Protein AF-0000000071602603 (afdb_homodimer)

Solvent-accessible surface area (backbone atoms only — not comparable to full-atom values): 42960 Å² total; per-residue (Å²): 135,86,80,77,80,78,78,77,75,78,76,76,74,74,73,74,67,76,74,77,73,90,58,32,55,49,75,67,34,42,26,43,64,60,51,64,59,57,98,38,73,66,57,46,50,50,30,42,74,73,47,45,38,33,51,90,41,50,49,68,48,21,52,48,54,58,93,65,30,34,34,42,16,21,37,21,36,34,72,20,44,59,52,25,36,22,41,40,57,69,81,54,88,50,51,57,61,58,35,31,47,45,81,39,65,63,39,41,66,44,65,92,70,73,36,54,70,9,27,38,28,50,29,71,44,98,74,45,38,36,37,36,39,23,37,14,41,34,18,66,80,70,66,64,40,77,80,33,68,35,28,40,33,36,27,34,66,87,78,55,43,74,73,49,76,47,66,56,58,68,92,74,59,54,89,74,52,38,61,57,34,59,44,65,45,58,87,42,90,78,45,68,64,28,30,36,43,34,22,19,19,60,63,26,30,43,34,36,37,34,64,80,77,69,42,73,51,70,49,70,54,56,69,20,42,21,29,33,80,49,11,59,44,60,49,97,86,46,74,51,73,49,65,36,5,22,42,16,52,30,55,51,67,78,53,94,92,35,32,39,35,37,35,24,13,26,11,20,33,52,48,31,35,30,51,43,71,44,69,73,31,78,88,45,44,82,76,36,71,83,56,56,34,78,56,57,51,59,59,49,88,56,32,28,27,52,20,28,31,42,47,98,86,37,38,30,39,32,25,20,39,51,62,12,23,32,32,34,32,32,70,92,47,74,49,37,68,87,37,45,40,76,57,44,70,35,84,74,74,24,35,28,28,51,25,45,34,63,40,86,52,90,76,55,42,31,41,34,29,16,40,36,51,73,38,53,73,68,73,59,67,59,70,89,38,74,49,34,33,41,28,41,32,35,59,69,59,33,23,52,94,45,72,45,41,73,80,73,82,125,135,84,81,78,79,79,79,77,76,77,77,74,75,75,73,74,67,76,72,80,72,88,58,31,56,49,74,66,34,43,25,44,62,58,50,64,60,56,98,39,73,64,57,46,51,50,29,42,74,72,48,44,36,32,51,88,42,48,48,67,48,21,53,48,53,58,93,65,29,34,34,40,16,22,38,21,38,34,70,21,45,59,53,24,36,23,42,39,57,70,80,53,88,50,49,59,61,58,35,32,47,44,82,38,66,64,40,41,67,42,64,91,70,74,37,54,70,7,26,37,29,50,28,70,45,98,73,46,36,36,38,35,40,25,37,12,40,34,17,66,80,72,66,63,42,77,79,32,67,35,28,41,33,35,28,34,65,85,78,54,43,74,74,48,73,47,66,56,57,67,92,76,60,53,90,73,52,38,61,56,32,59,45,66,46,59,86,42,91,78,46,70,64,28,32,36,44,34,21,20,20,59,63,25,30,44,34,36,36,35,62,80,77,70,43,74,51,72,52,70,54,55,71,19,43,21,30,32,81,49,12,58,44,62,52,97,87,46,73,50,76,50,64,35,5,22,42,18,53,27,54,51,69,79,52,94,91,35,32,38,34,36,36,24,13,26,11,19,34,51,46,30,34,30,53,42,71,43,68,76,31,79,86,45,46,82,77,35,71,86,55,56,35,79,55,57,50,58,59,48,91,56,31,27,28,52,19,29,31,45,48,97,87,37,39,30,38,31,25,22,38,51,60,13,24,30,33,35,31,34,70,92,48,73,50,37,68,89,38,45,40,75,57,43,70,35,83,74,74,24,35,29,28,51,23,45,34,62,40,86,52,91,76,54,40,31,39,32,30,16,39,34,53,72,39,52,75,67,73,59,67,59,69,90,38,74,47,34,32,40,29,41,30,35,60,69,59,34,24,52,92,45,73,45,41,72,81,74,83,126

pLDDT: mean 93.14, std 15.1, range [28.17, 98.94]

Radius of gyration: 32.36 Å; Cα contacts (8 Å, |Δi|>4): 2100; chains: 2; bounding box: 60×179×72 Å

Sequence (820 aa):
MMITVVLVAAITVCEGYAQSNDKAFGTLFRWKQIDYQYPSPLERQAAIDNGNFNQSNVIPLGIERWKDRVFVSTPRWKKGVPVTLSSIPIDSSSESPLLTPYPDWEWHDAVNCTGFTSVFRMSVDHCGVMWVLDSGQVEAFETPRQLCPPTLFAINLENNAVLAKYPIPSEFVLQNSLITNIIVDSRDAHCRDLHVYIADAWRFGLIVFRNSDVKFWRFNHYTFYPEPLYSNYTLHGLNYQWSDGIFGMSLGKYHKGDRPLYYHSMSSSLEFVVATSVIRDPSRVDNAVSEFKLLGESRGAGGQVSAAAVDRNGIMFFNLISQDGIGCWDTRKPYQIQNFAIVAQDNRTMVFPNDLRIDHEVPQTAWVITNRLPMYQFNLINPDEYNYRVMYLDPVKAAKGSVCEIPISKMMITVVLVAAITVCEGYAQSNDKAFGTLFRWKQIDYQYPSPLERQAAIDNGNFNQSNVIPLGIERWKDRVFVSTPRWKKGVPVTLSSIPIDSSSESPLLTPYPDWEWHDAVNCTGFTSVFRMSVDHCGVMWVLDSGQVEAFETPRQLCPPTLFAINLENNAVLAKYPIPSEFVLQNSLITNIIVDSRDAHCRDLHVYIADAWRFGLIVFRNSDVKFWRFNHYTFYPEPLYSNYTLHGLNYQWSDGIFGMSLGKYHKGDRPLYYHSMSSSLEFVVATSVIRDPSRVDNAVSEFKLLGESRGAGGQVSAAAVDRNGIMFFNLISQDGIGCWDTRKPYQIQNFAIVAQDNRTMVFPNDLRIDHEVPQTAWVITNRLPMYQFNLINPDEYNYRVMYLDPVKAAKGSVCEIPISK

Organism: Manduca sexta (NCBI:txid7130)

Secondary structure (DSSP, 8-state):
-----------------------SEEEEEEESS--B--S-HHHHHHHHHTTS--GGG-----EEEETTEEEEE---SSS----SEEEEETT-S-SSPPBEESS-GGGGS-STTSS-S-EEEEEE-TTSEEEEEE--EE-TTSS-EE-S--EEEEEETTT--EEEEEEPPGGGS-TT--EEEEEEE--STT-TT-EEEEEETTTTEEEEEETTTTEEEEEE-GGGSPPGGGGEEEETTEEEE----EEEEEE---BTTB-EEEEEETT-S--EEEEHHHHT-HHHHTT-GGGSEE-BS---TT---S-EEE-TTSEEEEEETTTTEEEEEETTS-BSGGGEEEEEE-TTT-SSEEEEEE-SSSS--EEEEE--HHHHHTT---TTS--EEEEEE-HHHHHTTSTTPPP---/-----------------------SEEEEEEESS--B--S-HHHHHHHHHTTS--GGG-----EEEETTEEEEE---SSS----SEEEEETT-S-SSPPBEESS-GGGGS-STTSS-S-EEEEEE-TTSEEEEEE--EE-TTSS-EE-S--EEEEEETTT--EEEEEEPPGGGS-TT--EEEEEEE--STT-TT-EEEEEETTTTEEEEEETTTTEEEEEE-GGGSPPGGGGEEEETTEEEE----EEEEEE---BTTB-EEEEEETT-S--EEEEHHHHT-HHHHTT-GGGSEE-BS---TT---S-EEE-TTSEEEEEETTTTEEEEEETTS-BSGGGEEEEEE-TTT-SSEEEEEE-SSSS--EEEEE--HHHHHTT---TTS--EEEEEE-HHHHHTTSTTPPP---

Foldseek 3Di:
DPPPPPPPPPPPPPPPPPPPPLDQKDFQAFALWAAADDPDPVVVVVLVVVQLADGLLWFWFEWADDDQKIKTATFQLDTNDQAGIFIDGSPDPDNRDHTYHAPHSCLRPDPPPPHAHTWAYWEADPQQKIKTWGCCWHNNLHDIDNNDATKIWIARRVVRDTPDIAGDDPVQVDVPWDFHDKYWDADDPNRLFIKMWIATFPVQKIWIATDNVGDIDIDHAPQQWADQVLQWADAPRDTDGDGTGKAEWEWFDDDPNWTKIWITGQSFQWIKIAIVVQVSDPVRVVPCRVRIGTQADGLDPLNGFRYWYAAPQQKIWTDSQRFLFIKIARNPDRPDNLRMDTLGHDSQQSHRFNYWDWHPDVVIKIKTKFTNVVCSSVVNRDSVDTGITIMIGNPQSSCPPHSNHDDDDD/DPPPPPPPPPPPPPPPPPPPPLDQKDFQAFALWAAADDPDPVVVVVLVVVQLADRLLWFWFEWADDDQKIKTATFQLDTNDQAGIFIDGSPDPDNRDHTAHPPHSCLRPDPPPPHAHTWAYWEADLQQKIKTWGCCWHNNLHDIDNNDATKIWIARRVVRDTPDIAGDDPVQVDVPWDFHDKYWDADDPNCLFIKMWIATFPVAKIWIATDNVGDIDIDHAPQQWADQVLQWADAPRDTDGDGTGKAEWEWFDDDPNWTKIWITGQSFQWIKIAIVVQVSDPVRVVPCRVRIGTQADGLDPLNGFRYWYAAPQQKIWTDSQRFLFIKIARNPDRPDNLRMDTLTHDSQQSHRFNYWDWHPDVVIKIKTKFTNVVCSSVVNRDSVDTGITIMIGNPQSSCPPHSNHDDDDD

InterPro domains:
  IPR011042 Six-bladed beta-propeller, TolB-like [G3DSA:2.120.10.30] (26-407)
  IPR017996 Major royal jelly/yellow-related [PF03022] (117-404)
  IPR017996 Major royal jelly/yellow-related [PR01366] (24-45)
  IPR017996 Major royal jelly/yellow-related [PR01366] (46-68)
  IPR017996 Major royal jelly/yellow-related [PR01366] (149-173)
  IPR017996 Major royal jelly/yellow-related [PR01366] (206-223)
  IPR017996 Major royal jelly/yellow-related [PR01366] (305-324)
  IPR017996 Major royal jelly/yellow-related [PR01366] (327-349)
  IPR017996 Major royal jelly/yellow-related [PTHR10009] (6-406)

Nearest PDB structures (foldseek):
  7asd-assembly1_AA  TM=9.154E-01  e=7.538E-35  Apis mellifera
  5yyl-assembly1_A-2  TM=9.091E-01  e=2.374E-34  Apis mellifera
  5yyl-assembly1_B-2  TM=8.965E-01  e=6.137E-30  Apis mellifera
  3q6k-assembly1_A  TM=8.613E-01  e=9.265E-27  Lutzomyia longipalpis
  6gmu-assembly1_A  TM=4.336E-01  e=8.141E-05  Homo sapiens

Structure (mmCIF, N/CA/C/O backbone):
data_AF-0000000071602603-model_v1
#
loop_
_entity.id
_entity.type
_entity.pdbx_description
1 polymer Yellow-h3
#
loop_
_atom_site.group_PDB
_atom_site.id
_atom_site.type_symbol
_atom_site.label_atom_id
_atom_site.label_alt_id
_atom_site.label_comp_id
_atom_site.label_asym_id
_atom_site.label_entity_id
_atom_site.label_seq_id
_atom_site.pdbx_PDB_ins_code
_atom_site.Cartn_x
_atom_site.Cartn_y
_atom_site.Cartn_z
_atom_site.occupancy
_atom_site.B_iso_or_equiv
_atom_site.auth_seq_id
_atom_site.auth_comp_id
_atom_site.auth_asym_id
_atom_site.auth_atom_id
_atom_site.pdbx_PDB_model_num
ATOM 1 N N . MET A 1 1 ? -6.395 91.062 31.719 1 29.06 1 MET A N 1
ATOM 2 C CA . MET A 1 1 ? -6.133 89.625 32 1 29.06 1 MET A CA 1
ATOM 3 C C . MET A 1 1 ? -6.824 88.75 30.969 1 29.06 1 MET A C 1
ATOM 5 O O . MET A 1 1 ? -8.047 88.75 30.859 1 29.06 1 MET A O 1
ATOM 9 N N . MET A 1 2 ? -6.129 88.5 29.812 1 33.41 2 MET A N 1
ATOM 10 C CA . MET A 1 2 ? -6.504 87.875 28.547 1 33.41 2 MET A CA 1
ATOM 11 C C . MET A 1 2 ? -6.781 86.375 28.75 1 33.41 2 MET A C 1
ATOM 13 O O . MET A 1 2 ? -5.91 85.625 29.203 1 33.41 2 MET A O 1
ATOM 17 N N . ILE A 1 3 ? -7.965 86 29.141 1 36.44 3 ILE A N 1
ATOM 18 C CA . ILE A 1 3 ? -8.406 84.625 29.469 1 36.44 3 ILE A CA 1
ATOM 19 C C . ILE A 1 3 ? -8.258 83.75 28.234 1 36.44 3 ILE A C 1
ATOM 21 O O . ILE A 1 3 ? -8.852 84 27.188 1 36.44 3 ILE A O 1
ATOM 25 N N . THR A 1 4 ? -7.066 83.125 28.062 1 33.44 4 THR A N 1
ATOM 26 C CA . THR A 1 4 ? -6.734 82.188 26.984 1 33.44 4 THR A CA 1
ATOM 27 C C . THR A 1 4 ? -7.66 80.938 27.016 1 33.44 4 THR A C 1
ATOM 29 O O . THR A 1 4 ? -7.777 80.312 28.047 1 33.44 4 THR A O 1
ATOM 32 N N . VAL A 1 5 ? -8.656 80.875 26.141 1 35.03 5 VAL A N 1
ATOM 33 C CA . VAL A 1 5 ? -9.633 79.812 25.922 1 35.03 5 VAL A CA 1
ATOM 34 C C . VAL A 1 5 ? -8.914 78.5 25.453 1 35.03 5 VAL A C 1
ATOM 36 O O . VAL A 1 5 ? -8.242 78.5 24.422 1 35.03 5 VAL A O 1
ATOM 39 N N . VAL A 1 6 ? -8.414 77.688 26.359 1 32.91 6 VAL A N 1
ATOM 40 C CA . VAL A 1 6 ? -7.777 76.438 26.016 1 32.91 6 VAL A CA 1
ATOM 41 C C . VAL A 1 6 ? -8.805 75.5 25.375 1 32.91 6 VAL A C 1
ATOM 43 O O . VAL A 1 6 ? -9.828 75.188 25.984 1 32.91 6 VAL A O 1
ATOM 46 N N . LEU A 1 7 ? -8.898 75.438 24.031 1 30.88 7 LEU A N 1
ATOM 47 C CA . LEU A 1 7 ? -9.742 74.5 23.266 1 30.88 7 LEU A CA 1
ATOM 48 C C . LEU A 1 7 ? -9.312 73.062 23.469 1 30.88 7 LEU A C 1
ATOM 50 O O . LEU A 1 7 ? -8.195 72.688 23.109 1 30.88 7 LEU A O 1
ATOM 54 N N . VAL A 1 8 ? -9.766 72.438 24.516 1 31.7 8 VAL A N 1
ATOM 55 C CA . VAL A 1 8 ? -9.477 71 24.719 1 31.7 8 VAL A CA 1
ATOM 56 C C . VAL A 1 8 ? -10.062 70.188 23.578 1 31.7 8 VAL A C 1
ATOM 58 O O . VAL A 1 8 ? -11.281 70.188 23.375 1 31.7 8 VAL A O 1
ATOM 61 N N . ALA A 1 9 ? -9.289 70 22.484 1 31.42 9 ALA A N 1
ATOM 62 C CA . ALA A 1 9 ? -9.711 69.125 21.422 1 31.42 9 ALA A CA 1
ATOM 63 C C . ALA A 1 9 ? -9.898 67.688 21.938 1 31.42 9 ALA A C 1
ATOM 65 O O . ALA A 1 9 ? -8.961 67.062 22.484 1 31.42 9 ALA A O 1
ATOM 66 N N . ALA A 1 10 ? -11.102 67.312 22.344 1 31.66 10 ALA A N 1
ATOM 67 C CA . ALA A 1 10 ? -11.453 65.938 22.656 1 31.66 10 ALA A CA 1
ATOM 68 C C . ALA A 1 10 ? -11.109 65 21.484 1 31.66 10 ALA A C 1
ATOM 70 O O . ALA A 1 10 ? -11.656 65.125 20.391 1 31.66 10 ALA A O 1
ATOM 71 N N . ILE A 1 11 ? -9.867 64.5 21.438 1 30.3 11 ILE A N 1
ATOM 72 C CA . ILE A 1 11 ? -9.547 63.469 20.469 1 30.3 11 ILE A CA 1
ATOM 73 C C . ILE A 1 11 ? -10.461 62.281 20.672 1 30.3 11 ILE A C 1
ATOM 75 O O . ILE A 1 11 ? -10.445 61.656 21.75 1 30.3 11 ILE A O 1
ATOM 79 N N . THR A 1 12 ? -11.602 62.25 20.016 1 28.83 12 THR A N 1
ATOM 80 C CA . THR A 1 12 ? -12.383 61.031 19.953 1 28.83 12 THR A CA 1
ATOM 81 C C . THR A 1 12 ? -11.547 59.875 19.391 1 28.83 12 THR A C 1
ATOM 83 O O . THR A 1 12 ? -11.031 59.969 18.266 1 28.83 12 THR A O 1
ATOM 86 N N . VAL A 1 13 ? -10.906 59.094 20.234 1 31 13 VAL A N 1
ATOM 87 C CA . VAL A 1 13 ? -10.305 57.812 19.844 1 31 13 VAL A CA 1
ATOM 88 C C . VAL A 1 13 ? -11.305 57 19.062 1 31 13 VAL A C 1
ATOM 90 O O . VAL A 1 13 ? -12.398 56.688 19.562 1 31 13 VAL A O 1
ATOM 93 N N . CYS A 1 14 ? -11.352 57.062 17.766 1 28.17 14 CYS A N 1
ATOM 94 C CA . CYS A 1 14 ? -12.023 56.094 16.922 1 28.17 14 CYS A CA 1
ATOM 95 C C . CYS A 1 14 ? -11.656 54.656 17.344 1 28.17 14 CYS A C 1
ATOM 97 O O . CYS A 1 14 ? -10.492 54.25 17.234 1 28.17 14 CYS A O 1
ATOM 99 N N . GLU A 1 15 ? -12.242 54.156 18.375 1 29.81 15 GLU A N 1
ATOM 100 C CA . GLU A 1 15 ? -12.18 52.719 18.562 1 29.81 15 GLU A CA 1
ATOM 101 C C . GLU A 1 15 ? -12.43 51.969 17.25 1 29.81 15 GLU A C 1
ATOM 103 O O . GLU A 1 15 ? -13.523 52.062 16.688 1 29.81 15 GLU A O 1
ATOM 108 N N . GLY A 1 16 ? -11.516 51.938 16.359 1 28.92 16 GLY A N 1
ATOM 109 C CA . GLY A 1 16 ? -11.617 50.969 15.281 1 28.92 16 GLY A CA 1
ATOM 110 C C . GLY A 1 16 ? -12.133 49.625 15.742 1 28.92 16 GLY A C 1
ATOM 111 O O . GLY A 1 16 ? -11.406 48.875 16.391 1 28.92 16 GLY A O 1
ATOM 112 N N . TYR A 1 17 ? -13.367 49.531 16.25 1 29.27 17 TYR A N 1
ATOM 113 C CA . TYR A 1 17 ? -13.93 48.188 16.359 1 29.27 17 TYR A CA 1
ATOM 114 C C . TYR A 1 17 ? -13.594 47.375 15.109 1 29.27 17 TYR A C 1
ATOM 116 O O . TYR A 1 17 ? -13.805 47.844 13.984 1 29.27 17 TYR A O 1
ATOM 124 N N . ALA A 1 18 ? -12.617 46.531 15.172 1 34.19 18 ALA A N 1
ATOM 125 C CA . ALA A 1 18 ? -12.562 45.406 14.227 1 34.19 18 ALA A CA 1
ATOM 126 C C . ALA A 1 18 ? -13.961 44.938 13.844 1 34.19 18 ALA A C 1
ATOM 128 O O . ALA A 1 18 ? -14.742 44.531 14.703 1 34.19 18 ALA A O 1
ATOM 129 N N . GLN A 1 19 ? -14.594 45.469 12.922 1 33.12 19 GLN A N 1
ATOM 130 C CA . GLN A 1 19 ? -15.805 44.906 12.305 1 33.12 19 GLN A CA 1
ATOM 131 C C . GLN A 1 19 ? -15.781 43.406 12.305 1 33.12 19 GLN A C 1
ATOM 133 O O . GLN A 1 19 ? -14.844 42.781 11.797 1 33.12 19 GLN A O 1
ATOM 138 N N . SER A 1 20 ? -16.297 42.656 13.305 1 38.69 20 SER A N 1
ATOM 139 C CA . SER A 1 20 ? -16.625 41.25 13.383 1 38.69 20 SER A CA 1
ATOM 140 C C . SER A 1 20 ? -17.031 40.688 12.023 1 38.69 20 SER A C 1
ATOM 142 O O . SER A 1 20 ? -18.062 41.062 11.477 1 38.69 20 SER A O 1
ATOM 144 N N . ASN A 1 21 ? -16.281 40.594 10.961 1 43.88 21 ASN A N 1
ATOM 145 C CA . ASN A 1 21 ? -16.578 39.969 9.688 1 43.88 21 ASN A CA 1
ATOM 146 C C . ASN A 1 21 ? -17.406 38.688 9.883 1 43.88 21 ASN A C 1
ATOM 148 O O . ASN A 1 21 ? -16.969 37.75 10.539 1 43.88 21 ASN A O 1
ATOM 152 N N . ASP A 1 22 ? -18.734 38.688 9.82 1 60.16 22 ASP A N 1
ATOM 153 C CA . ASP A 1 22 ? -19.875 37.781 9.875 1 60.16 22 ASP A CA 1
ATOM 154 C C . ASP A 1 22 ? -19.609 36.531 9.031 1 60.16 22 ASP A C 1
ATOM 156 O O . ASP A 1 22 ? -20.484 35.656 8.906 1 60.16 22 ASP A O 1
ATOM 160 N N . LYS A 1 23 ? -18.453 36.344 8.5 1 79 23 LYS A N 1
ATOM 161 C CA . LYS A 1 23 ? -18.266 35.219 7.617 1 79 23 LYS A CA 1
ATOM 162 C C . LYS A 1 23 ? -17.812 33.969 8.406 1 79 23 LYS A C 1
ATOM 164 O O . LYS A 1 23 ? -17.062 34.094 9.383 1 79 23 LYS A O 1
ATOM 169 N N . ALA A 1 24 ? -18.297 32.938 8.016 1 91.62 24 ALA A N 1
ATOM 170 C CA . ALA A 1 24 ? -18 31.672 8.656 1 91.62 24 ALA A CA 1
ATOM 171 C C . ALA A 1 24 ? -16.531 31.281 8.43 1 91.62 24 ALA A C 1
ATOM 173 O O . ALA A 1 24 ? -15.945 30.562 9.234 1 91.62 24 ALA A O 1
ATOM 174 N N . PHE A 1 25 ? -15.922 31.797 7.316 1 94.75 25 PHE A N 1
ATOM 175 C CA . PHE A 1 25 ? -14.516 31.516 7.043 1 94.75 25 PHE A CA 1
ATOM 176 C C . PHE A 1 25 ? -13.867 32.656 6.289 1 94.75 25 PHE A C 1
ATOM 178 O O . PHE A 1 25 ? -14.555 33.5 5.715 1 94.75 25 PHE A O 1
ATOM 185 N N . GLY A 1 26 ? -12.531 32.75 6.328 1 96.06 26 GLY A N 1
ATOM 186 C CA . GLY A 1 26 ? -11.805 33.844 5.656 1 96.06 26 GLY A CA 1
ATOM 187 C C . GLY A 1 26 ? -10.297 33.625 5.68 1 96.06 26 GLY A C 1
ATOM 188 O O . GLY A 1 26 ? -9.797 32.719 6.336 1 96.06 26 GLY A O 1
ATOM 189 N N . THR A 1 27 ? -9.609 34.469 4.914 1 97.94 27 THR A N 1
ATOM 190 C CA . THR A 1 27 ? -8.156 34.469 4.871 1 97.94 27 THR A CA 1
ATOM 191 C C . THR A 1 27 ? -7.594 35.438 5.926 1 97.94 27 THR A C 1
ATOM 193 O O . THR A 1 27 ? -7.98 36.594 5.984 1 97.94 27 THR A O 1
ATOM 196 N N . LEU A 1 28 ? -6.777 34.969 6.785 1 97.88 28 LEU A N 1
ATOM 197 C CA . LEU A 1 28 ? -6.094 35.812 7.75 1 97.88 28 LEU A CA 1
ATOM 198 C C . LEU A 1 28 ? -4.793 36.344 7.176 1 97.88 28 LEU A C 1
ATOM 200 O O . LEU A 1 28 ? -4.523 37.562 7.266 1 97.88 28 LEU A O 1
ATOM 204 N N . PHE A 1 29 ? -3.984 35.531 6.621 1 98.75 29 PHE A N 1
ATOM 205 C CA . PHE A 1 29 ? -2.734 35.875 5.961 1 98.75 29 PHE A CA 1
ATOM 206 C C . PHE A 1 29 ? -2.66 35.25 4.574 1 98.75 29 PHE A C 1
ATOM 208 O O . PHE A 1 29 ? -3.254 34.188 4.324 1 98.75 29 PHE A O 1
ATOM 215 N N . ARG A 1 30 ? -1.941 35.844 3.713 1 98.69 30 ARG A N 1
ATOM 216 C CA . ARG A 1 30 ? -1.707 35.312 2.371 1 98.69 30 ARG A CA 1
ATOM 217 C C . ARG A 1 30 ? -0.321 35.719 1.867 1 98.69 30 ARG A C 1
ATOM 219 O O . ARG A 1 30 ? 0.214 36.75 2.248 1 98.69 30 ARG A O 1
ATOM 226 N N . TRP A 1 31 ? 0.264 34.938 1.017 1 98.75 31 TRP A N 1
ATOM 227 C CA . TRP A 1 31 ? 1.587 35.188 0.462 1 98.75 31 TRP A CA 1
ATOM 228 C C . TRP A 1 31 ? 1.648 34.812 -1.012 1 98.75 31 TRP A C 1
ATOM 230 O O . TRP A 1 31 ? 1.087 33.781 -1.415 1 98.75 31 TRP A O 1
ATOM 240 N N . LYS A 1 32 ? 2.209 35.719 -1.743 1 98.38 32 LYS A N 1
ATOM 241 C CA . LYS A 1 32 ? 2.691 35.25 -3.047 1 98.38 32 LYS A CA 1
ATOM 242 C C . LYS A 1 32 ? 3.902 34.344 -2.898 1 98.38 32 LYS A C 1
ATOM 244 O O . LYS A 1 32 ? 3.924 33.25 -3.449 1 98.38 32 LYS A O 1
ATOM 249 N N . GLN A 1 33 ? 4.84 34.812 -2.141 1 97.94 33 GLN A N 1
ATOM 250 C CA . GLN A 1 33 ? 6.023 34.062 -1.702 1 97.94 33 GLN A CA 1
ATOM 251 C C . GLN A 1 33 ? 6.312 34.312 -0.226 1 97.94 33 GLN A C 1
ATOM 253 O O . GLN A 1 33 ? 6.176 35.438 0.251 1 97.94 33 GLN A O 1
ATOM 258 N N . ILE A 1 34 ? 6.719 33.344 0.452 1 98.25 34 ILE A N 1
ATOM 259 C CA . ILE A 1 34 ? 6.965 33.438 1.887 1 98.25 34 ILE A CA 1
ATOM 260 C C . ILE A 1 34 ? 8.367 33.969 2.135 1 98.25 34 ILE A C 1
ATOM 262 O O . ILE A 1 34 ? 9.312 33.656 1.417 1 98.25 34 ILE A O 1
ATOM 266 N N . ASP A 1 35 ? 8.422 34.812 3.098 1 98.25 35 ASP A N 1
ATOM 267 C CA . ASP A 1 35 ? 9.695 35.375 3.545 1 98.25 35 ASP A CA 1
ATOM 268 C C . ASP A 1 35 ? 9.828 35.281 5.062 1 98.25 35 ASP A C 1
ATOM 270 O O . ASP A 1 35 ? 8.883 34.938 5.758 1 98.25 35 ASP A O 1
ATOM 274 N N . TYR A 1 36 ? 11.062 35.594 5.535 1 98.62 36 TYR A N 1
ATOM 275 C CA . TYR A 1 36 ? 11.359 35.406 6.949 1 98.62 36 TYR A CA 1
ATOM 276 C C . TYR A 1 36 ? 11.875 36.688 7.57 1 98.62 36 TYR A C 1
ATOM 278 O O . TYR A 1 36 ? 12.438 37.531 6.875 1 98.62 36 TYR A O 1
ATOM 286 N N . GLN A 1 37 ? 11.648 36.781 8.852 1 98 37 GLN A N 1
ATOM 287 C CA . GLN A 1 37 ? 12.242 37.844 9.625 1 98 37 GLN A CA 1
ATOM 288 C C . GLN A 1 37 ? 13.711 37.562 9.938 1 98 37 GLN A C 1
ATOM 290 O O . GLN A 1 37 ? 14.023 36.938 10.945 1 98 37 GLN A O 1
ATOM 295 N N . TYR A 1 38 ? 14.586 38.125 9.156 1 97.81 38 TYR A N 1
ATOM 296 C CA . TYR A 1 38 ? 16.016 38.031 9.406 1 97.81 38 TYR A CA 1
ATOM 297 C C . TYR A 1 38 ? 16.469 39.094 10.406 1 97.81 38 TYR A C 1
ATOM 299 O O . TYR A 1 38 ? 15.828 40.125 10.555 1 97.81 38 TYR A O 1
ATOM 307 N N . PRO A 1 39 ? 17.594 38.812 11.039 1 96.31 39 PRO A N 1
ATOM 308 C CA . PRO A 1 39 ? 18.109 39.812 11.969 1 96.31 39 PRO A CA 1
ATOM 309 C C . PRO A 1 39 ? 18.484 41.125 11.273 1 96.31 39 PRO A C 1
ATOM 311 O O . PRO A 1 39 ? 18.391 42.188 11.883 1 96.31 39 PRO A O 1
ATOM 314 N N . SER A 1 40 ? 18.969 41.062 9.984 1 97.12 40 SER A N 1
ATOM 315 C CA . SER A 1 40 ? 19.281 42.25 9.195 1 97.12 40 SER A CA 1
ATOM 316 C C . SER A 1 40 ? 19.078 42 7.707 1 97.12 40 SER A C 1
ATOM 318 O O . SER A 1 40 ? 19.125 40.844 7.258 1 97.12 40 SER A O 1
ATOM 320 N N . PRO A 1 41 ? 18.828 43.094 7.016 1 97.25 41 PRO A N 1
ATOM 321 C CA . PRO A 1 41 ? 18.734 42.938 5.562 1 97.25 41 PRO A CA 1
ATOM 322 C C . PRO A 1 41 ? 20 42.344 4.953 1 97.25 41 PRO A C 1
ATOM 324 O O . PRO A 1 41 ? 19.938 41.594 3.961 1 97.25 41 PRO A O 1
ATOM 327 N N . LEU A 1 42 ? 21.141 42.656 5.551 1 97.88 42 LEU A N 1
ATOM 328 C CA . LEU A 1 42 ? 22.406 42.125 5.062 1 97.88 42 LEU A CA 1
ATOM 329 C C . LEU A 1 42 ? 22.469 40.594 5.203 1 97.88 42 LEU A C 1
ATOM 331 O O . LEU A 1 42 ? 22.953 39.906 4.309 1 97.88 42 LEU A O 1
ATOM 335 N N . GLU A 1 43 ? 21.984 40.125 6.277 1 97.12 43 GLU A N 1
ATOM 336 C CA . GLU A 1 43 ? 21.969 38.688 6.508 1 97.12 43 GLU A CA 1
ATOM 337 C C . GLU A 1 43 ? 21.016 37.969 5.551 1 97.12 43 GLU A C 1
ATOM 339 O O . GLU A 1 43 ? 21.297 36.875 5.094 1 97.12 43 GLU A O 1
ATOM 344 N N . ARG A 1 44 ? 19.906 38.594 5.316 1 97.88 44 ARG A N 1
ATOM 345 C CA . ARG A 1 44 ? 18.969 38.062 4.348 1 97.88 44 ARG A CA 1
ATOM 346 C C . ARG A 1 44 ? 19.594 37.938 2.965 1 97.88 44 ARG A C 1
ATOM 348 O O . ARG A 1 44 ? 19.484 36.906 2.303 1 97.88 44 ARG A O 1
ATOM 355 N N . GLN A 1 45 ? 20.266 39.062 2.545 1 98.12 45 GLN A N 1
ATOM 356 C CA . GLN A 1 45 ? 20.891 39.094 1.23 1 98.12 45 GLN A CA 1
ATOM 357 C C . GLN A 1 45 ? 22 38.062 1.14 1 98.12 45 GLN A C 1
ATOM 359 O O . GLN A 1 45 ? 22.172 37.406 0.106 1 98.12 45 GLN A O 1
ATOM 364 N N . ALA A 1 46 ? 22.734 37.938 2.166 1 97.94 46 ALA A N 1
ATOM 365 C CA . ALA A 1 46 ? 23.797 36.938 2.199 1 97.94 46 ALA A CA 1
ATOM 366 C C . ALA A 1 46 ? 23.219 35.531 2.029 1 97.94 46 ALA A C 1
ATOM 368 O O . ALA A 1 46 ? 23.812 34.688 1.35 1 97.94 46 ALA A O 1
ATOM 369 N N . ALA A 1 47 ? 22.094 35.281 2.719 1 97.81 47 ALA A N 1
ATOM 370 C CA . ALA A 1 47 ? 21.453 33.969 2.615 1 97.81 47 ALA A CA 1
ATOM 371 C C . ALA A 1 47 ? 21 33.688 1.183 1 97.81 47 ALA A C 1
ATOM 373 O O . ALA A 1 47 ? 21.094 32.562 0.698 1 97.81 47 ALA A O 1
ATOM 374 N N . ILE A 1 48 ? 20.5 34.656 0.521 1 98.12 48 ILE A N 1
ATOM 375 C CA . ILE A 1 48 ? 20.078 34.531 -0.872 1 98.12 48 ILE A CA 1
ATOM 376 C C . ILE A 1 48 ? 21.312 34.281 -1.753 1 98.12 48 ILE A C 1
ATOM 378 O O . ILE A 1 48 ? 21.297 33.375 -2.574 1 98.12 48 ILE A O 1
ATOM 382 N N . ASP A 1 49 ? 22.359 35.031 -1.567 1 98.12 49 ASP A N 1
ATOM 383 C CA . ASP A 1 49 ? 23.547 34.969 -2.402 1 98.12 49 ASP A CA 1
ATOM 384 C C . ASP A 1 49 ? 24.219 33.625 -2.283 1 98.12 49 ASP A C 1
ATOM 386 O O . ASP A 1 49 ? 24.766 33.094 -3.264 1 98.12 49 ASP A O 1
ATOM 390 N N . ASN A 1 50 ? 24.172 33.094 -1.181 1 97.44 50 ASN A N 1
ATOM 391 C CA . ASN A 1 50 ? 24.891 31.828 -0.976 1 97.44 50 ASN A CA 1
ATOM 392 C C . ASN A 1 50 ? 23.969 30.625 -1.155 1 97.44 50 ASN A C 1
ATOM 394 O O . ASN A 1 50 ? 24.391 29.484 -0.965 1 97.44 50 ASN A O 1
ATOM 398 N N . GLY A 1 51 ? 22.641 30.797 -1.337 1 97.12 51 GLY A N 1
ATOM 399 C CA . GLY A 1 51 ? 21.734 29.719 -1.654 1 97.12 51 GLY A CA 1
ATOM 400 C C . GLY A 1 51 ? 21 29.172 -0.438 1 97.12 51 GLY A C 1
ATOM 401 O O . GLY A 1 51 ? 20.203 28.234 -0.551 1 97.12 51 GLY A O 1
ATOM 402 N N . ASN A 1 52 ? 21.25 29.75 0.675 1 96.56 52 ASN A N 1
ATOM 403 C CA . ASN A 1 52 ? 20.609 29.297 1.905 1 96.56 52 ASN A CA 1
ATOM 404 C C . ASN A 1 52 ? 19.156 29.719 1.964 1 96.56 52 ASN A C 1
ATOM 406 O O . ASN A 1 52 ? 18.375 29.172 2.756 1 96.56 52 ASN A O 1
ATOM 410 N N . PHE A 1 53 ? 18.891 30.734 1.141 1 98.25 53 PHE A N 1
ATOM 411 C CA . PHE A 1 53 ? 17.5 31.188 1.062 1 98.25 53 PHE A CA 1
ATOM 412 C C . PHE A 1 53 ? 17.062 31.328 -0.389 1 98.25 53 PHE A C 1
ATOM 414 O O . PHE A 1 53 ? 17.5 32.25 -1.084 1 98.25 53 PHE A O 1
ATOM 421 N N . ASN A 1 54 ? 16.297 30.344 -0.829 1 97.69 54 ASN A N 1
ATOM 422 C CA . ASN A 1 54 ? 15.57 30.406 -2.092 1 97.69 54 ASN A CA 1
ATOM 423 C C . ASN A 1 54 ? 14.07 30.562 -1.864 1 97.69 54 ASN A C 1
ATOM 425 O O . ASN A 1 54 ? 13.375 29.578 -1.588 1 97.69 54 ASN A O 1
ATOM 429 N N . GLN A 1 55 ? 13.586 31.734 -2.008 1 96.75 55 GLN A N 1
ATOM 430 C CA . GLN A 1 55 ? 12.234 32.094 -1.586 1 96.75 55 GLN A CA 1
ATOM 431 C C . GLN A 1 55 ? 11.188 31.25 -2.307 1 96.75 55 GLN A C 1
ATOM 433 O O . GLN A 1 55 ? 10.18 30.859 -1.712 1 96.75 55 GLN A O 1
ATOM 438 N N . SER A 1 56 ? 11.406 30.922 -3.541 1 96.38 56 SER A N 1
ATOM 439 C CA . SER A 1 56 ? 10.438 30.172 -4.348 1 96.38 56 SER A CA 1
ATOM 440 C C . SER A 1 56 ? 10.32 28.734 -3.883 1 96.38 56 SER A C 1
ATOM 442 O O . SER A 1 56 ? 9.391 28.016 -4.27 1 96.38 56 SER A O 1
ATOM 444 N N . ASN A 1 57 ? 11.281 28.297 -3.023 1 97.62 57 ASN A N 1
ATOM 445 C CA . ASN A 1 57 ? 11.305 26.906 -2.582 1 97.62 57 ASN A CA 1
ATOM 446 C C . ASN A 1 57 ? 10.586 26.734 -1.25 1 97.62 57 ASN A C 1
ATOM 448 O O . ASN A 1 57 ? 10.43 25.609 -0.766 1 97.62 57 ASN A O 1
ATOM 452 N N . VAL A 1 58 ? 10.094 27.812 -0.72 1 98.44 58 VAL A N 1
ATOM 453 C CA . VAL A 1 58 ? 9.445 27.75 0.587 1 98.44 58 VAL A CA 1
ATOM 454 C C . VAL A 1 58 ? 7.953 27.5 0.415 1 98.44 58 VAL A C 1
ATOM 456 O O . VAL A 1 58 ? 7.289 28.156 -0.385 1 98.44 58 VAL A O 1
ATOM 459 N N . ILE A 1 59 ? 7.438 26.531 1.123 1 98.62 59 ILE A N 1
ATOM 460 C CA . ILE A 1 59 ? 6.012 26.219 1.118 1 98.62 59 ILE A CA 1
ATOM 461 C C . ILE A 1 59 ? 5.539 25.938 2.545 1 98.62 59 ILE A C 1
ATOM 463 O O . ILE A 1 59 ? 6.238 25.281 3.322 1 98.62 59 ILE A O 1
ATOM 467 N N . PRO A 1 60 ? 4.426 26.531 2.982 1 98.75 60 PRO A N 1
ATOM 468 C CA . PRO A 1 60 ? 3.869 26.172 4.285 1 98.75 60 PRO A CA 1
ATOM 469 C C . PRO A 1 60 ? 3.154 24.812 4.262 1 98.75 60 PRO A C 1
ATOM 471 O O . PRO A 1 60 ? 2.596 24.422 3.234 1 98.75 60 PRO A O 1
ATOM 474 N N . LEU A 1 61 ? 3.145 24.109 5.363 1 98.69 61 LEU A N 1
ATOM 475 C CA . LEU A 1 61 ? 2.568 22.781 5.398 1 98.69 61 LEU A CA 1
ATOM 476 C C . LEU A 1 61 ? 1.627 22.609 6.586 1 98.69 61 LEU A C 1
ATOM 478 O O . LEU A 1 61 ? 0.409 22.531 6.414 1 98.69 61 LEU A O 1
ATOM 482 N N . GLY A 1 62 ? 2.162 22.625 7.812 1 98.69 62 GLY A N 1
ATOM 483 C CA . GLY A 1 62 ? 1.389 22.438 9.031 1 98.69 62 GLY A CA 1
ATOM 484 C C . GLY A 1 62 ? 0.989 23.734 9.703 1 98.69 62 GLY A C 1
ATOM 485 O O . GLY A 1 62 ? 1.653 24.766 9.523 1 98.69 62 GLY A O 1
ATOM 486 N N . ILE A 1 63 ? -0.054 23.688 10.508 1 98.81 63 ILE A N 1
ATOM 487 C CA . ILE A 1 63 ? -0.525 24.875 11.219 1 98.81 63 ILE A CA 1
ATOM 488 C C . ILE A 1 63 ? -1.032 24.484 12.602 1 98.81 63 ILE A C 1
ATOM 490 O O . ILE A 1 63 ? -1.619 23.406 12.781 1 98.81 63 ILE A O 1
ATOM 494 N N . GLU A 1 64 ? -0.761 25.297 13.547 1 98.69 64 GLU A N 1
ATOM 495 C CA . GLU A 1 64 ? -1.331 25.25 14.891 1 98.69 64 GLU A CA 1
ATOM 496 C C . GLU A 1 64 ? -1.564 26.656 15.43 1 98.69 64 GLU A C 1
ATOM 498 O O . GLU A 1 64 ? -1.019 27.625 14.898 1 98.69 64 GLU A O 1
ATOM 503 N N . ARG A 1 65 ? -2.424 26.734 16.375 1 98.56 65 ARG A N 1
ATOM 504 C CA . ARG A 1 65 ? -2.652 28 17.078 1 98.56 65 ARG A CA 1
ATOM 505 C C . ARG A 1 65 ? -2.615 27.812 18.594 1 98.56 65 ARG A C 1
ATOM 507 O O . ARG A 1 65 ? -3.154 26.828 19.109 1 98.56 65 ARG A O 1
ATOM 514 N N . TRP A 1 66 ? -1.997 28.719 19.266 1 98.38 66 TRP A N 1
ATOM 515 C CA . TRP A 1 66 ? -2.059 28.844 20.719 1 98.38 66 TRP A CA 1
ATOM 516 C C . TRP A 1 66 ? -2.15 30.312 21.125 1 98.38 66 TRP A C 1
ATOM 518 O O . TRP A 1 66 ? -1.248 31.094 20.844 1 98.38 66 TRP A O 1
ATOM 528 N N . LYS A 1 67 ? -3.297 30.625 21.766 1 97.5 67 LYS A N 1
ATOM 529 C CA . LYS A 1 67 ? -3.566 31.984 22.203 1 97.5 67 LYS A CA 1
ATOM 530 C C . LYS A 1 67 ? -3.416 33 21.062 1 97.5 67 LYS A C 1
ATOM 532 O O . LYS A 1 67 ? -4.117 32.875 20.047 1 97.5 67 LYS A O 1
ATOM 537 N N . ASP A 1 68 ? -2.359 33.812 21.078 1 97.44 68 ASP A N 1
ATOM 538 C CA . ASP A 1 68 ? -2.324 34.969 20.156 1 97.44 68 ASP A CA 1
ATOM 539 C C . ASP A 1 68 ? -1.354 34.688 19 1 97.44 68 ASP A C 1
ATOM 541 O O . ASP A 1 68 ? -0.956 35.625 18.297 1 97.44 68 ASP A O 1
ATOM 545 N N . ARG A 1 69 ? -1.012 33.438 18.812 1 97.94 69 ARG A N 1
ATOM 546 C CA . ARG A 1 69 ? -0.051 33.094 17.766 1 97.94 69 ARG A CA 1
ATOM 547 C C . ARG A 1 69 ? -0.532 31.906 16.938 1 97.94 69 ARG A C 1
ATOM 549 O O . ARG A 1 69 ? -1.14 30.984 17.469 1 97.94 69 ARG A O 1
ATOM 556 N N . VAL A 1 70 ? -0.183 32.031 15.68 1 98.25 70 VAL A N 1
ATOM 557 C CA . VAL A 1 70 ? -0.248 30.859 14.82 1 98.25 70 VAL A CA 1
ATOM 558 C C . VAL A 1 70 ? 1.164 30.375 14.508 1 98.25 70 VAL A C 1
ATOM 560 O O . VAL A 1 70 ? 2.1 31.172 14.422 1 98.25 70 VAL A O 1
ATOM 563 N N . PHE A 1 71 ? 1.291 29.109 14.438 1 98.88 71 PHE A N 1
ATOM 564 C CA . PHE A 1 71 ? 2.549 28.469 14.078 1 98.88 71 PHE A CA 1
ATOM 565 C C . PHE A 1 71 ? 2.434 27.766 12.727 1 98.88 71 PHE A C 1
ATOM 567 O O . PHE A 1 71 ? 1.417 27.141 12.43 1 98.88 71 PHE A O 1
ATOM 574 N N . VAL A 1 72 ? 3.455 27.938 11.914 1 98.88 72 VAL A N 1
ATOM 575 C CA . VAL A 1 72 ? 3.453 27.375 10.57 1 98.88 72 VAL A CA 1
ATOM 576 C C . VAL A 1 72 ? 4.77 26.641 10.305 1 98.88 72 VAL A C 1
ATOM 578 O O . VAL A 1 72 ? 5.844 27.172 10.609 1 98.88 72 VAL A O 1
ATOM 581 N N . SER A 1 73 ? 4.691 25.469 9.797 1 98.88 73 SER A N 1
ATOM 582 C CA . SER A 1 73 ? 5.902 24.766 9.367 1 98.88 73 SER A CA 1
ATOM 583 C C . SER A 1 73 ? 6.156 24.969 7.879 1 98.88 73 SER A C 1
ATOM 585 O O . SER A 1 73 ? 5.219 25.141 7.102 1 98.88 73 SER A O 1
ATOM 587 N N . THR A 1 74 ? 7.398 24.984 7.512 1 98.81 74 THR A N 1
ATOM 588 C CA . THR A 1 74 ? 7.895 25.047 6.141 1 98.81 74 THR A CA 1
ATOM 589 C C . THR A 1 74 ? 8.977 24 5.91 1 98.81 74 THR A C 1
ATOM 591 O O . THR A 1 74 ? 10.172 24.312 6.016 1 98.81 74 THR A O 1
ATOM 594 N N . PRO A 1 75 ? 8.617 22.828 5.484 1 98.44 75 PRO A N 1
ATOM 595 C CA . PRO A 1 75 ? 9.586 21.734 5.379 1 98.44 75 PRO A CA 1
ATOM 596 C C . PRO A 1 75 ? 10.648 21.984 4.309 1 98.44 75 PRO A C 1
ATOM 598 O O . PRO A 1 75 ? 10.367 22.641 3.297 1 98.44 75 PRO A O 1
ATOM 601 N N . ARG A 1 76 ? 11.836 21.438 4.52 1 97.69 76 ARG A N 1
ATOM 602 C CA . ARG A 1 76 ? 12.93 21.531 3.561 1 97.69 76 ARG A CA 1
ATOM 603 C C . ARG A 1 76 ? 12.773 20.516 2.438 1 97.69 76 ARG A C 1
ATOM 605 O O . ARG A 1 76 ? 13.68 19.719 2.193 1 97.69 76 ARG A O 1
ATOM 612 N N . TRP A 1 77 ? 11.711 20.656 1.703 1 97.19 77 TRP A N 1
ATOM 613 C CA . TRP A 1 77 ? 11.414 19.75 0.605 1 97.19 77 TRP A CA 1
ATOM 614 C C . TRP A 1 77 ? 12.25 20.078 -0.626 1 97.19 77 TRP A C 1
ATOM 616 O O . TRP A 1 77 ? 12.469 19.234 -1.489 1 97.19 77 TRP A O 1
ATOM 626 N N . LYS A 1 78 ? 12.602 21.312 -0.71 1 97 78 LYS A N 1
ATOM 627 C CA . LYS A 1 78 ? 13.562 21.812 -1.693 1 97 78 LYS A CA 1
ATOM 628 C C . LYS A 1 78 ? 14.703 22.562 -1.016 1 97 78 LYS A C 1
ATOM 630 O O . LYS A 1 78 ? 14.609 22.922 0.161 1 97 78 LYS A O 1
ATOM 635 N N . LYS A 1 79 ? 15.781 22.781 -1.733 1 95.75 79 LYS A N 1
ATOM 636 C CA . LYS A 1 79 ? 16.953 23.453 -1.18 1 95.75 79 LYS A CA 1
ATOM 637 C C . LYS A 1 79 ? 16.641 24.922 -0.872 1 95.75 79 LYS A C 1
ATOM 639 O O . LYS A 1 79 ? 15.797 25.531 -1.523 1 95.75 79 LYS A O 1
ATOM 644 N N . GLY A 1 80 ? 17.328 25.422 0.1 1 97.12 80 GLY A N 1
ATOM 645 C CA . GLY A 1 80 ? 17.297 26.844 0.358 1 97.12 80 GLY A CA 1
ATOM 646 C C . GLY A 1 80 ? 16.141 27.266 1.251 1 97.12 80 GLY A C 1
ATOM 647 O O . GLY A 1 80 ? 15.594 28.359 1.094 1 97.12 80 GLY A O 1
ATOM 648 N N . VAL A 1 81 ? 15.672 26.453 2.08 1 98.06 81 VAL A N 1
ATOM 649 C CA . VAL A 1 81 ? 14.664 26.797 3.086 1 98.06 81 VAL A CA 1
ATOM 650 C C . VAL A 1 81 ? 15.336 26.984 4.445 1 98.06 81 VAL A C 1
ATOM 652 O O . VAL A 1 81 ? 15.648 26 5.129 1 98.06 81 VAL A O 1
ATOM 655 N N . PRO A 1 82 ? 15.492 28.156 4.93 1 98 82 PRO A N 1
ATOM 656 C CA . PRO A 1 82 ? 16.344 28.406 6.098 1 98 82 PRO A CA 1
ATOM 657 C C . PRO A 1 82 ? 15.641 28.109 7.418 1 98 82 PRO A C 1
ATOM 659 O O . PRO A 1 82 ? 16.297 27.875 8.43 1 98 82 PRO A O 1
ATOM 662 N N . VAL A 1 83 ? 14.32 28.234 7.453 1 98.56 83 VAL A N 1
ATOM 663 C CA . VAL A 1 83 ? 13.531 28.062 8.664 1 98.56 83 VAL A CA 1
ATOM 664 C C . VAL A 1 83 ? 12.398 27.078 8.398 1 98.56 83 VAL A C 1
ATOM 666 O O . VAL A 1 83 ? 11.703 27.172 7.387 1 98.56 83 VAL A O 1
ATOM 669 N N . THR A 1 84 ? 12.203 26.109 9.32 1 98.69 84 THR A N 1
ATOM 670 C CA . THR A 1 84 ? 11.219 25.062 9.07 1 98.69 84 THR A CA 1
ATOM 671 C C . THR A 1 84 ? 10.047 25.172 10.039 1 98.69 84 THR A C 1
ATOM 673 O O . THR A 1 84 ? 9.031 24.5 9.875 1 98.69 84 THR A O 1
ATOM 676 N N . LEU A 1 85 ? 10.117 26.016 11.047 1 98.94 85 LEU A N 1
ATOM 677 C CA . LEU A 1 85 ? 9.023 26.328 11.969 1 98.94 85 LEU A CA 1
ATOM 678 C C . LEU A 1 85 ? 9.023 27.797 12.344 1 98.94 85 LEU A C 1
ATOM 680 O O . LEU A 1 85 ? 10.055 28.359 12.711 1 98.94 85 LEU A O 1
ATOM 684 N N . SER A 1 86 ? 7.859 28.422 12.242 1 98.94 86 SER A N 1
ATOM 685 C CA . SER A 1 86 ? 7.75 29.859 12.516 1 98.94 86 SER A CA 1
ATOM 686 C C . SER A 1 86 ? 6.48 30.172 13.305 1 98.94 86 SER A C 1
ATOM 688 O O . SER A 1 86 ? 5.559 29.359 13.352 1 98.94 86 SER A O 1
ATOM 690 N N . SER A 1 87 ? 6.461 31.281 13.93 1 98.69 87 SER A N 1
ATOM 691 C CA . SER A 1 87 ? 5.281 31.828 14.602 1 98.69 87 SER A CA 1
ATOM 692 C C . SER A 1 87 ? 4.871 33.156 14 1 98.69 87 SER A C 1
ATOM 694 O O . SER A 1 87 ? 5.715 33.906 13.5 1 98.69 87 SER A O 1
ATOM 696 N N . ILE A 1 88 ? 3.598 33.406 13.977 1 98.5 88 ILE A N 1
ATOM 697 C CA . ILE A 1 88 ? 3.008 34.656 13.5 1 98.5 88 ILE A CA 1
ATOM 698 C C . ILE A 1 88 ? 1.976 35.156 14.5 1 98.5 88 ILE A C 1
ATOM 700 O O . ILE A 1 88 ? 1.039 34.438 14.852 1 98.5 88 ILE A O 1
ATOM 704 N N . PRO A 1 89 ? 2.086 36.406 14.945 1 97.81 89 PRO A N 1
ATOM 705 C CA . PRO A 1 89 ? 0.999 36.938 15.766 1 97.81 89 PRO A CA 1
ATOM 706 C C . PRO A 1 89 ? -0.31 37.094 14.992 1 97.81 89 PRO A C 1
ATOM 708 O O . PRO A 1 89 ? -0.311 37.562 13.859 1 97.81 89 PRO A O 1
ATOM 711 N N . ILE A 1 90 ? -1.352 36.688 15.609 1 96.25 90 ILE A N 1
ATOM 712 C CA . ILE A 1 90 ? -2.633 36.656 14.914 1 96.25 90 ILE A CA 1
ATOM 713 C C . ILE A 1 90 ? -3.062 38.094 14.586 1 96.25 90 ILE A C 1
ATOM 715 O O . ILE A 1 90 ? -3.818 38.312 13.633 1 96.25 90 ILE A O 1
ATOM 719 N N . ASP A 1 91 ? -2.602 39.094 15.375 1 95.81 91 ASP A N 1
ATOM 720 C CA . ASP A 1 91 ? -3.004 40.469 15.18 1 95.81 91 ASP A CA 1
ATOM 721 C C . ASP A 1 91 ? -1.98 41.219 14.336 1 95.81 91 ASP A C 1
ATOM 723 O O . ASP A 1 91 ? -1.902 42.469 14.398 1 95.81 91 ASP A O 1
ATOM 727 N N . SER A 1 92 ? -1.206 40.469 13.617 1 95.5 92 SER A N 1
ATOM 728 C CA . SER A 1 92 ? -0.272 41.125 12.711 1 95.5 92 SER A CA 1
ATOM 729 C C . SER A 1 92 ? -0.991 42.094 11.805 1 95.5 92 SER A C 1
ATOM 731 O O . SER A 1 92 ? -2.094 41.844 11.32 1 95.5 92 SER A O 1
ATOM 733 N N . SER A 1 93 ? -0.398 43.25 11.516 1 93.5 93 SER A N 1
ATOM 734 C CA . SER A 1 93 ? -1.009 44.281 10.688 1 93.5 93 SER A CA 1
ATOM 735 C C . SER A 1 93 ? -0.84 43.969 9.203 1 93.5 93 SER A C 1
ATOM 737 O O . SER A 1 93 ? -1.566 44.531 8.375 1 93.5 93 SER A O 1
ATOM 739 N N . SER A 1 94 ? 0.059 43.125 8.922 1 95.88 94 SER A N 1
ATOM 740 C CA . SER A 1 94 ? 0.328 42.812 7.527 1 95.88 94 SER A CA 1
ATOM 741 C C . SER A 1 94 ? -0.509 41.625 7.07 1 95.88 94 SER A C 1
ATOM 743 O O . SER A 1 94 ? -0.689 40.656 7.816 1 95.88 94 SER A O 1
ATOM 745 N N . GLU A 1 95 ? -0.982 41.719 5.887 1 96.75 95 GLU A N 1
ATOM 746 C CA . GLU A 1 95 ? -1.677 40.594 5.285 1 96.75 95 GLU A CA 1
ATOM 747 C C . GLU A 1 95 ? -0.692 39.5 4.855 1 96.75 95 GLU A C 1
ATOM 749 O O . GLU A 1 95 ? -1.088 38.344 4.602 1 96.75 95 GLU A O 1
ATOM 754 N N . SER A 1 96 ? 0.543 39.875 4.676 1 98.38 96 SER A N 1
ATOM 755 C CA . SER A 1 96 ? 1.631 38.969 4.32 1 98.38 96 SER A CA 1
ATOM 756 C C . SER A 1 96 ? 2.807 39.094 5.281 1 98.38 96 SER A C 1
ATOM 758 O O . SER A 1 96 ? 3.902 39.5 4.875 1 98.38 96 SER A O 1
ATOM 760 N N . PRO A 1 97 ? 2.574 38.719 6.473 1 98.38 97 PRO A N 1
ATOM 761 C CA . PRO A 1 97 ? 3.637 38.938 7.461 1 98.38 97 PRO A CA 1
ATOM 762 C C . PRO A 1 97 ? 4.879 38.094 7.18 1 98.38 97 PRO A C 1
ATOM 764 O O . PRO A 1 97 ? 4.773 37 6.609 1 98.38 97 PRO A O 1
ATOM 767 N N . LEU A 1 98 ? 6.059 38.656 7.555 1 98.25 98 LEU A N 1
ATOM 768 C CA . LEU A 1 98 ? 7.258 37.812 7.609 1 98.25 98 LEU A CA 1
ATOM 769 C C . LEU A 1 98 ? 7.117 36.719 8.656 1 98.25 98 LEU A C 1
ATOM 771 O O . LEU A 1 98 ? 6.555 36.938 9.727 1 98.25 98 LEU A O 1
ATOM 775 N N . LEU A 1 99 ? 7.598 35.562 8.312 1 98.69 99 LEU A N 1
ATOM 776 C CA . LEU A 1 99 ? 7.602 34.469 9.281 1 98.69 99 LEU A CA 1
ATOM 777 C C . LEU A 1 99 ? 8.75 34.625 10.273 1 98.69 99 LEU A C 1
ATOM 779 O O . LEU A 1 99 ? 9.898 34.844 9.875 1 98.69 99 LEU A O 1
ATOM 783 N N . THR A 1 100 ? 8.469 34.594 11.508 1 98.56 100 THR A N 1
ATOM 784 C CA . THR A 1 100 ? 9.492 34.656 12.547 1 98.56 100 THR A CA 1
ATOM 785 C C . THR A 1 100 ? 9.945 33.281 12.945 1 98.56 100 THR A C 1
ATOM 787 O O . THR A 1 100 ? 9.148 32.469 13.43 1 98.56 100 THR A O 1
ATOM 790 N N . PRO A 1 101 ? 11.211 32.969 12.773 1 98.69 101 PRO A N 1
ATOM 791 C CA . PRO A 1 101 ? 11.688 31.656 13.172 1 98.69 101 PRO A CA 1
ATOM 792 C C . PRO A 1 101 ? 11.32 31.312 14.609 1 98.69 101 PRO A C 1
ATOM 794 O O . PRO A 1 101 ? 11.469 32.125 15.516 1 98.69 101 PRO A O 1
ATOM 797 N N . TYR A 1 102 ? 10.852 30.203 14.797 1 98.75 102 TYR A N 1
ATOM 798 C CA . TYR A 1 102 ? 10.438 29.734 16.109 1 98.75 102 TYR A CA 1
ATOM 799 C C . TYR A 1 102 ? 11.188 28.469 16.516 1 98.75 102 TYR A C 1
ATOM 801 O O . TYR A 1 102 ? 11.281 27.531 15.727 1 98.75 102 TYR A O 1
ATOM 809 N N . PRO A 1 103 ? 11.68 28.234 17.766 1 98.12 103 PRO A N 1
ATOM 810 C CA . PRO A 1 103 ? 11.68 29.25 18.828 1 98.12 103 PRO A CA 1
ATOM 811 C C . PRO A 1 103 ? 12.648 30.391 18.562 1 98.12 103 PRO A C 1
ATOM 813 O O . PRO A 1 103 ? 12.5 31.484 19.125 1 98.12 103 PRO A O 1
ATOM 816 N N . ASP A 1 104 ? 13.734 30.109 17.844 1 97.31 104 ASP A N 1
ATOM 817 C CA . ASP A 1 104 ? 14.656 31.125 17.359 1 97.31 104 ASP A CA 1
ATOM 818 C C . ASP A 1 104 ? 15.508 30.594 16.203 1 97.31 104 ASP A C 1
ATOM 820 O O . ASP A 1 104 ? 15.32 29.453 15.766 1 97.31 104 ASP A O 1
ATOM 824 N N . TRP A 1 105 ? 16.359 31.438 15.672 1 97 105 TRP A N 1
ATOM 825 C CA . TRP A 1 105 ? 17.172 31.094 14.508 1 97 105 TRP A CA 1
ATOM 826 C C . TRP A 1 105 ? 18.109 29.938 14.812 1 97 105 TRP A C 1
ATOM 828 O O . TRP A 1 105 ? 18.406 29.125 13.938 1 97 105 TRP A O 1
ATOM 838 N N . GLU A 1 106 ? 18.547 29.75 15.992 1 96.06 106 GLU A N 1
ATOM 839 C CA . GLU A 1 106 ? 19.547 28.75 16.359 1 96.06 106 GLU A CA 1
ATOM 840 C C . GLU A 1 106 ? 19.016 27.328 16.141 1 96.06 106 GLU A C 1
ATOM 842 O O . GLU A 1 106 ? 19.781 26.438 15.789 1 96.06 106 GLU A O 1
ATOM 847 N N . TRP A 1 107 ? 17.734 27.141 16.328 1 97.69 107 TRP A N 1
ATOM 848 C CA . TRP A 1 107 ? 17.125 25.828 16.188 1 97.69 107 TRP A CA 1
ATOM 849 C C . TRP A 1 107 ? 17.094 25.406 14.727 1 97.69 107 TRP A C 1
ATOM 851 O O . TRP A 1 107 ? 16.891 24.219 14.422 1 97.69 107 TRP A O 1
ATOM 861 N N . HIS A 1 108 ? 17.266 26.281 13.797 1 97.44 108 HIS A N 1
ATOM 862 C CA . HIS A 1 108 ? 17.156 26.016 12.367 1 97.44 108 HIS A CA 1
ATOM 863 C C . HIS A 1 108 ? 18.547 25.953 11.719 1 97.44 108 HIS A C 1
ATOM 865 O O . HIS A 1 108 ? 18.656 25.562 10.547 1 97.44 108 HIS A O 1
ATOM 871 N N . ASP A 1 109 ? 19.562 26.297 12.438 1 87.69 109 ASP A N 1
ATOM 872 C CA . ASP A 1 109 ? 20.938 26.297 11.938 1 87.69 109 ASP A CA 1
ATOM 873 C C . ASP A 1 109 ? 21.797 25.281 12.695 1 87.69 109 ASP A C 1
ATOM 875 O O . ASP A 1 109 ? 23.016 25.266 12.547 1 87.69 109 ASP A O 1
ATOM 879 N N . ALA A 1 110 ? 21.125 24.516 13.414 1 82.56 110 ALA A N 1
ATOM 880 C CA . ALA A 1 110 ? 21.859 23.578 14.258 1 82.56 110 ALA A CA 1
ATOM 881 C C . ALA A 1 110 ? 22.484 22.469 13.414 1 82.56 110 ALA A C 1
ATOM 883 O O . ALA A 1 110 ? 22 22.141 12.336 1 82.56 110 ALA A O 1
ATOM 884 N N . VAL A 1 111 ? 23.578 21.953 13.883 1 83.25 111 VAL A N 1
ATOM 885 C CA . VAL A 1 111 ? 24.312 20.891 13.203 1 83.25 111 VAL A CA 1
ATOM 886 C C . VAL A 1 111 ? 24.141 19.578 13.961 1 83.25 111 VAL A C 1
ATOM 888 O O . VAL A 1 111 ? 23.703 19.578 15.109 1 83.25 111 VAL A O 1
ATOM 891 N N . ASN A 1 112 ? 24.344 18.438 13.336 1 86.75 112 ASN A N 1
ATOM 892 C CA . ASN A 1 112 ? 24.406 17.109 13.938 1 86.75 112 ASN A CA 1
ATOM 893 C C . ASN A 1 112 ? 23.078 16.719 14.57 1 86.75 112 ASN A C 1
ATOM 895 O O . ASN A 1 112 ? 23.031 16.156 15.664 1 86.75 112 ASN A O 1
ATOM 899 N N . CYS A 1 113 ? 21.984 17.188 14.031 1 93.56 113 CYS A N 1
ATOM 900 C CA . CYS A 1 113 ? 20.641 16.75 14.406 1 93.56 113 CYS A CA 1
ATOM 901 C C . CYS A 1 113 ? 20.281 17.234 15.805 1 93.56 113 CYS A C 1
ATOM 903 O O . CYS A 1 113 ? 19.594 16.531 16.547 1 93.56 113 CYS A O 1
ATOM 905 N N . THR A 1 114 ? 20.812 18.375 16.234 1 93.88 114 THR A N 1
ATOM 906 C CA . THR A 1 114 ? 20.516 18.906 17.562 1 93.88 114 THR A CA 1
ATOM 907 C C . THR A 1 114 ? 19.328 19.875 17.5 1 93.88 114 THR A C 1
ATOM 909 O O . THR A 1 114 ? 18.734 20.203 18.531 1 93.88 114 THR A O 1
ATOM 912 N N . GLY A 1 115 ? 19.078 20.375 16.391 1 97.06 115 GLY A N 1
ATOM 913 C CA . GLY A 1 115 ? 17.938 21.234 16.156 1 97.06 115 GLY A CA 1
ATOM 914 C C . GLY A 1 115 ? 16.953 20.672 15.141 1 97.06 115 GLY A C 1
ATOM 915 O O . GLY A 1 115 ? 16.797 19.453 15.023 1 97.06 115 GLY A O 1
ATOM 916 N N . PHE A 1 116 ? 16.219 21.594 14.477 1 98.44 116 PHE A N 1
ATOM 917 C CA . PHE A 1 116 ? 15.227 21.172 13.492 1 98.44 116 PHE A CA 1
ATOM 918 C C . PHE A 1 116 ? 15.883 20.891 12.148 1 98.44 116 PHE A C 1
ATOM 920 O O . PHE A 1 116 ? 16.766 21.625 11.719 1 98.44 116 PHE A O 1
ATOM 927 N N . THR A 1 117 ? 15.523 19.859 11.555 1 97.94 117 THR A N 1
ATOM 928 C CA . THR A 1 117 ? 15.984 19.516 10.219 1 97.94 117 THR A CA 1
ATOM 929 C C . THR A 1 117 ? 14.938 19.875 9.172 1 97.94 117 THR A C 1
ATOM 931 O O . THR A 1 117 ? 15.203 20.672 8.266 1 97.94 117 THR A O 1
ATOM 934 N N . SER A 1 118 ? 13.75 19.344 9.305 1 98 118 SER A N 1
ATOM 935 C CA . SER A 1 118 ? 12.617 19.578 8.414 1 98 118 SER A CA 1
ATOM 936 C C . SER A 1 118 ? 11.297 19.266 9.109 1 98 118 SER A C 1
ATOM 938 O O . SER A 1 118 ? 10.781 18.156 9.008 1 98 118 SER A O 1
ATOM 940 N N . VAL A 1 119 ? 10.711 20.266 9.688 1 98.69 119 VAL A N 1
ATOM 941 C CA . VAL A 1 119 ? 9.469 20.109 10.438 1 98.69 119 VAL A CA 1
ATOM 942 C C . VAL A 1 119 ? 8.297 19.938 9.477 1 98.69 119 VAL A C 1
ATOM 944 O O . VAL A 1 119 ? 8.117 20.75 8.562 1 98.69 119 VAL A O 1
ATOM 947 N N . PHE A 1 120 ? 7.559 18.859 9.703 1 98.25 120 PHE A N 1
ATOM 948 C CA . PHE A 1 120 ? 6.391 18.625 8.867 1 98.25 120 PHE A CA 1
ATOM 949 C C . PHE A 1 120 ? 5.133 19.188 9.516 1 98.25 120 PHE A C 1
ATOM 951 O O . PHE A 1 120 ? 4.52 20.109 8.992 1 98.25 120 PHE A O 1
ATOM 958 N N . ARG A 1 121 ? 4.75 18.656 10.648 1 98.56 121 ARG A N 1
ATOM 959 C CA . ARG A 1 121 ? 3.51 19.078 11.289 1 98.56 121 ARG A CA 1
ATOM 960 C C . ARG A 1 121 ? 3.672 19.141 12.805 1 98.56 121 ARG A C 1
ATOM 962 O O . ARG A 1 121 ? 4.648 18.625 13.352 1 98.56 121 ARG A O 1
ATOM 969 N N . MET A 1 122 ? 2.738 19.828 13.438 1 98.81 122 MET A N 1
ATOM 970 C CA . MET A 1 122 ? 2.703 19.984 14.891 1 98.81 122 MET A CA 1
ATOM 971 C C . MET A 1 122 ? 1.324 19.641 15.438 1 98.81 122 MET A C 1
ATOM 973 O O . MET A 1 122 ? 0.355 19.547 14.688 1 98.81 122 MET A O 1
ATOM 977 N N . SER A 1 123 ? 1.295 19.422 16.672 1 98.81 123 SER A N 1
ATOM 978 C CA . SER A 1 123 ? 0.058 19.266 17.438 1 98.81 123 SER A CA 1
ATOM 979 C C . SER A 1 123 ? 0.191 19.844 18.828 1 98.81 123 SER A C 1
ATOM 981 O O . SER A 1 123 ? 1.138 19.531 19.562 1 98.81 123 SER A O 1
ATOM 983 N N . VAL A 1 124 ? -0.71 20.75 19.203 1 98.69 124 VAL A N 1
ATOM 984 C CA . VAL A 1 124 ? -0.653 21.406 20.516 1 98.69 124 VAL A CA 1
ATOM 985 C C . VAL A 1 124 ? -1.589 20.688 21.484 1 98.69 124 VAL A C 1
ATOM 987 O O . VAL A 1 124 ? -2.752 20.438 21.172 1 98.69 124 VAL A O 1
ATOM 990 N N . ASP A 1 125 ? -1.078 20.312 22.656 1 98.12 125 ASP A N 1
ATOM 991 C CA . ASP A 1 125 ? -1.943 19.75 23.688 1 98.12 125 ASP A CA 1
ATOM 992 C C . ASP A 1 125 ? -2.617 20.844 24.516 1 98.12 125 ASP A C 1
ATOM 994 O O . ASP A 1 125 ? -2.295 22.016 24.375 1 98.12 125 ASP A O 1
ATOM 998 N N . HIS A 1 126 ? -3.617 20.469 25.344 1 96.75 126 HIS A N 1
ATOM 999 C CA . HIS A 1 126 ? -4.422 21.453 26.047 1 96.75 126 HIS A CA 1
ATOM 1000 C C . HIS A 1 126 ? -3.666 22.031 27.234 1 96.75 126 HIS A C 1
ATOM 1002 O O . HIS A 1 126 ? -4.176 22.922 27.938 1 96.75 126 HIS A O 1
ATOM 1008 N N . CYS A 1 127 ? -2.451 21.609 27.5 1 97.88 127 CYS A N 1
ATOM 1009 C CA . CYS A 1 127 ? -1.633 22.094 28.609 1 97.88 127 CYS A CA 1
ATOM 1010 C C . CYS A 1 127 ? -0.612 23.125 28.109 1 97.88 127 CYS A C 1
ATOM 1012 O O . CYS A 1 127 ? 0.203 23.609 28.906 1 97.88 127 CYS A O 1
ATOM 1014 N N . GLY A 1 128 ? -0.599 23.406 26.828 1 98.19 128 GLY A N 1
ATOM 1015 C CA . GLY A 1 128 ? 0.242 24.469 26.281 1 98.19 128 GLY A CA 1
ATOM 1016 C C . GLY A 1 128 ? 1.601 23.969 25.828 1 98.19 128 GLY A C 1
ATOM 1017 O O . GLY A 1 128 ? 2.582 24.719 25.875 1 98.19 128 GLY A O 1
ATOM 1018 N N . VAL A 1 129 ? 1.706 22.734 25.547 1 98.75 129 VAL A N 1
ATOM 1019 C CA . VAL A 1 129 ? 2.912 22.172 24.953 1 98.75 129 VAL A CA 1
ATOM 1020 C C . VAL A 1 129 ? 2.654 21.844 23.484 1 98.75 129 VAL A C 1
ATOM 1022 O O . VAL A 1 129 ? 1.638 21.234 23.141 1 98.75 129 VAL A O 1
ATOM 1025 N N . MET A 1 130 ? 3.541 22.297 22.594 1 98.88 130 MET A N 1
ATOM 1026 C CA . MET A 1 130 ? 3.463 21.922 21.172 1 98.88 130 MET A CA 1
ATOM 1027 C C . MET A 1 130 ? 4.383 20.75 20.875 1 98.88 130 MET A C 1
ATOM 1029 O O . MET A 1 130 ? 5.586 20.812 21.141 1 98.88 130 MET A O 1
ATOM 1033 N N . TRP A 1 131 ? 3.83 19.766 20.406 1 98.94 131 TRP A N 1
ATOM 1034 C CA . TRP A 1 131 ? 4.57 18.625 19.891 1 98.94 131 TRP A CA 1
ATOM 1035 C C . TRP A 1 131 ? 4.859 18.766 18.406 1 98.94 131 TRP A C 1
ATOM 1037 O O . TRP A 1 131 ? 3.938 18.906 17.594 1 98.94 131 TRP A O 1
ATOM 1047 N N . VAL A 1 132 ? 6.145 18.75 18.078 1 98.94 132 VAL A N 1
ATOM 1048 C CA . VAL A 1 132 ? 6.625 19.031 16.734 1 98.94 132 VAL A CA 1
ATOM 1049 C C . VAL A 1 132 ? 7.191 17.766 16.109 1 98.94 132 VAL A C 1
ATOM 1051 O O . VAL A 1 132 ? 8.078 17.125 16.672 1 98.94 132 VAL A O 1
ATOM 1054 N N . LEU A 1 133 ? 6.68 17.438 14.977 1 98.88 133 LEU A N 1
ATOM 1055 C CA . LEU A 1 133 ? 7.191 16.297 14.234 1 98.88 133 LEU A CA 1
ATOM 1056 C C . LEU A 1 133 ? 8.172 16.734 13.156 1 98.88 133 LEU A C 1
ATOM 1058 O O . LEU A 1 133 ? 7.77 17.297 12.133 1 98.88 133 LEU A O 1
ATOM 1062 N N . ASP A 1 134 ? 9.414 16.469 13.43 1 98.56 134 ASP A N 1
ATOM 1063 C CA . ASP A 1 134 ? 10.484 16.688 12.461 1 98.56 134 ASP A CA 1
ATOM 1064 C C . ASP A 1 134 ? 10.805 15.414 11.688 1 98.56 134 ASP A C 1
ATOM 1066 O O . ASP A 1 134 ? 11.203 14.414 12.273 1 98.56 134 ASP A O 1
ATOM 1070 N N . SER A 1 135 ? 10.648 15.477 10.406 1 96.5 135 SER A N 1
ATOM 1071 C CA . SER A 1 135 ? 10.812 14.281 9.586 1 96.5 135 SER A CA 1
ATOM 1072 C C . SER A 1 135 ? 12.273 13.867 9.492 1 96.5 135 SER A C 1
ATOM 1074 O O . SER A 1 135 ? 12.586 12.711 9.211 1 96.5 135 SER A O 1
ATOM 1076 N N . GLY A 1 136 ? 13.148 14.852 9.609 1 96.31 136 GLY A N 1
ATOM 1077 C CA . GLY A 1 136 ? 14.57 14.609 9.406 1 96.31 136 GLY A CA 1
ATOM 1078 C C . GLY A 1 136 ? 14.945 14.445 7.949 1 96.31 136 GLY A C 1
ATOM 1079 O O . GLY A 1 136 ? 16.109 14.227 7.625 1 96.31 136 GLY A O 1
ATOM 1080 N N . GLN A 1 137 ? 14 14.508 7.121 1 93.94 137 GLN A N 1
ATOM 1081 C CA . GLN A 1 137 ? 14.211 14.305 5.695 1 93.94 137 GLN A CA 1
ATOM 1082 C C . GLN A 1 137 ? 14.227 15.625 4.938 1 93.94 137 GLN A C 1
ATOM 1084 O O . GLN A 1 137 ? 13.391 16.5 5.191 1 93.94 137 GLN A O 1
ATOM 1089 N N . VAL A 1 138 ? 15.172 15.766 4 1 93.62 138 VAL A N 1
ATOM 1090 C CA . VAL A 1 138 ? 15.258 17 3.225 1 93.62 138 VAL A CA 1
ATOM 1091 C C . VAL A 1 138 ? 15.172 16.672 1.734 1 93.62 138 VAL A C 1
ATOM 1093 O O . VAL A 1 138 ? 15.383 15.523 1.328 1 93.62 138 VAL A O 1
ATOM 1096 N N . GLU A 1 139 ? 14.758 17.625 0.938 1 92.69 139 GLU A N 1
ATOM 1097 C CA . GLU A 1 139 ? 14.781 17.609 -0.522 1 92.69 139 GLU A CA 1
ATOM 1098 C C . GLU A 1 139 ? 13.922 16.484 -1.075 1 92.69 139 GLU A C 1
ATOM 1100 O O . GLU A 1 139 ? 14.328 15.781 -2.002 1 92.69 139 GLU A O 1
ATOM 1105 N N . ALA A 1 140 ? 12.805 16.312 -0.422 1 86.19 140 ALA A N 1
ATOM 1106 C CA . ALA A 1 140 ? 11.867 15.258 -0.785 1 86.19 140 ALA A CA 1
ATOM 1107 C C . ALA A 1 140 ? 11.461 15.359 -2.25 1 86.19 140 ALA A C 1
ATOM 1109 O O . ALA A 1 140 ? 11.156 14.352 -2.891 1 86.19 140 ALA A O 1
ATOM 1110 N N . PHE A 1 141 ? 11.461 16.5 -2.877 1 85.12 141 PHE A N 1
ATOM 1111 C CA . PHE A 1 141 ? 11 16.703 -4.246 1 85.12 141 PHE A CA 1
ATOM 1112 C C . PHE A 1 141 ? 12.18 16.859 -5.199 1 85.12 141 PHE A C 1
ATOM 1114 O O . PHE A 1 141 ? 11.992 17.219 -6.367 1 85.12 141 PHE A O 1
ATOM 1121 N N . GLU A 1 142 ? 13.352 16.609 -4.73 1 88.31 142 GLU A N 1
ATOM 1122 C CA . GLU A 1 142 ? 14.57 16.688 -5.531 1 88.31 142 GLU A CA 1
ATOM 1123 C C . GLU A 1 142 ? 15.445 15.445 -5.316 1 88.31 142 GLU A C 1
ATOM 1125 O O . GLU A 1 142 ? 15.25 14.422 -5.977 1 88.31 142 GLU A O 1
ATOM 1130 N N . THR A 1 143 ? 16.234 15.453 -4.316 1 85.94 143 THR A N 1
ATOM 1131 C CA . THR A 1 143 ? 17.078 14.32 -3.93 1 85.94 143 THR A CA 1
ATOM 1132 C C . THR A 1 143 ? 16.844 13.945 -2.469 1 85.94 143 THR A C 1
ATOM 1134 O O . THR A 1 143 ? 17.609 14.344 -1.591 1 85.94 143 THR A O 1
ATOM 1137 N N . PRO A 1 144 ? 15.82 13.18 -2.34 1 86.25 144 PRO A N 1
ATOM 1138 C CA . PRO A 1 144 ? 15.445 12.891 -0.954 1 86.25 144 PRO A CA 1
ATOM 1139 C C . PRO A 1 144 ? 16.594 12.273 -0.152 1 86.25 144 PRO A C 1
ATOM 1141 O O . PRO A 1 144 ? 17.281 11.375 -0.644 1 86.25 144 PRO A O 1
ATOM 1144 N N . ARG A 1 145 ? 16.922 12.828 1.069 1 90 145 ARG A N 1
ATOM 1145 C CA . ARG A 1 145 ? 17.938 12.344 1.991 1 90 145 ARG A CA 1
ATOM 1146 C C . ARG A 1 145 ? 17.438 12.367 3.43 1 90 145 ARG A C 1
ATOM 1148 O O . ARG A 1 145 ? 16.812 13.344 3.861 1 90 145 ARG A O 1
ATOM 1155 N N . GLN A 1 146 ? 17.578 11.258 4.082 1 91.88 146 GLN A N 1
ATOM 1156 C CA . GLN A 1 146 ? 17.359 11.219 5.523 1 91.88 146 GLN A CA 1
ATOM 1157 C C . GLN A 1 146 ? 18.594 11.742 6.27 1 91.88 146 GLN A C 1
ATOM 1159 O O . GLN A 1 146 ? 19.484 10.969 6.621 1 91.88 146 GLN A O 1
ATOM 1164 N N . LEU A 1 147 ? 18.625 13.016 6.625 1 93.56 147 LEU A N 1
ATOM 1165 C CA . LEU A 1 147 ? 19.781 13.633 7.258 1 93.56 147 LEU A CA 1
ATOM 1166 C C . LEU A 1 147 ? 19.859 13.273 8.742 1 93.56 147 LEU A C 1
ATOM 1168 O O . LEU A 1 147 ? 20.938 13.055 9.281 1 93.56 147 LEU A O 1
ATOM 1172 N N . CYS A 1 148 ? 18.703 13.305 9.352 1 96.38 148 CYS A N 1
ATOM 1173 C CA . CYS A 1 148 ? 18.547 12.992 10.766 1 96.38 148 CYS A CA 1
ATOM 1174 C C . CYS A 1 148 ? 17.375 12.047 10.992 1 96.38 148 CYS A C 1
ATOM 1176 O O . CYS A 1 148 ? 16.469 11.969 10.172 1 96.38 148 CYS A O 1
ATOM 1178 N N . PRO A 1 149 ? 17.391 11.258 12.047 1 96.12 149 PRO A N 1
ATOM 1179 C CA . PRO A 1 149 ? 16.188 10.469 12.336 1 96.12 149 PRO A CA 1
ATOM 1180 C C . PRO A 1 149 ? 14.953 11.336 12.562 1 96.12 149 PRO A C 1
ATOM 1182 O O . PRO A 1 149 ? 15.055 12.43 13.109 1 96.12 149 PRO A O 1
ATOM 1185 N N . PRO A 1 150 ? 13.852 10.82 12.094 1 97.94 150 PRO A N 1
ATOM 1186 C CA . PRO A 1 150 ? 12.641 11.539 12.516 1 97.94 150 PRO A CA 1
ATOM 1187 C C . PRO A 1 150 ? 12.562 11.734 14.023 1 97.94 150 PRO A C 1
ATOM 1189 O O . PRO A 1 150 ? 12.906 10.828 14.789 1 97.94 150 PRO A O 1
ATOM 1192 N N . THR A 1 151 ? 12.141 12.922 14.406 1 98.5 151 THR A N 1
ATOM 1193 C CA . THR A 1 151 ? 12.25 13.273 15.82 1 98.5 151 THR A CA 1
ATOM 1194 C C . THR A 1 151 ? 11.023 14.047 16.281 1 98.5 151 THR A C 1
ATOM 1196 O O . THR A 1 151 ? 10.523 14.922 15.562 1 98.5 151 THR A O 1
ATOM 1199 N N . LEU A 1 152 ? 10.555 13.688 17.469 1 98.62 152 LEU A N 1
ATOM 1200 C CA . LEU A 1 152 ? 9.5 14.422 18.156 1 98.62 152 LEU A CA 1
ATOM 1201 C C . LEU A 1 152 ? 10.094 15.422 19.141 1 98.62 152 LEU A C 1
ATOM 1203 O O . LEU A 1 152 ? 10.922 15.062 19.984 1 98.62 152 LEU A O 1
ATOM 1207 N N . PHE A 1 153 ? 9.711 16.703 19.016 1 98.75 153 PHE A N 1
ATOM 1208 C CA . PHE A 1 153 ? 10.102 17.734 19.969 1 98.75 153 PHE A CA 1
ATOM 1209 C C . PHE A 1 153 ? 8.906 18.188 20.797 1 98.75 153 PHE A C 1
ATOM 1211 O O . PHE A 1 153 ? 7.773 18.203 20.312 1 98.75 153 PHE A O 1
ATOM 1218 N N . ALA A 1 154 ? 9.172 18.484 22.031 1 98.81 154 ALA A N 1
ATOM 1219 C CA . ALA A 1 154 ? 8.18 19.125 22.891 1 98.81 154 ALA A CA 1
ATOM 1220 C C . ALA A 1 154 ? 8.602 20.547 23.25 1 98.81 154 ALA A C 1
ATOM 1222 O O . ALA A 1 154 ? 9.703 20.766 23.75 1 98.81 154 ALA A O 1
ATOM 1223 N N . ILE A 1 155 ? 7.727 21.516 22.969 1 98.88 155 ILE A N 1
ATOM 1224 C CA . ILE A 1 155 ? 8.055 22.906 23.234 1 98.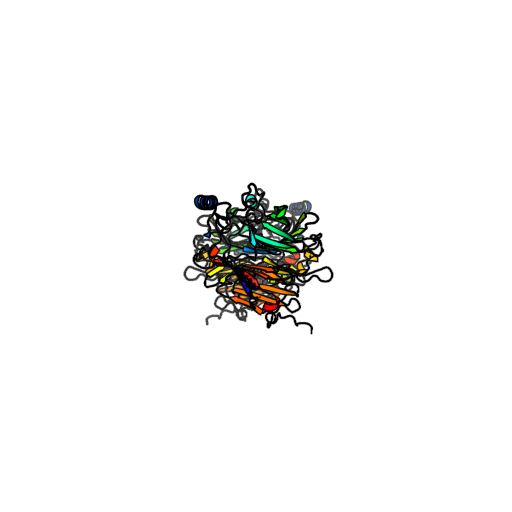88 155 ILE A CA 1
ATOM 1225 C C . ILE A 1 155 ? 7.008 23.516 24.156 1 98.88 155 ILE A C 1
ATOM 1227 O O . ILE A 1 155 ? 5.809 23.453 23.875 1 98.88 155 ILE A O 1
ATOM 1231 N N . ASN A 1 156 ? 7.461 24.109 25.234 1 98.75 156 ASN A N 1
ATOM 1232 C CA . ASN A 1 156 ? 6.582 24.875 26.109 1 98.75 156 ASN A CA 1
ATOM 1233 C C . ASN A 1 156 ? 6.184 26.203 25.469 1 98.75 156 ASN A C 1
ATOM 1235 O O . ASN A 1 156 ? 7.039 27.031 25.172 1 98.75 156 ASN A O 1
ATOM 1239 N N . LEU A 1 157 ? 4.938 26.422 25.344 1 98.62 157 LEU A N 1
ATOM 1240 C CA . LEU A 1 157 ? 4.496 27.594 24.578 1 98.62 157 LEU A CA 1
ATOM 1241 C C . LEU A 1 157 ? 4.402 28.828 25.469 1 98.62 157 LEU A C 1
ATOM 1243 O O . LEU A 1 157 ? 4.254 29.938 24.969 1 98.62 157 LEU A O 1
ATOM 1247 N N . GLU A 1 158 ? 4.473 28.641 26.719 1 97.56 158 GLU A N 1
ATOM 1248 C CA . GLU A 1 158 ? 4.477 29.766 27.641 1 97.56 158 GLU A CA 1
ATOM 1249 C C . GLU A 1 158 ? 5.832 30.469 27.656 1 97.56 158 GLU A C 1
ATOM 1251 O O . GLU A 1 158 ? 5.902 31.703 27.641 1 97.56 158 GLU A O 1
ATOM 1256 N N . ASN A 1 159 ? 6.91 29.688 27.656 1 97.94 159 ASN A N 1
ATOM 1257 C CA . ASN A 1 159 ? 8.234 30.281 27.75 1 97.94 159 ASN A CA 1
ATOM 1258 C C . ASN A 1 159 ? 9.086 29.953 26.516 1 97.94 159 ASN A C 1
ATOM 1260 O O . ASN A 1 159 ? 10.258 30.328 26.453 1 97.94 159 ASN A O 1
ATOM 1264 N N . ASN A 1 160 ? 8.547 29.188 25.562 1 98.25 160 ASN A N 1
ATOM 1265 C CA . ASN A 1 160 ? 9.156 28.875 24.281 1 98.25 160 ASN A CA 1
ATOM 1266 C C . ASN A 1 160 ? 10.375 27.969 24.453 1 98.25 160 ASN A C 1
ATOM 1268 O O . ASN A 1 160 ? 11.211 27.875 23.562 1 98.25 160 ASN A O 1
ATOM 1272 N N . ALA A 1 161 ? 10.453 27.328 25.578 1 98.31 161 ALA A N 1
ATOM 1273 C CA . ALA A 1 161 ? 11.578 26.422 25.812 1 98.31 161 ALA A CA 1
ATOM 1274 C C . ALA A 1 161 ? 11.32 25.047 25.172 1 98.31 161 ALA A C 1
ATOM 1276 O O . ALA A 1 161 ? 10.227 24.5 25.297 1 98.31 161 ALA A O 1
ATOM 1277 N N . VAL A 1 162 ? 12.328 24.578 24.484 1 98.19 162 VAL A N 1
ATOM 1278 C CA . VAL A 1 162 ? 12.273 23.172 24.047 1 98.19 162 VAL A CA 1
ATOM 1279 C C . VAL A 1 162 ? 12.523 22.25 25.25 1 98.19 162 VAL A C 1
ATOM 1281 O O . VAL A 1 162 ? 13.625 22.219 25.781 1 98.19 162 VAL A O 1
ATOM 1284 N N . LEU A 1 163 ? 11.531 21.516 25.562 1 97.94 163 LEU A N 1
ATOM 1285 C CA . LEU A 1 163 ? 11.547 20.703 26.781 1 97.94 163 LEU A CA 1
ATOM 1286 C C . LEU A 1 163 ? 12.32 19.406 26.547 1 97.94 163 LEU A C 1
ATOM 1288 O O . LEU A 1 163 ? 12.977 18.906 27.453 1 97.94 163 LEU A O 1
ATOM 1292 N N . ALA A 1 164 ? 12.156 18.812 25.391 1 97.69 164 ALA A N 1
ATOM 1293 C CA . ALA A 1 164 ? 12.742 17.5 25.109 1 97.69 164 ALA A CA 1
ATOM 1294 C C . ALA A 1 164 ? 12.719 17.188 23.625 1 97.69 164 ALA A C 1
ATOM 1296 O O . ALA A 1 164 ? 11.992 17.828 22.859 1 97.69 164 ALA A O 1
ATOM 1297 N N . LYS A 1 165 ? 13.555 16.312 23.234 1 97.44 165 LYS A N 1
ATOM 1298 C CA . LYS A 1 165 ? 13.586 15.727 21.891 1 97.44 165 LYS A CA 1
ATOM 1299 C C . LYS A 1 165 ? 13.617 14.203 21.969 1 97.44 165 LYS A C 1
ATOM 1301 O O . LYS A 1 165 ? 14.336 13.625 22.781 1 97.44 165 LYS A O 1
ATOM 1306 N N . TYR A 1 166 ? 12.805 13.539 21.219 1 98.5 166 TYR A N 1
ATOM 1307 C CA . TYR A 1 166 ? 12.664 12.086 21.203 1 98.5 166 TYR A CA 1
ATOM 1308 C C . TYR A 1 166 ? 12.844 11.539 19.797 1 98.5 166 TYR A C 1
ATOM 1310 O O . TYR A 1 166 ? 11.883 11.445 19.031 1 98.5 166 TYR A O 1
ATOM 1318 N N . PRO A 1 167 ? 14.086 11.133 19.422 1 98.19 167 PRO A N 1
ATOM 1319 C CA . PRO A 1 167 ? 14.227 10.469 18.125 1 98.19 167 PRO A CA 1
ATOM 1320 C C . PRO A 1 167 ? 13.422 9.172 18.047 1 98.19 167 PRO A C 1
ATOM 1322 O O . PRO A 1 167 ? 13.406 8.383 18.984 1 98.19 167 PRO A O 1
ATOM 1325 N N . ILE A 1 168 ? 12.711 9.008 17 1 98.62 168 ILE A N 1
ATOM 1326 C CA . ILE A 1 168 ? 12.008 7.75 16.781 1 98.62 168 ILE A CA 1
ATOM 1327 C C . ILE A 1 168 ? 13.023 6.625 16.594 1 98.62 168 ILE A C 1
ATOM 1329 O O . ILE A 1 168 ? 13.953 6.75 15.781 1 98.62 168 ILE A O 1
ATOM 1333 N N . PRO A 1 169 ? 12.852 5.531 17.297 1 98.19 169 PRO A N 1
ATOM 1334 C CA . PRO A 1 169 ? 13.797 4.418 17.172 1 98.19 169 PRO A CA 1
ATOM 1335 C C . PRO A 1 169 ? 13.922 3.916 15.727 1 98.19 169 PRO A C 1
ATOM 1337 O O . PRO A 1 169 ? 12.93 3.85 15 1 98.19 169 PRO A O 1
ATOM 1340 N N . SER A 1 170 ? 15.148 3.535 15.367 1 97.19 170 SER A N 1
ATOM 1341 C CA . SER A 1 170 ? 15.469 3.176 13.992 1 97.19 170 SER A CA 1
ATOM 1342 C C . SER A 1 170 ? 14.641 1.984 13.523 1 97.19 170 SER A C 1
ATOM 1344 O O . SER A 1 170 ? 14.312 1.875 12.336 1 97.19 170 SER A O 1
ATOM 1346 N N . GLU A 1 171 ? 14.289 1.104 14.414 1 96.75 171 GLU A N 1
ATOM 1347 C CA . GLU A 1 171 ? 13.523 -0.078 14.039 1 96.75 171 GLU A CA 1
ATOM 1348 C C . GLU A 1 171 ? 12.133 0.304 13.539 1 96.75 171 GLU A C 1
ATOM 1350 O O . GLU A 1 171 ? 11.453 -0.495 12.891 1 96.75 171 GLU A O 1
ATOM 1355 N N . PHE A 1 172 ? 11.719 1.557 13.883 1 97.62 172 PHE A N 1
ATOM 1356 C CA . PHE A 1 172 ? 10.391 1.994 13.484 1 97.62 172 PHE A CA 1
ATOM 1357 C C . PHE A 1 172 ? 10.469 2.91 12.266 1 97.62 172 PHE A C 1
ATOM 1359 O O . PHE A 1 172 ? 9.438 3.355 11.75 1 97.62 172 PHE A O 1
ATOM 1366 N N . VAL A 1 173 ? 11.641 3.24 11.812 1 97.06 173 VAL A N 1
ATOM 1367 C CA . VAL A 1 173 ? 11.867 4.043 10.617 1 97.06 173 VAL A CA 1
ATOM 1368 C C . VAL A 1 173 ? 12.273 3.141 9.453 1 97.06 173 VAL A C 1
ATOM 1370 O O . VAL A 1 173 ? 13.461 2.842 9.281 1 97.06 173 VAL A O 1
ATOM 1373 N N . LEU A 1 174 ? 11.375 2.805 8.633 1 96.44 174 LEU A N 1
ATOM 1374 C CA . LEU A 1 174 ? 11.578 1.8 7.598 1 96.44 174 LEU A CA 1
ATOM 1375 C C . LEU A 1 174 ? 12.086 2.441 6.312 1 96.44 174 LEU A C 1
ATOM 1377 O O . LEU A 1 174 ? 12.008 3.66 6.148 1 96.44 174 LEU A O 1
ATOM 1381 N N . GLN A 1 175 ? 12.641 1.606 5.387 1 95.19 175 GLN A N 1
ATOM 1382 C CA . GLN A 1 175 ? 13.047 2.092 4.074 1 95.19 175 GLN A CA 1
ATOM 1383 C C . GLN A 1 175 ? 11.883 2.752 3.344 1 95.19 175 GLN A C 1
ATOM 1385 O O . GLN A 1 175 ? 10.797 2.174 3.25 1 95.19 175 GLN A O 1
ATOM 1390 N N . ASN A 1 176 ? 12.039 4.02 2.908 1 93.81 176 ASN A N 1
ATOM 1391 C CA . ASN A 1 176 ? 11.055 4.801 2.166 1 93.81 176 ASN A CA 1
ATOM 1392 C C . ASN A 1 176 ? 9.875 5.199 3.049 1 93.81 176 ASN A C 1
ATOM 1394 O O . ASN A 1 176 ? 8.742 5.312 2.568 1 93.81 176 ASN A O 1
ATOM 1398 N N . SER A 1 177 ? 10.125 5.32 4.309 1 95.31 177 SER A N 1
ATOM 1399 C CA . SER A 1 177 ? 9.109 5.875 5.195 1 95.31 177 SER A CA 1
ATOM 1400 C C . SER A 1 177 ? 8.867 7.352 4.895 1 95.31 177 SER A C 1
ATOM 1402 O O . SER A 1 177 ? 9.781 8.07 4.492 1 95.31 177 SER A O 1
ATOM 1404 N N . LEU A 1 178 ? 7.633 7.746 5.082 1 94.88 178 LEU A N 1
ATOM 1405 C CA . LEU A 1 178 ? 7.262 9.156 5.168 1 94.88 178 LEU A CA 1
ATOM 1406 C C . LEU A 1 178 ? 6.477 9.43 6.445 1 94.88 178 LEU A C 1
ATOM 1408 O O . LEU A 1 178 ? 5.242 9.43 6.434 1 94.88 178 LEU A O 1
ATOM 1412 N N . ILE A 1 179 ? 7.129 9.734 7.469 1 96.69 179 ILE A N 1
ATOM 1413 C CA . ILE A 1 179 ? 6.547 10.094 8.758 1 96.69 179 ILE A CA 1
ATOM 1414 C C . ILE A 1 179 ? 6.051 11.531 8.711 1 96.69 179 ILE A C 1
ATOM 1416 O O . ILE A 1 179 ? 6.848 12.477 8.688 1 96.69 179 ILE A O 1
ATOM 1420 N N . THR A 1 180 ? 4.715 11.68 8.711 1 95.88 180 THR A N 1
ATOM 1421 C CA . THR A 1 180 ? 4.297 12.938 8.102 1 95.88 180 THR A CA 1
ATOM 1422 C C . THR A 1 180 ? 3.219 13.617 8.938 1 95.88 180 THR A C 1
ATOM 1424 O O . THR A 1 180 ? 2.988 14.82 8.805 1 95.88 180 THR A O 1
ATOM 1427 N N . ASN A 1 181 ? 2.453 12.938 9.719 1 98.19 181 ASN A N 1
ATOM 1428 C CA . ASN A 1 181 ? 1.36 13.578 10.445 1 98.19 181 ASN A CA 1
ATOM 1429 C C . ASN A 1 181 ? 1.333 13.148 11.914 1 98.19 181 ASN A C 1
ATOM 1431 O O . ASN A 1 181 ? 1.931 12.133 12.273 1 98.19 181 ASN A O 1
ATOM 1435 N N . ILE A 1 182 ? 0.638 13.977 12.711 1 98.81 182 ILE A N 1
ATOM 1436 C CA . ILE A 1 182 ? 0.739 13.828 14.156 1 98.81 182 ILE A CA 1
ATOM 1437 C C . ILE A 1 182 ? -0.55 14.312 14.812 1 98.81 182 ILE A C 1
ATOM 1439 O O . ILE A 1 182 ? -1.205 15.227 14.312 1 98.81 182 ILE A O 1
ATOM 1443 N N . ILE A 1 183 ? -0.943 13.688 15.906 1 98.75 183 ILE A N 1
ATOM 1444 C CA . ILE A 1 183 ? -1.983 14.211 16.781 1 98.75 183 ILE A CA 1
ATOM 1445 C C . ILE A 1 183 ? -1.685 13.82 18.234 1 98.75 183 ILE A C 1
ATOM 1447 O O . ILE A 1 183 ? -1.198 12.719 18.5 1 98.75 183 ILE A O 1
ATOM 1451 N N . VAL A 1 184 ? -1.875 14.711 19.156 1 98.5 184 VAL A N 1
ATOM 1452 C CA . VAL A 1 184 ? -1.613 14.477 20.562 1 98.5 184 VAL A CA 1
ATOM 1453 C C . VAL A 1 184 ? -2.916 14.125 21.281 1 98.5 184 VAL A C 1
ATOM 1455 O O . VAL A 1 184 ? -3.967 14.703 20.984 1 98.5 184 VAL A O 1
ATOM 1458 N N . ASP A 1 185 ? -2.838 13.148 22.141 1 98.06 185 ASP A N 1
ATOM 1459 C CA . ASP A 1 185 ? -3.99 12.648 22.891 1 98.06 185 ASP A CA 1
ATOM 1460 C C . ASP A 1 185 ? -3.703 12.625 24.391 1 98.06 185 ASP A C 1
ATOM 1462 O O . ASP A 1 185 ? -2.834 11.875 24.844 1 98.06 185 ASP A O 1
ATOM 1466 N N . SER A 1 186 ? -4.422 13.43 25.141 1 95.12 186 SER A N 1
ATOM 1467 C CA . SER A 1 186 ? -4.387 13.367 26.594 1 95.12 186 SER A CA 1
ATOM 1468 C C . SER A 1 186 ? -5.781 13.539 27.188 1 95.12 186 SER A C 1
ATOM 1470 O O . SER A 1 186 ? -6.582 14.32 26.688 1 95.12 186 SER A O 1
ATOM 1472 N N . ARG A 1 187 ? -6.027 12.82 28.234 1 89.88 187 ARG A N 1
ATOM 1473 C CA . ARG A 1 187 ? -7.301 12.867 28.953 1 89.88 187 ARG A CA 1
ATOM 1474 C C . ARG A 1 187 ? -7.129 13.5 30.328 1 89.88 187 ARG A C 1
ATOM 1476 O O . ARG A 1 187 ? -8.117 13.758 31.031 1 89.88 187 ARG A O 1
ATOM 1483 N N . ASP A 1 188 ? -5.988 13.617 30.656 1 91.44 188 ASP A N 1
ATOM 1484 C CA . ASP A 1 188 ? -5.656 14.156 31.969 1 91.44 188 ASP A CA 1
ATOM 1485 C C . ASP A 1 188 ? -5.57 15.68 31.938 1 91.44 188 ASP A C 1
ATOM 1487 O O . ASP A 1 188 ? -5.023 16.25 30.984 1 91.44 188 ASP A O 1
ATOM 1491 N N . ALA A 1 189 ? -6.027 16.312 32.938 1 92.06 189 ALA A N 1
ATOM 1492 C CA . ALA A 1 189 ? -6.059 17.766 33 1 92.06 189 ALA A CA 1
ATOM 1493 C C . ALA A 1 189 ? -4.648 18.359 32.938 1 92.06 189 ALA A C 1
ATOM 1495 O O . ALA A 1 189 ? -4.461 19.484 32.469 1 92.06 189 ALA A O 1
ATOM 1496 N N . HIS A 1 190 ? -3.689 17.609 33.375 1 95.44 190 HIS A N 1
ATOM 1497 C CA . HIS A 1 190 ? -2.309 18.078 33.406 1 95.44 190 HIS A CA 1
ATOM 1498 C C . HIS A 1 190 ? -1.464 17.328 32.375 1 95.44 190 HIS A C 1
ATOM 1500 O O . HIS A 1 190 ? -0.233 17.359 32.438 1 95.44 190 HIS A O 1
ATOM 1506 N N . CYS A 1 191 ? -2.066 16.625 31.469 1 96.81 191 CYS A N 1
ATOM 1507 C CA . CYS A 1 191 ? -1.471 15.93 30.328 1 96.81 191 CYS A CA 1
ATOM 1508 C C . CYS A 1 191 ? -0.464 14.883 30.781 1 96.81 191 CYS A C 1
ATOM 1510 O O . CYS A 1 191 ? 0.547 14.656 30.125 1 96.81 191 CYS A O 1
ATOM 1512 N N . ARG A 1 192 ? -0.702 14.188 31.984 1 96.44 192 ARG A N 1
ATOM 1513 C CA . ARG A 1 192 ? 0.217 13.203 32.531 1 96.44 192 ARG A CA 1
ATOM 1514 C C . ARG A 1 192 ? 0.145 11.891 31.766 1 96.44 192 ARG A C 1
ATOM 1516 O O . ARG A 1 192 ? 1.071 11.078 31.828 1 96.44 192 ARG A O 1
ATOM 1523 N N . ASP A 1 193 ? -0.883 11.68 31.047 1 95.75 193 ASP A N 1
ATOM 1524 C CA . ASP A 1 193 ? -1.106 10.43 30.328 1 95.75 193 ASP A CA 1
ATOM 1525 C C . ASP A 1 193 ? -0.938 10.625 28.828 1 95.75 193 ASP A C 1
ATOM 1527 O O . ASP A 1 193 ? -1.54 9.898 28.031 1 95.75 193 ASP A O 1
ATOM 1531 N N . LEU A 1 194 ? -0.162 11.5 28.453 1 97.88 194 LEU A N 1
ATOM 1532 C CA . LEU A 1 194 ? -0.07 11.992 27.078 1 97.88 194 LEU A CA 1
ATOM 1533 C C . LEU A 1 194 ? 0.477 10.906 26.156 1 97.88 194 LEU A C 1
ATOM 1535 O O . LEU A 1 194 ? 1.469 10.25 26.469 1 97.88 194 LEU A O 1
ATOM 1539 N N . HIS A 1 195 ? -0.235 10.711 25.047 1 98.56 195 HIS A N 1
ATOM 1540 C CA . HIS A 1 195 ? 0.215 9.914 23.906 1 98.56 195 HIS A CA 1
ATOM 1541 C C . HIS A 1 195 ? 0.238 10.734 22.625 1 98.56 195 HIS A C 1
ATOM 1543 O O . HIS A 1 195 ? -0.539 11.68 22.484 1 98.56 195 HIS A O 1
ATOM 1549 N N . VAL A 1 196 ? 1.152 10.461 21.766 1 98.88 196 VAL A N 1
ATOM 1550 C CA . VAL A 1 196 ? 1.212 11.055 20.422 1 98.88 196 VAL A CA 1
ATOM 1551 C C . VAL A 1 196 ? 1.048 9.961 19.375 1 98.88 196 VAL A C 1
ATOM 1553 O O . VAL A 1 196 ? 1.693 8.914 19.438 1 98.88 196 VAL A O 1
ATOM 1556 N N . TYR A 1 197 ? 0.149 10.125 18.5 1 98.88 197 TYR A N 1
ATOM 1557 C CA . TYR A 1 197 ? -0.014 9.25 17.344 1 98.88 197 TYR A CA 1
ATOM 1558 C C . TYR A 1 197 ? 0.635 9.852 16.109 1 98.88 197 TYR A C 1
ATOM 1560 O O . TYR A 1 197 ? 0.377 11.008 15.758 1 98.88 197 TYR A O 1
ATOM 1568 N N . ILE A 1 198 ? 1.489 9.07 15.438 1 98.88 198 ILE A N 1
ATOM 1569 C CA . ILE A 1 198 ? 2.301 9.516 14.312 1 98.88 198 ILE A CA 1
ATOM 1570 C C . ILE A 1 198 ? 2.072 8.602 13.109 1 98.88 198 ILE A C 1
ATOM 1572 O O . ILE A 1 198 ? 2.252 7.387 13.211 1 98.88 198 ILE A O 1
ATOM 1576 N N . ALA A 1 199 ? 1.74 9.18 12.008 1 98.75 199 ALA A N 1
ATOM 1577 C CA . ALA A 1 199 ? 1.409 8.406 10.812 1 98.75 199 ALA A CA 1
ATOM 1578 C C . ALA A 1 199 ? 2.617 8.273 9.891 1 98.75 199 ALA A C 1
ATOM 1580 O O . ALA A 1 199 ? 3.291 9.266 9.594 1 98.75 199 ALA A O 1
ATOM 1581 N N . ASP A 1 200 ? 2.939 7.113 9.477 1 98.31 200 ASP A N 1
ATOM 1582 C CA . ASP A 1 200 ? 3.85 6.828 8.375 1 98.31 200 ASP A CA 1
ATOM 1583 C C . ASP A 1 200 ? 3.078 6.516 7.094 1 98.31 200 ASP A C 1
ATOM 1585 O O . ASP A 1 200 ? 2.656 5.375 6.879 1 98.31 200 ASP A O 1
ATOM 1589 N N . ALA A 1 201 ? 3.018 7.469 6.215 1 97.88 201 ALA A N 1
ATOM 1590 C CA . ALA A 1 201 ? 2.09 7.41 5.086 1 97.88 201 ALA A CA 1
ATOM 1591 C C . ALA A 1 201 ? 2.584 6.434 4.023 1 97.88 201 ALA A C 1
ATOM 1593 O O . ALA A 1 201 ? 1.781 5.816 3.318 1 97.88 201 ALA A O 1
ATOM 1594 N N . TRP A 1 202 ? 3.893 6.254 3.887 1 96.94 202 TRP A N 1
ATOM 1595 C CA . TRP A 1 202 ? 4.398 5.488 2.75 1 96.94 202 TRP A CA 1
ATOM 1596 C C . TRP A 1 202 ? 4.695 4.047 3.15 1 96.94 202 TRP A C 1
ATOM 1598 O O . TRP A 1 202 ? 4.867 3.18 2.291 1 96.94 202 TRP A O 1
ATOM 1608 N N . ARG A 1 203 ? 4.781 3.852 4.461 1 97.69 203 ARG A N 1
ATOM 1609 C CA . ARG A 1 203 ? 4.969 2.477 4.914 1 97.69 203 ARG A CA 1
ATOM 1610 C C . ARG A 1 203 ? 3.797 2.021 5.781 1 97.69 203 ARG A C 1
ATOM 1612 O O . ARG A 1 203 ? 3.883 0.997 6.461 1 97.69 203 ARG A O 1
ATOM 1619 N N . PHE A 1 204 ? 2.758 2.756 5.758 1 98.31 204 PHE A N 1
ATOM 1620 C CA . PHE A 1 204 ? 1.428 2.357 6.199 1 98.31 204 PHE A CA 1
ATOM 1621 C C . PHE A 1 204 ? 1.456 1.893 7.648 1 98.31 204 PHE A C 1
ATOM 1623 O O . PHE A 1 204 ? 0.973 0.804 7.969 1 98.31 204 PHE A O 1
ATOM 1630 N N . GLY A 1 205 ? 1.972 2.666 8.477 1 98.06 205 GLY A N 1
ATOM 1631 C CA . GLY A 1 205 ? 2.068 2.334 9.891 1 98.06 205 GLY A CA 1
ATOM 1632 C C . GLY A 1 205 ? 1.677 3.482 10.797 1 98.06 205 GLY A C 1
ATOM 1633 O O . GLY A 1 205 ? 1.692 4.645 10.383 1 98.06 205 GLY A O 1
ATOM 1634 N N . LEU A 1 206 ? 1.281 3.121 11.93 1 98.38 206 LEU A N 1
ATOM 1635 C CA . LEU A 1 206 ? 1.012 4.062 13.008 1 98.38 206 LEU A CA 1
ATOM 1636 C C . LEU A 1 206 ? 2.012 3.883 14.148 1 98.38 206 LEU A C 1
ATOM 1638 O O . LEU A 1 206 ? 2.182 2.775 14.664 1 98.38 206 LEU A O 1
ATOM 1642 N N . ILE A 1 207 ? 2.717 4.926 14.445 1 98.75 207 ILE A N 1
ATOM 1643 C CA . ILE A 1 207 ? 3.645 4.953 15.57 1 98.75 207 ILE A CA 1
ATOM 1644 C C . ILE A 1 207 ? 2.996 5.668 16.75 1 98.75 207 ILE A C 1
ATOM 1646 O O . ILE A 1 207 ? 2.352 6.707 16.578 1 98.75 207 ILE A O 1
ATOM 1650 N N . VAL A 1 208 ? 3.111 5.094 17.906 1 98.69 208 VAL A N 1
ATOM 1651 C CA . VAL A 1 208 ? 2.592 5.711 19.109 1 98.69 208 VAL A CA 1
ATOM 1652 C C . VAL A 1 208 ? 3.744 6.043 20.062 1 98.69 208 VAL A C 1
ATOM 1654 O O . VAL A 1 208 ? 4.676 5.25 20.219 1 98.69 208 VAL A O 1
ATOM 1657 N N . PHE A 1 209 ? 3.76 7.191 20.562 1 98.81 209 PHE A N 1
ATOM 1658 C CA . PHE A 1 209 ? 4.656 7.641 21.609 1 98.81 209 PHE A CA 1
ATOM 1659 C C . PHE A 1 209 ? 3.896 7.855 22.922 1 98.81 209 PHE A C 1
ATOM 1661 O O . PHE A 1 209 ? 2.826 8.469 22.922 1 98.81 209 PHE A O 1
ATOM 1668 N N . ARG A 1 210 ? 4.414 7.309 23.969 1 98.5 210 ARG A N 1
ATOM 1669 C CA . ARG A 1 210 ? 3.902 7.582 25.297 1 98.5 210 ARG A CA 1
ATOM 1670 C C . ARG A 1 210 ? 4.906 8.391 26.125 1 98.5 210 ARG A C 1
ATOM 1672 O O . ARG A 1 210 ? 6.039 7.941 26.328 1 98.5 210 ARG A O 1
ATOM 1679 N N . ASN A 1 211 ? 4.438 9.453 26.641 1 98.06 211 ASN A N 1
ATOM 1680 C CA . ASN A 1 211 ? 5.312 10.43 27.281 1 98.06 211 ASN A CA 1
ATOM 1681 C C . ASN A 1 211 ? 5.805 9.938 28.641 1 98.06 211 ASN A C 1
ATOM 1683 O O . ASN A 1 211 ? 6.953 10.188 29.016 1 98.06 211 ASN A O 1
ATOM 1687 N N . SER A 1 212 ? 5.078 9.203 29.438 1 97 212 SER A N 1
ATOM 1688 C CA . SER A 1 212 ? 5.34 8.859 30.828 1 97 212 SER A CA 1
ATOM 1689 C C . SER A 1 212 ? 6.605 8.023 30.969 1 97 212 SER A C 1
ATOM 1691 O O . SER A 1 212 ? 7.359 8.172 31.938 1 97 212 SER A O 1
ATOM 1693 N N . ASP A 1 213 ? 6.84 7.156 29.984 1 97.44 213 ASP A N 1
ATOM 1694 C CA . ASP A 1 213 ? 8.016 6.301 30.062 1 97.44 213 ASP A CA 1
ATOM 1695 C C . ASP A 1 213 ? 8.836 6.383 28.781 1 97.44 213 ASP A C 1
ATOM 1697 O O . ASP A 1 213 ? 9.703 5.539 28.531 1 97.44 213 ASP A O 1
ATOM 1701 N N . VAL A 1 214 ? 8.469 7.348 27.891 1 97.88 214 VAL A N 1
ATOM 1702 C CA . VAL A 1 214 ? 9.203 7.66 26.672 1 97.88 214 VAL A CA 1
ATOM 1703 C C . VAL A 1 214 ? 9.336 6.406 25.812 1 97.88 214 VAL A C 1
ATOM 1705 O O . VAL A 1 214 ? 10.438 6.039 25.391 1 97.88 214 VAL A O 1
ATOM 1708 N N . LYS A 1 215 ? 8.25 5.773 25.609 1 97.94 215 LYS A N 1
ATOM 1709 C CA . LYS A 1 215 ? 8.242 4.559 24.797 1 97.94 215 LYS A CA 1
ATOM 1710 C C . LYS A 1 215 ? 7.539 4.789 23.453 1 97.94 215 LYS A C 1
ATOM 1712 O O . LYS A 1 215 ? 6.547 5.512 23.391 1 97.94 215 LYS A O 1
ATOM 1717 N N . PHE A 1 216 ? 8.133 4.16 22.469 1 98.5 216 PHE A N 1
ATOM 1718 C CA . PHE A 1 216 ? 7.52 4.113 21.156 1 98.5 216 PHE A CA 1
ATOM 1719 C C . PHE A 1 216 ? 7.086 2.691 20.812 1 98.5 216 PHE A C 1
ATOM 1721 O O . PHE A 1 216 ? 7.711 1.723 21.234 1 98.5 216 PHE A O 1
ATOM 1728 N N . TRP A 1 217 ? 6.055 2.537 20.094 1 98 217 TRP A N 1
ATOM 1729 C CA . TRP A 1 217 ? 5.746 1.289 19.406 1 98 217 TRP A CA 1
ATOM 1730 C C . TRP A 1 217 ? 5.066 1.562 18.078 1 98 217 TRP A C 1
ATOM 1732 O O . TRP A 1 217 ? 4.602 2.676 17.812 1 98 217 TRP A O 1
ATOM 1742 N N . ARG A 1 218 ? 5.137 0.629 17.25 1 97.25 218 ARG A N 1
ATOM 1743 C CA . ARG A 1 218 ? 4.625 0.723 15.883 1 97.25 218 ARG A CA 1
ATOM 1744 C C . ARG A 1 218 ? 3.727 -0.465 15.555 1 97.25 218 ARG A C 1
ATOM 1746 O O . ARG A 1 218 ? 3.979 -1.584 16 1 97.25 218 ARG A O 1
ATOM 1753 N N . PHE A 1 219 ? 2.709 -0.261 14.82 1 95 219 PHE A N 1
ATOM 1754 C CA . PHE A 1 219 ? 1.917 -1.366 14.297 1 95 219 PHE A CA 1
ATOM 1755 C C . PHE A 1 219 ? 1.336 -1.014 12.93 1 95 219 PHE A C 1
ATOM 1757 O O . PHE A 1 219 ? 1.337 0.153 12.531 1 95 219 PHE A O 1
ATOM 1764 N N . ASN A 1 220 ? 0.958 -1.994 12.195 1 95 220 ASN A N 1
ATOM 1765 C CA . ASN A 1 220 ? 0.383 -1.896 10.859 1 95 220 ASN A CA 1
ATOM 1766 C C . ASN A 1 220 ? -1.023 -2.486 10.812 1 95 220 ASN A C 1
ATOM 1768 O O . ASN A 1 220 ? -1.386 -3.309 11.656 1 95 220 ASN A O 1
ATOM 1772 N N . HIS A 1 221 ? -1.792 -2.064 9.984 1 97.69 221 HIS A N 1
ATOM 1773 C CA . HIS A 1 221 ? -3.146 -2.547 9.742 1 97.69 221 HIS A CA 1
ATOM 1774 C C . HIS A 1 221 ? -3.523 -2.424 8.273 1 97.69 221 HIS A C 1
ATOM 1776 O O . HIS A 1 221 ? -3.098 -1.487 7.594 1 97.69 221 HIS A O 1
ATOM 1782 N N . TYR A 1 222 ? -4.359 -3.281 7.785 1 98 222 TYR A N 1
ATOM 1783 C CA . TYR A 1 222 ? -4.691 -3.311 6.367 1 98 222 TYR A CA 1
ATOM 1784 C C . TYR A 1 222 ? -5.492 -2.076 5.965 1 98 222 TYR A C 1
ATOM 1786 O O . TYR A 1 222 ? -5.508 -1.692 4.797 1 98 222 TYR A O 1
ATOM 1794 N N . THR A 1 223 ? -6.137 -1.425 6.871 1 98.62 223 THR A N 1
ATOM 1795 C CA . THR A 1 223 ? -6.941 -0.242 6.59 1 98.62 223 THR A CA 1
ATOM 1796 C C . THR A 1 223 ? -6.055 0.989 6.422 1 98.62 223 THR A C 1
ATOM 1798 O O . THR A 1 223 ? -6.547 2.082 6.137 1 98.62 223 THR A O 1
ATOM 1801 N N . PHE A 1 224 ? -4.727 0.848 6.609 1 98.75 224 PHE A N 1
ATOM 1802 C CA . PHE A 1 224 ? -3.811 1.98 6.516 1 98.75 224 PHE A CA 1
ATOM 1803 C C . PHE A 1 224 ? -3.338 2.178 5.078 1 98.75 224 PHE A C 1
ATOM 1805 O O . PHE A 1 224 ? -2.689 3.178 4.766 1 98.75 224 PHE A O 1
ATOM 1812 N N . TYR A 1 225 ? -3.682 1.28 4.156 1 98.81 225 TYR A N 1
ATOM 1813 C CA . TYR A 1 225 ? -3.232 1.337 2.77 1 98.81 225 TYR A CA 1
ATOM 1814 C C . TYR A 1 225 ? -4.082 2.311 1.959 1 98.81 225 TYR A C 1
ATOM 1816 O O . TYR A 1 225 ? -5.234 2.576 2.307 1 98.81 225 TYR A O 1
ATOM 1824 N N . PRO A 1 226 ? -3.525 2.863 0.877 1 98.81 226 PRO A N 1
ATOM 1825 C CA . PRO A 1 226 ? -4.316 3.693 -0.034 1 98.81 226 PRO A CA 1
ATOM 1826 C C . PRO A 1 226 ? -5.27 2.875 -0.902 1 98.81 226 PRO A C 1
ATOM 1828 O O . PRO A 1 226 ? -5.176 1.646 -0.938 1 98.81 226 PRO A O 1
ATOM 1831 N N . GLU A 1 227 ? -6.23 3.539 -1.436 1 98.5 227 GLU A N 1
ATOM 1832 C CA . GLU A 1 227 ? -7.031 2.979 -2.52 1 98.5 227 GLU A CA 1
ATOM 1833 C C . GLU A 1 227 ? -6.422 3.297 -3.881 1 98.5 227 GLU A C 1
ATOM 1835 O O . GLU A 1 227 ? -6.215 4.465 -4.215 1 98.5 227 GLU A O 1
ATOM 1840 N N . PRO A 1 228 ? -6.199 2.295 -4.684 1 98.44 228 PRO A N 1
ATOM 1841 C CA . PRO A 1 228 ? -5.508 2.539 -5.949 1 98.44 228 PRO A CA 1
ATOM 1842 C C . PRO A 1 228 ? -6.207 3.59 -6.812 1 98.44 228 PRO A C 1
ATOM 1844 O O . PRO A 1 228 ? -5.555 4.504 -7.324 1 98.44 228 PRO A O 1
ATOM 1847 N N . LEU A 1 229 ? -7.484 3.537 -6.957 1 97.81 229 LEU A N 1
ATOM 1848 C CA . LEU A 1 229 ? -8.195 4.441 -7.852 1 97.81 229 LEU A CA 1
ATOM 1849 C C . LEU A 1 229 ? -8.219 5.859 -7.285 1 97.81 229 LEU A C 1
ATOM 1851 O O . LEU A 1 229 ? -8.43 6.824 -8.023 1 97.81 229 LEU A O 1
ATOM 1855 N N . TYR A 1 230 ? -8.031 6.031 -6 1 98.5 230 TYR A N 1
ATOM 1856 C CA . TYR A 1 230 ? -7.977 7.344 -5.363 1 98.5 230 TYR A CA 1
ATOM 1857 C C . TYR A 1 230 ? -6.539 7.84 -5.254 1 98.5 230 TYR A C 1
ATOM 1859 O O . TYR A 1 230 ? -6.281 8.883 -4.652 1 98.5 230 TYR A O 1
ATOM 1867 N N . SER A 1 231 ? -5.645 7.07 -5.824 1 98.5 231 SER A N 1
ATOM 1868 C CA . SER A 1 231 ? -4.246 7.477 -5.906 1 98.5 231 SER A CA 1
ATOM 1869 C C . SER A 1 231 ? -3.975 8.281 -7.172 1 98.5 231 SER A C 1
ATOM 1871 O O . SER A 1 231 ? -2.873 8.797 -7.363 1 98.5 231 SER A O 1
ATOM 1873 N N . ASN A 1 232 ? -4.891 8.328 -8.086 1 97.88 232 ASN A N 1
ATOM 1874 C CA . ASN A 1 232 ? -4.859 9.195 -9.258 1 97.88 232 ASN A CA 1
ATOM 1875 C C . ASN A 1 232 ? -5.641 10.484 -9.023 1 97.88 232 ASN A C 1
ATOM 1877 O O . ASN A 1 232 ? -6.871 10.469 -8.961 1 97.88 232 ASN A O 1
ATOM 1881 N N . TYR A 1 233 ? -4.973 11.625 -8.93 1 98.19 233 TYR A N 1
ATOM 1882 C CA . TYR A 1 233 ? -5.547 12.922 -8.578 1 98.19 233 TYR A CA 1
ATOM 1883 C C . TYR A 1 233 ? -5.703 13.805 -9.805 1 98.19 233 TYR A C 1
ATOM 1885 O O . TYR A 1 233 ? -4.934 13.688 -10.766 1 98.19 233 TYR A O 1
ATOM 1893 N N . THR A 1 234 ? -6.703 14.562 -9.781 1 97.44 234 THR A N 1
ATOM 1894 C CA . THR A 1 234 ? -6.812 15.703 -10.688 1 97.44 234 THR A CA 1
ATOM 1895 C C . THR A 1 234 ? -7.258 16.953 -9.938 1 97.44 234 THR A C 1
ATOM 1897 O O . THR A 1 234 ? -8.266 16.922 -9.227 1 97.44 234 THR A O 1
ATOM 1900 N N . LEU A 1 235 ? -6.504 17.984 -10.047 1 98.25 235 LEU A N 1
ATOM 1901 C CA . LEU A 1 235 ? -6.816 19.266 -9.414 1 98.25 235 LEU A CA 1
ATOM 1902 C C . LEU A 1 235 ? -6.473 20.422 -10.344 1 98.25 235 LEU A C 1
ATOM 1904 O O . LEU A 1 235 ? -5.309 20.609 -10.703 1 98.25 235 LEU A O 1
ATOM 1908 N N . HIS A 1 236 ? -7.516 21.234 -10.711 1 97.62 236 HIS A N 1
ATOM 1909 C CA . HIS A 1 236 ? -7.359 22.391 -11.594 1 97.62 236 HIS A CA 1
ATOM 1910 C C . HIS A 1 236 ? -6.598 22.016 -12.859 1 97.62 236 HIS A C 1
ATOM 1912 O O . HIS A 1 236 ? -5.668 22.719 -13.258 1 97.62 236 HIS A O 1
ATOM 1918 N N . GLY A 1 237 ? -6.898 20.891 -13.43 1 97.06 237 GLY A N 1
ATOM 1919 C CA . GLY A 1 237 ? -6.359 20.469 -14.711 1 97.06 237 GLY A CA 1
ATOM 1920 C C . GLY A 1 237 ? -5.062 19.703 -14.586 1 97.06 237 GLY A C 1
ATOM 1921 O O . GLY A 1 237 ? -4.609 19.078 -15.547 1 97.06 237 GLY A O 1
ATOM 1922 N N . LEU A 1 238 ? -4.418 19.75 -13.422 1 97.75 238 LEU A N 1
ATOM 1923 C CA . LEU A 1 238 ? -3.197 18.984 -13.188 1 97.75 238 LEU A CA 1
ATOM 1924 C C . LEU A 1 238 ? -3.518 17.562 -12.766 1 97.75 238 LEU A C 1
ATOM 1926 O O . LEU A 1 238 ? -4.234 17.344 -11.781 1 97.75 238 LEU A O 1
ATOM 1930 N N . ASN A 1 239 ? -3.035 16.594 -13.555 1 97.06 239 ASN A N 1
ATOM 1931 C CA . ASN A 1 239 ? -3.145 15.18 -13.195 1 97.06 239 ASN A CA 1
ATOM 1932 C C . ASN A 1 239 ? -1.858 14.656 -12.562 1 97.06 239 ASN A C 1
ATOM 1934 O O . ASN A 1 239 ? -0.77 14.859 -13.102 1 97.06 239 ASN A O 1
ATOM 1938 N N . TYR A 1 240 ? -1.929 14.078 -11.375 1 97.06 240 TYR A N 1
ATOM 1939 C CA . TYR A 1 240 ? -0.766 13.57 -10.656 1 97.06 240 TYR A CA 1
ATOM 1940 C C . TYR A 1 240 ? -1.138 12.375 -9.789 1 97.06 240 TYR A C 1
ATOM 1942 O O . TYR A 1 240 ? -2.318 12.125 -9.539 1 97.06 240 TYR A O 1
ATOM 1950 N N . GLN A 1 241 ? -0.167 11.57 -9.352 1 97.19 241 GLN A N 1
ATOM 1951 C CA . GLN A 1 241 ? -0.425 10.336 -8.617 1 97.19 241 GLN A CA 1
ATOM 1952 C C . GLN A 1 241 ? 0.319 10.32 -7.281 1 97.19 241 GLN A C 1
ATOM 1954 O O . GLN A 1 241 ? 1.535 10.523 -7.242 1 97.19 241 GLN A O 1
ATOM 1959 N N . TRP A 1 242 ? -0.386 10.188 -6.227 1 97.69 242 TRP A N 1
ATOM 1960 C CA . TRP A 1 242 ? 0.123 9.977 -4.875 1 97.69 242 TRP A CA 1
ATOM 1961 C C . TRP A 1 242 ? -0.539 8.766 -4.227 1 97.69 242 TRP A C 1
ATOM 1963 O O . TRP A 1 242 ? -1.76 8.602 -4.301 1 97.69 242 TRP A O 1
ATOM 1973 N N . SER A 1 243 ? 0.267 7.902 -3.656 1 98.06 243 SER A N 1
ATOM 1974 C CA . SER A 1 243 ? -0.28 6.73 -2.977 1 98.06 243 SER A CA 1
ATOM 1975 C C . SER A 1 243 ? -0.045 6.809 -1.471 1 98.06 243 SER A C 1
ATOM 1977 O O . SER A 1 243 ? 0.458 5.855 -0.868 1 98.06 243 SER A O 1
ATOM 1979 N N . ASP A 1 244 ? -0.412 7.895 -0.911 1 98.44 244 ASP A N 1
ATOM 1980 C CA . ASP A 1 244 ? -0.239 8.086 0.526 1 98.44 244 ASP A CA 1
ATOM 1981 C C . ASP A 1 244 ? -1.256 7.266 1.315 1 98.44 244 ASP A C 1
ATOM 1983 O O . ASP A 1 244 ? -2.459 7.344 1.057 1 98.44 244 ASP A O 1
ATOM 1987 N N . GLY A 1 245 ? -0.771 6.453 2.24 1 98.75 245 GLY A N 1
ATOM 1988 C CA . GLY A 1 245 ? -1.609 5.668 3.135 1 98.75 245 GLY A CA 1
ATOM 1989 C C . GLY A 1 245 ? -2.135 6.469 4.312 1 98.75 245 GLY A C 1
ATOM 1990 O O . GLY A 1 245 ? -2.561 7.613 4.148 1 98.75 245 GLY A O 1
ATOM 1991 N N . ILE A 1 246 ? -2.18 5.816 5.484 1 98.81 246 ILE A N 1
ATOM 1992 C CA . ILE A 1 246 ? -2.668 6.473 6.691 1 98.81 246 ILE A CA 1
ATOM 1993 C C . ILE A 1 246 ? -2.035 7.855 6.82 1 98.81 246 ILE A C 1
ATOM 1995 O O . ILE A 1 246 ? -0.82 8.008 6.668 1 98.81 246 ILE A O 1
ATOM 1999 N N . PHE A 1 247 ? -2.941 8.875 7.102 1 98.62 247 PHE A N 1
ATOM 2000 C CA . PHE A 1 247 ? -2.5 10.266 7.031 1 98.62 247 PHE A CA 1
ATOM 2001 C C . PHE A 1 247 ? -3.271 11.133 8.016 1 98.62 247 PHE A C 1
ATOM 2003 O O . PHE A 1 247 ? -2.748 11.492 9.07 1 98.62 247 PHE A O 1
ATOM 2010 N N . GLY A 1 248 ? -4.531 11.312 7.707 1 98.5 248 GLY A N 1
ATOM 2011 C CA . GLY A 1 248 ? -5.355 12.133 8.578 1 98.5 248 GLY A CA 1
ATOM 2012 C C . GLY A 1 248 ? -5.832 11.406 9.82 1 98.5 248 GLY A C 1
ATOM 2013 O O . GLY A 1 248 ? -6.172 10.227 9.758 1 98.5 248 GLY A O 1
ATOM 2014 N N . MET A 1 249 ? -5.879 12.133 10.914 1 98.88 249 MET A N 1
ATOM 2015 C CA . MET A 1 249 ? -6.324 11.625 12.211 1 98.88 249 MET A CA 1
ATOM 2016 C C . MET A 1 249 ? -7.066 12.703 12.992 1 98.88 249 MET A C 1
ATOM 2018 O O . MET A 1 249 ? -6.688 13.875 12.953 1 98.88 249 MET A O 1
ATOM 2022 N N . SER A 1 250 ? -8.062 12.32 13.641 1 98.75 250 SER A N 1
ATOM 2023 C CA . SER A 1 250 ? -8.781 13.219 14.531 1 98.75 250 SER A CA 1
ATOM 2024 C C . SER A 1 250 ? -9.383 12.469 15.711 1 98.75 250 SER A C 1
ATOM 2026 O O . SER A 1 250 ? -9.703 11.281 15.602 1 98.75 250 SER A O 1
ATOM 2028 N N . LEU A 1 251 ? -9.461 13.094 16.812 1 98.5 251 LEU A N 1
ATOM 2029 C CA . LEU A 1 251 ? -9.961 12.484 18.047 1 98.5 251 LEU A CA 1
ATOM 2030 C C . LEU A 1 251 ? -11.414 12.883 18.297 1 98.5 251 LEU A C 1
ATOM 2032 O O . LEU A 1 251 ? -11.75 14.062 18.25 1 98.5 251 LEU A O 1
ATOM 2036 N N . GLY A 1 252 ? -12.242 11.891 18.547 1 97.62 252 GLY A N 1
ATOM 2037 C CA . GLY A 1 252 ? -13.609 12.164 18.953 1 97.62 252 GLY A CA 1
ATOM 2038 C C . GLY A 1 252 ? -13.719 12.586 20.406 1 97.62 252 GLY A C 1
ATOM 2039 O O . GLY A 1 252 ? -12.703 12.727 21.094 1 97.62 252 GLY A O 1
ATOM 2040 N N . LYS A 1 253 ? -14.945 12.82 20.828 1 93.62 253 LYS A N 1
ATOM 2041 C CA . LYS A 1 253 ? -15.203 13.266 22.203 1 93.62 253 LYS A CA 1
ATOM 2042 C C . LYS A 1 253 ? -14.867 12.164 23.203 1 93.62 253 LYS A C 1
ATOM 2044 O O . LYS A 1 253 ? -15.102 10.984 22.938 1 93.62 253 LYS A O 1
ATOM 2049 N N . TYR A 1 254 ? -14.266 12.625 24.25 1 90.69 254 TYR A N 1
ATOM 2050 C CA . TYR A 1 254 ? -13.977 11.719 25.359 1 90.69 254 TYR A CA 1
ATOM 2051 C C . TYR A 1 254 ? -15.258 11.305 26.078 1 90.69 254 TYR A C 1
ATOM 2053 O O . TYR A 1 254 ? -16.094 12.141 26.391 1 90.69 254 TYR A O 1
ATOM 2061 N N . HIS A 1 255 ? -15.438 9.969 26.188 1 88.44 255 HIS A N 1
ATOM 2062 C CA . HIS A 1 255 ? -16.609 9.422 26.859 1 88.44 255 HIS A CA 1
ATOM 2063 C C . HIS A 1 255 ? -16.266 8.141 27.609 1 88.44 255 HIS A C 1
ATOM 2065 O O . HIS A 1 255 ? -15.727 7.195 27.031 1 88.44 255 HIS A O 1
ATOM 2071 N N . LYS A 1 256 ? -16.594 8.07 28.844 1 88.06 256 LYS A N 1
ATOM 2072 C CA . LYS A 1 256 ? -16.438 6.898 29.703 1 88.06 256 LYS A CA 1
ATOM 2073 C C . LYS A 1 256 ? -15.016 6.359 29.641 1 88.06 256 LYS A C 1
ATOM 2075 O O . LYS A 1 256 ? -14.805 5.168 29.406 1 88.06 256 LYS A O 1
ATOM 2080 N N . GLY A 1 257 ? -14.102 7.188 29.734 1 87.81 257 GLY A N 1
ATOM 2081 C CA . GLY A 1 257 ? -12.711 6.797 29.875 1 87.81 257 GLY A CA 1
ATOM 2082 C C . GLY A 1 257 ? -12.047 6.48 28.547 1 87.81 257 GLY A C 1
ATOM 2083 O O . GLY A 1 257 ? -10.898 6.023 28.516 1 87.81 257 GLY A O 1
ATOM 2084 N N . ASP A 1 258 ? -12.734 6.719 27.484 1 95 258 ASP A N 1
ATOM 2085 C CA . ASP A 1 258 ? -12.188 6.387 26.172 1 95 258 ASP A CA 1
ATOM 2086 C C . ASP A 1 258 ? -12.664 7.383 25.125 1 95 258 ASP A C 1
ATOM 2088 O O . ASP A 1 258 ? -13.422 8.312 25.422 1 95 258 ASP A O 1
ATOM 2092 N N . ARG A 1 259 ? -12.086 7.363 23.969 1 96.88 259 ARG A N 1
ATOM 2093 C CA . ARG A 1 259 ? -12.555 8.148 22.828 1 96.88 259 ARG A CA 1
ATOM 2094 C C . ARG A 1 259 ? -12.117 7.523 21.516 1 96.88 259 ARG A C 1
ATOM 2096 O O . ARG A 1 259 ? -11.141 6.77 21.469 1 96.88 259 ARG A O 1
ATOM 2103 N N . PRO A 1 260 ? -12.844 7.809 20.5 1 98.12 260 PRO A N 1
ATOM 2104 C CA . PRO A 1 260 ? -12.461 7.254 19.203 1 98.12 260 PRO A CA 1
ATOM 2105 C C . PRO A 1 260 ? -11.344 8.055 18.516 1 98.12 260 PRO A C 1
ATOM 2107 O O . PRO A 1 260 ? -11.312 9.281 18.625 1 98.12 260 PRO A O 1
ATOM 2110 N N . LEU A 1 261 ? -10.461 7.375 17.922 1 98.69 261 LEU A N 1
ATOM 2111 C CA . LEU A 1 261 ? -9.609 7.934 16.875 1 98.69 261 LEU A CA 1
ATOM 2112 C C . LEU A 1 261 ? -10.203 7.664 15.492 1 98.69 261 LEU A C 1
ATOM 2114 O O . LEU A 1 261 ? -10.344 6.508 15.094 1 98.69 261 LEU A O 1
ATOM 2118 N N . TYR A 1 262 ? -10.609 8.703 14.836 1 98.88 262 TYR A N 1
ATOM 2119 C CA . TYR A 1 262 ? -10.938 8.609 13.414 1 98.88 262 TYR A CA 1
ATOM 2120 C C . TYR A 1 262 ? -9.688 8.773 12.555 1 98.88 262 TYR A C 1
ATOM 2122 O O . TYR A 1 262 ? -8.82 9.594 12.859 1 98.88 262 TYR A O 1
ATOM 2130 N N . TYR A 1 263 ? -9.586 7.957 11.516 1 98.88 263 TYR A N 1
ATOM 2131 C CA . TYR A 1 263 ? -8.398 8.047 10.672 1 98.88 263 TYR A CA 1
ATOM 2132 C C . TYR A 1 263 ? -8.719 7.605 9.25 1 98.88 263 TYR A C 1
ATOM 2134 O O . TYR A 1 263 ? -9.742 6.961 9 1 98.88 263 TYR A O 1
ATOM 2142 N N . HIS A 1 264 ? -7.887 8 8.344 1 98.88 264 HIS A N 1
ATOM 2143 C CA . HIS A 1 264 ? -8.031 7.652 6.93 1 98.88 264 HIS A CA 1
ATOM 2144 C C . HIS A 1 264 ? -6.695 7.762 6.203 1 98.88 264 HIS A C 1
ATOM 2146 O O . HIS A 1 264 ? -5.777 8.438 6.672 1 98.88 264 HIS A O 1
ATOM 2152 N N . SER A 1 265 ? -6.574 7.023 5.16 1 98.88 265 SER A N 1
ATOM 2153 C CA . SER A 1 265 ? -5.504 7.262 4.199 1 98.88 265 SER A CA 1
ATOM 2154 C C . SER A 1 265 ? -5.773 8.508 3.367 1 98.88 265 SER A C 1
ATOM 2156 O O . SER A 1 265 ? -6.926 8.812 3.047 1 98.88 265 SER A O 1
ATOM 2158 N N . MET A 1 266 ? -4.707 9.219 3.025 1 98.88 266 MET A N 1
ATOM 2159 C CA . MET A 1 266 ? -4.934 10.398 2.201 1 98.88 266 MET A CA 1
ATOM 2160 C C . MET A 1 266 ? -5.488 10.008 0.833 1 98.88 266 MET A C 1
ATOM 2162 O O . MET A 1 266 ? -6.426 10.633 0.337 1 98.88 266 MET A O 1
ATOM 2166 N N . SER A 1 267 ? -4.883 8.984 0.208 1 98.81 267 SER A N 1
ATOM 2167 C CA . SER A 1 267 ? -5.344 8.508 -1.093 1 98.81 267 SER A CA 1
ATOM 2168 C C . SER A 1 267 ? -6.469 7.488 -0.941 1 98.81 267 SER A C 1
ATOM 2170 O O . SER A 1 267 ? -6.348 6.352 -1.4 1 98.81 267 SER A O 1
ATOM 2172 N N . SER A 1 268 ? -7.504 7.938 -0.317 1 98.56 268 SER A N 1
ATOM 2173 C CA . SER A 1 268 ? -8.664 7.098 -0.051 1 98.56 268 SER A CA 1
ATOM 2174 C C . SER A 1 268 ? -9.93 7.938 0.129 1 98.56 268 SER A C 1
ATOM 2176 O O . SER A 1 268 ? -9.844 9.148 0.365 1 98.56 268 SER A O 1
ATOM 2178 N N . SER A 1 269 ? -11.047 7.301 -0.019 1 97.88 269 SER A N 1
ATOM 2179 C CA . SER A 1 269 ? -12.336 7.93 0.234 1 97.88 269 SER A CA 1
ATOM 2180 C C . SER A 1 269 ? -12.977 7.387 1.509 1 97.88 269 SER A C 1
ATOM 2182 O O . SER A 1 269 ? -14.125 7.715 1.822 1 97.88 269 SER A O 1
ATOM 2184 N N . LEU A 1 270 ? -12.297 6.551 2.191 1 98.62 270 LEU A N 1
ATOM 2185 C CA . LEU A 1 270 ? -12.859 5.828 3.326 1 98.62 270 LEU A CA 1
ATOM 2186 C C . LEU A 1 270 ? -12.422 6.461 4.645 1 98.62 270 LEU A C 1
ATOM 2188 O O . LEU A 1 270 ? -11.367 7.102 4.711 1 98.62 270 LEU A O 1
ATOM 2192 N N . GLU A 1 271 ? -13.242 6.348 5.633 1 98.88 271 GLU A N 1
ATOM 2193 C CA . GLU A 1 271 ? -12.961 6.73 7.012 1 98.88 271 GLU A CA 1
ATOM 2194 C C . GLU A 1 271 ? -13.055 5.527 7.945 1 98.88 271 GLU A C 1
ATOM 2196 O O . GLU A 1 271 ? -13.938 4.684 7.793 1 98.88 271 GLU A O 1
ATOM 2201 N N . PHE A 1 272 ? -12.125 5.449 8.852 1 98.88 272 PHE A N 1
ATOM 2202 C CA . PHE A 1 272 ? -12.078 4.352 9.812 1 98.88 272 PHE A CA 1
ATOM 2203 C C . PHE A 1 272 ? -12.047 4.883 11.234 1 98.88 272 PHE A C 1
ATOM 2205 O O . PHE A 1 272 ? -11.859 6.078 11.453 1 98.88 272 PHE A O 1
ATOM 2212 N N . VAL A 1 273 ? -12.289 3.951 12.172 1 98.81 273 VAL A N 1
ATOM 2213 C CA . VAL A 1 273 ? -12.32 4.344 13.578 1 98.81 273 VAL A CA 1
ATOM 2214 C C . VAL A 1 273 ? -11.75 3.221 14.438 1 98.81 273 VAL A C 1
ATOM 2216 O O . VAL A 1 273 ? -11.914 2.041 14.125 1 98.81 273 VAL A O 1
ATOM 2219 N N . VAL A 1 274 ? -11.055 3.574 15.438 1 98.5 274 VAL A N 1
ATOM 2220 C CA . VAL A 1 274 ? -10.578 2.668 16.484 1 98.5 274 VAL A CA 1
ATOM 2221 C C . VAL A 1 274 ? -10.625 3.367 17.844 1 98.5 274 VAL A C 1
ATOM 2223 O O . VAL A 1 274 ? -10.414 4.578 17.922 1 98.5 274 VAL A O 1
ATOM 2226 N N . ALA A 1 275 ? -10.953 2.623 18.891 1 97.56 275 ALA A N 1
ATOM 2227 C CA . ALA A 1 275 ? -10.883 3.191 20.234 1 97.56 275 ALA A CA 1
ATOM 2228 C C . ALA A 1 275 ? -9.438 3.469 20.625 1 97.56 275 ALA A C 1
ATOM 2230 O O . ALA A 1 275 ? -8.555 2.625 20.438 1 97.56 275 ALA A O 1
ATOM 2231 N N . THR A 1 276 ? -9.148 4.578 21.234 1 97.88 276 THR A N 1
ATOM 2232 C CA . THR A 1 276 ? -7.781 4.926 21.594 1 97.88 276 THR A CA 1
ATOM 2233 C C . THR A 1 276 ? -7.25 3.988 22.672 1 97.88 276 THR A C 1
ATOM 2235 O O . THR A 1 276 ? -6.043 3.762 22.781 1 97.88 276 THR A O 1
ATOM 2238 N N . SER A 1 277 ? -8.133 3.404 23.531 1 96.31 277 SER A N 1
ATOM 2239 C CA . SER A 1 277 ? -7.691 2.441 24.531 1 96.31 277 SER A CA 1
ATOM 2240 C C . SER A 1 277 ? -6.969 1.264 23.891 1 96.31 277 SER A C 1
ATOM 2242 O O . SER A 1 277 ? -6.098 0.646 24.516 1 96.31 277 SER A O 1
ATOM 2244 N N . VAL A 1 278 ? -7.324 0.969 22.656 1 97.12 278 VAL A N 1
ATOM 2245 C CA . VAL A 1 278 ? -6.715 -0.138 21.938 1 97.12 278 VAL A CA 1
ATOM 2246 C C . VAL A 1 278 ? -5.289 0.23 21.531 1 97.12 278 VAL A C 1
ATOM 2248 O O . VAL A 1 278 ? -4.352 -0.534 21.781 1 97.12 278 VAL A O 1
ATOM 2251 N N . ILE A 1 279 ? -5.035 1.422 20.969 1 97.44 279 ILE A N 1
ATOM 2252 C CA . ILE A 1 279 ? -3.748 1.759 20.375 1 97.44 279 ILE A CA 1
ATOM 2253 C C . ILE A 1 279 ? -2.803 2.293 21.453 1 97.44 279 ILE A C 1
ATOM 2255 O O . ILE A 1 279 ? -1.589 2.357 21.234 1 97.44 279 ILE A O 1
ATOM 2259 N N . ARG A 1 280 ? -3.287 2.654 22.625 1 96.25 280 ARG A N 1
ATOM 2260 C CA . ARG A 1 280 ? -2.469 3.152 23.719 1 96.25 280 ARG A CA 1
ATOM 2261 C C . ARG A 1 280 ? -1.781 2.006 24.453 1 96.25 280 ARG A C 1
ATOM 2263 O O . ARG A 1 280 ? -0.862 2.229 25.25 1 96.25 280 ARG A O 1
ATOM 2270 N N . ASP A 1 281 ? -2.184 0.788 24.188 1 93.56 281 ASP A N 1
ATOM 2271 C CA . ASP A 1 281 ? -1.632 -0.394 24.844 1 93.56 281 ASP A CA 1
ATOM 2272 C C . ASP A 1 281 ? -0.884 -1.277 23.859 1 93.56 281 ASP A C 1
ATOM 2274 O O . ASP A 1 281 ? -1.502 -2.029 23.094 1 93.56 281 ASP A O 1
ATOM 2278 N N . PRO A 1 282 ? 0.407 -1.276 23.906 1 92 282 PRO A N 1
ATOM 2279 C CA . PRO A 1 282 ? 1.168 -2.057 22.922 1 92 282 PRO A CA 1
ATOM 2280 C C . PRO A 1 282 ? 0.914 -3.557 23.047 1 92 282 PRO A C 1
ATOM 2282 O O . PRO A 1 282 ? 1.113 -4.297 22.078 1 92 282 PRO A O 1
ATOM 2285 N N . SER A 1 283 ? 0.485 -4.059 24.141 1 90.81 283 SER A N 1
ATOM 2286 C CA . SER A 1 283 ? 0.192 -5.477 24.312 1 90.81 283 SER A CA 1
ATOM 2287 C C . SER A 1 283 ? -1.145 -5.848 23.688 1 90.81 283 SER A C 1
ATOM 2289 O O . SER A 1 283 ? -1.395 -7.02 23.391 1 90.81 283 SER A O 1
ATOM 2291 N N . ARG A 1 284 ? -1.952 -4.891 23.438 1 86.38 284 ARG A N 1
ATOM 2292 C CA . ARG A 1 284 ? -3.295 -5.125 22.922 1 86.38 284 ARG A CA 1
ATOM 2293 C C . ARG A 1 284 ? -3.336 -4.941 21.406 1 86.38 284 ARG A C 1
ATOM 2295 O O . ARG A 1 284 ? -4.004 -5.699 20.703 1 86.38 284 ARG A O 1
ATOM 2302 N N . VAL A 1 285 ? -2.641 -4.07 20.891 1 85.19 285 VAL A N 1
ATOM 2303 C CA . VAL A 1 285 ? -2.828 -3.619 19.516 1 85.19 285 VAL A CA 1
ATOM 2304 C C . VAL A 1 285 ? -2.379 -4.711 18.547 1 85.19 285 VAL A C 1
ATOM 2306 O O . VAL A 1 285 ? -2.92 -4.832 17.438 1 85.19 285 VAL A O 1
ATOM 2309 N N . ASP A 1 286 ? -1.538 -5.594 18.953 1 80.56 286 ASP A N 1
ATOM 2310 C CA . ASP A 1 286 ? -1.034 -6.641 18.062 1 80.56 286 ASP A CA 1
ATOM 2311 C C . ASP A 1 286 ? -2.123 -7.668 17.766 1 80.56 286 ASP A C 1
ATOM 2313 O O . ASP A 1 286 ? -2.062 -8.352 16.734 1 80.56 286 ASP A O 1
ATOM 2317 N N . ASN A 1 287 ? -3.107 -7.746 18.609 1 85.81 287 ASN A N 1
ATOM 2318 C CA . ASN A 1 287 ? -4.195 -8.703 18.422 1 85.81 287 ASN A CA 1
ATOM 2319 C C . ASN A 1 287 ? -5.535 -7.996 18.25 1 85.81 287 ASN A C 1
ATOM 2321 O O . ASN A 1 287 ? -6.582 -8.547 18.578 1 85.81 287 ASN A O 1
ATOM 2325 N N . ALA A 1 288 ? -5.473 -6.785 17.703 1 92.44 288 ALA A N 1
ATOM 2326 C CA . ALA A 1 288 ? -6.695 -5.988 17.719 1 92.44 288 ALA A CA 1
ATOM 2327 C C . ALA A 1 288 ? -7.168 -5.672 16.312 1 92.44 288 ALA A C 1
ATOM 2329 O O . ALA A 1 288 ? -7.738 -4.605 16.062 1 92.44 288 ALA A O 1
ATOM 2330 N N . VAL A 1 289 ? -7.016 -6.562 15.453 1 94.5 289 VAL A N 1
ATOM 2331 C CA . VAL A 1 289 ? -7.328 -6.301 14.055 1 94.5 289 VAL A CA 1
ATOM 2332 C C . VAL A 1 289 ? -8.805 -5.934 13.914 1 94.5 289 VAL A C 1
ATOM 2334 O O . VAL A 1 289 ? -9.148 -5.02 13.164 1 94.5 289 VAL A O 1
ATOM 2337 N N . SER A 1 290 ? -9.664 -6.57 14.641 1 95.75 290 SER A N 1
ATOM 2338 C CA . SER A 1 290 ? -11.109 -6.398 14.484 1 95.75 290 SER A CA 1
ATOM 2339 C C . SER A 1 290 ? -11.586 -5.109 15.141 1 95.75 290 SER A C 1
ATOM 2341 O O . SER A 1 290 ? -12.727 -4.695 14.945 1 95.75 290 SER A O 1
ATOM 2343 N N . GLU A 1 291 ? -10.688 -4.449 15.914 1 97.38 291 GLU A N 1
ATOM 2344 C CA . GLU A 1 291 ? -11.07 -3.223 16.609 1 97.38 291 GLU A CA 1
ATOM 2345 C C . GLU A 1 291 ? -11.031 -2.02 15.672 1 97.38 291 GLU A C 1
ATOM 2347 O O . GLU A 1 291 ? -11.578 -0.962 15.984 1 97.38 291 GLU A O 1
ATOM 2352 N N . PHE A 1 292 ? -10.328 -2.119 14.602 1 98.06 292 PHE A N 1
ATOM 2353 C CA . PHE A 1 292 ? -10.305 -1.098 13.562 1 98.06 292 PHE A CA 1
ATOM 2354 C C . PHE A 1 292 ? -11.477 -1.276 12.602 1 98.06 292 PHE A C 1
ATOM 2356 O O . PHE A 1 292 ? -11.562 -2.285 11.898 1 98.06 292 PHE A O 1
ATOM 2363 N N . LYS A 1 293 ? -12.32 -0.313 12.547 1 98.19 293 LYS A N 1
ATOM 2364 C CA . LYS A 1 293 ? -13.586 -0.531 11.852 1 98.19 293 LYS A CA 1
ATOM 2365 C C . LYS A 1 293 ? -13.812 0.531 10.781 1 98.19 293 LYS A C 1
ATOM 2367 O O . LYS A 1 293 ? -13.461 1.697 10.969 1 98.19 293 LYS A O 1
ATOM 2372 N N . LEU A 1 294 ? -14.352 0.067 9.664 1 98.62 294 LEU A N 1
ATOM 2373 C CA . LEU A 1 294 ? -14.898 1.009 8.688 1 98.62 294 LEU A CA 1
ATOM 2374 C C . LEU A 1 294 ? -16.016 1.841 9.305 1 98.62 294 LEU A C 1
ATOM 2376 O O . LEU A 1 294 ? -16.938 1.293 9.906 1 98.62 294 LEU A O 1
ATOM 2380 N N . LEU A 1 295 ? -15.875 3.105 9.156 1 98.38 295 LEU A N 1
ATOM 2381 C CA . LEU A 1 295 ? -16.812 3.979 9.844 1 98.38 295 LEU A CA 1
ATOM 2382 C C . LEU A 1 295 ? -18.156 4.02 9.117 1 98.38 295 LEU A C 1
ATOM 2384 O O . LEU A 1 295 ? -19.203 4.109 9.75 1 98.38 295 LEU A O 1
ATOM 2388 N N . GLY A 1 296 ? -18.141 4 7.789 1 98.25 296 GLY A N 1
ATOM 2389 C CA . GLY A 1 296 ? -19.359 4.086 7.004 1 98.25 296 GLY A CA 1
ATOM 2390 C C . GLY A 1 296 ? -19.109 4.113 5.508 1 98.25 296 GLY A C 1
ATOM 2391 O O . GLY A 1 296 ? -18.297 3.338 4.996 1 98.25 296 GLY A O 1
ATOM 2392 N N . GLU A 1 297 ? -19.859 5.008 4.852 1 97.62 297 GLU A N 1
ATOM 2393 C CA . GLU A 1 297 ? -19.812 5.062 3.395 1 97.62 297 GLU A CA 1
ATOM 2394 C C . GLU A 1 297 ? -18.578 5.828 2.908 1 97.62 297 GLU A C 1
ATOM 2396 O O . GLU A 1 297 ? -17.984 6.602 3.66 1 97.62 297 GLU A O 1
ATOM 2401 N N . SER A 1 298 ? -18.234 5.523 1.657 1 97.69 298 SER A N 1
ATOM 2402 C CA . SER A 1 298 ? -17.203 6.297 0.97 1 97.69 298 SER A CA 1
ATOM 2403 C C . SER A 1 298 ? -17.625 7.758 0.816 1 97.69 298 SER A C 1
ATOM 2405 O O . SER A 1 298 ? -18.797 8.055 0.596 1 97.69 298 SER A O 1
ATOM 2407 N N . ARG A 1 299 ? -16.594 8.688 0.91 1 97.88 299 ARG A N 1
ATOM 2408 C CA . ARG A 1 299 ? -16.844 10.102 0.658 1 97.88 299 ARG A CA 1
ATOM 2409 C C . ARG A 1 299 ? -17.031 10.367 -0.831 1 97.88 299 ARG A C 1
ATOM 2411 O O . ARG A 1 299 ? -17.359 11.492 -1.229 1 97.88 299 ARG A O 1
ATOM 2418 N N . GLY A 1 300 ? -16.859 9.352 -1.66 1 95.44 300 GLY A N 1
ATOM 2419 C CA . GLY A 1 300 ? -17.078 9.477 -3.092 1 95.44 300 GLY A CA 1
ATOM 2420 C C . GLY A 1 300 ? -15.906 10.102 -3.822 1 95.44 300 GLY A C 1
ATOM 2421 O O . GLY A 1 300 ? -14.82 10.258 -3.25 1 95.44 300 GLY A O 1
ATOM 2422 N N . ALA A 1 301 ? -16.141 10.43 -5.137 1 93.5 301 ALA A N 1
ATOM 2423 C CA . ALA A 1 301 ? -15.102 11.016 -5.984 1 93.5 301 ALA A CA 1
ATOM 2424 C C . ALA A 1 301 ? -14.586 12.328 -5.391 1 93.5 301 ALA A C 1
ATOM 2426 O O . ALA A 1 301 ? -15.375 13.164 -4.941 1 93.5 301 ALA A O 1
ATOM 2427 N N . GLY A 1 302 ? -13.297 12.477 -5.371 1 95.62 302 GLY A N 1
ATOM 2428 C CA . GLY A 1 302 ? -12.703 13.672 -4.797 1 95.62 302 GLY A CA 1
ATOM 2429 C C . GLY A 1 302 ? -12.727 13.68 -3.281 1 95.62 302 GLY A C 1
ATOM 2430 O O . GLY A 1 302 ? -12.523 14.727 -2.658 1 95.62 302 GLY A O 1
ATOM 2431 N N . GLY A 1 303 ? -13 12.57 -2.691 1 97.69 303 GLY A N 1
ATOM 2432 C CA . GLY A 1 303 ? -13.18 12.484 -1.251 1 97.69 303 GLY A CA 1
ATOM 2433 C C . GLY A 1 303 ? -11.867 12.32 -0.5 1 97.69 303 GLY A C 1
ATOM 2434 O O . GLY A 1 303 ? -11.859 11.914 0.661 1 97.69 303 GLY A O 1
ATOM 2435 N N . GLN A 1 304 ? -10.711 12.625 -1.148 1 98.69 304 GLN A N 1
ATOM 2436 C CA . GLN A 1 304 ? -9.406 12.531 -0.488 1 98.69 304 GLN A CA 1
ATOM 2437 C C . GLN A 1 304 ? -9.25 13.633 0.561 1 98.69 304 GLN A C 1
ATOM 2439 O O . GLN A 1 304 ? -9.578 14.797 0.306 1 98.69 304 GLN A O 1
ATOM 2444 N N . VAL A 1 305 ? -8.734 13.234 1.727 1 98.75 305 VAL A N 1
ATOM 2445 C CA . VAL A 1 305 ? -8.602 14.109 2.883 1 98.75 305 VAL A CA 1
ATOM 2446 C C . VAL A 1 305 ? -7.188 13.992 3.457 1 98.75 305 VAL A C 1
ATOM 2448 O O . VAL A 1 305 ? -6.645 12.891 3.562 1 98.75 305 VAL A O 1
ATOM 2451 N N . SER A 1 306 ? -6.562 15.094 3.783 1 98.5 306 SER A N 1
ATOM 2452 C CA . SER A 1 306 ? -5.246 15.047 4.406 1 98.5 306 SER A CA 1
ATOM 2453 C C . SER A 1 306 ? -5.316 15.422 5.883 1 98.5 306 SER A C 1
ATOM 2455 O O . SER A 1 306 ? -4.391 15.141 6.648 1 98.5 306 SER A O 1
ATOM 2457 N N . ALA A 1 307 ? -6.398 16.094 6.289 1 98.69 307 ALA A N 1
ATOM 2458 C CA . ALA A 1 307 ? -6.516 16.5 7.688 1 98.69 307 ALA A CA 1
ATOM 2459 C C . ALA A 1 307 ? -7.98 16.578 8.109 1 98.69 307 ALA A C 1
ATOM 2461 O O . ALA A 1 307 ? -8.844 16.969 7.32 1 98.69 307 ALA A O 1
ATOM 2462 N N . ALA A 1 308 ? -8.234 16.281 9.328 1 98.75 308 ALA A N 1
ATOM 2463 C CA . ALA A 1 308 ? -9.547 16.375 9.961 1 98.75 308 ALA A CA 1
ATOM 2464 C C . ALA A 1 308 ? -9.406 16.719 11.445 1 98.75 308 ALA A C 1
ATOM 2466 O O . ALA A 1 308 ? -8.391 16.391 12.07 1 98.75 308 ALA A O 1
ATOM 2467 N N . ALA A 1 309 ? -10.398 17.375 11.953 1 98.75 309 ALA A N 1
ATOM 2468 C CA . ALA A 1 309 ? -10.453 17.688 13.375 1 98.75 309 ALA A CA 1
ATOM 2469 C C . ALA A 1 309 ? -11.898 17.734 13.859 1 98.75 309 ALA A C 1
ATOM 2471 O O . ALA A 1 309 ? -12.789 18.188 13.141 1 98.75 309 ALA A O 1
ATOM 2472 N N . VAL A 1 310 ? -12.102 17.312 15.07 1 98.44 310 VAL A N 1
ATOM 2473 C CA . VAL A 1 310 ? -13.43 17.344 15.688 1 98.44 310 VAL A CA 1
ATOM 2474 C C . VAL A 1 310 ? -13.492 18.469 16.703 1 98.44 310 VAL A C 1
ATOM 2476 O O . VAL A 1 310 ? -12.633 18.578 17.594 1 98.44 310 VAL A O 1
ATOM 2479 N N . ASP A 1 311 ? -14.477 19.281 16.547 1 97.5 311 ASP A N 1
ATOM 2480 C CA . ASP A 1 311 ? -14.594 20.391 17.5 1 97.5 311 ASP A CA 1
ATOM 2481 C C . ASP A 1 311 ? -15.25 19.922 18.797 1 97.5 311 ASP A C 1
ATOM 2483 O O . ASP A 1 311 ? -15.586 18.75 18.953 1 97.5 311 ASP A O 1
ATOM 2487 N N . ARG A 1 312 ? -15.375 20.844 19.734 1 95.06 312 ARG A N 1
ATOM 2488 C CA . ARG A 1 312 ? -15.867 20.516 21.078 1 95.06 312 ARG A CA 1
ATOM 2489 C C . ARG A 1 312 ? -17.328 20.062 21.031 1 95.06 312 ARG A C 1
ATOM 2491 O O . ARG A 1 312 ? -17.812 19.422 21.969 1 95.06 312 ARG A O 1
ATOM 2498 N N . ASN A 1 313 ? -18.031 20.422 19.969 1 95.12 313 ASN A N 1
ATOM 2499 C CA . ASN A 1 313 ? -19.438 20.047 19.828 1 95.12 313 ASN A CA 1
ATOM 2500 C C . ASN A 1 313 ? -19.594 18.688 19.156 1 95.12 313 ASN A C 1
ATOM 2502 O O . ASN A 1 313 ? -20.703 18.203 19 1 95.12 313 ASN A O 1
ATOM 2506 N N . GLY A 1 314 ? -18.516 18.141 18.734 1 96.69 314 GLY A N 1
ATOM 2507 C CA . GLY A 1 314 ? -18.562 16.812 18.125 1 96.69 314 GLY A CA 1
ATOM 2508 C C . GLY A 1 314 ? -18.734 16.859 16.609 1 96.69 314 GLY A C 1
ATOM 2509 O O . GLY A 1 314 ? -19.141 15.875 16 1 96.69 314 GLY A O 1
ATOM 2510 N N . ILE A 1 315 ? -18.5 18.016 16.062 1 98.38 315 ILE A N 1
ATOM 2511 C CA . ILE A 1 315 ? -18.547 18.141 14.602 1 98.38 315 ILE A CA 1
ATOM 2512 C C . ILE A 1 315 ? -17.141 17.969 14.031 1 98.38 315 ILE A C 1
ATOM 2514 O O . ILE A 1 315 ? -16.203 18.672 14.43 1 98.38 315 ILE A O 1
ATOM 2518 N N . MET A 1 316 ? -17.016 16.984 13.133 1 98.75 316 MET A N 1
ATOM 2519 C CA . MET A 1 316 ? -15.758 16.828 12.414 1 98.75 316 MET A CA 1
ATOM 2520 C C . MET A 1 316 ? -15.703 17.75 11.203 1 98.75 316 MET A C 1
ATOM 2522 O O . MET A 1 316 ? -16.656 17.812 10.414 1 98.75 316 MET A O 1
ATOM 2526 N N . PHE A 1 317 ? -14.695 18.469 11.094 1 98.81 317 PHE A N 1
ATOM 2527 C CA . PHE A 1 317 ? -14.352 19.188 9.875 1 98.81 317 PHE A CA 1
ATOM 2528 C C . PHE A 1 317 ? -13.164 18.531 9.18 1 98.81 317 PHE A C 1
ATOM 2530 O O . PHE A 1 317 ? -12.195 18.141 9.828 1 98.81 317 PHE A O 1
ATOM 2537 N N . PHE A 1 318 ? -13.305 18.344 7.906 1 98.81 318 PHE A N 1
ATOM 2538 C CA . PHE A 1 318 ? -12.234 17.703 7.152 1 98.81 318 PHE A CA 1
ATOM 2539 C C . PHE A 1 318 ? -11.992 18.422 5.836 1 98.81 318 PHE A C 1
ATOM 2541 O O . PHE A 1 318 ? -12.93 18.938 5.211 1 98.81 318 PHE A O 1
ATOM 2548 N N . ASN A 1 319 ? -10.703 18.516 5.477 1 98.75 319 ASN A N 1
ATOM 2549 C CA . ASN A 1 319 ? -10.367 19.203 4.23 1 98.75 319 ASN A CA 1
ATOM 2550 C C . ASN A 1 319 ? -10.547 18.281 3.023 1 98.75 319 ASN A C 1
ATOM 2552 O O . ASN A 1 319 ? -10.25 17.094 3.092 1 98.75 319 ASN A O 1
ATOM 2556 N N . LEU A 1 320 ? -11.148 18.766 2.002 1 98.56 320 LEU A N 1
ATOM 2557 C CA . LEU A 1 320 ? -11.281 18.094 0.718 1 98.56 320 LEU A CA 1
ATOM 2558 C C . LEU A 1 320 ? -10.266 18.609 -0.288 1 98.56 320 LEU A C 1
ATOM 2560 O O . LEU A 1 320 ? -10.57 19.516 -1.069 1 98.56 320 LEU A O 1
ATOM 2564 N N . ILE A 1 321 ? -9.141 17.969 -0.375 1 98.62 321 ILE A N 1
ATOM 2565 C CA . ILE A 1 321 ? -7.945 18.531 -0.99 1 98.62 321 ILE A CA 1
ATOM 2566 C C . ILE A 1 321 ? -8.102 18.547 -2.51 1 98.62 321 ILE A C 1
ATOM 2568 O O . ILE A 1 321 ? -7.418 19.297 -3.203 1 98.62 321 ILE A O 1
ATOM 2572 N N . SER A 1 322 ? -9.031 17.766 -3.025 1 98.25 322 SER A N 1
ATOM 2573 C CA . SER A 1 322 ? -9.258 17.75 -4.469 1 98.25 322 SER A CA 1
ATOM 2574 C C . SER A 1 322 ? -10.5 18.547 -4.836 1 98.25 322 SER A C 1
ATOM 2576 O O . SER A 1 322 ? -10.945 18.531 -5.988 1 98.25 322 SER A O 1
ATOM 2578 N N . GLN A 1 323 ? -11.117 19.234 -3.869 1 98.06 323 GLN A N 1
ATOM 2579 C CA . GLN A 1 323 ? -12.375 19.922 -4.133 1 98.06 323 GLN A CA 1
ATOM 2580 C C . GLN A 1 323 ? -12.32 21.375 -3.672 1 98.06 323 GLN A C 1
ATOM 2582 O O . GLN A 1 323 ? -13.344 22.047 -3.615 1 98.06 323 GLN A O 1
ATOM 2587 N N . ASP A 1 324 ? -11.219 21.797 -3.262 1 98.38 324 ASP A N 1
ATOM 2588 C CA . ASP A 1 324 ? -11.031 23.188 -2.857 1 98.38 324 ASP A CA 1
ATOM 2589 C C . ASP A 1 324 ? -11.953 23.547 -1.697 1 98.38 324 ASP A C 1
ATOM 2591 O O . ASP A 1 324 ? -12.609 24.594 -1.725 1 98.38 324 ASP A O 1
ATOM 2595 N N . GLY A 1 325 ? -12.039 22.641 -0.755 1 98.31 325 GLY A N 1
ATOM 2596 C CA . GLY A 1 325 ? -13.039 22.969 0.245 1 98.31 325 GLY A CA 1
ATOM 2597 C C . GLY A 1 325 ? -12.859 22.203 1.544 1 98.31 325 GLY A C 1
ATOM 2598 O O . GLY A 1 325 ? -11.875 21.5 1.723 1 98.31 325 GLY A O 1
ATOM 2599 N N . ILE A 1 326 ? -13.766 22.516 2.49 1 98.75 326 ILE A N 1
ATOM 2600 C CA . ILE A 1 326 ? -13.867 21.891 3.805 1 98.75 326 ILE A CA 1
ATOM 2601 C C . ILE A 1 326 ? -15.25 21.25 3.973 1 98.75 326 ILE A C 1
ATOM 2603 O O . ILE A 1 326 ? -16.266 21.891 3.707 1 98.75 326 ILE A O 1
ATOM 2607 N N . GLY A 1 327 ? -15.25 20 4.34 1 98.62 327 GLY A N 1
ATOM 2608 C CA . GLY A 1 327 ? -16.484 19.312 4.688 1 98.62 327 GLY A CA 1
ATOM 2609 C C . GLY A 1 327 ? -16.688 19.172 6.184 1 98.62 327 GLY A C 1
ATOM 2610 O O . GLY A 1 327 ? -15.789 19.469 6.969 1 98.62 327 GLY A O 1
ATOM 2611 N N . CYS A 1 328 ? -17.953 18.766 6.512 1 98.75 328 CYS A N 1
ATOM 2612 C CA . CYS A 1 328 ? -18.25 18.5 7.914 1 98.75 328 CYS A CA 1
ATOM 2613 C C . CYS A 1 328 ? -19.094 17.234 8.062 1 98.75 328 CYS A C 1
ATOM 2615 O O . CYS A 1 328 ? -19.719 16.781 7.102 1 98.75 328 CYS A O 1
ATOM 2617 N N . TRP A 1 329 ? -19 16.703 9.211 1 98.69 329 TRP A N 1
ATOM 2618 C CA . TRP A 1 329 ? -19.781 15.547 9.617 1 98.69 329 TRP A CA 1
ATOM 2619 C C . TRP A 1 329 ? -20.062 15.57 11.117 1 98.69 329 TRP A C 1
ATOM 2621 O O . TRP A 1 329 ? -19.141 15.789 11.914 1 98.69 329 TRP A O 1
ATOM 2631 N N . ASP A 1 330 ? -21.312 15.453 11.5 1 98.38 330 ASP A N 1
ATOM 2632 C CA . ASP A 1 330 ? -21.703 15.281 12.898 1 98.38 330 ASP A CA 1
ATOM 2633 C C . ASP A 1 330 ? -21.422 13.859 13.375 1 98.38 330 ASP A C 1
ATOM 2635 O O . ASP A 1 330 ? -22.078 12.906 12.945 1 98.38 330 ASP A O 1
ATOM 2639 N N . THR A 1 331 ? -20.484 13.727 14.312 1 97.88 331 THR A N 1
ATOM 2640 C CA . THR A 1 331 ? -19.984 12.414 14.719 1 97.88 331 THR A CA 1
ATOM 2641 C C . THR A 1 331 ? -21.094 11.594 15.375 1 97.88 331 THR A C 1
ATOM 2643 O O . THR A 1 331 ? -20.922 10.406 15.648 1 97.88 331 THR A O 1
ATOM 2646 N N . ARG A 1 332 ? -22.297 12.234 15.734 1 96.94 332 ARG A N 1
ATOM 2647 C CA . ARG A 1 332 ? -23.438 11.547 16.344 1 96.94 332 ARG A CA 1
ATOM 2648 C C . ARG A 1 332 ? -24.328 10.914 15.273 1 96.94 332 ARG A C 1
ATOM 2650 O O . ARG A 1 332 ? -25.234 10.141 15.594 1 96.94 332 ARG A O 1
ATOM 2657 N N . LYS A 1 333 ? -23.984 11.156 14.016 1 97.75 333 LYS A N 1
ATOM 2658 C CA . LYS A 1 333 ? -24.781 10.633 12.914 1 97.75 333 LYS A CA 1
ATOM 2659 C C . LYS A 1 333 ? -24 9.562 12.148 1 97.75 333 LYS A C 1
ATOM 2661 O O . LYS A 1 333 ? -22.781 9.523 12.188 1 97.75 333 LYS A O 1
ATOM 2666 N N . PRO A 1 334 ? -24.844 8.656 11.438 1 98.12 334 PRO A N 1
ATOM 2667 C CA . PRO A 1 334 ? -24.141 7.695 10.594 1 98.12 334 PRO A CA 1
ATOM 2668 C C . PRO A 1 334 ? -23.234 8.367 9.562 1 98.12 334 PRO A C 1
ATOM 2670 O O . PRO A 1 334 ? -23.594 9.406 9 1 98.12 334 PRO A O 1
ATOM 2673 N N . TYR A 1 335 ? -22.062 7.801 9.414 1 98.44 335 TYR A N 1
ATOM 2674 C CA . TYR A 1 335 ? -21.141 8.328 8.43 1 98.44 335 TYR A CA 1
ATOM 2675 C C . TYR A 1 335 ? -21.594 7.98 7.012 1 98.44 335 TYR A C 1
ATOM 2677 O O . TYR A 1 335 ? -21.125 6.992 6.43 1 98.44 335 TYR A O 1
ATOM 2685 N N . GLN A 1 336 ? -22.422 8.742 6.477 1 97.94 336 GLN A N 1
ATOM 2686 C CA . GLN A 1 336 ? -23.062 8.562 5.172 1 97.94 336 GLN A CA 1
ATOM 2687 C C . GLN A 1 336 ? -23.094 9.867 4.391 1 97.94 336 GLN A C 1
ATOM 2689 O O . GLN A 1 336 ? -23.109 10.953 4.98 1 97.94 336 GLN A O 1
ATOM 2694 N N . ILE A 1 337 ? -23.188 9.758 3.148 1 96 337 ILE A N 1
ATOM 2695 C CA . ILE A 1 337 ? -23.094 10.898 2.246 1 96 337 ILE A CA 1
ATOM 2696 C C . ILE A 1 337 ? -24.172 11.922 2.613 1 96 337 ILE A C 1
ATOM 2698 O O . ILE A 1 337 ? -23.922 13.133 2.57 1 96 337 ILE A O 1
ATOM 2702 N N . GLN A 1 338 ? -25.375 11.477 2.953 1 97.06 338 GLN A N 1
ATOM 2703 C CA . GLN A 1 338 ? -26.469 12.383 3.262 1 97.06 338 GLN A CA 1
ATOM 2704 C C . GLN A 1 338 ? -26.188 13.195 4.523 1 97.06 338 GLN A C 1
ATOM 2706 O O . GLN A 1 338 ? -26.844 14.195 4.789 1 97.06 338 GLN A O 1
ATOM 2711 N N . ASN A 1 339 ? -25.172 12.734 5.301 1 98.12 339 ASN A N 1
ATOM 2712 C CA . ASN A 1 339 ? -24.828 13.414 6.547 1 98.12 339 ASN A CA 1
ATOM 2713 C C . ASN A 1 339 ? -23.562 14.242 6.406 1 98.12 339 ASN A C 1
ATOM 2715 O O . ASN A 1 339 ? -22.969 14.656 7.406 1 98.12 339 ASN A O 1
ATOM 2719 N N . PHE A 1 340 ? -23.094 14.445 5.172 1 97.5 340 PHE A N 1
ATOM 2720 C CA . PHE A 1 340 ? -21.953 15.312 4.895 1 97.5 340 PHE A CA 1
ATOM 2721 C C . PHE A 1 340 ? -22.422 16.656 4.34 1 97.5 340 PHE A C 1
ATOM 2723 O O . PHE A 1 340 ? -23.5 16.734 3.734 1 97.5 340 PHE A O 1
ATOM 2730 N N . ALA A 1 341 ? -21.688 17.641 4.531 1 97.81 341 ALA A N 1
ATOM 2731 C CA . ALA A 1 341 ? -21.875 18.938 3.881 1 97.81 341 ALA A CA 1
ATOM 2732 C C . ALA A 1 341 ? -20.531 19.609 3.611 1 97.81 341 ALA A C 1
ATOM 2734 O O . ALA A 1 341 ? -19.578 19.438 4.379 1 97.81 341 ALA A O 1
ATOM 2735 N N . ILE A 1 342 ? -20.438 20.266 2.514 1 98 342 ILE A N 1
ATOM 2736 C CA . ILE A 1 342 ? -19.312 21.172 2.279 1 98 342 ILE A CA 1
ATOM 2737 C C . ILE A 1 342 ? -19.625 22.531 2.885 1 98 342 ILE A C 1
ATOM 2739 O O . ILE A 1 342 ? -20.609 23.188 2.51 1 98 342 ILE A O 1
ATOM 2743 N N . VAL A 1 343 ? -18.812 23.031 3.762 1 98 343 VAL A N 1
ATOM 2744 C CA . VAL A 1 343 ? -19.172 24.219 4.539 1 98 343 VAL A CA 1
ATOM 2745 C C . VAL A 1 343 ? -18.312 25.406 4.094 1 98 343 VAL A C 1
ATOM 2747 O O . VAL A 1 343 ? -18.609 26.547 4.434 1 98 343 VAL A O 1
ATOM 2750 N N . ALA A 1 344 ? -17.312 25.172 3.4 1 98 344 ALA A N 1
ATOM 2751 C CA . ALA A 1 344 ? -16.469 26.188 2.773 1 98 344 ALA A CA 1
ATOM 2752 C C . ALA A 1 344 ? -15.867 25.672 1.465 1 98 344 ALA A C 1
ATOM 2754 O O . ALA A 1 344 ? -15.414 24.531 1.388 1 98 344 ALA A O 1
ATOM 2755 N N . GLN A 1 345 ? -15.922 26.453 0.455 1 97.69 345 GLN A N 1
ATOM 2756 C CA . GLN A 1 345 ? -15.359 26.094 -0.839 1 97.69 345 GLN A CA 1
ATOM 2757 C C . GLN A 1 345 ? -15.039 27.328 -1.674 1 97.69 345 GLN A C 1
ATOM 2759 O O . GLN A 1 345 ? -15.859 28.25 -1.775 1 97.69 345 GLN A O 1
ATOM 2764 N N . ASP A 1 346 ? -13.875 27.359 -2.141 1 98.12 346 ASP A N 1
ATOM 2765 C CA . ASP A 1 346 ? -13.422 28.422 -3.02 1 98.12 346 ASP A CA 1
ATOM 2766 C C . ASP A 1 346 ? -12.289 27.953 -3.93 1 98.12 346 ASP A C 1
ATOM 2768 O O . ASP A 1 346 ? -11.219 27.578 -3.451 1 98.12 346 ASP A O 1
ATOM 2772 N N . ASN A 1 347 ? -12.477 27.922 -5.191 1 97.12 347 ASN A N 1
ATOM 2773 C CA . ASN A 1 347 ? -11.508 27.359 -6.121 1 97.12 347 ASN A CA 1
ATOM 2774 C C . ASN A 1 347 ? -10.359 28.328 -6.383 1 97.12 347 ASN A C 1
ATOM 2776 O O . ASN A 1 347 ? -9.461 28.031 -7.176 1 97.12 347 ASN A O 1
ATOM 2780 N N . ARG A 1 348 ? -10.375 29.469 -5.738 1 96.75 348 ARG A N 1
ATOM 2781 C CA . ARG A 1 348 ? -9.266 30.422 -5.867 1 96.75 348 ARG A CA 1
ATOM 2782 C C . ARG A 1 348 ? -8.43 30.469 -4.594 1 96.75 348 ARG A C 1
ATOM 2784 O O . ARG A 1 348 ? -7.203 30.469 -4.652 1 96.75 348 ARG A O 1
ATOM 2791 N N . THR A 1 349 ? -9.078 30.5 -3.457 1 97.62 349 THR A N 1
ATOM 2792 C CA . THR A 1 349 ? -8.367 30.719 -2.205 1 97.62 349 THR A CA 1
ATOM 2793 C C . THR A 1 349 ? -8.117 29.406 -1.473 1 97.62 349 THR A C 1
ATOM 2795 O O . THR A 1 349 ? -7.25 29.328 -0.601 1 97.62 349 THR A O 1
ATOM 2798 N N . MET A 1 350 ? -8.859 28.391 -1.793 1 98.19 350 MET A N 1
ATOM 2799 C CA . MET A 1 350 ? -8.742 27.141 -1.051 1 98.19 350 MET A CA 1
ATOM 2800 C C . MET A 1 350 ? -8.195 26.031 -1.939 1 98.19 350 MET A C 1
ATOM 2802 O O . MET A 1 350 ? -8.672 24.891 -1.883 1 98.19 350 MET A O 1
ATOM 2806 N N . VAL A 1 351 ? -7.254 26.422 -2.758 1 98.5 351 VAL A N 1
ATOM 2807 C CA . VAL A 1 351 ? -6.613 25.422 -3.615 1 98.5 351 VAL A CA 1
ATOM 2808 C C . VAL A 1 351 ? -5.688 24.547 -2.783 1 98.5 351 VAL A C 1
ATOM 2810 O O . VAL A 1 351 ? -4.711 25.031 -2.205 1 98.5 351 VAL A O 1
ATOM 2813 N N . PHE A 1 352 ? -6.059 23.297 -2.715 1 98.75 352 PHE A N 1
ATOM 2814 C CA . PHE A 1 352 ? -5.379 22.266 -1.928 1 98.75 352 PHE A CA 1
ATOM 2815 C C . PHE A 1 352 ? -5.289 22.688 -0.463 1 98.75 352 PHE A C 1
ATOM 2817 O O . PHE A 1 352 ? -4.195 22.906 0.061 1 98.75 352 PHE A O 1
ATOM 2824 N N . PRO A 1 353 ? -6.402 22.75 0.277 1 98.69 353 PRO A N 1
ATOM 2825 C CA . PRO A 1 353 ? -6.344 22.953 1.728 1 98.69 353 PRO A CA 1
ATOM 2826 C C . PRO A 1 353 ? -5.629 21.812 2.449 1 98.69 353 PRO A C 1
ATOM 2828 O O . PRO A 1 353 ? -6.262 20.828 2.834 1 98.69 353 PRO A O 1
ATOM 2831 N N . ASN A 1 354 ? -4.426 21.969 2.68 1 98.12 354 ASN A N 1
ATOM 2832 C CA . ASN A 1 354 ? -3.492 20.906 3.006 1 98.12 354 ASN A CA 1
ATOM 2833 C C . ASN A 1 354 ? -3.629 20.453 4.461 1 98.12 354 ASN A C 1
ATOM 2835 O O . ASN A 1 354 ? -3.566 19.266 4.758 1 98.12 354 ASN A O 1
ATOM 2839 N N . ASP A 1 355 ? -3.729 21.406 5.355 1 98.75 355 ASP A N 1
ATOM 2840 C CA . ASP A 1 355 ? -3.818 21.094 6.781 1 98.75 355 ASP A CA 1
ATOM 2841 C C . ASP A 1 355 ? -5.016 21.797 7.422 1 98.75 355 ASP A C 1
ATOM 2843 O O . ASP A 1 355 ? -5.484 22.812 6.918 1 98.75 355 ASP A O 1
ATOM 2847 N N . LEU A 1 356 ? -5.492 21.25 8.461 1 98.81 356 LEU A N 1
ATOM 2848 C CA . LEU A 1 356 ? -6.637 21.734 9.219 1 98.81 356 LEU A CA 1
ATOM 2849 C C . LEU A 1 356 ? -6.527 21.328 10.688 1 98.81 356 LEU A C 1
ATOM 2851 O O . LEU A 1 356 ? -6.391 20.156 11 1 98.81 356 LEU A O 1
ATOM 2855 N N . ARG A 1 357 ? -6.531 22.312 11.531 1 98.56 357 ARG A N 1
ATOM 2856 C CA . ARG A 1 357 ? -6.48 22.109 12.977 1 98.56 357 ARG A CA 1
ATOM 2857 C C . ARG A 1 357 ? -7.52 22.969 13.688 1 98.56 357 ARG A C 1
ATOM 2859 O O . ARG A 1 357 ? -7.902 24.031 13.188 1 98.56 357 ARG A O 1
ATOM 2866 N N . ILE A 1 358 ? -8.016 22.5 14.789 1 98.5 358 ILE A N 1
ATOM 2867 C CA . ILE A 1 358 ? -8.906 23.297 15.617 1 98.5 358 ILE A CA 1
ATOM 2868 C C . ILE A 1 358 ? -8.211 23.672 16.922 1 98.5 358 ILE A C 1
ATOM 2870 O O . ILE A 1 358 ? -7.641 22.797 17.594 1 98.5 358 ILE A O 1
ATOM 2874 N N . ASP A 1 359 ? -8.211 24.922 17.25 1 98.25 359 ASP A N 1
ATOM 2875 C CA . ASP A 1 359 ? -7.441 25.406 18.391 1 98.25 359 ASP A CA 1
ATOM 2876 C C . ASP A 1 359 ? -8.172 25.125 19.703 1 98.25 359 ASP A C 1
ATOM 2878 O O . ASP A 1 359 ? -9.25 24.531 19.703 1 98.25 359 ASP A O 1
ATOM 2882 N N . HIS A 1 360 ? -7.512 25.5 20.859 1 96.44 360 HIS A N 1
ATOM 2883 C CA . HIS A 1 360 ? -8.031 25.219 22.203 1 96.44 360 HIS A CA 1
ATOM 2884 C C . HIS A 1 360 ? -8.734 26.438 22.781 1 96.44 360 HIS A C 1
ATOM 2886 O O . HIS A 1 360 ? -9.094 26.438 23.969 1 96.44 360 HIS A O 1
ATOM 2892 N N . GLU A 1 361 ? -9.008 27.438 21.953 1 96.56 361 GLU A N 1
ATOM 2893 C CA . GLU A 1 361 ? -9.578 28.688 22.438 1 96.56 361 GLU A CA 1
ATOM 2894 C C . GLU A 1 361 ? -11.078 28.547 22.703 1 96.56 361 GLU A C 1
ATOM 2896 O O . GLU A 1 361 ? -11.68 27.531 22.375 1 96.56 361 GLU A O 1
ATOM 2901 N N . VAL A 1 362 ? -11.617 29.641 23.406 1 95.31 362 VAL A N 1
ATOM 2902 C CA . VAL A 1 362 ? -13.055 29.766 23.625 1 95.31 362 VAL A CA 1
ATOM 2903 C C . VAL A 1 362 ? -13.539 31.109 23.078 1 95.31 362 VAL A C 1
ATOM 2905 O O . VAL A 1 362 ? -13.227 32.156 23.641 1 95.31 362 VAL A O 1
ATOM 2908 N N . PRO A 1 363 ? -14.336 31.094 22.031 1 95.06 363 PRO A N 1
ATOM 2909 C CA . PRO A 1 363 ? -14.742 29.938 21.234 1 95.06 363 PRO A CA 1
ATOM 2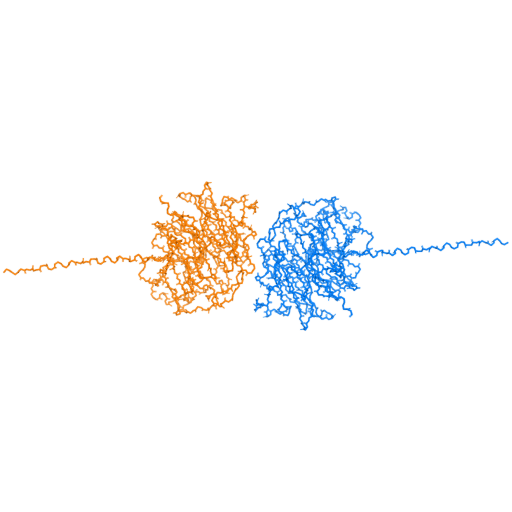910 C C . PRO A 1 363 ? -13.609 29.375 20.391 1 95.06 363 PRO A C 1
ATOM 2912 O O . PRO A 1 363 ? -12.594 30.047 20.188 1 95.06 363 PRO A O 1
ATOM 2915 N N . GLN A 1 364 ? -13.852 28.141 19.938 1 97.25 364 GLN A N 1
ATOM 2916 C CA . GLN A 1 364 ? -12.844 27.5 19.094 1 97.25 364 GLN A CA 1
ATOM 2917 C C . GLN A 1 364 ? -12.844 28.109 17.688 1 97.25 364 GLN A C 1
ATOM 2919 O O . GLN A 1 364 ? -13.867 28.609 17.219 1 97.25 364 GLN A O 1
ATOM 2924 N N . THR A 1 365 ? -11.727 28.016 17.078 1 98 365 THR A N 1
ATOM 2925 C CA . THR A 1 365 ? -11.539 28.359 15.672 1 98 365 THR A CA 1
ATOM 2926 C C . THR A 1 365 ? -10.758 27.25 14.953 1 98 365 THR A C 1
ATOM 2928 O O . THR A 1 365 ? -9.805 26.703 15.5 1 98 365 THR A O 1
ATOM 2931 N N . ALA A 1 366 ? -11.227 26.969 13.781 1 98.56 366 ALA A N 1
ATOM 2932 C CA . ALA A 1 366 ? -10.445 26.094 12.914 1 98.56 366 ALA A CA 1
ATOM 2933 C C . ALA A 1 366 ? -9.477 26.891 12.047 1 98.56 366 ALA A C 1
ATOM 2935 O O . ALA A 1 366 ? -9.82 27.969 11.555 1 98.56 366 ALA A O 1
ATOM 2936 N N . TRP A 1 367 ? -8.312 26.359 11.914 1 98.75 367 TRP A N 1
ATOM 2937 C CA . TRP A 1 367 ? -7.258 26.969 11.117 1 98.75 367 TRP A CA 1
ATOM 2938 C C . TRP A 1 367 ? -6.871 26.078 9.945 1 98.75 367 TRP A C 1
ATOM 2940 O O . TRP A 1 367 ? -6.691 24.859 10.109 1 98.75 367 TRP A O 1
ATOM 2950 N N . VAL A 1 368 ? -6.75 26.656 8.734 1 98.62 368 VAL A N 1
ATOM 2951 C CA . VAL A 1 368 ? -6.488 25.922 7.504 1 98.62 368 VAL A CA 1
ATOM 2952 C C . VAL A 1 368 ? -5.309 26.547 6.766 1 98.62 368 VAL A C 1
ATOM 2954 O O . VAL A 1 368 ? -5.195 27.781 6.684 1 98.62 368 VAL A O 1
ATOM 2957 N N . ILE A 1 369 ? -4.445 25.734 6.293 1 98.38 369 ILE A N 1
ATOM 2958 C CA . ILE A 1 369 ? -3.406 26.156 5.363 1 98.38 369 ILE A CA 1
ATOM 2959 C C . ILE A 1 369 ? -3.766 25.719 3.945 1 98.38 369 ILE A C 1
ATOM 2961 O O . ILE A 1 369 ? -4.066 24.547 3.709 1 98.38 369 ILE A O 1
ATOM 2965 N N . THR A 1 370 ? -3.787 26.625 3.031 1 98.5 370 THR A N 1
ATOM 2966 C CA . THR A 1 370 ? -3.842 26.281 1.615 1 98.5 370 THR A CA 1
ATOM 2967 C C . THR A 1 370 ? -2.502 26.547 0.939 1 98.5 370 THR A C 1
ATOM 2969 O O . THR A 1 370 ? -1.874 27.578 1.189 1 98.5 370 THR A O 1
ATOM 2972 N N . ASN A 1 371 ? -2.057 25.609 0.098 1 98.69 371 ASN A N 1
ATOM 2973 C CA . ASN A 1 371 ? -0.654 25.797 -0.263 1 98.69 371 ASN A CA 1
ATOM 2974 C C . ASN A 1 371 ? -0.38 25.328 -1.692 1 98.69 371 ASN A C 1
ATOM 2976 O O . ASN A 1 371 ? 0.776 25.234 -2.109 1 98.69 371 ASN A O 1
ATOM 2980 N N . ARG A 1 372 ? -1.403 24.953 -2.473 1 98.38 372 ARG A N 1
ATOM 2981 C CA . ARG A 1 372 ? -1.227 24.547 -3.863 1 98.38 372 ARG A CA 1
ATOM 2982 C C . ARG A 1 372 ? -0.101 23.516 -3.994 1 98.38 372 ARG A C 1
ATOM 2984 O O . ARG A 1 372 ? 0.682 23.578 -4.945 1 98.38 372 ARG A O 1
ATOM 2991 N N . LEU A 1 373 ? -0.022 22.609 -3.158 1 98.5 373 LEU A N 1
ATOM 2992 C CA . LEU A 1 373 ? 1.105 21.703 -3.016 1 98.5 373 LEU A CA 1
ATOM 2993 C C . LEU A 1 373 ? 1.392 20.984 -4.328 1 98.5 373 LEU A C 1
ATOM 2995 O O . LEU A 1 373 ? 2.547 20.891 -4.754 1 98.5 373 LEU A O 1
ATOM 2999 N N . PRO A 1 374 ? 0.382 20.422 -5.055 1 98.06 374 PRO A N 1
ATOM 3000 C CA . PRO A 1 374 ? 0.737 19.734 -6.305 1 98.06 374 PRO A CA 1
ATOM 3001 C C . PRO A 1 374 ? 1.414 20.672 -7.309 1 98.06 374 PRO A C 1
ATOM 3003 O O . PRO A 1 374 ? 2.355 20.266 -7.992 1 98.06 374 PRO A O 1
ATOM 3006 N N . MET A 1 375 ? 0.955 21.891 -7.375 1 98 375 MET A N 1
ATOM 3007 C CA . MET A 1 375 ? 1.585 22.859 -8.266 1 98 375 MET A CA 1
ATOM 3008 C C . MET A 1 375 ? 3.014 23.156 -7.828 1 98 375 MET A C 1
ATOM 3010 O O . MET A 1 375 ? 3.914 23.266 -8.664 1 98 375 MET A O 1
ATOM 3014 N N . TYR A 1 376 ? 3.215 23.281 -6.574 1 98 376 TYR A N 1
ATOM 3015 C CA . TYR A 1 376 ? 4.551 23.469 -6.027 1 98 376 TYR A CA 1
ATOM 3016 C C . TYR A 1 376 ? 5.465 22.312 -6.402 1 98 376 TYR A C 1
ATOM 3018 O O . TYR A 1 376 ? 6.59 22.516 -6.855 1 98 376 TYR A O 1
ATOM 3026 N N . GLN A 1 377 ? 4.984 21.094 -6.207 1 96.25 377 GLN A N 1
ATOM 3027 C CA . GLN A 1 377 ? 5.777 19.906 -6.484 1 96.25 377 GLN A CA 1
ATOM 3028 C C . GLN A 1 377 ? 6.23 19.859 -7.941 1 96.25 377 GLN A C 1
ATOM 3030 O O . GLN A 1 377 ? 7.348 19.438 -8.234 1 96.25 377 GLN A O 1
ATOM 3035 N N . PHE A 1 378 ? 5.418 20.359 -8.852 1 95.31 378 PHE A N 1
ATOM 3036 C CA . PHE A 1 378 ? 5.719 20.234 -10.273 1 95.31 378 PHE A CA 1
ATOM 3037 C C . PHE A 1 378 ? 6.215 21.562 -10.844 1 95.31 378 PHE A C 1
ATOM 3039 O O . PHE A 1 378 ? 6.191 21.766 -12.055 1 95.31 378 PHE A O 1
ATOM 3046 N N . ASN A 1 379 ? 6.621 22.484 -9.992 1 96.06 379 ASN A N 1
ATOM 3047 C CA . ASN A 1 379 ? 7.223 23.766 -10.359 1 96.06 379 ASN A CA 1
ATOM 3048 C C . ASN A 1 379 ? 6.289 24.578 -11.242 1 96.06 379 ASN A C 1
ATOM 3050 O O . ASN A 1 379 ? 6.719 25.141 -12.25 1 96.06 379 ASN A O 1
ATOM 3054 N N . LEU A 1 380 ? 5.02 24.594 -10.797 1 97 380 LEU A N 1
ATOM 3055 C CA . LEU A 1 380 ? 4.012 25.281 -11.594 1 97 380 LEU A CA 1
ATOM 3056 C C . LEU A 1 380 ? 3.486 26.516 -10.859 1 97 380 LEU A C 1
ATOM 3058 O O . LEU A 1 380 ? 2.523 27.141 -11.305 1 97 380 LEU A O 1
ATOM 3062 N N . ILE A 1 381 ? 4.082 26.922 -9.773 1 97.5 381 ILE A N 1
ATOM 3063 C CA . ILE A 1 381 ? 3.643 28.078 -8.984 1 97.5 381 ILE A CA 1
ATOM 3064 C C . ILE A 1 381 ? 3.945 29.359 -9.727 1 97.5 381 ILE A C 1
ATOM 3066 O O . ILE A 1 381 ? 5.062 29.562 -10.211 1 97.5 381 ILE A O 1
ATOM 3070 N N . ASN A 1 382 ? 2.898 30.188 -9.914 1 97.19 382 ASN A N 1
ATOM 3071 C CA . ASN A 1 382 ? 3.098 31.562 -10.359 1 97.19 382 ASN A CA 1
ATOM 3072 C C . ASN A 1 382 ? 3.447 32.469 -9.195 1 97.19 382 ASN A C 1
ATOM 3074 O O . ASN A 1 382 ? 2.596 32.781 -8.359 1 97.19 382 ASN A O 1
ATOM 3078 N N . PRO A 1 383 ? 4.66 32.938 -9.172 1 96.12 383 PRO A N 1
ATOM 3079 C CA . PRO A 1 383 ? 5.109 33.688 -8 1 96.12 383 PRO A CA 1
ATOM 3080 C C . PRO A 1 383 ? 4.422 35.062 -7.883 1 96.12 383 PRO A C 1
ATOM 3082 O O . PRO A 1 383 ? 4.559 35.75 -6.863 1 96.12 383 PRO A O 1
ATOM 3085 N N . ASP A 1 384 ? 3.631 35.469 -8.891 1 96.5 384 ASP A N 1
ATOM 3086 C CA . ASP A 1 384 ? 2.982 36.781 -8.883 1 96.5 384 ASP A CA 1
ATOM 3087 C C . ASP A 1 384 ? 1.546 36.688 -8.375 1 96.5 384 ASP A C 1
ATOM 3089 O O . ASP A 1 384 ? 0.876 37.719 -8.18 1 96.5 384 ASP A O 1
ATOM 3093 N N . GLU A 1 385 ? 1.123 35.5 -8.086 1 97 385 GLU A N 1
ATOM 3094 C CA . GLU A 1 385 ? -0.203 35.281 -7.52 1 97 385 GLU A CA 1
ATOM 3095 C C . GLU A 1 385 ? -0.114 34.844 -6.059 1 97 385 GLU A C 1
ATOM 3097 O O . GLU A 1 385 ? 0.926 34.344 -5.609 1 97 385 GLU A O 1
ATOM 3102 N N . TYR A 1 386 ? -1.219 35.094 -5.332 1 98.25 386 TYR A N 1
ATOM 3103 C CA . TYR A 1 386 ? -1.263 34.594 -3.971 1 98.25 386 TYR A CA 1
ATOM 3104 C C . TYR A 1 386 ? -1.423 33.062 -3.975 1 98.25 386 TYR A C 1
ATOM 3106 O O . TYR A 1 386 ? -2.406 32.531 -4.504 1 98.25 386 TYR A O 1
ATOM 3114 N N . ASN A 1 387 ? -0.439 32.438 -3.377 1 98.12 387 ASN A N 1
ATOM 3115 C CA . ASN A 1 387 ? -0.379 30.969 -3.459 1 98.12 387 ASN A CA 1
ATOM 3116 C C . ASN A 1 387 ? -0.663 30.312 -2.107 1 98.12 387 ASN A C 1
ATOM 3118 O O . ASN A 1 387 ? -1.158 29.188 -2.047 1 98.12 387 ASN A O 1
ATOM 3122 N N . TYR A 1 388 ? -0.289 30.953 -1.082 1 98.81 388 TYR A N 1
ATOM 3123 C CA . TYR A 1 388 ? -0.328 30.375 0.253 1 98.81 388 TYR A CA 1
ATOM 3124 C C . TYR A 1 388 ? -1.213 31.188 1.184 1 98.81 388 TYR A C 1
ATOM 3126 O O . TYR A 1 388 ? -1.202 32.438 1.135 1 98.81 388 TYR A O 1
ATOM 3134 N N . ARG A 1 389 ? -1.985 30.516 1.963 1 98.75 389 ARG A N 1
ATOM 3135 C CA . ARG A 1 389 ? -2.869 31.234 2.869 1 98.75 389 ARG A CA 1
ATOM 3136 C C . ARG A 1 389 ? -2.98 30.531 4.211 1 98.75 389 ARG A C 1
ATOM 3138 O O . ARG A 1 389 ? -2.932 29.297 4.273 1 98.75 389 ARG A O 1
ATOM 3145 N N . VAL A 1 390 ? -3.082 31.297 5.219 1 98.75 390 VAL A N 1
ATOM 3146 C CA . VAL A 1 390 ? -3.66 30.891 6.496 1 98.75 390 VAL A CA 1
ATOM 3147 C C . VAL A 1 390 ? -5.113 31.359 6.574 1 98.75 390 VAL A C 1
ATOM 3149 O O . VAL A 1 390 ? -5.398 32.562 6.496 1 98.75 390 VAL A O 1
ATOM 3152 N N . MET A 1 391 ? -5.945 30.391 6.73 1 98.56 391 MET A N 1
ATOM 3153 C CA . MET A 1 391 ? -7.375 30.703 6.781 1 98.56 391 MET A CA 1
ATOM 3154 C C . MET A 1 391 ? -7.977 30.266 8.117 1 98.56 391 MET A C 1
ATOM 3156 O O . MET A 1 391 ? -7.398 29.438 8.828 1 98.56 391 MET A O 1
ATOM 3160 N N . TYR A 1 392 ? -9.062 30.984 8.438 1 97.88 392 TYR A N 1
ATOM 3161 C CA . TYR A 1 392 ? -9.805 30.609 9.641 1 97.88 392 TYR A CA 1
ATOM 3162 C C . TYR A 1 392 ? -11.242 30.234 9.305 1 97.88 392 TYR A C 1
ATOM 3164 O O . TYR A 1 392 ? -11.773 30.656 8.273 1 97.88 392 TYR A O 1
ATOM 3172 N N . LEU A 1 393 ? -11.812 29.375 10.141 1 97.94 393 LEU A N 1
ATOM 3173 C CA . LEU A 1 393 ? -13.188 28.906 10.031 1 97.94 393 LEU A CA 1
ATOM 3174 C C . LEU A 1 393 ? -13.844 28.828 11.406 1 97.94 393 LEU A C 1
ATOM 3176 O O . LEU A 1 393 ? -13.305 28.188 12.312 1 97.94 393 LEU A O 1
ATOM 3180 N N . ASP A 1 394 ? -14.945 29.609 11.562 1 97.12 394 ASP A N 1
ATOM 3181 C CA . ASP A 1 394 ? -15.781 29.453 12.758 1 97.12 394 ASP A CA 1
ATOM 3182 C C . ASP A 1 394 ? -16.641 28.188 12.656 1 97.12 394 ASP A C 1
ATOM 3184 O O . ASP A 1 394 ? -17.609 28.156 11.891 1 97.12 394 ASP A O 1
ATOM 3188 N N . PRO A 1 395 ? -16.359 27.219 13.477 1 97.25 395 PRO A N 1
ATOM 3189 C CA . PRO A 1 395 ? -17.062 25.938 13.328 1 97.25 395 PRO A CA 1
ATOM 3190 C C . PRO A 1 395 ? -18.562 26.062 13.469 1 97.25 395 PRO A C 1
ATOM 3192 O O . PRO A 1 395 ? -19.328 25.469 12.695 1 97.25 395 PRO A O 1
ATOM 3195 N N . VAL A 1 396 ? -19.031 26.875 14.391 1 95.56 396 VAL A N 1
ATOM 3196 C CA . VAL A 1 396 ? -20.469 27.016 14.648 1 95.56 396 VAL A CA 1
ATOM 3197 C C . VAL A 1 396 ? -21.141 27.734 13.477 1 95.56 396 VAL A C 1
ATOM 3199 O O . VAL A 1 396 ? -22.156 27.266 12.953 1 95.56 396 VAL A O 1
ATOM 3202 N N . LYS A 1 397 ? -20.562 28.797 13.047 1 95.69 397 LYS A N 1
ATOM 3203 C CA . LYS A 1 397 ? -21.125 29.547 11.93 1 95.69 397 LYS A CA 1
ATOM 3204 C C . LYS A 1 397 ? -21.078 28.719 10.633 1 95.69 397 LYS A C 1
ATOM 3206 O O . LYS A 1 397 ? -22.016 28.766 9.836 1 95.69 397 LYS A O 1
ATOM 3211 N N . ALA A 1 398 ? -20.016 28.016 10.445 1 96.62 398 ALA A N 1
ATOM 3212 C CA . ALA A 1 398 ? -19.844 27.234 9.227 1 96.62 398 ALA A CA 1
ATOM 3213 C C . ALA A 1 398 ? -20.875 26.125 9.125 1 96.62 398 ALA A C 1
ATOM 3215 O O . ALA A 1 398 ? -21.344 25.797 8.031 1 96.62 398 ALA A O 1
ATOM 3216 N N . ALA A 1 399 ? -21.203 25.547 10.227 1 96.44 399 ALA A N 1
ATOM 3217 C CA . ALA A 1 399 ? -22.125 24.422 10.258 1 96.44 399 ALA A CA 1
ATOM 3218 C C . ALA A 1 399 ? -23.578 24.875 10.156 1 96.44 399 ALA A C 1
ATOM 3220 O O . ALA A 1 399 ? -24.484 24.078 9.891 1 96.44 399 ALA A O 1
ATOM 3221 N N . LYS A 1 400 ? -23.844 26.156 10.398 1 95 400 LYS A N 1
ATOM 3222 C CA . LYS A 1 400 ? -25.203 26.672 10.438 1 95 400 LYS A CA 1
ATOM 3223 C C . LYS A 1 400 ? -25.906 26.469 9.102 1 95 400 LYS A C 1
ATOM 3225 O O . LYS A 1 400 ? -25.359 26.766 8.039 1 95 400 LYS A O 1
ATOM 3230 N N . GLY A 1 401 ? -27.125 25.969 9.172 1 94.81 401 GLY A N 1
ATOM 3231 C CA . GLY A 1 401 ? -27.922 25.75 7.984 1 94.81 401 GLY A CA 1
ATOM 3232 C C . GLY A 1 401 ? -27.594 24.453 7.262 1 94.81 401 GLY A C 1
ATOM 3233 O O . GLY A 1 401 ? -28.219 24.109 6.258 1 94.81 401 GLY A O 1
ATOM 3234 N N . SER A 1 402 ? -26.547 23.75 7.672 1 96.25 402 SER A N 1
ATOM 3235 C CA . SER A 1 402 ? -26.156 22.484 7.062 1 96.25 402 SER A CA 1
ATOM 3236 C C . SER A 1 402 ? -26.609 21.297 7.914 1 96.25 402 SER A C 1
ATOM 3238 O O . SER A 1 402 ? -27.219 21.484 8.969 1 96.25 402 SER A O 1
ATOM 3240 N N . VAL A 1 403 ? -26.328 20.109 7.453 1 97.38 403 VAL A N 1
ATOM 3241 C CA . VAL A 1 403 ? -26.672 18.875 8.148 1 97.38 403 VAL A CA 1
ATOM 3242 C C . VAL A 1 403 ? -25.797 18.734 9.398 1 97.38 403 VAL A C 1
ATOM 3244 O O . VAL A 1 403 ? -26.078 17.891 10.25 1 97.38 403 VAL A O 1
ATOM 3247 N N . CYS A 1 404 ? -24.812 19.562 9.555 1 97.5 404 CYS A N 1
ATOM 3248 C CA . CYS A 1 404 ? -23.906 19.484 10.695 1 97.5 404 CYS A CA 1
ATOM 3249 C C . CYS A 1 404 ? -24.328 20.484 11.781 1 97.5 404 CYS A C 1
ATOM 3251 O O . CYS A 1 404 ? -23.656 20.594 12.812 1 97.5 404 CYS A O 1
ATOM 3253 N N . GLU A 1 405 ? -25.406 21.188 11.531 1 95.75 405 GLU A N 1
ATOM 3254 C CA . GLU A 1 405 ? -25.844 22.188 12.508 1 95.75 405 GLU A CA 1
ATOM 3255 C C . GLU A 1 405 ? -26.312 21.516 13.797 1 95.75 405 GLU A C 1
ATOM 3257 O O . GLU A 1 405 ? -27.078 20.547 13.758 1 95.75 405 GLU A O 1
ATOM 3262 N N . ILE A 1 406 ? -25.75 21.984 14.906 1 86.94 406 ILE A N 1
ATOM 3263 C CA . ILE A 1 406 ? -26.219 21.484 16.203 1 86.94 406 ILE A CA 1
ATOM 3264 C C . ILE A 1 406 ? -27.391 22.344 16.688 1 86.94 406 ILE A C 1
ATOM 3266 O O . ILE A 1 406 ? -27.312 23.562 16.719 1 86.94 406 ILE A O 1
ATOM 3270 N N . PRO A 1 407 ? -28.547 21.625 16.953 1 77 407 PRO A N 1
ATOM 3271 C CA . PRO A 1 407 ? -29.688 22.406 17.422 1 77 407 PRO A CA 1
ATOM 3272 C C . PRO A 1 407 ? -29.391 23.156 18.719 1 77 407 PRO A C 1
ATOM 3274 O O . PRO A 1 407 ? -28.641 22.672 19.562 1 77 407 PRO A O 1
ATOM 3277 N N . ILE A 1 408 ? -29.547 24.438 18.719 1 61.66 408 ILE A N 1
ATOM 3278 C CA . ILE A 1 408 ? -29.453 25.266 19.922 1 61.66 408 ILE A CA 1
ATOM 3279 C C . ILE A 1 408 ? -30.469 24.797 20.953 1 61.66 408 ILE A C 1
ATOM 3281 O O . ILE A 1 408 ? -31.641 24.609 20.641 1 61.66 408 ILE A O 1
ATOM 3285 N N . SER A 1 409 ? -30.062 23.922 21.938 1 47.94 409 SER A N 1
ATOM 3286 C CA . SER A 1 409 ? -31.047 23.672 22.984 1 47.94 409 SER A CA 1
ATOM 3287 C C . SER A 1 409 ? -31.828 24.938 23.328 1 47.94 409 SER A C 1
ATOM 3289 O O . SER A 1 409 ? -31.25 25.984 23.594 1 47.94 409 SER A O 1
ATOM 3291 N N . LYS A 1 410 ? -33.156 24.984 22.953 1 39.41 410 LYS A N 1
ATOM 3292 C CA . LYS A 1 410 ? -34.062 25.891 23.625 1 39.41 410 LYS A CA 1
ATOM 3293 C C . LYS A 1 410 ? -34.031 25.719 25.141 1 39.41 410 LYS A C 1
ATOM 3295 O O . LYS A 1 410 ? -34.031 24.594 25.625 1 39.41 410 LYS A O 1
ATOM 3300 N N . MET B 1 1 ? -1.604 -91.125 -33.188 1 29.94 1 MET B N 1
ATOM 3301 C CA . MET B 1 1 ? -1.469 -89.812 -33.844 1 29.94 1 MET B CA 1
ATOM 3302 C C . MET B 1 1 ? -2.096 -88.75 -33 1 29.94 1 MET B C 1
ATOM 3304 O O . MET B 1 1 ? -3.32 -88.625 -32.906 1 29.94 1 MET B O 1
ATOM 3308 N N . MET B 1 2 ? -1.457 -88.375 -31.844 1 34.47 2 MET B N 1
ATOM 3309 C CA . MET B 1 2 ? -1.897 -87.562 -30.719 1 34.47 2 MET B CA 1
ATOM 3310 C C . MET B 1 2 ? -2.025 -86.062 -31.109 1 34.47 2 MET B C 1
ATOM 3312 O O . MET B 1 2 ? -1.057 -85.5 -31.562 1 34.47 2 MET B O 1
ATOM 3316 N N . ILE B 1 3 ? -3.209 -85.625 -31.594 1 36.19 3 ILE B N 1
ATOM 3317 C CA . ILE B 1 3 ? -3.543 -84.312 -32.125 1 36.19 3 ILE B CA 1
ATOM 3318 C C . ILE B 1 3 ? -3.359 -83.25 -31.047 1 36.19 3 ILE B C 1
ATOM 3320 O O . ILE B 1 3 ? -4.004 -83.312 -30 1 36.19 3 ILE B O 1
ATOM 3324 N N . THR B 1 4 ? -2.148 -82.688 -30.922 1 34.09 4 THR B N 1
ATOM 3325 C CA . THR B 1 4 ? -1.763 -81.625 -29.984 1 34.09 4 THR B CA 1
ATOM 3326 C C . THR B 1 4 ? -2.547 -80.312 -30.266 1 34.09 4 THR B C 1
ATOM 3328 O O . THR B 1 4 ? -2.439 -79.75 -31.344 1 34.09 4 THR B O 1
ATOM 3331 N N . VAL B 1 5 ? -3.748 -80.125 -29.641 1 35.5 5 VAL B N 1
ATOM 3332 C CA . VAL B 1 5 ? -4.594 -78.938 -29.797 1 35.5 5 VAL B CA 1
ATOM 3333 C C . VAL B 1 5 ? -3.871 -77.75 -29.234 1 35.5 5 VAL B C 1
ATOM 3335 O O . VAL B 1 5 ? -3.492 -77.688 -28.062 1 35.5 5 VAL B O 1
ATOM 3338 N N . VAL B 1 6 ? -3.096 -77 -30.062 1 33.5 6 VAL B N 1
ATOM 3339 C CA . VAL B 1 6 ? -2.416 -75.75 -29.703 1 33.5 6 VAL B CA 1
ATOM 3340 C C . VAL B 1 6 ? -3.447 -74.688 -29.359 1 33.5 6 VAL B C 1
ATOM 3342 O O . VAL B 1 6 ? -4.273 -74.312 -30.203 1 33.5 6 VAL B O 1
ATOM 3345 N N . LEU B 1 7 ? -3.867 -74.562 -28.109 1 30.64 7 LEU B N 1
ATOM 3346 C CA . LEU B 1 7 ? -4.793 -73.5 -27.625 1 30.64 7 LEU B CA 1
ATOM 3347 C C . LEU B 1 7 ? -4.18 -72.125 -27.75 1 30.64 7 LEU B C 1
ATOM 3349 O O . LEU B 1 7 ? -3.174 -71.812 -27.109 1 30.64 7 LEU B O 1
ATOM 3353 N N . VAL B 1 8 ? -4.258 -71.562 -28.922 1 31.64 8 VAL B N 1
ATOM 3354 C CA . VAL B 1 8 ? -3.789 -70.188 -29.109 1 31.64 8 VAL B CA 1
ATOM 3355 C C . VAL B 1 8 ? -4.598 -69.188 -28.234 1 31.64 8 VAL B C 1
ATOM 3357 O O . VAL B 1 8 ? -5.812 -69.125 -28.391 1 31.64 8 VAL B O 1
ATOM 3360 N N . ALA B 1 9 ? -4.184 -69 -26.984 1 30.92 9 ALA B N 1
ATOM 3361 C CA . ALA B 1 9 ? -4.824 -68 -26.125 1 30.92 9 ALA B CA 1
ATOM 3362 C C . ALA B 1 9 ? -4.723 -66.625 -26.703 1 30.92 9 ALA B C 1
ATOM 3364 O O . ALA B 1 9 ? -3.621 -66.125 -26.938 1 30.92 9 ALA B O 1
ATOM 3365 N N . ALA B 1 10 ? -5.699 -66.188 -27.531 1 31.98 10 ALA B N 1
ATOM 3366 C CA . ALA B 1 10 ? -5.797 -64.812 -27.969 1 31.98 10 ALA B CA 1
ATOM 3367 C C . ALA B 1 10 ? -5.793 -63.844 -26.766 1 31.98 10 ALA B C 1
ATOM 3369 O O . ALA B 1 10 ? -6.68 -63.906 -25.922 1 31.98 10 ALA B O 1
ATOM 3370 N N . ILE B 1 11 ? -4.609 -63.438 -26.344 1 30.92 11 ILE B N 1
ATOM 3371 C CA . ILE B 1 11 ? -4.508 -62.375 -25.344 1 30.92 11 ILE B CA 1
ATOM 3372 C C . ILE B 1 11 ? -5.242 -61.125 -25.844 1 30.92 11 ILE B C 1
ATOM 3374 O O . ILE B 1 11 ? -4.859 -60.531 -26.859 1 30.92 11 ILE B O 1
ATOM 3378 N N . THR B 1 12 ? -6.559 -61.062 -25.625 1 29.5 12 THR B N 1
ATOM 3379 C CA . THR B 1 12 ? -7.242 -59.781 -25.844 1 29.5 12 THR B CA 1
ATOM 3380 C C . THR B 1 12 ? -6.59 -58.688 -25.016 1 29.5 12 THR B C 1
ATOM 3382 O O . THR B 1 12 ? -6.52 -58.781 -23.797 1 29.5 12 THR B O 1
ATOM 3385 N N . VAL B 1 13 ? -5.66 -57.938 -25.609 1 31.55 13 VAL B N 1
ATOM 3386 C CA . VAL B 1 13 ? -5.148 -56.688 -25.031 1 31.55 13 VAL B CA 1
ATOM 3387 C C . VAL B 1 13 ? -6.316 -55.781 -24.641 1 31.55 13 VAL B C 1
ATOM 3389 O O . VAL B 1 13 ? -7.156 -55.438 -25.469 1 31.55 13 VAL B O 1
ATOM 3392 N N . CYS B 1 14 ? -6.805 -55.906 -23.422 1 28.53 14 CYS B N 1
ATOM 3393 C CA . CYS B 1 14 ? -7.672 -54.875 -22.859 1 28.53 14 CYS B CA 1
ATOM 3394 C C . CYS B 1 14 ? -7.102 -53.469 -23.094 1 28.53 14 CYS B C 1
ATOM 3396 O O . CYS B 1 14 ? -6.055 -53.125 -22.562 1 28.53 14 CYS B O 1
ATOM 3398 N N . GLU B 1 15 ? -7.23 -52.969 -24.297 1 29.83 15 GLU B N 1
ATOM 3399 C CA . GLU B 1 15 ? -7.02 -51.531 -24.422 1 29.83 15 GLU B CA 1
ATOM 3400 C C . GLU B 1 15 ? -7.734 -50.781 -23.312 1 29.83 15 GLU B C 1
ATOM 3402 O O . GLU B 1 15 ? -8.969 -50.75 -23.25 1 29.83 15 GLU B O 1
ATOM 3407 N N . GLY B 1 16 ? -7.273 -50.844 -22.125 1 28.97 16 GLY B N 1
ATOM 3408 C CA . GLY B 1 16 ? -7.73 -49.844 -21.172 1 28.97 16 GLY B CA 1
ATOM 3409 C C . GLY B 1 16 ? -7.863 -48.469 -21.766 1 28.97 16 GLY B C 1
ATOM 3410 O O . GLY B 1 16 ? -6.859 -47.781 -21.984 1 28.97 16 GLY B O 1
ATOM 3411 N N . TYR B 1 17 ? -8.695 -48.281 -22.812 1 29.39 17 TYR B N 1
ATOM 3412 C CA . TYR B 1 17 ? -9.016 -46.906 -23.109 1 29.39 17 TYR B CA 1
ATOM 3413 C C . TYR B 1 17 ? -9.289 -46.125 -21.812 1 29.39 17 TYR B C 1
ATOM 3415 O O . TYR B 1 17 ? -10.07 -46.562 -20.969 1 29.39 17 TYR B O 1
ATOM 3423 N N . ALA B 1 18 ? -8.336 -45.375 -21.312 1 34.53 18 ALA B N 1
ATOM 3424 C CA . ALA B 1 18 ? -8.656 -44.25 -20.438 1 34.53 18 ALA B CA 1
ATOM 3425 C C . ALA B 1 18 ? -10.008 -43.656 -20.797 1 34.53 18 ALA B C 1
ATOM 3427 O O . ALA B 1 18 ? -10.203 -43.156 -21.906 1 34.53 18 ALA B O 1
ATOM 3428 N N . GLN B 1 19 ? -11.062 -44.062 -20.344 1 33.38 19 GLN B N 1
ATOM 3429 C CA . GLN B 1 19 ? -12.359 -43.406 -20.391 1 33.38 19 GLN B CA 1
ATOM 3430 C C . GLN B 1 19 ? -12.195 -41.875 -20.328 1 33.38 19 GLN B C 1
ATOM 3432 O O . GLN B 1 19 ? -11.586 -41.344 -19.391 1 33.38 19 GLN B O 1
ATOM 3437 N N . SER B 1 20 ? -12.039 -41.156 -21.422 1 38.75 20 SER B N 1
ATOM 3438 C CA . SER B 1 20 ? -12.133 -39.688 -21.594 1 38.75 20 SER B CA 1
ATOM 3439 C C . SER B 1 20 ? -13.117 -39.094 -20.594 1 38.75 20 SER B C 1
ATOM 3441 O O . SER B 1 20 ? -14.32 -39.344 -20.672 1 38.75 20 SER B O 1
ATOM 3443 N N . ASN B 1 21 ? -13.016 -39.062 -19.297 1 43.75 21 ASN B N 1
ATOM 3444 C CA . ASN B 1 21 ? -13.828 -38.375 -18.312 1 43.75 21 ASN B CA 1
ATOM 3445 C C . ASN B 1 21 ? -14.305 -37.031 -18.844 1 43.75 21 ASN B C 1
ATOM 3447 O O . ASN B 1 21 ? -13.492 -36.156 -19.172 1 43.75 21 ASN B O 1
ATOM 3451 N N . ASP B 1 22 ? -15.469 -36.844 -19.469 1 60.03 22 ASP B N 1
ATOM 3452 C CA . ASP B 1 22 ? -16.312 -35.812 -20.047 1 60.03 22 ASP B CA 1
ATOM 3453 C C . ASP B 1 22 ? -16.359 -34.594 -19.141 1 60.03 22 ASP B C 1
ATOM 3455 O O . ASP B 1 22 ? -17.062 -33.594 -19.453 1 60.03 22 ASP B O 1
ATOM 3459 N N . LYS B 1 23 ? -15.633 -34.531 -18.094 1 79.31 23 LYS B N 1
ATOM 3460 C CA . LYS B 1 23 ? -15.773 -33.375 -17.203 1 79.31 23 LYS B CA 1
ATOM 3461 C C . LYS B 1 23 ? -14.844 -32.25 -17.609 1 79.31 23 LYS B C 1
ATOM 3463 O O . LYS B 1 23 ? -13.734 -32.5 -18.078 1 79.31 23 LYS B O 1
ATOM 3468 N N . ALA B 1 24 ? -15.336 -31.141 -17.5 1 91.44 24 ALA B N 1
ATOM 3469 C CA . ALA B 1 24 ? -14.602 -29.922 -17.859 1 91.44 24 ALA B CA 1
ATOM 3470 C C . ALA B 1 24 ? -13.422 -29.703 -16.922 1 91.44 24 ALA B C 1
ATOM 3472 O O . ALA B 1 24 ? -12.422 -29.078 -17.297 1 91.44 24 ALA B O 1
ATOM 3473 N N . PHE B 1 25 ? -13.516 -30.266 -15.664 1 94.69 25 PHE B N 1
ATOM 3474 C CA . PHE B 1 25 ? -12.414 -30.125 -14.719 1 94.69 25 PHE B CA 1
ATOM 3475 C C . PHE B 1 25 ? -12.367 -31.328 -13.773 1 94.69 25 PHE B C 1
ATOM 3477 O O . PHE B 1 25 ? -13.344 -32.062 -13.648 1 94.69 25 PHE B O 1
ATOM 3484 N N . GLY B 1 26 ? -11.211 -31.578 -13.141 1 95.94 26 GLY B N 1
ATOM 3485 C CA . GLY B 1 26 ? -11.055 -32.688 -12.227 1 95.94 26 GLY B CA 1
ATOM 3486 C C . GLY B 1 26 ? -9.727 -32.688 -11.484 1 95.94 26 GLY B C 1
ATOM 3487 O O . GLY B 1 26 ? -8.859 -31.844 -11.773 1 95.94 26 GLY B O 1
ATOM 3488 N N . THR B 1 27 ? -9.625 -33.562 -10.5 1 97.88 27 THR B N 1
ATOM 3489 C CA . THR B 1 27 ? -8.406 -33.75 -9.734 1 97.88 27 THR B CA 1
ATOM 3490 C C . THR B 1 27 ? -7.5 -34.781 -10.391 1 97.88 27 THR B C 1
ATOM 3492 O O . THR B 1 27 ? -7.941 -35.906 -10.68 1 97.88 27 THR B O 1
ATOM 3495 N N . LEU B 1 28 ? -6.309 -34.438 -10.711 1 97.81 28 LEU B N 1
ATOM 3496 C CA . LEU B 1 28 ? -5.336 -35.406 -11.234 1 97.81 28 LEU B CA 1
ATOM 3497 C C . LEU B 1 28 ? -4.57 -36.062 -10.102 1 97.81 28 LEU B C 1
ATOM 3499 O O . LEU B 1 28 ? -4.434 -37.281 -10.078 1 97.81 28 LEU B O 1
ATOM 3503 N N . PHE B 1 29 ? -4.066 -35.312 -9.188 1 98.75 29 PHE B N 1
ATOM 3504 C CA . PHE B 1 29 ? -3.367 -35.781 -7.996 1 98.75 29 PHE B CA 1
ATOM 3505 C C . PHE B 1 29 ? -3.932 -35.125 -6.738 1 98.75 29 PHE B C 1
ATOM 3507 O O . PHE B 1 29 ? -4.445 -34 -6.793 1 98.75 29 PHE B O 1
ATOM 3514 N N . ARG B 1 30 ? -3.822 -35.781 -5.656 1 98.69 30 ARG B N 1
ATOM 3515 C CA . ARG B 1 30 ? -4.238 -35.25 -4.359 1 98.69 30 ARG B CA 1
ATOM 3516 C C . ARG B 1 30 ? -3.348 -35.781 -3.24 1 98.69 30 ARG B C 1
ATOM 3518 O O . ARG B 1 30 ? -2.816 -36.875 -3.334 1 98.69 30 ARG B O 1
ATOM 3525 N N . TRP B 1 31 ? -3.176 -35.031 -2.184 1 98.75 31 TRP B N 1
ATOM 3526 C CA . TRP B 1 31 ? -2.352 -35.438 -1.048 1 98.75 31 TRP B CA 1
ATOM 3527 C C . TRP B 1 31 ? -2.994 -35 0.269 1 98.75 31 TRP B C 1
ATOM 3529 O O . TRP B 1 31 ? -3.561 -33.906 0.369 1 98.75 31 TRP B O 1
ATOM 3539 N N . LYS B 1 32 ? -2.996 -35.938 1.157 1 98.38 32 LYS B N 1
ATOM 3540 C CA . LYS B 1 32 ? -3.184 -35.5 2.541 1 98.38 32 LYS B CA 1
ATOM 3541 C C . LYS B 1 32 ? -1.964 -34.75 3.049 1 98.38 32 LYS B C 1
ATOM 3543 O O . LYS B 1 32 ? -2.096 -33.656 3.574 1 98.38 32 LYS B O 1
ATOM 3548 N N . GLN B 1 33 ? -0.827 -35.344 2.848 1 97.94 33 GLN B N 1
ATOM 3549 C CA . GLN B 1 33 ? 0.492 -34.75 3.088 1 97.94 33 GLN B CA 1
ATOM 3550 C C . GLN B 1 33 ? 1.454 -35.094 1.95 1 97.94 33 GLN B C 1
ATOM 3552 O O . GLN B 1 33 ? 1.442 -36.219 1.429 1 97.94 33 GLN B O 1
ATOM 3557 N N . ILE B 1 34 ? 2.256 -34.188 1.598 1 98.25 34 ILE B N 1
ATOM 3558 C CA . ILE B 1 34 ? 3.18 -34.344 0.479 1 98.25 34 ILE B CA 1
ATOM 3559 C C . ILE B 1 34 ? 4.438 -35.062 0.95 1 98.25 34 ILE B C 1
ATOM 3561 O O . ILE B 1 34 ? 4.926 -34.844 2.057 1 98.25 34 ILE B O 1
ATOM 3565 N N . ASP B 1 35 ? 4.875 -35.938 0.128 1 98.25 35 ASP B N 1
ATOM 3566 C CA . ASP B 1 35 ? 6.121 -36.656 0.359 1 98.25 35 ASP B CA 1
ATOM 3567 C C . ASP B 1 35 ? 7.012 -36.625 -0.881 1 98.25 35 ASP B C 1
ATOM 3569 O O . ASP B 1 35 ? 6.59 -36.156 -1.945 1 98.25 35 ASP B O 1
ATOM 3573 N N . TYR B 1 36 ? 8.273 -37.062 -0.682 1 98.62 36 TYR B N 1
ATOM 3574 C CA . TYR B 1 36 ? 9.25 -36.969 -1.753 1 98.62 36 TYR B CA 1
ATOM 3575 C C . TYR B 1 36 ? 9.867 -38.312 -2.066 1 98.62 36 TYR B C 1
ATOM 3577 O O . TYR B 1 36 ? 9.898 -39.219 -1.209 1 98.62 36 TYR B O 1
ATOM 3585 N N . GLN B 1 37 ? 10.305 -38.406 -3.287 1 98 37 GLN B N 1
ATOM 3586 C CA . GLN B 1 37 ? 11.078 -39.594 -3.693 1 98 37 GLN B CA 1
ATOM 3587 C C . GLN B 1 37 ? 12.523 -39.469 -3.211 1 98 37 GLN B C 1
ATOM 3589 O O . GLN B 1 37 ? 13.375 -38.906 -3.9 1 98 37 GLN B O 1
ATOM 3594 N N . TYR B 1 38 ? 12.82 -40.125 -2.109 1 97.81 38 TYR B N 1
ATOM 3595 C CA . TYR B 1 38 ? 14.18 -40.219 -1.599 1 97.81 38 TYR B CA 1
ATOM 3596 C C . TYR B 1 38 ? 14.953 -41.344 -2.268 1 97.81 38 TYR B C 1
ATOM 3598 O O . TYR B 1 38 ? 14.352 -42.312 -2.756 1 97.81 38 TYR B O 1
ATOM 3606 N N . PRO B 1 39 ? 16.266 -41.188 -2.236 1 96.31 39 PRO B N 1
ATOM 3607 C CA . PRO B 1 39 ? 17.062 -42.281 -2.812 1 96.31 39 PRO B CA 1
ATOM 3608 C C . PRO B 1 39 ? 16.859 -43.594 -2.076 1 96.31 39 PRO B C 1
ATOM 3610 O O . PRO B 1 39 ? 16.984 -44.688 -2.68 1 96.31 39 PRO B O 1
ATOM 3613 N N . SER B 1 40 ? 16.641 -43.562 -0.709 1 97.12 40 SER B N 1
ATOM 3614 C CA . SER B 1 40 ? 16.359 -44.75 0.083 1 97.12 40 SER B CA 1
ATOM 3615 C C . SER B 1 40 ? 15.477 -44.438 1.279 1 97.12 40 SER B C 1
ATOM 3617 O O . SER B 1 40 ? 15.422 -43.281 1.728 1 97.12 40 SER B O 1
ATOM 3619 N N . PRO B 1 41 ? 14.781 -45.469 1.721 1 97.25 41 PRO B N 1
ATOM 3620 C CA . PRO B 1 41 ? 13.992 -45.25 2.934 1 97.25 41 PRO B CA 1
ATOM 3621 C C . PRO B 1 41 ? 14.836 -44.812 4.117 1 97.25 41 PRO B C 1
ATOM 3623 O O . PRO B 1 41 ? 14.367 -44.031 4.961 1 97.25 41 PRO B O 1
ATOM 3626 N N . LEU B 1 42 ? 16.078 -45.25 4.156 1 97.88 42 LEU B N 1
ATOM 3627 C CA . LEU B 1 42 ? 16.984 -44.875 5.23 1 97.88 42 LEU B CA 1
ATOM 3628 C C . LEU B 1 42 ? 17.266 -43.375 5.184 1 97.88 42 LEU B C 1
ATOM 3630 O O . LEU B 1 42 ? 17.312 -42.719 6.223 1 97.88 42 LEU B O 1
ATOM 3634 N N . GLU B 1 43 ? 17.469 -42.844 4.035 1 97.12 43 GLU B N 1
ATOM 3635 C CA . GLU B 1 43 ? 17.734 -41.438 3.875 1 97.12 43 GLU B CA 1
ATOM 3636 C C . GLU B 1 43 ? 16.516 -40.594 4.238 1 97.12 43 GLU B C 1
ATOM 3638 O O . GLU B 1 43 ? 16.656 -39.5 4.809 1 97.12 43 GLU B O 1
ATOM 3643 N N . ARG B 1 44 ? 15.383 -41.062 3.861 1 97.88 44 ARG B N 1
ATOM 3644 C CA . ARG B 1 44 ? 14.148 -40.406 4.242 1 97.88 44 ARG B CA 1
ATOM 3645 C C . ARG B 1 44 ? 14.008 -40.312 5.758 1 97.88 44 ARG B C 1
ATOM 3647 O O . ARG B 1 44 ? 13.703 -39.25 6.305 1 97.88 44 ARG B O 1
ATOM 3654 N N . GLN B 1 45 ? 14.227 -41.5 6.422 1 98.12 45 GLN B N 1
ATOM 3655 C CA . GLN B 1 45 ? 14.102 -41.562 7.875 1 98.12 45 GLN B CA 1
ATOM 3656 C C . GLN B 1 45 ? 15.133 -40.656 8.547 1 98.12 45 GLN B C 1
ATOM 3658 O O . GLN B 1 45 ? 14.828 -40 9.547 1 98.12 45 GLN B O 1
ATOM 3663 N N . ALA B 1 46 ? 16.297 -40.656 8.031 1 97.94 46 ALA B N 1
ATOM 3664 C CA . ALA B 1 46 ? 17.328 -39.781 8.57 1 97.94 46 ALA B CA 1
ATOM 3665 C C . ALA B 1 46 ? 16.922 -38.312 8.477 1 97.94 46 ALA B C 1
ATOM 3667 O O . ALA B 1 46 ? 17.188 -37.531 9.391 1 97.94 46 ALA B O 1
ATOM 3668 N N . ALA B 1 47 ? 16.328 -37.969 7.32 1 97.81 47 ALA B N 1
ATOM 3669 C CA . ALA B 1 47 ? 15.875 -36.594 7.125 1 97.81 47 ALA B CA 1
ATOM 3670 C C . ALA B 1 47 ? 14.789 -36.219 8.141 1 97.81 47 ALA B C 1
ATOM 3672 O O . ALA B 1 47 ? 14.766 -35.094 8.648 1 97.81 47 ALA B O 1
ATOM 3673 N N . ILE B 1 48 ? 13.922 -37.094 8.438 1 98.12 48 ILE B N 1
ATOM 3674 C CA . ILE B 1 48 ? 12.875 -36.875 9.43 1 98.12 48 ILE B CA 1
ATOM 3675 C C . ILE B 1 48 ? 13.5 -36.75 10.82 1 98.12 48 ILE B C 1
ATOM 3677 O O . ILE B 1 48 ? 13.195 -35.812 11.555 1 98.12 48 ILE B O 1
ATOM 3681 N N . ASP B 1 49 ? 14.406 -37.625 11.164 1 98.12 49 ASP B N 1
ATOM 3682 C CA . ASP B 1 49 ? 15.016 -37.688 12.484 1 98.12 49 ASP B CA 1
ATOM 3683 C C . ASP B 1 49 ? 15.812 -36.406 12.773 1 98.12 49 ASP B C 1
ATOM 3685 O O . ASP B 1 49 ? 15.836 -35.906 13.906 1 98.12 49 ASP B O 1
ATOM 3689 N N . ASN B 1 50 ? 16.391 -35.875 11.805 1 97.44 50 ASN B N 1
ATOM 3690 C CA . ASN B 1 50 ? 17.25 -34.719 12.031 1 97.44 50 ASN B CA 1
ATOM 3691 C C . ASN B 1 50 ? 16.5 -33.438 11.766 1 97.44 50 ASN B C 1
ATOM 3693 O O . ASN B 1 50 ? 17.094 -32.344 11.844 1 97.44 50 ASN B O 1
ATOM 3697 N N . GLY B 1 51 ? 15.25 -33.469 11.25 1 97.12 51 GLY B N 1
ATOM 3698 C CA . GLY B 1 51 ? 14.43 -32.281 11.094 1 97.12 51 GLY B CA 1
ATOM 3699 C C . GLY B 1 51 ? 14.492 -31.672 9.695 1 97.12 51 GLY B C 1
ATOM 3700 O O . GLY B 1 51 ? 13.867 -30.656 9.422 1 97.12 51 GLY B O 1
ATOM 3701 N N . ASN B 1 52 ? 15.211 -32.312 8.844 1 96.56 52 ASN B N 1
ATOM 3702 C CA . ASN B 1 52 ? 15.344 -31.844 7.469 1 96.56 52 ASN B CA 1
ATOM 3703 C C . ASN B 1 52 ? 14.07 -32.094 6.664 1 96.56 52 ASN B C 1
ATOM 3705 O O . ASN B 1 52 ? 13.875 -31.5 5.605 1 96.56 52 ASN B O 1
ATOM 3709 N N . PHE B 1 53 ? 13.312 -33.031 7.211 1 98.25 53 PHE B N 1
ATOM 3710 C CA . PHE B 1 53 ? 12.031 -33.312 6.562 1 98.25 53 PHE B CA 1
ATOM 3711 C C . PHE B 1 53 ? 10.906 -33.375 7.59 1 98.25 53 PHE B C 1
ATOM 3713 O O . PHE B 1 53 ? 10.828 -34.312 8.375 1 98.25 53 PHE B O 1
ATOM 3720 N N . ASN B 1 54 ? 10.148 -32.281 7.625 1 97.69 54 ASN B N 1
ATOM 3721 C CA . ASN B 1 54 ? 8.875 -32.219 8.344 1 97.69 54 ASN B CA 1
ATOM 3722 C C . ASN B 1 54 ? 7.691 -32.219 7.391 1 97.69 54 ASN B C 1
ATOM 3724 O O . ASN B 1 54 ? 7.352 -31.172 6.836 1 97.69 54 ASN B O 1
ATOM 3728 N N . GLN B 1 55 ? 7.066 -33.312 7.223 1 96.69 55 GLN B N 1
ATOM 3729 C CA . GLN B 1 55 ? 6.082 -33.531 6.168 1 96.69 55 GLN B CA 1
ATOM 3730 C C . GLN B 1 55 ? 4.922 -32.562 6.293 1 96.69 55 GLN B C 1
ATOM 3732 O O . GLN B 1 55 ? 4.402 -32.062 5.285 1 96.69 55 GLN B O 1
ATOM 3737 N N . SER B 1 56 ? 4.52 -32.188 7.488 1 96.31 56 SER B N 1
ATOM 3738 C CA . SER B 1 56 ? 3.375 -31.328 7.723 1 96.31 56 SER B CA 1
ATOM 3739 C C . SER B 1 56 ? 3.68 -29.891 7.312 1 96.31 56 SER B C 1
ATOM 3741 O O . SER B 1 56 ? 2.77 -29.062 7.207 1 96.31 56 SER B O 1
ATOM 3743 N N . ASN B 1 57 ? 4.984 -29.594 7.066 1 97.56 57 ASN B N 1
ATOM 3744 C CA . ASN B 1 57 ? 5.391 -28.234 6.742 1 97.56 57 ASN B CA 1
ATOM 3745 C C . ASN B 1 57 ? 5.457 -28.016 5.234 1 97.56 57 ASN B C 1
ATOM 3747 O O . ASN B 1 57 ? 5.703 -26.906 4.773 1 97.56 57 ASN B O 1
ATOM 3751 N N . VAL B 1 58 ? 5.184 -29.062 4.492 1 98.44 58 VAL B N 1
ATOM 3752 C CA . VAL B 1 58 ? 5.297 -28.969 3.039 1 98.44 58 VAL B CA 1
ATOM 3753 C C . VAL B 1 58 ? 3.961 -28.531 2.443 1 98.44 58 VAL B C 1
ATOM 3755 O O . VAL B 1 58 ? 2.914 -29.094 2.779 1 98.44 58 VAL B O 1
ATOM 3758 N N . ILE B 1 59 ? 3.977 -27.531 1.607 1 98.62 59 ILE B N 1
ATOM 3759 C CA . ILE B 1 59 ? 2.791 -27.062 0.904 1 98.62 59 ILE B CA 1
ATOM 3760 C C . ILE B 1 59 ? 3.133 -26.781 -0.558 1 98.62 59 ILE B C 1
ATOM 3762 O O . ILE B 1 59 ? 4.195 -26.234 -0.859 1 98.62 59 ILE B O 1
ATOM 3766 N N . PRO B 1 60 ? 2.326 -27.25 -1.515 1 98.75 60 PRO B N 1
ATOM 3767 C CA . PRO B 1 60 ? 2.549 -26.859 -2.91 1 98.75 60 PRO B CA 1
ATOM 3768 C C . PRO B 1 60 ? 2.076 -25.438 -3.211 1 98.75 60 PRO B C 1
ATOM 3770 O O . PRO B 1 60 ? 1.122 -24.953 -2.594 1 98.75 60 PRO B O 1
ATOM 3773 N N . LEU B 1 61 ? 2.703 -24.781 -4.145 1 98.69 61 LEU B N 1
ATOM 3774 C CA . LEU B 1 61 ? 2.379 -23.375 -4.426 1 98.69 61 LEU B CA 1
ATOM 3775 C C . LEU B 1 61 ? 2.189 -23.156 -5.922 1 98.69 61 LEU B C 1
ATOM 3777 O O . LEU B 1 61 ? 1.066 -22.953 -6.387 1 98.69 61 LEU B O 1
ATOM 3781 N N . GLY B 1 62 ? 3.275 -23.25 -6.707 1 98.69 62 GLY B N 1
ATOM 3782 C CA . GLY B 1 62 ? 3.248 -23 -8.141 1 98.69 62 GLY B CA 1
ATOM 3783 C C . GLY B 1 62 ? 3.096 -24.266 -8.961 1 98.69 62 GLY B C 1
ATOM 3784 O O . GLY B 1 62 ? 3.463 -25.359 -8.508 1 98.69 62 GLY B O 1
ATOM 3785 N N . ILE B 1 63 ? 2.617 -24.125 -10.188 1 98.81 63 ILE B N 1
ATOM 3786 C CA . ILE B 1 63 ? 2.434 -25.266 -11.07 1 98.81 63 ILE B CA 1
ATOM 3787 C C . ILE B 1 63 ? 2.742 -24.875 -12.508 1 98.81 63 ILE B C 1
ATOM 3789 O O . ILE B 1 63 ? 2.453 -23.75 -12.922 1 98.81 63 ILE B O 1
ATOM 3793 N N . GLU B 1 64 ? 3.346 -25.734 -13.211 1 98.69 64 GLU B N 1
ATOM 3794 C CA . GLU B 1 64 ? 3.537 -25.672 -14.656 1 98.69 64 GLU B CA 1
ATOM 3795 C C . GLU B 1 64 ? 3.449 -27.062 -15.289 1 98.69 64 GLU B C 1
ATOM 3797 O O . GLU B 1 64 ? 3.545 -28.062 -14.586 1 98.69 64 GLU B O 1
ATOM 3802 N N . ARG B 1 65 ? 3.182 -27.062 -16.547 1 98.56 65 ARG B N 1
ATOM 3803 C CA . ARG B 1 65 ? 3.191 -28.312 -17.297 1 98.56 65 ARG B CA 1
ATOM 3804 C C . ARG B 1 65 ? 4.008 -28.172 -18.578 1 98.56 65 ARG B C 1
ATOM 3806 O O . ARG B 1 65 ? 3.924 -27.156 -19.266 1 98.56 65 ARG B O 1
ATOM 3813 N N . TRP B 1 66 ? 4.773 -29.172 -18.875 1 98.38 66 TRP B N 1
ATOM 3814 C CA . TRP B 1 66 ? 5.438 -29.328 -20.172 1 98.38 66 TRP B CA 1
ATOM 3815 C C . TRP B 1 66 ? 5.398 -30.797 -20.625 1 98.38 66 TRP B C 1
ATOM 3817 O O . TRP B 1 66 ? 5.934 -31.672 -19.938 1 98.38 66 TRP B O 1
ATOM 3827 N N . LYS B 1 67 ? 4.703 -31 -21.75 1 97.44 67 LYS B N 1
ATOM 3828 C CA . LYS B 1 67 ? 4.539 -32.344 -22.312 1 97.44 67 LYS B CA 1
ATOM 3829 C C . LYS B 1 67 ? 3.979 -33.312 -21.281 1 97.44 67 LYS B C 1
ATOM 3831 O O . LYS B 1 67 ? 2.885 -33.094 -20.75 1 97.44 67 LYS B O 1
ATOM 3836 N N . ASP B 1 68 ? 4.785 -34.25 -20.797 1 97.44 68 ASP B N 1
ATOM 3837 C CA . ASP B 1 68 ? 4.223 -35.344 -20.016 1 97.44 68 ASP B CA 1
ATOM 3838 C C . ASP B 1 68 ? 4.508 -35.188 -18.516 1 97.44 68 ASP B C 1
ATOM 3840 O O . ASP B 1 68 ? 4.383 -36.125 -17.734 1 97.44 68 ASP B O 1
ATOM 3844 N N . ARG B 1 69 ? 4.855 -33.969 -18.156 1 97.94 69 ARG B N 1
ATOM 3845 C CA . ARG B 1 69 ? 5.191 -33.688 -16.75 1 97.94 69 ARG B CA 1
ATOM 3846 C C . ARG B 1 69 ? 4.504 -32.438 -16.25 1 97.94 69 ARG B C 1
ATOM 3848 O O . ARG B 1 69 ? 4.359 -31.469 -16.984 1 97.94 69 ARG B O 1
ATOM 3855 N N . VAL B 1 70 ? 4.145 -32.562 -14.992 1 98.25 70 VAL B N 1
ATOM 3856 C CA . VAL B 1 70 ? 3.791 -31.359 -14.25 1 98.25 70 VAL B CA 1
ATOM 3857 C C . VAL B 1 70 ? 4.898 -31.031 -13.25 1 98.25 70 VAL B C 1
ATOM 3859 O O . VAL B 1 70 ? 5.562 -31.938 -12.734 1 98.25 70 VAL B O 1
ATOM 3862 N N . PHE B 1 71 ? 5.117 -29.797 -13.078 1 98.88 71 PHE B N 1
ATOM 3863 C CA . PHE B 1 71 ? 6.09 -29.281 -12.117 1 98.88 71 PHE B CA 1
ATOM 3864 C C . PHE B 1 71 ? 5.387 -28.547 -10.984 1 98.88 71 PHE B C 1
ATOM 3866 O O . PHE B 1 71 ? 4.441 -27.797 -11.219 1 98.88 71 PHE B O 1
ATOM 3873 N N . VAL B 1 72 ? 5.836 -28.797 -9.773 1 98.88 72 VAL B N 1
ATOM 3874 C CA . VAL B 1 72 ? 5.219 -28.203 -8.594 1 98.88 72 VAL B CA 1
ATOM 3875 C C . VAL B 1 72 ? 6.297 -27.625 -7.68 1 98.88 72 VAL B C 1
ATOM 3877 O O . VAL B 1 72 ? 7.312 -28.281 -7.422 1 98.88 72 VAL B O 1
ATOM 3880 N N . SER B 1 73 ? 6.117 -26.422 -7.246 1 98.88 73 SER B N 1
ATOM 3881 C CA . SER B 1 73 ? 7.016 -25.859 -6.246 1 98.88 73 SER B CA 1
ATOM 3882 C C . SER B 1 73 ? 6.465 -26.047 -4.836 1 98.88 73 SER B C 1
ATOM 3884 O O . SER B 1 73 ? 5.246 -26.094 -4.641 1 98.88 73 SER B O 1
ATOM 3886 N N . THR B 1 74 ? 7.336 -26.203 -3.885 1 98.81 74 THR B N 1
ATOM 3887 C CA . THR B 1 74 ? 7.062 -26.266 -2.453 1 98.81 74 THR B CA 1
ATOM 3888 C C . THR B 1 74 ? 7.996 -25.359 -1.674 1 98.81 74 THR B C 1
ATOM 3890 O O . THR B 1 74 ? 9.031 -25.797 -1.175 1 98.81 74 THR B O 1
ATOM 3893 N N . PRO B 1 75 ? 7.605 -24.125 -1.457 1 98.44 75 PRO B N 1
ATOM 3894 C CA . PRO B 1 75 ? 8.516 -23.156 -0.847 1 98.44 75 PRO B CA 1
ATOM 3895 C C . PRO B 1 75 ? 8.852 -23.484 0.604 1 98.44 75 PRO B C 1
ATOM 3897 O O . PRO B 1 75 ? 8.031 -24.078 1.315 1 98.44 75 PRO B O 1
ATOM 3900 N N . ARG B 1 76 ? 10.031 -23.078 1.04 1 97.62 76 ARG B N 1
ATOM 3901 C CA . ARG B 1 76 ? 10.477 -23.266 2.416 1 97.62 76 ARG B CA 1
ATOM 3902 C C . ARG B 1 76 ? 9.898 -22.203 3.34 1 97.62 76 ARG B C 1
ATOM 3904 O O . ARG B 1 76 ? 10.633 -21.5 4.027 1 97.62 76 ARG B O 1
ATOM 3911 N N . TRP B 1 77 ? 8.602 -22.219 3.434 1 97.19 77 TRP B N 1
ATOM 3912 C CA . TRP B 1 77 ? 7.898 -21.234 4.262 1 97.19 77 TRP B CA 1
ATOM 3913 C C . TRP B 1 77 ? 7.949 -21.641 5.734 1 97.19 77 TRP B C 1
ATOM 3915 O O . TRP B 1 77 ? 7.793 -20.797 6.617 1 97.19 77 TRP B O 1
ATOM 3925 N N . LYS B 1 78 ? 8.078 -22.891 5.949 1 97 78 LYS B N 1
ATOM 3926 C CA . LYS B 1 78 ? 8.352 -23.469 7.262 1 97 78 LYS B CA 1
ATOM 3927 C C . LYS B 1 78 ? 9.586 -24.375 7.23 1 97 78 LYS B C 1
ATOM 3929 O O . LYS B 1 78 ? 10.062 -24.734 6.152 1 97 78 LYS B O 1
ATOM 3934 N N . LYS B 1 79 ? 10.117 -24.688 8.391 1 95.75 79 LYS B N 1
ATOM 3935 C CA . LYS B 1 79 ? 11.32 -25.516 8.484 1 95.75 79 LYS B CA 1
ATOM 3936 C C . LYS B 1 79 ? 11.047 -26.938 8.016 1 95.75 79 LYS B C 1
ATOM 3938 O O . LYS B 1 79 ? 9.922 -27.422 8.125 1 95.75 79 LYS B O 1
ATOM 3943 N N . GLY B 1 80 ? 12.062 -27.531 7.5 1 97.06 80 GLY B N 1
ATOM 3944 C CA . GLY B 1 80 ? 12 -28.969 7.211 1 97.06 80 GLY B CA 1
ATOM 3945 C C . GLY B 1 80 ? 11.414 -29.266 5.848 1 97.06 80 GLY B C 1
ATOM 3946 O O . GLY B 1 80 ? 10.742 -30.297 5.676 1 97.06 80 GLY B O 1
ATOM 3947 N N . VAL B 1 81 ? 11.523 -28.438 4.922 1 98.06 81 VAL B N 1
ATOM 3948 C CA . VAL B 1 81 ? 11.125 -28.688 3.539 1 98.06 81 VAL B CA 1
ATOM 3949 C C . VAL B 1 81 ? 12.367 -28.984 2.697 1 98.06 81 VAL B C 1
ATOM 3951 O O . VAL B 1 81 ? 13.094 -28.078 2.305 1 98.06 81 VAL B O 1
ATOM 3954 N N . PRO B 1 82 ? 12.602 -30.188 2.312 1 97.94 82 PRO B N 1
ATOM 3955 C CA . PRO B 1 82 ? 13.891 -30.578 1.729 1 97.94 82 PRO B CA 1
ATOM 3956 C C . PRO B 1 82 ? 13.984 -30.234 0.241 1 97.94 82 PRO B C 1
ATOM 3958 O O . PRO B 1 82 ? 15.086 -30.109 -0.297 1 97.94 82 PRO B O 1
ATOM 3961 N N . VAL B 1 83 ? 12.859 -30.219 -0.463 1 98.56 83 VAL B N 1
ATOM 3962 C CA . VAL B 1 83 ? 12.812 -29.984 -1.903 1 98.56 83 VAL B CA 1
ATOM 3963 C C . VAL B 1 83 ? 11.828 -28.859 -2.215 1 98.56 83 VAL B C 1
ATOM 3965 O O . VAL B 1 83 ? 10.719 -28.828 -1.685 1 98.56 83 VAL B O 1
ATOM 3968 N N . THR B 1 84 ? 12.227 -27.906 -3.074 1 98.69 84 THR B N 1
ATOM 3969 C CA . THR B 1 84 ? 11.375 -26.75 -3.318 1 98.69 84 THR B CA 1
ATOM 3970 C C . THR B 1 84 ? 10.852 -26.766 -4.75 1 98.69 84 THR B C 1
ATOM 3972 O O . THR B 1 84 ? 9.977 -25.969 -5.102 1 98.69 84 THR B O 1
ATOM 3975 N N . LEU B 1 85 ? 11.32 -27.641 -5.617 1 98.94 85 LEU B N 1
ATOM 3976 C CA . LEU B 1 85 ? 10.812 -27.844 -6.969 1 98.94 85 LEU B CA 1
ATOM 3977 C C . LEU B 1 85 ? 10.828 -29.312 -7.344 1 98.94 85 LEU B C 1
ATOM 3979 O O . LEU B 1 85 ? 11.836 -30 -7.148 1 98.94 85 LEU B O 1
ATOM 3983 N N . SER B 1 86 ? 9.719 -29.797 -7.852 1 98.88 86 SER B N 1
ATOM 3984 C CA . SER B 1 86 ? 9.602 -31.219 -8.188 1 98.88 86 SER B CA 1
ATOM 3985 C C . SER B 1 86 ? 8.875 -31.406 -9.516 1 98.88 86 SER B C 1
ATOM 3987 O O . SER B 1 86 ? 8.203 -30.5 -10 1 98.88 86 SER B O 1
ATOM 3989 N N . SER B 1 87 ? 9.047 -32.531 -10.102 1 98.69 87 SER B N 1
ATOM 3990 C CA . SER B 1 87 ? 8.305 -32.969 -11.289 1 98.69 87 SER B CA 1
ATOM 3991 C C . SER B 1 87 ? 7.5 -34.219 -11.023 1 98.69 87 SER B C 1
ATOM 3993 O O . SER B 1 87 ? 7.883 -35.031 -10.188 1 98.69 87 SER B O 1
ATOM 3995 N N . ILE B 1 88 ? 6.363 -34.312 -11.648 1 98.5 88 ILE B N 1
ATOM 3996 C CA . ILE B 1 88 ? 5.473 -35.469 -11.57 1 98.5 88 ILE B CA 1
ATOM 3997 C C . ILE B 1 88 ? 5.035 -35.875 -12.977 1 98.5 88 ILE B C 1
ATOM 3999 O O . ILE B 1 88 ? 4.492 -35.062 -13.727 1 98.5 88 ILE B O 1
ATOM 4003 N N . PRO B 1 89 ? 5.223 -37.156 -13.336 1 97.81 89 PRO B N 1
ATOM 4004 C CA . PRO B 1 89 ? 4.645 -37.594 -14.609 1 97.81 89 PRO B CA 1
ATOM 4005 C C . PRO B 1 89 ? 3.117 -37.562 -14.609 1 97.81 89 PRO B C 1
ATOM 4007 O O . PRO B 1 89 ? 2.486 -38 -13.648 1 97.81 89 PRO B O 1
ATOM 4010 N N . ILE B 1 90 ? 2.582 -37.031 -15.656 1 96.12 90 ILE B N 1
ATOM 4011 C CA . ILE B 1 90 ? 1.136 -36.844 -15.711 1 96.12 90 ILE B CA 1
ATOM 4012 C C . ILE B 1 90 ? 0.44 -38.219 -15.688 1 96.12 90 ILE B C 1
ATOM 4014 O O . ILE B 1 90 ? -0.708 -38.312 -15.25 1 96.12 90 ILE B O 1
ATOM 4018 N N . ASP B 1 91 ? 1.121 -39.281 -16.156 1 95.69 91 ASP B N 1
ATOM 4019 C CA . ASP B 1 91 ? 0.52 -40.625 -16.234 1 95.69 91 ASP B CA 1
ATOM 4020 C C . ASP B 1 91 ? 0.884 -41.438 -15.016 1 95.69 91 ASP B C 1
ATOM 4022 O O . ASP B 1 91 ? 0.837 -42.688 -15.07 1 95.69 91 ASP B O 1
ATOM 4026 N N . SER B 1 92 ? 1.275 -40.75 -13.984 1 95.31 92 SER B N 1
ATOM 4027 C CA . SER B 1 92 ? 1.541 -41.5 -12.75 1 95.31 92 SER B CA 1
ATOM 4028 C C . SER B 1 92 ? 0.354 -42.375 -12.359 1 95.31 92 SER B C 1
ATOM 4030 O O . SER B 1 92 ? -0.799 -41.938 -12.5 1 95.31 92 SER B O 1
ATOM 4032 N N . SER B 1 93 ? 0.578 -43.531 -11.844 1 93.44 93 SER B N 1
ATOM 4033 C CA . SER B 1 93 ? -0.477 -44.469 -11.477 1 93.44 93 SER B CA 1
ATOM 4034 C C . SER B 1 93 ? -1.046 -44.156 -10.102 1 93.44 93 SER B C 1
ATOM 4036 O O . SER B 1 93 ? -2.148 -44.594 -9.758 1 93.44 93 SER B O 1
ATOM 4038 N N . SER B 1 94 ? -0.315 -43.406 -9.375 1 95.81 94 SER B N 1
ATOM 4039 C CA . SER B 1 94 ? -0.748 -43.062 -8.023 1 95.81 94 SER B CA 1
ATOM 4040 C C . SER B 1 94 ? -1.56 -41.781 -8.008 1 95.81 94 SER B C 1
ATOM 4042 O O . SER B 1 94 ? -1.229 -40.812 -8.719 1 95.81 94 SER B O 1
ATOM 4044 N N . GLU B 1 95 ? -2.58 -41.781 -7.23 1 96.75 95 GLU B N 1
ATOM 4045 C CA . GLU B 1 95 ? -3.348 -40.562 -7.023 1 96.75 95 GLU B CA 1
ATOM 4046 C C . GLU B 1 95 ? -2.596 -39.594 -6.121 1 96.75 95 GLU B C 1
ATOM 4048 O O . GLU B 1 95 ? -2.934 -38.406 -6.062 1 96.75 95 GLU B O 1
ATOM 4053 N N . SER B 1 96 ? -1.67 -40.094 -5.348 1 98.38 96 SER B N 1
ATOM 4054 C CA . SER B 1 96 ? -0.812 -39.312 -4.469 1 98.38 96 SER B CA 1
ATOM 4055 C C . SER B 1 96 ? 0.661 -39.625 -4.711 1 98.38 96 SER B C 1
ATOM 4057 O O . SER B 1 96 ? 1.349 -40.125 -3.824 1 98.38 96 SER B O 1
ATOM 4059 N N . PRO B 1 97 ? 1.107 -39.25 -5.855 1 98.38 97 PRO B N 1
ATOM 4060 C CA . PRO B 1 97 ? 2.488 -39.625 -6.18 1 98.38 97 PRO B CA 1
ATOM 4061 C C . PRO B 1 97 ? 3.51 -38.906 -5.285 1 98.38 97 PRO B C 1
ATOM 4063 O O . PRO B 1 97 ? 3.26 -37.812 -4.812 1 98.38 97 PRO B O 1
ATOM 4066 N N . LEU B 1 98 ? 4.633 -39.594 -5.023 1 98.25 98 LEU B N 1
ATOM 4067 C CA . LEU B 1 98 ? 5.785 -38.938 -4.441 1 98.25 98 LEU B CA 1
ATOM 4068 C C . LEU B 1 98 ? 6.316 -37.844 -5.387 1 98.25 98 LEU B C 1
ATOM 4070 O O . LEU B 1 98 ? 6.348 -38.062 -6.602 1 98.25 98 LEU B O 1
ATOM 4074 N N . LEU B 1 99 ? 6.691 -36.75 -4.82 1 98.69 99 LEU B N 1
ATOM 4075 C CA . LEU B 1 99 ? 7.309 -35.688 -5.621 1 98.69 99 LEU B CA 1
ATOM 4076 C C . LEU B 1 99 ? 8.773 -36.031 -5.91 1 98.69 99 LEU B C 1
ATOM 4078 O O . LEU B 1 99 ? 9.531 -36.344 -4.996 1 98.69 99 LEU B O 1
ATOM 4082 N N . THR B 1 100 ? 9.156 -36 -7.102 1 98.56 100 THR B N 1
ATOM 4083 C CA . THR B 1 100 ? 10.547 -36.219 -7.492 1 98.56 100 THR B CA 1
ATOM 4084 C C . THR B 1 100 ? 11.297 -34.875 -7.559 1 98.56 100 THR B C 1
ATOM 4086 O O . THR B 1 100 ? 10.953 -34 -8.352 1 98.56 100 THR B O 1
ATOM 4089 N N . PRO B 1 101 ? 12.32 -34.75 -6.754 1 98.69 101 PRO B N 1
ATOM 4090 C CA . PRO B 1 101 ? 13.086 -33.5 -6.816 1 98.69 101 PRO B CA 1
ATOM 4091 C C . PRO B 1 101 ? 13.539 -33.156 -8.234 1 98.69 101 PRO B C 1
ATOM 4093 O O . PRO B 1 101 ? 14.023 -34 -8.953 1 98.69 101 PRO B O 1
ATOM 4096 N N . TYR B 1 102 ? 13.352 -31.984 -8.609 1 98.75 102 TYR B N 1
ATOM 4097 C CA . TYR B 1 102 ? 13.711 -31.531 -9.945 1 98.75 102 TYR B CA 1
ATOM 4098 C C . TYR B 1 102 ? 14.711 -30.375 -9.875 1 98.75 102 TYR B C 1
ATOM 4100 O O . TYR B 1 102 ? 14.508 -29.422 -9.117 1 98.75 102 TYR B O 1
ATOM 4108 N N . PRO B 1 103 ? 15.781 -30.234 -10.703 1 98.12 103 PRO B N 1
ATOM 4109 C CA . PRO B 1 103 ? 16.203 -31.266 -11.648 1 98.12 103 PRO B CA 1
ATOM 4110 C C . PRO B 1 103 ? 16.766 -32.5 -10.961 1 98.12 103 PRO B C 1
ATOM 4112 O O . PRO B 1 103 ? 16.797 -33.594 -11.555 1 98.12 103 PRO B O 1
ATOM 4115 N N . ASP B 1 104 ? 17.375 -32.312 -9.789 1 97.31 104 ASP B N 1
ATOM 4116 C CA . ASP B 1 104 ? 17.797 -33.438 -8.938 1 97.31 104 ASP B CA 1
ATOM 4117 C C . ASP B 1 104 ? 18.016 -32.938 -7.496 1 97.31 104 ASP B C 1
ATOM 4119 O O . ASP B 1 104 ? 17.766 -31.781 -7.18 1 97.31 104 ASP B O 1
ATOM 4123 N N . TRP B 1 105 ? 18.375 -33.875 -6.621 1 97.06 105 TRP B N 1
ATOM 4124 C CA . TRP B 1 105 ? 18.531 -33.594 -5.195 1 97.06 105 TRP B CA 1
ATOM 4125 C C . TRP B 1 105 ? 19.609 -32.562 -4.953 1 97.06 105 TRP B C 1
ATOM 4127 O O . TRP B 1 105 ? 19.516 -31.766 -4.016 1 97.06 105 TRP B O 1
ATOM 4137 N N . GLU B 1 106 ? 20.594 -32.469 -5.75 1 96.12 106 GLU B N 1
ATOM 4138 C CA . GLU B 1 106 ? 21.766 -31.594 -5.531 1 96.12 106 GLU B CA 1
ATOM 4139 C C . GLU B 1 106 ? 21.359 -30.125 -5.566 1 96.12 106 GLU B C 1
ATOM 4141 O O . GLU B 1 106 ? 21.953 -29.297 -4.852 1 96.12 106 GLU B O 1
ATOM 4146 N N . TRP B 1 107 ? 20.375 -29.797 -6.375 1 97.69 107 TRP B N 1
ATOM 4147 C CA . TRP B 1 107 ? 19.938 -28.406 -6.512 1 97.69 107 TRP B CA 1
ATOM 4148 C C . TRP B 1 107 ? 19.219 -27.938 -5.254 1 97.69 107 TRP B C 1
ATOM 4150 O O . TRP B 1 107 ? 19.031 -26.734 -5.051 1 97.69 107 TRP B O 1
ATOM 4160 N N . HIS B 1 108 ? 18.797 -28.812 -4.391 1 97.38 108 HIS B N 1
ATOM 4161 C CA . HIS B 1 108 ? 18.016 -28.484 -3.199 1 97.38 108 HIS B CA 1
ATOM 4162 C C . HIS B 1 108 ? 18.875 -28.547 -1.942 1 97.38 108 HIS B C 1
ATOM 4164 O O . HIS B 1 108 ? 18.438 -28.141 -0.864 1 97.38 108 HIS B O 1
ATOM 4170 N N . ASP B 1 109 ? 20.078 -29.062 -2.057 1 87.75 109 ASP B N 1
ATOM 4171 C CA . ASP B 1 109 ? 21 -29.188 -0.935 1 87.75 109 ASP B CA 1
ATOM 4172 C C . ASP B 1 109 ? 22.234 -28.312 -1.127 1 87.75 109 ASP B C 1
ATOM 4174 O O . ASP B 1 109 ? 23.188 -28.406 -0.366 1 87.75 109 ASP B O 1
ATOM 4178 N N . ALA B 1 110 ? 22.125 -27.484 -2.07 1 82.56 110 ALA B N 1
ATOM 4179 C CA . ALA B 1 110 ? 23.281 -26.672 -2.389 1 82.56 110 ALA B CA 1
ATOM 4180 C C . ALA B 1 110 ? 23.5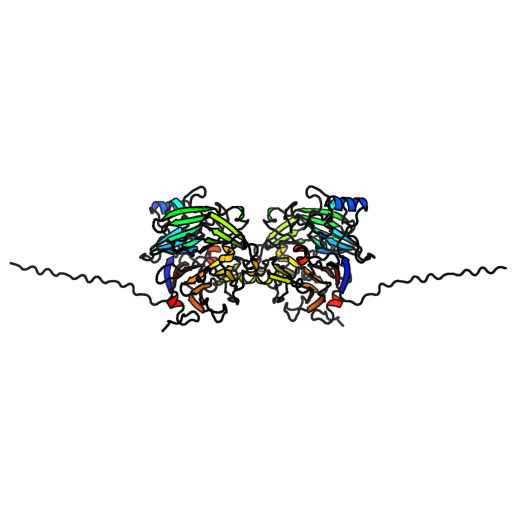16 -25.609 -1.315 1 82.56 110 ALA B C 1
ATOM 4182 O O . ALA B 1 110 ? 22.562 -25.172 -0.642 1 82.56 110 ALA B O 1
ATOM 4183 N N . VAL B 1 111 ? 24.734 -25.25 -1.134 1 83.25 111 VAL B N 1
ATOM 4184 C CA . VAL B 1 111 ? 25.141 -24.25 -0.146 1 83.25 111 VAL B CA 1
ATOM 4185 C C . VAL B 1 111 ? 25.531 -22.953 -0.851 1 83.25 111 VAL B C 1
ATOM 4187 O O . VAL B 1 111 ? 25.734 -22.938 -2.064 1 83.25 111 VAL B O 1
ATOM 4190 N N . ASN B 1 112 ? 25.531 -21.812 -0.181 1 86.75 112 ASN B N 1
ATOM 4191 C CA . ASN B 1 112 ? 26.047 -20.531 -0.636 1 86.75 112 ASN B CA 1
ATOM 4192 C C . ASN B 1 112 ? 25.25 -20.016 -1.838 1 86.75 112 ASN B C 1
ATOM 4194 O O . ASN B 1 112 ? 25.844 -19.484 -2.785 1 86.75 112 ASN B O 1
ATOM 4198 N N . CYS B 1 113 ? 24 -20.328 -1.926 1 93.62 113 CYS B N 1
ATOM 4199 C CA . CYS B 1 113 ? 23.078 -19.75 -2.904 1 93.62 113 CYS B CA 1
ATOM 4200 C C . CYS B 1 113 ? 23.422 -20.234 -4.312 1 93.62 113 CYS B C 1
ATOM 4202 O O . CYS B 1 113 ? 23.281 -19.469 -5.277 1 93.62 113 CYS B O 1
ATOM 4204 N N . THR B 1 114 ? 23.969 -21.422 -4.461 1 93.81 114 THR B N 1
ATOM 4205 C CA . THR B 1 114 ? 24.312 -21.953 -5.777 1 93.81 114 THR B CA 1
ATOM 4206 C C . THR B 1 114 ? 23.172 -22.781 -6.352 1 93.81 114 THR B C 1
ATOM 4208 O O . THR B 1 114 ? 23.141 -23.062 -7.551 1 93.81 114 THR B O 1
ATOM 4211 N N . GLY B 1 115 ? 22.328 -23.219 -5.531 1 97.06 115 GLY B N 1
ATOM 4212 C CA . GLY B 1 115 ? 21.141 -23.938 -5.938 1 97.06 115 GLY B CA 1
ATOM 4213 C C . GLY B 1 115 ? 19.844 -23.234 -5.543 1 97.06 115 GLY B C 1
ATOM 4214 O O . GLY B 1 115 ? 19.797 -22.016 -5.48 1 97.06 115 GLY B O 1
ATOM 4215 N N . PHE B 1 116 ? 18.781 -24.047 -5.363 1 98.44 116 PHE B N 1
ATOM 4216 C CA . PHE B 1 116 ? 17.484 -23.5 -5.004 1 98.44 116 PHE B CA 1
ATOM 4217 C C . PHE B 1 116 ? 17.391 -23.25 -3.504 1 98.44 116 PHE B C 1
ATOM 4219 O O . PHE B 1 116 ? 17.859 -24.078 -2.709 1 98.44 116 PHE B O 1
ATOM 4226 N N . THR B 1 117 ? 16.922 -22.172 -3.135 1 97.88 117 THR B N 1
ATOM 4227 C CA . THR B 1 117 ? 16.672 -21.844 -1.735 1 97.88 117 THR B CA 1
ATOM 4228 C C . THR B 1 117 ? 15.203 -22.047 -1.376 1 97.88 117 THR B C 1
ATOM 4230 O O . THR B 1 117 ? 14.883 -22.844 -0.495 1 97.88 117 THR B O 1
ATOM 4233 N N . SER B 1 118 ? 14.312 -21.375 -2.059 1 98 118 SER B N 1
ATOM 4234 C CA . SER B 1 118 ? 12.867 -21.453 -1.871 1 98 118 SER B CA 1
ATOM 4235 C C . SER B 1 118 ? 12.125 -21.016 -3.131 1 98 118 SER B C 1
ATOM 4237 O O . SER B 1 118 ? 11.758 -19.844 -3.273 1 98 118 SER B O 1
ATOM 4239 N N . VAL B 1 119 ? 11.805 -21.969 -3.957 1 98.62 119 VAL B N 1
ATOM 4240 C CA . VAL B 1 119 ? 11.148 -21.688 -5.227 1 98.62 119 VAL B CA 1
ATOM 4241 C C . VAL B 1 119 ? 9.672 -21.359 -4.984 1 98.62 119 VAL B C 1
ATOM 4243 O O . VAL B 1 119 ? 8.961 -22.109 -4.316 1 98.62 119 VAL B O 1
ATOM 4246 N N . PHE B 1 120 ? 9.281 -20.203 -5.512 1 98.25 120 PHE B N 1
ATOM 4247 C CA . PHE B 1 120 ? 7.883 -19.812 -5.371 1 98.25 120 PHE B CA 1
ATOM 4248 C C . PHE B 1 120 ? 7.07 -20.234 -6.586 1 98.25 120 PHE B C 1
ATOM 4250 O O . PHE B 1 120 ? 6.172 -21.078 -6.465 1 98.25 120 PHE B O 1
ATOM 4257 N N . ARG B 1 121 ? 7.375 -19.703 -7.73 1 98.56 121 ARG B N 1
ATOM 4258 C CA . ARG B 1 121 ? 6.59 -20.016 -8.922 1 98.56 121 ARG B CA 1
ATOM 4259 C C . ARG B 1 121 ? 7.48 -20.141 -10.148 1 98.56 121 ARG B C 1
ATOM 4261 O O . ARG B 1 121 ? 8.648 -19.75 -10.117 1 98.56 121 ARG B O 1
ATOM 4268 N N . MET B 1 122 ? 6.918 -20.734 -11.195 1 98.81 122 MET B N 1
ATOM 4269 C CA . MET B 1 122 ? 7.602 -20.922 -12.469 1 98.81 122 MET B CA 1
ATOM 4270 C C . MET B 1 122 ? 6.738 -20.438 -13.633 1 98.81 122 MET B C 1
ATOM 4272 O O . MET B 1 122 ? 5.539 -20.219 -13.469 1 98.81 122 MET B O 1
ATOM 4276 N N . SER B 1 123 ? 7.359 -20.25 -14.695 1 98.81 123 SER B N 1
ATOM 4277 C CA . SER B 1 123 ? 6.699 -19.984 -15.961 1 98.81 123 SER B CA 1
ATOM 4278 C C . SER B 1 123 ? 7.457 -20.625 -17.125 1 98.81 123 SER B C 1
ATOM 4280 O O . SER B 1 123 ? 8.664 -20.438 -17.266 1 98.81 123 SER B O 1
ATOM 4282 N N . VAL B 1 124 ? 6.766 -21.422 -17.938 1 98.69 124 VAL B N 1
ATOM 4283 C CA . VAL B 1 124 ? 7.398 -22.109 -19.047 1 98.69 124 VAL B CA 1
ATOM 4284 C C . VAL B 1 124 ? 7.168 -21.328 -20.344 1 98.69 124 VAL B C 1
ATOM 4286 O O . VAL B 1 124 ? 6.039 -20.938 -20.641 1 98.69 124 VAL B O 1
ATOM 4289 N N . ASP B 1 125 ? 8.242 -21.062 -21.094 1 98.12 125 ASP B N 1
ATOM 4290 C CA . ASP B 1 125 ? 8.086 -20.422 -22.391 1 98.12 125 ASP B CA 1
ATOM 4291 C C . ASP B 1 125 ? 7.797 -21.453 -23.484 1 98.12 125 ASP B C 1
ATOM 4293 O O . ASP B 1 125 ? 7.855 -22.656 -23.234 1 98.12 125 ASP B O 1
ATOM 4297 N N . HIS B 1 126 ? 7.41 -20.984 -24.688 1 96.75 126 HIS B N 1
ATOM 4298 C CA . HIS B 1 126 ? 6.957 -21.906 -25.734 1 96.75 126 HIS B CA 1
ATOM 4299 C C . HIS B 1 126 ? 8.133 -22.609 -26.406 1 96.75 126 HIS B C 1
ATOM 4301 O O . HIS B 1 126 ? 7.945 -23.453 -27.281 1 96.75 126 HIS B O 1
ATOM 4307 N N . CYS B 1 127 ? 9.359 -22.328 -26.016 1 97.81 127 CYS B N 1
ATOM 4308 C CA . CYS B 1 127 ? 10.562 -22.953 -26.562 1 97.81 127 CYS B CA 1
ATOM 4309 C C . CYS B 1 127 ? 11.07 -24.062 -25.656 1 97.81 127 CYS B C 1
ATOM 4311 O O . CYS B 1 127 ? 12.102 -24.672 -25.938 1 97.81 127 CYS B O 1
ATOM 4313 N N . GLY B 1 128 ? 10.391 -24.312 -24.547 1 98.19 128 GLY B N 1
ATOM 4314 C CA . GLY B 1 128 ? 10.719 -25.438 -23.688 1 98.19 128 GLY B CA 1
ATOM 4315 C C . GLY B 1 128 ? 11.711 -25.094 -22.594 1 98.19 128 GLY B C 1
ATOM 4316 O O . GLY B 1 128 ? 12.484 -25.938 -22.156 1 98.19 128 GLY B O 1
ATOM 4317 N N . VAL B 1 129 ? 11.797 -23.875 -22.25 1 98.75 129 VAL B N 1
ATOM 4318 C CA . VAL B 1 129 ? 12.594 -23.422 -21.109 1 98.75 129 VAL B CA 1
ATOM 4319 C C . VAL B 1 129 ? 11.664 -23.031 -19.969 1 98.75 129 VAL B C 1
ATOM 4321 O O . VAL B 1 129 ? 10.695 -22.297 -20.172 1 98.75 129 VAL B O 1
ATOM 4324 N N . MET B 1 130 ? 11.93 -23.547 -18.766 1 98.88 130 MET B N 1
ATOM 4325 C CA . MET B 1 130 ? 11.195 -23.125 -17.578 1 98.88 130 MET B CA 1
ATOM 4326 C C . MET B 1 130 ? 11.961 -22.047 -16.797 1 98.88 130 MET B C 1
ATOM 4328 O O . MET B 1 130 ? 13.117 -22.266 -16.438 1 98.88 130 MET B O 1
ATOM 4332 N N . TRP B 1 131 ? 11.367 -21 -16.656 1 98.94 131 TRP B N 1
ATOM 4333 C CA . TRP B 1 131 ? 11.875 -19.922 -15.812 1 98.94 131 TRP B CA 1
ATOM 4334 C C . TRP B 1 131 ? 11.359 -20.062 -14.383 1 98.94 131 TRP B C 1
ATOM 4336 O O . TRP B 1 131 ? 10.148 -20.078 -14.148 1 98.94 131 TRP B O 1
ATOM 4346 N N . VAL B 1 132 ? 12.297 -20.172 -13.445 1 98.88 132 VAL B N 1
ATOM 4347 C CA . VAL B 1 132 ? 11.992 -20.484 -12.055 1 98.88 132 VAL B CA 1
ATOM 4348 C C . VAL B 1 132 ? 12.305 -19.266 -11.18 1 98.88 132 VAL B C 1
ATOM 4350 O O . VAL B 1 132 ? 13.422 -18.75 -11.211 1 98.88 132 VAL B O 1
ATOM 4353 N N . LEU B 1 133 ? 11.344 -18.844 -10.453 1 98.88 133 LEU B N 1
ATOM 4354 C CA . LEU B 1 133 ? 11.531 -17.75 -9.516 1 98.88 133 LEU B CA 1
ATOM 4355 C C . LEU B 1 133 ? 11.781 -18.266 -8.109 1 98.88 133 LEU B C 1
ATOM 4357 O O . LEU B 1 133 ? 10.859 -18.75 -7.445 1 98.88 133 LEU B O 1
ATOM 4361 N N . ASP B 1 134 ? 13.008 -18.141 -7.711 1 98.56 134 ASP B N 1
ATOM 4362 C CA . ASP B 1 134 ? 13.406 -18.469 -6.344 1 98.56 134 ASP B CA 1
ATOM 4363 C C . ASP B 1 134 ? 13.445 -17.219 -5.477 1 98.56 134 ASP B C 1
ATOM 4365 O O . ASP B 1 134 ? 14.203 -16.281 -5.75 1 98.56 134 ASP B O 1
ATOM 4369 N N . SER B 1 135 ? 12.664 -17.219 -4.449 1 96.5 135 SER B N 1
ATOM 4370 C CA . SER B 1 135 ? 12.531 -16.016 -3.627 1 96.5 135 SER B CA 1
ATOM 4371 C C . SER B 1 135 ? 13.781 -15.773 -2.791 1 96.5 135 SER B C 1
ATOM 4373 O O . SER B 1 135 ? 14.031 -14.648 -2.355 1 96.5 135 SER B O 1
ATOM 4375 N N . GLY B 1 136 ? 14.477 -16.844 -2.484 1 96.25 136 GLY B N 1
ATOM 4376 C CA . GLY B 1 136 ? 15.625 -16.766 -1.592 1 96.25 136 GLY B CA 1
ATOM 4377 C C . GLY B 1 136 ? 15.234 -16.609 -0.135 1 96.25 136 GLY B C 1
ATOM 4378 O O . GLY B 1 136 ? 16.094 -16.516 0.739 1 96.25 136 GLY B O 1
ATOM 4379 N N . GLN B 1 137 ? 13.992 -16.547 0.101 1 93.88 137 GLN B N 1
ATOM 4380 C CA . GLN B 1 137 ? 13.477 -16.312 1.449 1 93.88 137 GLN B CA 1
ATOM 4381 C C . GLN B 1 137 ? 12.953 -17.609 2.062 1 93.88 137 GLN B C 1
ATOM 4383 O O . GLN B 1 137 ? 12.273 -18.391 1.394 1 93.88 137 GLN B O 1
ATOM 4388 N N . VAL B 1 138 ? 13.281 -17.828 3.348 1 93.5 138 VAL B N 1
ATOM 4389 C CA . VAL B 1 138 ? 12.82 -19.031 4.023 1 93.5 138 VAL B CA 1
ATOM 4390 C C . VAL B 1 138 ? 12.031 -18.656 5.277 1 93.5 138 VAL B C 1
ATOM 4392 O O . VAL B 1 138 ? 12.141 -17.531 5.766 1 93.5 138 VAL B O 1
ATOM 4395 N N . GLU B 1 139 ? 11.164 -19.531 5.73 1 92.5 139 GLU B N 1
ATOM 4396 C CA . GLU B 1 139 ? 10.453 -19.469 7.004 1 92.5 139 GLU B CA 1
ATOM 4397 C C . GLU B 1 139 ? 9.562 -18.234 7.082 1 92.5 139 GLU B C 1
ATOM 4399 O O . GLU B 1 139 ? 9.516 -17.562 8.109 1 92.5 139 GLU B O 1
ATOM 4404 N N . ALA B 1 140 ? 8.969 -17.969 5.961 1 85.75 140 ALA B N 1
ATOM 4405 C CA . ALA B 1 140 ? 8.109 -16.797 5.836 1 85.75 140 ALA B CA 1
ATOM 4406 C C . ALA B 1 140 ? 7.012 -16.797 6.895 1 85.75 140 ALA B C 1
ATOM 4408 O O . ALA B 1 140 ? 6.543 -15.75 7.328 1 85.75 140 ALA B O 1
ATOM 4409 N N . PHE B 1 141 ? 6.562 -17.906 7.402 1 85 141 PHE B N 1
ATOM 4410 C CA . PHE B 1 141 ? 5.457 -18.016 8.344 1 85 141 PHE B CA 1
ATOM 4411 C C . PHE B 1 141 ? 5.969 -18.281 9.758 1 85 141 PHE B C 1
ATOM 4413 O O . PHE B 1 141 ? 5.188 -18.578 10.664 1 85 141 PHE B O 1
ATOM 4420 N N . GLU B 1 142 ? 7.242 -18.188 9.961 1 88.25 142 GLU B N 1
ATOM 4421 C CA . GLU B 1 142 ? 7.879 -18.375 11.258 1 88.25 142 GLU B CA 1
ATOM 4422 C C . GLU B 1 142 ? 8.875 -17.266 11.555 1 88.25 142 GLU B C 1
ATOM 4424 O O . GLU B 1 142 ? 8.5 -16.203 12.07 1 88.25 142 GLU B O 1
ATOM 4429 N N . THR B 1 143 ? 10.062 -17.375 11.094 1 85.69 143 THR B N 1
ATOM 4430 C CA . THR B 1 143 ? 11.109 -16.375 11.219 1 85.69 143 THR B CA 1
ATOM 4431 C C . THR B 1 143 ? 11.68 -16.016 9.844 1 85.69 143 THR B C 1
ATOM 4433 O O . THR B 1 143 ? 12.742 -16.516 9.469 1 85.69 143 THR B O 1
ATOM 4436 N N . PRO B 1 144 ? 10.953 -15.141 9.242 1 86.06 144 PRO B N 1
ATOM 4437 C CA . PRO B 1 144 ? 11.367 -14.852 7.867 1 86.06 144 PRO B CA 1
ATOM 4438 C C . PRO B 1 144 ? 12.82 -14.391 7.766 1 86.06 144 PRO B C 1
ATOM 4440 O O . PRO B 1 144 ? 13.266 -13.562 8.562 1 86.06 144 PRO B O 1
ATOM 4443 N N . ARG B 1 145 ? 13.648 -15.008 6.859 1 89.75 145 ARG B N 1
ATOM 4444 C CA . ARG B 1 145 ? 15.039 -14.672 6.59 1 89.75 145 ARG B CA 1
ATOM 4445 C C . ARG B 1 145 ? 15.328 -14.68 5.09 1 89.75 145 ARG B C 1
ATOM 4447 O O . ARG B 1 145 ? 14.891 -15.586 4.375 1 89.75 145 ARG B O 1
ATOM 4454 N N . GLN B 1 146 ? 15.914 -13.633 4.629 1 91.69 146 GLN B N 1
ATOM 4455 C CA . GLN B 1 146 ? 16.469 -13.617 3.279 1 91.69 146 GLN B CA 1
ATOM 4456 C C . GLN B 1 146 ? 17.828 -14.297 3.234 1 91.69 146 GLN B C 1
ATOM 4458 O O . GLN B 1 146 ? 18.859 -13.648 3.416 1 91.69 146 GLN B O 1
ATOM 4463 N N . LEU B 1 147 ? 17.891 -15.578 2.906 1 93.44 147 LEU B N 1
ATOM 4464 C CA . LEU B 1 147 ? 19.125 -16.344 2.92 1 93.44 147 LEU B CA 1
ATOM 4465 C C . LEU B 1 147 ? 19.969 -16.031 1.687 1 93.44 147 LEU B C 1
ATOM 4467 O O . LEU B 1 147 ? 21.203 -15.945 1.772 1 93.44 147 LEU B O 1
ATOM 4471 N N . CYS B 1 148 ? 19.297 -15.961 0.582 1 96.38 148 CYS B N 1
ATOM 4472 C CA . CYS B 1 148 ? 19.906 -15.672 -0.708 1 96.38 148 CYS B CA 1
ATOM 4473 C C . CYS B 1 148 ? 19.125 -14.609 -1.463 1 96.38 148 CYS B C 1
ATOM 4475 O O . CYS B 1 148 ? 17.938 -14.406 -1.203 1 96.38 148 CYS B O 1
ATOM 4477 N N . PRO B 1 149 ? 19.75 -13.859 -2.344 1 96.06 149 PRO B N 1
ATOM 4478 C CA . PRO B 1 149 ? 18.953 -12.945 -3.17 1 96.06 149 PRO B CA 1
ATOM 4479 C C . PRO B 1 149 ? 17.906 -13.672 -4.012 1 96.06 149 PRO B C 1
ATOM 4481 O O . PRO B 1 149 ? 18.141 -14.789 -4.469 1 96.06 149 PRO B O 1
ATOM 4484 N N . PRO B 1 150 ? 16.781 -13.016 -4.148 1 97.88 150 PRO B N 1
ATOM 4485 C CA . PRO B 1 150 ? 15.883 -13.602 -5.133 1 97.88 150 PRO B CA 1
ATOM 4486 C C . PRO B 1 150 ? 16.547 -13.836 -6.488 1 97.88 150 PRO B C 1
ATOM 4488 O O . PRO B 1 150 ? 17.328 -13 -6.941 1 97.88 150 PRO B O 1
ATOM 4491 N N . THR B 1 151 ? 16.25 -14.977 -7.07 1 98.5 151 THR B N 1
ATOM 4492 C CA . THR B 1 151 ? 17 -15.383 -8.242 1 98.5 151 THR B CA 1
ATOM 4493 C C . THR B 1 151 ? 16.094 -16.031 -9.289 1 98.5 151 THR B C 1
ATOM 4495 O O . THR B 1 151 ? 15.211 -16.812 -8.945 1 98.5 151 THR B O 1
ATOM 4498 N N . LEU B 1 152 ? 16.344 -15.648 -10.531 1 98.62 152 LEU B N 1
ATOM 4499 C CA . LEU B 1 152 ? 15.703 -16.281 -11.688 1 98.62 152 LEU B CA 1
ATOM 4500 C C . LEU B 1 152 ? 16.594 -17.375 -12.266 1 98.62 152 LEU B C 1
ATOM 4502 O O . LEU B 1 152 ? 17.766 -17.125 -12.555 1 98.62 152 LEU B O 1
ATOM 4506 N N . PHE B 1 153 ? 16.047 -18.578 -12.398 1 98.75 153 PHE B N 1
ATOM 4507 C CA . PHE B 1 153 ? 16.75 -19.688 -13.055 1 98.75 153 PHE B CA 1
ATOM 4508 C C . PHE B 1 153 ? 16.094 -20.016 -14.391 1 98.75 153 PHE B C 1
ATOM 4510 O O . PHE B 1 153 ? 14.875 -19.891 -14.531 1 98.75 153 PHE B O 1
ATOM 4517 N N . ALA B 1 154 ? 16.906 -20.391 -15.328 1 98.81 154 ALA B N 1
ATOM 4518 C CA . ALA B 1 154 ? 16.406 -20.953 -16.594 1 98.81 154 ALA B CA 1
ATOM 4519 C C . ALA B 1 154 ? 16.781 -22.422 -16.719 1 98.81 154 ALA B C 1
ATOM 4521 O O . ALA B 1 154 ? 17.969 -22.781 -16.609 1 98.81 154 ALA B O 1
ATOM 4522 N N . ILE B 1 155 ? 15.797 -23.266 -16.969 1 98.88 155 ILE B N 1
ATOM 4523 C CA . ILE B 1 155 ? 16.047 -24.688 -17.062 1 98.88 155 ILE B CA 1
ATOM 4524 C C . ILE B 1 155 ? 15.547 -25.203 -18.422 1 98.88 155 ILE B C 1
ATOM 4526 O O . ILE B 1 155 ? 14.391 -25 -18.781 1 98.88 155 ILE B O 1
ATOM 4530 N N . ASN B 1 156 ? 16.406 -25.875 -19.125 1 98.75 156 ASN B N 1
ATOM 4531 C CA . ASN B 1 156 ? 16 -26.562 -20.344 1 98.75 156 ASN B CA 1
ATOM 4532 C C . ASN B 1 156 ? 15.195 -27.828 -20.047 1 98.75 156 ASN B C 1
ATOM 4534 O O . ASN B 1 156 ? 15.68 -28.734 -19.375 1 98.75 156 ASN B O 1
ATOM 4538 N N . LEU B 1 157 ? 14.039 -27.906 -20.562 1 98.62 157 LEU B N 1
ATOM 4539 C CA . LEU B 1 157 ? 13.133 -28.969 -20.156 1 98.62 157 LEU B CA 1
ATOM 4540 C C . LEU B 1 157 ? 13.359 -30.219 -21.016 1 98.62 157 LEU B C 1
ATOM 4542 O O . LEU B 1 157 ? 12.852 -31.297 -20.703 1 98.62 157 LEU B O 1
ATOM 4546 N N . GLU B 1 158 ? 14.078 -30.094 -22.062 1 97.5 158 GLU B N 1
ATOM 4547 C CA . GLU B 1 158 ? 14.414 -31.234 -22.891 1 97.5 158 GLU B CA 1
ATOM 4548 C C . GLU B 1 158 ? 15.5 -32.094 -22.25 1 97.5 158 GLU B C 1
ATOM 4550 O O . GLU B 1 158 ? 15.406 -33.312 -22.234 1 97.5 158 GLU B O 1
ATOM 4555 N N . ASN B 1 159 ? 16.516 -31.422 -21.672 1 97.94 159 ASN B N 1
ATOM 4556 C CA . ASN B 1 159 ? 17.625 -32.188 -21.109 1 97.94 159 ASN B CA 1
ATOM 4557 C C . ASN B 1 159 ? 17.781 -31.906 -19.609 1 97.94 159 ASN B C 1
ATOM 4559 O O . ASN B 1 159 ? 18.703 -32.406 -18.984 1 97.94 159 ASN B O 1
ATOM 4563 N N . ASN B 1 160 ? 16.922 -31.078 -19.031 1 98.25 160 ASN B N 1
ATOM 4564 C CA . ASN B 1 160 ? 16.828 -30.781 -17.609 1 98.25 160 ASN B CA 1
ATOM 4565 C C . ASN B 1 160 ? 18.062 -30.016 -17.109 1 98.25 160 ASN B C 1
ATOM 4567 O O . ASN B 1 160 ? 18.344 -30 -15.914 1 98.25 160 ASN B O 1
ATOM 4571 N N . ALA B 1 161 ? 18.781 -29.422 -18.016 1 98.25 161 ALA B N 1
ATOM 4572 C CA . ALA B 1 161 ? 19.969 -28.656 -17.641 1 98.25 161 ALA B CA 1
ATOM 4573 C C . ALA B 1 161 ? 19.578 -27.25 -17.172 1 98.25 161 ALA B C 1
ATOM 4575 O O . ALA B 1 161 ? 18.766 -26.578 -17.812 1 98.25 161 ALA B O 1
ATOM 4576 N N . VAL B 1 162 ? 20.156 -26.875 -16.047 1 98.19 162 VAL B N 1
ATOM 4577 C CA . VAL B 1 162 ? 20.047 -25.469 -15.648 1 98.19 162 VAL B CA 1
ATOM 4578 C C . VAL B 1 162 ? 20.953 -24.625 -16.531 1 98.19 162 VAL B C 1
ATOM 4580 O O . VAL B 1 162 ? 22.188 -24.719 -16.438 1 98.19 162 VAL B O 1
ATOM 4583 N N . LEU B 1 163 ? 20.359 -23.781 -17.297 1 97.94 163 LEU B N 1
ATOM 4584 C CA . LEU B 1 163 ? 21.078 -23 -18.297 1 97.94 163 LEU B CA 1
ATOM 4585 C C . LEU B 1 163 ? 21.781 -21.797 -17.672 1 97.94 163 LEU B C 1
ATOM 4587 O O . LEU B 1 163 ? 22.859 -21.406 -18.109 1 97.94 163 LEU B O 1
ATOM 4591 N N . ALA B 1 164 ? 21.125 -21.172 -16.734 1 97.69 164 ALA B N 1
ATOM 4592 C CA . ALA B 1 164 ? 21.641 -19.922 -16.156 1 97.69 164 ALA B CA 1
ATOM 4593 C C . ALA B 1 164 ? 20.906 -19.562 -14.875 1 97.69 164 ALA B C 1
ATOM 4595 O O . ALA B 1 164 ? 19.812 -20.078 -14.602 1 97.69 164 ALA B O 1
ATOM 4596 N N . LYS B 1 165 ? 21.5 -18.797 -14.078 1 97.44 165 LYS B N 1
ATOM 4597 C CA . LYS B 1 165 ? 20.922 -18.172 -12.891 1 97.44 165 LYS B CA 1
ATOM 4598 C C . LYS B 1 165 ? 21.156 -16.656 -12.891 1 97.44 165 LYS B C 1
ATOM 4600 O O . LYS B 1 165 ? 22.25 -16.203 -13.211 1 97.44 165 LYS B O 1
ATOM 4605 N N . TYR B 1 166 ? 20.172 -15.875 -12.633 1 98.5 166 TYR B N 1
ATOM 4606 C CA . TYR B 1 166 ? 20.203 -14.422 -12.641 1 98.5 166 TYR B CA 1
ATOM 4607 C C . TYR B 1 166 ? 19.719 -13.852 -11.312 1 98.5 166 TYR B C 1
ATOM 4609 O O . TYR B 1 166 ? 18.516 -13.625 -11.141 1 98.5 166 TYR B O 1
ATOM 4617 N N . PRO B 1 167 ? 20.641 -13.586 -10.352 1 98.19 167 PRO B N 1
ATOM 4618 C CA . PRO B 1 167 ? 20.188 -12.898 -9.141 1 98.19 167 PRO B CA 1
ATOM 4619 C C . PRO B 1 167 ? 19.609 -11.516 -9.43 1 98.19 167 PRO B C 1
ATOM 4621 O O . PRO B 1 167 ? 20.156 -10.766 -10.234 1 98.19 167 PRO B O 1
ATOM 4624 N N . ILE B 1 168 ? 18.5 -11.242 -8.883 1 98.62 168 ILE B N 1
ATOM 4625 C CA . ILE B 1 168 ? 17.938 -9.898 -9.008 1 98.62 168 ILE B CA 1
ATOM 4626 C C . ILE B 1 168 ? 18.828 -8.891 -8.289 1 98.62 168 ILE B C 1
ATOM 4628 O O . ILE B 1 168 ? 19.203 -9.102 -7.137 1 98.62 168 ILE B O 1
ATOM 4632 N N . PRO B 1 169 ? 19.156 -7.805 -8.953 1 98.19 169 PRO B N 1
ATOM 4633 C CA . PRO B 1 169 ? 20.031 -6.805 -8.336 1 98.19 169 PRO B CA 1
ATOM 4634 C C . PRO B 1 169 ? 19.469 -6.277 -7.012 1 98.19 169 PRO B C 1
ATOM 4636 O O . PRO B 1 169 ? 18.266 -6.074 -6.883 1 98.19 169 PRO B O 1
ATOM 4639 N N . SER B 1 170 ? 20.375 -6.039 -6.074 1 97.12 170 SER B N 1
ATOM 4640 C CA . SER B 1 170 ? 20 -5.676 -4.711 1 97.12 170 SER B CA 1
ATOM 4641 C C . SER B 1 170 ? 19.188 -4.383 -4.691 1 97.12 170 SER B C 1
ATOM 4643 O O . SER B 1 170 ? 18.328 -4.199 -3.828 1 97.12 170 SER B O 1
ATOM 4645 N N . GLU B 1 171 ? 19.438 -3.484 -5.602 1 96.69 171 GLU B N 1
ATOM 4646 C CA . GLU B 1 171 ? 18.734 -2.211 -5.633 1 96.69 171 GLU B CA 1
ATOM 4647 C C . GLU B 1 171 ? 17.25 -2.416 -5.922 1 96.69 171 GLU B C 1
ATOM 4649 O O . GLU B 1 171 ? 16.438 -1.525 -5.672 1 96.69 171 GLU B O 1
ATOM 4654 N N . PHE B 1 172 ? 16.922 -3.625 -6.469 1 97.62 172 PHE B N 1
ATOM 4655 C CA . PHE B 1 172 ? 15.531 -3.896 -6.801 1 97.62 172 PHE B CA 1
ATOM 4656 C C . PHE B 1 172 ? 14.883 -4.781 -5.742 1 97.62 172 PHE B C 1
ATOM 4658 O O . PHE B 1 172 ? 13.695 -5.086 -5.828 1 97.62 172 PHE B O 1
ATOM 4665 N N . VAL B 1 173 ? 15.633 -5.23 -4.777 1 97 173 VAL B N 1
ATOM 4666 C CA . VAL B 1 173 ? 15.125 -6.02 -3.656 1 97 173 VAL B CA 1
ATOM 4667 C C . VAL B 1 173 ? 14.992 -5.133 -2.42 1 97 173 VAL B C 1
ATOM 4669 O O . VAL B 1 173 ? 15.953 -4.965 -1.663 1 97 173 VAL B O 1
ATOM 4672 N N . LEU B 1 174 ? 13.844 -4.672 -2.154 1 96.38 174 LEU B N 1
ATOM 4673 C CA . LEU B 1 174 ? 13.609 -3.664 -1.125 1 96.38 174 LEU B CA 1
ATOM 4674 C C . LEU B 1 174 ? 13.328 -4.32 0.222 1 96.38 174 LEU B C 1
ATOM 4676 O O . LEU B 1 174 ? 13.039 -5.516 0.286 1 96.38 174 LEU B O 1
ATOM 4680 N N . GLN B 1 175 ? 13.422 -3.525 1.322 1 95.19 175 GLN B N 1
ATOM 4681 C CA . GLN B 1 175 ? 13.055 -4.012 2.646 1 95.19 175 GLN B CA 1
ATOM 4682 C C . GLN B 1 175 ? 11.617 -4.508 2.67 1 95.19 175 GLN B C 1
ATOM 4684 O O . GLN B 1 175 ? 10.703 -3.807 2.227 1 95.19 175 GLN B O 1
ATOM 4689 N N . ASN B 1 176 ? 11.391 -5.773 3.086 1 93.69 176 ASN B N 1
ATOM 4690 C CA . ASN B 1 176 ? 10.086 -6.414 3.205 1 93.69 176 ASN B CA 1
ATOM 4691 C C . ASN B 1 176 ? 9.477 -6.699 1.837 1 93.69 176 ASN B C 1
ATOM 4693 O O . ASN B 1 176 ? 8.25 -6.664 1.68 1 93.69 176 ASN B O 1
ATOM 4697 N N . SER B 1 177 ? 10.297 -6.887 0.867 1 95.25 177 SER B N 1
ATOM 4698 C CA . SER B 1 177 ? 9.812 -7.352 -0.427 1 95.25 177 SER B CA 1
ATOM 4699 C C . SER B 1 177 ? 9.281 -8.773 -0.34 1 95.25 177 SER B C 1
ATOM 4701 O O . SER B 1 177 ? 9.781 -9.586 0.447 1 95.25 177 SER B O 1
ATOM 4703 N N . LEU B 1 178 ? 8.281 -9.023 -1.13 1 94.81 178 LEU B N 1
ATOM 4704 C CA . LEU B 1 178 ? 7.84 -10.383 -1.434 1 94.81 178 LEU B CA 1
ATOM 4705 C C . LEU B 1 178 ? 7.781 -10.609 -2.939 1 94.81 178 LEU B C 1
ATOM 4707 O O . LEU B 1 178 ? 6.723 -10.469 -3.553 1 94.81 178 LEU B O 1
ATOM 4711 N N . ILE B 1 179 ? 8.828 -11.008 -3.5 1 96.56 179 ILE B N 1
ATOM 4712 C CA . ILE B 1 179 ? 8.938 -11.344 -4.918 1 96.56 179 ILE B CA 1
ATOM 4713 C C . ILE B 1 179 ? 8.32 -12.719 -5.172 1 96.56 179 ILE B C 1
ATOM 4715 O O . ILE B 1 179 ? 8.883 -13.742 -4.77 1 96.56 179 ILE B O 1
ATOM 4719 N N . THR B 1 180 ? 7.168 -12.711 -5.859 1 95.81 180 THR B N 1
ATOM 4720 C CA . THR B 1 180 ? 6.355 -13.891 -5.578 1 95.81 180 THR B CA 1
ATOM 4721 C C . THR B 1 180 ? 5.777 -14.469 -6.867 1 95.81 180 THR B C 1
ATOM 4723 O O . THR B 1 180 ? 5.375 -15.633 -6.906 1 95.81 180 THR B O 1
ATOM 4726 N N . ASN B 1 181 ? 5.59 -13.742 -7.898 1 98.19 181 ASN B N 1
ATOM 4727 C CA . ASN B 1 181 ? 4.949 -14.266 -9.094 1 98.19 181 ASN B CA 1
ATOM 4728 C C . ASN B 1 181 ? 5.711 -13.883 -10.359 1 98.19 181 ASN B C 1
ATOM 4730 O O . ASN B 1 181 ? 6.523 -12.953 -10.344 1 98.19 181 ASN B O 1
ATOM 4734 N N . ILE B 1 182 ? 5.426 -14.648 -11.43 1 98.81 182 ILE B N 1
ATOM 4735 C CA . ILE B 1 182 ? 6.262 -14.562 -12.625 1 98.81 182 ILE B CA 1
ATOM 4736 C C . ILE B 1 182 ? 5.434 -14.914 -13.859 1 98.81 182 ILE B C 1
ATOM 4738 O O . ILE B 1 182 ? 4.516 -15.734 -13.789 1 98.81 182 ILE B O 1
ATOM 4742 N N . ILE B 1 183 ? 5.711 -14.273 -14.969 1 98.75 183 ILE B N 1
ATOM 4743 C CA . ILE B 1 183 ? 5.203 -14.703 -16.266 1 98.75 183 ILE B CA 1
ATOM 4744 C C . ILE B 1 183 ? 6.234 -14.391 -17.359 1 98.75 183 ILE B C 1
ATOM 4746 O O . ILE B 1 183 ? 6.91 -13.367 -17.297 1 98.75 183 ILE B O 1
ATOM 4750 N N . VAL B 1 184 ? 6.434 -15.281 -18.281 1 98.5 184 VAL B N 1
ATOM 4751 C CA . VAL B 1 184 ? 7.398 -15.125 -19.359 1 98.5 184 VAL B CA 1
ATOM 4752 C C . VAL B 1 184 ? 6.684 -14.648 -20.625 1 98.5 184 VAL B C 1
ATOM 4754 O O . VAL B 1 184 ? 5.57 -15.086 -20.922 1 98.5 184 VAL B O 1
ATOM 4757 N N . ASP B 1 185 ? 7.305 -13.719 -21.297 1 98.06 185 ASP B N 1
ATOM 4758 C CA . ASP B 1 185 ? 6.75 -13.109 -22.516 1 98.06 185 ASP B CA 1
ATOM 4759 C C . ASP B 1 185 ? 7.754 -13.164 -23.656 1 98.06 185 ASP B C 1
ATOM 4761 O O . ASP B 1 185 ? 8.812 -12.531 -23.594 1 98.06 185 ASP B O 1
ATOM 47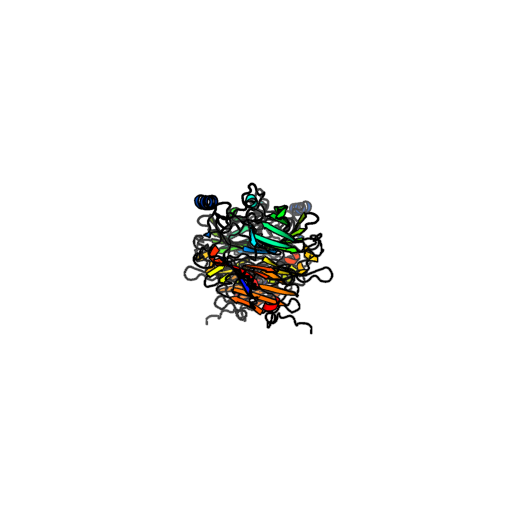65 N N . SER B 1 186 ? 7.43 -13.906 -24.703 1 95.06 186 SER B N 1
ATOM 4766 C CA . SER B 1 186 ? 8.203 -13.883 -25.938 1 95.06 186 SER B CA 1
ATOM 4767 C C . SER B 1 186 ? 7.285 -13.914 -27.156 1 95.06 186 SER B C 1
ATOM 4769 O O . SER B 1 186 ? 6.258 -14.594 -27.156 1 95.06 186 SER B O 1
ATOM 4771 N N . ARG B 1 187 ? 7.68 -13.188 -28.156 1 89.81 187 ARG B N 1
ATOM 4772 C CA . ARG B 1 187 ? 6.941 -13.109 -29.406 1 89.81 187 ARG B CA 1
ATOM 4773 C C . ARG B 1 187 ? 7.703 -13.797 -30.531 1 89.81 187 ARG B C 1
ATOM 4775 O O . ARG B 1 187 ? 7.176 -13.961 -31.641 1 89.81 187 ARG B O 1
ATOM 4782 N N . ASP B 1 188 ? 8.82 -14.07 -30.266 1 91.31 188 ASP B N 1
ATOM 4783 C CA . ASP B 1 188 ? 9.703 -14.688 -31.25 1 91.31 188 ASP B CA 1
ATOM 4784 C C . ASP B 1 188 ? 9.578 -16.219 -31.203 1 91.31 188 ASP B C 1
ATOM 4786 O O . ASP B 1 188 ? 9.5 -16.812 -30.141 1 91.31 188 ASP B O 1
ATOM 4790 N N . ALA B 1 189 ? 9.617 -16.828 -32.312 1 91.88 189 ALA B N 1
ATOM 4791 C CA . ALA B 1 189 ? 9.461 -18.266 -32.438 1 91.88 189 ALA B CA 1
ATOM 4792 C C . ALA B 1 189 ? 10.562 -19.016 -31.672 1 91.88 189 ALA B C 1
ATOM 4794 O O . ALA B 1 189 ? 10.359 -20.141 -31.219 1 91.88 189 ALA B O 1
ATOM 4795 N N . HIS B 1 190 ? 11.68 -18.391 -31.562 1 95.31 190 HIS B N 1
ATOM 4796 C CA . HIS B 1 190 ? 12.812 -19.031 -30.891 1 95.31 190 HIS B CA 1
ATOM 4797 C C . HIS B 1 190 ? 13.109 -18.344 -29.562 1 95.31 190 HIS B C 1
ATOM 4799 O O . HIS B 1 190 ? 14.195 -18.516 -29 1 95.31 190 HIS B O 1
ATOM 4805 N N . CYS B 1 191 ? 12.211 -17.531 -29.047 1 96.69 191 CYS B N 1
ATOM 4806 C CA . CYS B 1 191 ? 12.227 -16.891 -27.734 1 96.69 191 CYS B CA 1
ATOM 4807 C C . CYS B 1 191 ? 13.438 -15.969 -27.594 1 96.69 191 CYS B C 1
ATOM 4809 O O . CYS B 1 191 ? 13.984 -15.82 -26.5 1 96.69 191 CYS B O 1
ATOM 4811 N N . ARG B 1 192 ? 13.977 -15.258 -28.734 1 95.5 192 ARG B N 1
ATOM 4812 C CA . ARG B 1 192 ? 15.156 -14.398 -28.719 1 95.5 192 ARG B CA 1
ATOM 4813 C C . ARG B 1 192 ? 14.852 -13.062 -28.047 1 95.5 192 ARG B C 1
ATOM 4815 O O . ARG B 1 192 ? 15.766 -12.375 -27.578 1 95.5 192 ARG B O 1
ATOM 4822 N N . ASP B 1 193 ? 13.625 -12.75 -27.922 1 95.88 193 ASP B N 1
ATOM 4823 C CA . ASP B 1 193 ? 13.211 -11.461 -27.375 1 95.88 193 ASP B CA 1
ATOM 4824 C C . ASP B 1 193 ? 12.57 -11.633 -26 1 95.88 193 ASP B C 1
ATOM 4826 O O . ASP B 1 193 ? 11.719 -10.836 -25.594 1 95.88 193 ASP B O 1
ATOM 4830 N N . LEU B 1 194 ? 12.953 -12.578 -25.328 1 97.88 194 LEU B N 1
ATOM 4831 C CA . LEU B 1 194 ? 12.281 -13.039 -24.125 1 97.88 194 LEU B CA 1
ATOM 4832 C C . LEU B 1 194 ? 12.414 -12 -23.016 1 97.88 194 LEU B C 1
ATOM 4834 O O . LEU B 1 194 ? 13.5 -11.469 -22.766 1 97.88 194 LEU B O 1
ATOM 4838 N N . HIS B 1 195 ? 11.266 -11.68 -22.422 1 98.56 195 HIS B N 1
ATOM 4839 C CA . HIS B 1 195 ? 11.172 -10.898 -21.188 1 98.56 195 HIS B CA 1
ATOM 4840 C C . HIS B 1 195 ? 10.445 -11.688 -20.094 1 98.56 195 HIS B C 1
ATOM 4842 O O . HIS B 1 195 ? 9.602 -12.531 -20.391 1 98.56 195 HIS B O 1
ATOM 4848 N N . VAL B 1 196 ? 10.828 -11.484 -18.875 1 98.81 196 VAL B N 1
ATOM 4849 C CA . VAL B 1 196 ? 10.141 -12.047 -17.719 1 98.81 196 VAL B CA 1
ATOM 4850 C C . VAL B 1 196 ? 9.594 -10.914 -16.844 1 98.81 196 VAL B C 1
ATOM 4852 O O . VAL B 1 196 ? 10.297 -9.945 -16.547 1 98.81 196 VAL B O 1
ATOM 4855 N N . TYR B 1 197 ? 8.359 -10.938 -16.562 1 98.88 197 TYR B N 1
ATOM 4856 C CA . TYR B 1 197 ? 7.734 -10.016 -15.617 1 98.88 197 TYR B CA 1
ATOM 4857 C C . TYR B 1 197 ? 7.602 -10.648 -14.234 1 98.88 197 TYR B C 1
ATOM 4859 O O . TYR B 1 197 ? 7.074 -11.758 -14.109 1 98.88 197 TYR B O 1
ATOM 4867 N N . ILE B 1 198 ? 8.086 -9.953 -13.203 1 98.88 198 ILE B N 1
ATOM 4868 C CA . ILE B 1 198 ? 8.156 -10.461 -11.836 1 98.88 198 ILE B CA 1
ATOM 4869 C C . ILE B 1 198 ? 7.461 -9.492 -10.883 1 98.88 198 ILE B C 1
ATOM 4871 O O . ILE B 1 198 ? 7.801 -8.305 -10.836 1 98.88 198 ILE B O 1
ATOM 4875 N N . ALA B 1 199 ? 6.555 -9.992 -10.125 1 98.75 199 ALA B N 1
ATOM 4876 C CA . ALA B 1 199 ? 5.762 -9.148 -9.234 1 98.75 199 ALA B CA 1
ATOM 4877 C C . ALA B 1 199 ? 6.348 -9.133 -7.828 1 98.75 199 ALA B C 1
ATOM 4879 O O . ALA B 1 199 ? 6.66 -10.18 -7.262 1 98.75 199 ALA B O 1
ATOM 4880 N N . ASP B 1 200 ? 6.551 -8 -7.266 1 98.31 200 ASP B N 1
ATOM 4881 C CA . ASP B 1 200 ? 6.805 -7.781 -5.848 1 98.31 200 ASP B CA 1
ATOM 4882 C C . ASP B 1 200 ? 5.535 -7.344 -5.121 1 98.31 200 ASP B C 1
ATOM 4884 O O . ASP B 1 200 ? 5.191 -6.16 -5.121 1 98.31 200 ASP B O 1
ATOM 4888 N N . ALA B 1 201 ? 4.934 -8.266 -4.422 1 97.81 201 ALA B N 1
ATOM 4889 C CA . ALA B 1 201 ? 3.578 -8.062 -3.914 1 97.81 201 ALA B CA 1
ATOM 4890 C C . ALA B 1 201 ? 3.576 -7.121 -2.715 1 97.81 201 ALA B C 1
ATOM 4892 O O . ALA B 1 201 ? 2.604 -6.398 -2.488 1 97.81 201 ALA B O 1
ATOM 4893 N N . TRP B 1 202 ? 4.648 -7.082 -1.935 1 96.81 202 TRP B N 1
ATOM 4894 C CA . TRP B 1 202 ? 4.598 -6.348 -0.675 1 96.81 202 TRP B CA 1
ATOM 4895 C C . TRP B 1 202 ? 5.215 -4.961 -0.826 1 96.81 202 TRP B C 1
ATOM 4897 O O . TRP B 1 202 ? 5.031 -4.094 0.031 1 96.81 202 TRP B O 1
ATOM 4907 N N . ARG B 1 203 ? 5.973 -4.809 -1.903 1 97.69 203 ARG B N 1
ATOM 4908 C CA . ARG B 1 203 ? 6.52 -3.479 -2.154 1 97.69 203 ARG B CA 1
ATOM 4909 C C . ARG B 1 203 ? 6.004 -2.916 -3.475 1 97.69 203 ARG B C 1
ATOM 4911 O O . ARG B 1 203 ? 6.535 -1.926 -3.982 1 97.69 203 ARG B O 1
ATOM 4918 N N . PHE B 1 204 ? 5.016 -3.533 -4.004 1 98.31 204 PHE B N 1
ATOM 4919 C CA . PHE B 1 204 ? 4.145 -2.994 -5.043 1 98.31 204 PHE B CA 1
ATOM 4920 C C . PHE B 1 204 ? 4.953 -2.58 -6.266 1 98.31 204 PHE B C 1
ATOM 4922 O O . PHE B 1 204 ? 4.824 -1.453 -6.746 1 98.31 204 PHE B O 1
ATOM 4929 N N . GLY B 1 205 ? 5.73 -3.436 -6.742 1 98.06 205 GLY B N 1
ATOM 4930 C CA . GLY B 1 205 ? 6.566 -3.16 -7.898 1 98.06 205 GLY B CA 1
ATOM 4931 C C . GLY B 1 205 ? 6.555 -4.285 -8.922 1 98.06 205 GLY B C 1
ATOM 4932 O O . GLY B 1 205 ? 6.223 -5.426 -8.594 1 98.06 205 GLY B O 1
ATOM 4933 N N . LEU B 1 206 ? 6.824 -3.914 -10.086 1 98.38 206 LEU B N 1
ATOM 4934 C CA . LEU B 1 206 ? 7.027 -4.852 -11.188 1 98.38 206 LEU B CA 1
ATOM 4935 C C . LEU B 1 206 ? 8.477 -4.824 -11.656 1 98.38 206 LEU B C 1
ATOM 4937 O O . LEU B 1 206 ? 9.008 -3.758 -11.984 1 98.38 206 LEU B O 1
ATOM 4941 N N . ILE B 1 207 ? 9.109 -5.953 -11.594 1 98.75 207 ILE B N 1
ATOM 4942 C CA . ILE B 1 207 ? 10.469 -6.121 -12.102 1 98.75 207 ILE B CA 1
ATOM 4943 C C . ILE B 1 207 ? 10.422 -6.789 -13.477 1 98.75 207 ILE B C 1
ATOM 4945 O O . ILE B 1 207 ? 9.664 -7.734 -13.688 1 98.75 207 ILE B O 1
ATOM 4949 N N . VAL B 1 208 ? 11.164 -6.266 -14.391 1 98.69 208 VAL B N 1
ATOM 4950 C CA . VAL B 1 208 ? 11.266 -6.855 -15.719 1 98.69 208 VAL B CA 1
ATOM 4951 C C . VAL B 1 208 ? 12.688 -7.348 -15.961 1 98.69 208 VAL B C 1
ATOM 4953 O O . VAL B 1 208 ? 13.656 -6.676 -15.602 1 98.69 208 VAL B O 1
ATOM 4956 N N . PHE B 1 209 ? 12.828 -8.508 -16.406 1 98.81 209 PHE B N 1
ATOM 4957 C CA . PHE B 1 209 ? 14.078 -9.094 -16.875 1 98.81 209 PHE B CA 1
ATOM 4958 C C . PHE B 1 209 ? 14.055 -9.266 -18.391 1 98.81 209 PHE B C 1
ATOM 4960 O O . PHE B 1 209 ? 13.07 -9.75 -18.953 1 98.81 209 PHE B O 1
ATOM 4967 N N . ARG B 1 210 ? 15.078 -8.797 -19.031 1 98.56 210 ARG B N 1
ATOM 4968 C CA . ARG B 1 210 ? 15.289 -9.062 -20.453 1 98.56 210 ARG B CA 1
ATOM 4969 C C . ARG B 1 210 ? 16.469 -10 -20.672 1 98.56 210 ARG B C 1
ATOM 4971 O O . ARG B 1 210 ? 17.594 -9.695 -20.266 1 98.56 210 ARG B O 1
ATOM 4978 N N . ASN B 1 211 ? 16.203 -11.023 -21.391 1 98.06 211 ASN B N 1
ATOM 4979 C CA . ASN B 1 211 ? 17.172 -12.109 -21.531 1 98.06 211 ASN B CA 1
ATOM 4980 C C . ASN B 1 211 ? 18.328 -11.719 -22.438 1 98.06 211 ASN B C 1
ATOM 4982 O O . ASN B 1 211 ? 19.469 -12.109 -22.203 1 98.06 211 ASN B O 1
ATOM 4986 N N . SER B 1 212 ? 18.203 -10.93 -23.484 1 96.94 212 SER B N 1
ATOM 4987 C CA . SER B 1 212 ? 19.172 -10.664 -24.547 1 96.94 212 SER B CA 1
ATOM 4988 C C . SER B 1 212 ? 20.406 -9.977 -24 1 96.94 212 SER B C 1
ATOM 4990 O O . SER B 1 212 ? 21.531 -10.242 -24.453 1 96.94 212 SER B O 1
ATOM 4992 N N . ASP B 1 213 ? 20.234 -9.109 -23.016 1 97.38 213 ASP B N 1
ATOM 4993 C CA . ASP B 1 213 ? 21.375 -8.391 -22.453 1 97.38 213 ASP B CA 1
ATOM 4994 C C . ASP B 1 213 ? 21.422 -8.531 -20.938 1 97.38 213 ASP B C 1
ATOM 4996 O O . ASP B 1 213 ? 22.125 -7.781 -20.266 1 97.38 213 ASP B O 1
ATOM 5000 N N . VAL B 1 214 ? 20.547 -9.438 -20.375 1 97.81 214 VAL B N 1
ATOM 5001 C CA . VAL B 1 214 ? 20.531 -9.789 -18.953 1 97.81 214 VAL B CA 1
ATOM 5002 C C . VAL B 1 214 ? 20.359 -8.531 -18.109 1 97.81 214 VAL B C 1
ATOM 5004 O O . VAL B 1 214 ? 21.141 -8.273 -17.203 1 97.81 214 VAL B O 1
ATOM 5007 N N . LYS B 1 215 ? 19.375 -7.777 -18.469 1 97.88 215 LYS B N 1
ATOM 5008 C CA . LYS B 1 215 ? 19.094 -6.543 -17.734 1 97.88 215 LYS B CA 1
ATOM 5009 C C . LYS B 1 215 ? 17.797 -6.645 -16.938 1 97.88 215 LYS B C 1
ATOM 5011 O O . LYS B 1 215 ? 16.828 -7.242 -17.406 1 97.88 215 LYS B O 1
ATOM 5016 N N . PHE B 1 216 ? 17.875 -6.066 -15.766 1 98.44 216 PHE B N 1
ATOM 5017 C CA . PHE B 1 216 ? 16.688 -5.906 -14.938 1 98.44 216 PHE B CA 1
ATOM 5018 C C . PHE B 1 216 ? 16.312 -4.438 -14.812 1 98.44 216 PHE B C 1
ATOM 5020 O O . PHE B 1 216 ? 17.172 -3.561 -14.844 1 98.44 216 PHE B O 1
ATOM 5027 N N . TRP B 1 217 ? 15.086 -4.133 -14.719 1 97.94 217 TRP B N 1
ATOM 5028 C CA . TRP B 1 217 ? 14.617 -2.838 -14.242 1 97.94 217 TRP B CA 1
ATOM 5029 C C . TRP B 1 217 ? 13.336 -2.988 -13.438 1 97.94 217 TRP B C 1
ATOM 5031 O O . TRP B 1 217 ? 12.68 -4.035 -13.492 1 97.94 217 TRP B O 1
ATOM 5041 N N . ARG B 1 218 ? 13.094 -2.047 -12.664 1 97.25 218 ARG B N 1
ATOM 5042 C CA . ARG B 1 218 ? 11.953 -2.037 -11.75 1 97.25 218 ARG B CA 1
ATOM 5043 C C . ARG B 1 218 ? 11.156 -0.744 -11.875 1 97.25 218 ARG B C 1
ATOM 5045 O O . ARG B 1 218 ? 11.727 0.324 -12.102 1 97.25 218 ARG B O 1
ATOM 5052 N N . PHE B 1 219 ? 9.891 -0.802 -11.766 1 94.94 219 PHE B N 1
ATOM 5053 C CA . PHE B 1 219 ? 9.07 0.402 -11.672 1 94.94 219 PHE B CA 1
ATOM 5054 C C . PHE B 1 219 ? 7.848 0.16 -10.797 1 94.94 219 PHE B C 1
ATOM 5056 O O . PHE B 1 219 ? 7.52 -0.986 -10.484 1 94.94 219 PHE B O 1
ATOM 5063 N N . ASN B 1 220 ? 7.266 1.195 -10.32 1 95.06 220 ASN B N 1
ATOM 5064 C CA . ASN B 1 220 ? 6.086 1.203 -9.461 1 95.06 220 ASN B CA 1
ATOM 5065 C C . ASN B 1 220 ? 4.926 1.956 -10.109 1 95.06 220 ASN B C 1
ATOM 5067 O O . ASN B 1 220 ? 5.137 2.793 -10.984 1 95.06 220 ASN B O 1
ATOM 5071 N N . HIS B 1 221 ? 3.805 1.648 -9.797 1 97.75 221 HIS B N 1
ATOM 5072 C CA . HIS B 1 221 ? 2.58 2.293 -10.258 1 97.75 221 HIS B CA 1
ATOM 5073 C C . HIS B 1 221 ? 1.501 2.258 -9.18 1 97.75 221 HIS B C 1
ATOM 5075 O O . HIS B 1 221 ? 1.414 1.296 -8.414 1 97.75 221 HIS B O 1
ATOM 5081 N N . TYR B 1 222 ? 0.641 3.213 -9.148 1 98 222 TYR B N 1
ATOM 5082 C CA . TYR B 1 222 ? -0.355 3.322 -8.086 1 98 222 TYR B CA 1
ATOM 5083 C C . TYR B 1 222 ? -1.383 2.201 -8.188 1 98 222 TYR B C 1
ATOM 5085 O O . TYR B 1 222 ? -2.027 1.853 -7.195 1 98 222 TYR B O 1
ATOM 5093 N N . THR B 1 223 ? -1.556 1.609 -9.312 1 98.62 223 THR B N 1
ATOM 5094 C CA . THR B 1 223 ? -2.521 0.536 -9.508 1 98.62 223 THR B CA 1
ATOM 5095 C C . THR B 1 223 ? -1.989 -0.783 -8.953 1 98.62 223 THR B C 1
ATOM 5097 O O . THR B 1 223 ? -2.684 -1.801 -8.984 1 98.62 223 THR B O 1
ATOM 5100 N N . PHE B 1 224 ? -0.746 -0.811 -8.453 1 98.75 224 PHE B N 1
ATOM 5101 C CA . PHE B 1 224 ? -0.143 -2.037 -7.945 1 98.75 224 PHE B CA 1
ATOM 5102 C C . PHE B 1 224 ? -0.485 -2.242 -6.473 1 98.75 224 PHE B C 1
ATOM 5104 O O . PHE B 1 224 ? -0.213 -3.305 -5.91 1 98.75 224 PHE B O 1
ATOM 5111 N N . TYR B 1 225 ? -1.123 -1.278 -5.82 1 98.81 225 TYR B N 1
ATOM 5112 C CA . TYR B 1 225 ? -1.445 -1.345 -4.398 1 98.81 225 TYR B CA 1
ATOM 5113 C C . TYR B 1 225 ? -2.691 -2.189 -4.16 1 98.81 225 TYR B C 1
ATOM 5115 O O . TYR B 1 225 ? -3.531 -2.332 -5.055 1 98.81 225 TYR B O 1
ATOM 5123 N N . PRO B 1 226 ? -2.826 -2.764 -2.961 1 98.81 226 PRO B N 1
ATOM 5124 C CA . PRO B 1 226 ? -4.059 -3.469 -2.6 1 98.81 226 PRO B CA 1
ATOM 5125 C C . PRO B 1 226 ? -5.219 -2.52 -2.312 1 98.81 226 PRO B C 1
ATOM 5127 O O . PRO B 1 226 ? -5.02 -1.307 -2.207 1 98.81 226 PRO B O 1
ATOM 5130 N N . GLU B 1 227 ? -6.391 -3.047 -2.359 1 98.5 227 GLU B N 1
ATOM 5131 C CA . GLU B 1 227 ? -7.559 -2.365 -1.81 1 98.5 227 GLU B CA 1
ATOM 5132 C C . GLU B 1 227 ? -7.758 -2.707 -0.336 1 98.5 227 GLU B C 1
ATOM 5134 O O . GLU B 1 227 ? -7.883 -3.881 0.022 1 98.5 227 GLU B O 1
ATOM 5139 N N . PRO B 1 228 ? -7.852 -1.715 0.5 1 98.44 228 PRO B N 1
ATOM 5140 C CA . PRO B 1 228 ? -7.918 -1.997 1.937 1 98.44 228 PRO B CA 1
ATOM 5141 C C . PRO B 1 228 ? -9.07 -2.934 2.301 1 98.44 228 PRO B C 1
ATOM 5143 O O . PRO B 1 228 ? -8.867 -3.898 3.043 1 98.44 228 PRO B O 1
ATOM 5146 N N . LEU B 1 229 ? -10.234 -2.725 1.787 1 97.81 229 LEU B N 1
ATOM 5147 C CA . LEU B 1 229 ? -11.398 -3.514 2.182 1 97.81 229 LEU B CA 1
ATOM 5148 C C . LEU B 1 229 ? -11.297 -4.938 1.642 1 97.81 229 LEU B C 1
ATOM 5150 O O . LEU B 1 229 ? -11.945 -5.848 2.158 1 97.81 229 LEU B O 1
ATOM 5154 N N . TYR B 1 230 ? -10.508 -5.172 0.615 1 98.5 230 TYR B N 1
ATOM 5155 C CA . TYR B 1 230 ? -10.305 -6.5 0.055 1 98.5 230 TYR B CA 1
ATOM 5156 C C . TYR B 1 230 ? -9.078 -7.168 0.671 1 98.5 230 TYR B C 1
ATOM 5158 O O . TYR B 1 230 ? -8.68 -8.258 0.257 1 98.5 230 TYR B O 1
ATOM 5166 N N . SER B 1 231 ? -8.492 -6.492 1.625 1 98.5 231 SER B N 1
ATOM 5167 C CA . SER B 1 231 ? -7.387 -7.059 2.387 1 98.5 231 SER B CA 1
ATOM 5168 C C . SER B 1 231 ? -7.891 -7.848 3.592 1 98.5 231 SER B C 1
ATOM 5170 O O . SER B 1 231 ? -7.102 -8.484 4.297 1 98.5 231 SER B O 1
ATOM 5172 N N . ASN B 1 232 ? -9.141 -7.758 3.922 1 97.88 232 ASN B N 1
ATOM 5173 C CA . ASN B 1 232 ? -9.805 -8.586 4.922 1 97.88 232 ASN B CA 1
ATOM 5174 C C . ASN B 1 232 ? -10.5 -9.781 4.289 1 97.88 232 ASN B C 1
ATOM 5176 O O . ASN B 1 232 ? -11.523 -9.625 3.611 1 97.88 232 ASN B O 1
ATOM 5180 N N . TYR B 1 233 ? -10.008 -10.992 4.512 1 98.19 233 TYR B N 1
ATOM 5181 C CA . TYR B 1 233 ? -10.469 -12.219 3.875 1 98.19 233 TYR B CA 1
ATOM 5182 C C . TYR B 1 233 ? -11.32 -13.047 4.832 1 98.19 233 TYR B C 1
ATOM 5184 O O . TYR B 1 233 ? -11.133 -12.992 6.051 1 98.19 233 TYR B O 1
ATOM 5192 N N . THR B 1 234 ? -12.258 -13.688 4.285 1 97.44 234 THR B N 1
ATOM 5193 C CA . THR B 1 234 ? -12.938 -14.781 4.98 1 97.44 234 THR B CA 1
ATOM 5194 C C . THR B 1 234 ? -13.086 -15.992 4.066 1 97.44 234 THR B C 1
ATOM 5196 O O . THR B 1 234 ? -13.586 -15.875 2.943 1 97.44 234 THR B O 1
ATOM 5199 N N . LEU B 1 235 ? -12.609 -17.094 4.504 1 98.25 235 LEU B N 1
ATOM 5200 C CA . LEU B 1 235 ? -12.703 -18.359 3.766 1 98.25 235 LEU B CA 1
ATOM 5201 C C . LEU B 1 235 ? -13.008 -19.516 4.703 1 98.25 235 LEU B C 1
ATOM 5203 O O . LEU B 1 235 ? -12.211 -19.828 5.598 1 98.25 235 LEU B O 1
ATOM 5207 N N . HIS B 1 236 ? -14.18 -20.188 4.469 1 97.56 236 HIS B N 1
ATOM 5208 C CA . HIS B 1 236 ? -14.625 -21.328 5.273 1 97.56 236 HIS B CA 1
ATOM 5209 C C . HIS B 1 236 ? -14.57 -21 6.762 1 97.56 236 HIS B C 1
ATOM 5211 O O . HIS B 1 236 ? -14.047 -21.797 7.555 1 97.56 236 HIS B O 1
ATOM 5217 N N . GLY B 1 237 ? -14.984 -19.844 7.141 1 97.12 237 GLY B N 1
ATOM 5218 C CA . GLY B 1 237 ? -15.125 -19.438 8.531 1 97.12 237 GLY B CA 1
ATOM 5219 C C . GLY B 1 237 ? -13.859 -18.828 9.102 1 97.12 237 GLY B C 1
ATOM 5220 O O . GLY B 1 237 ? -13.891 -18.219 10.172 1 97.12 237 GLY B O 1
ATOM 5221 N N . LEU B 1 238 ? -12.727 -18.984 8.422 1 97.75 238 LEU B N 1
ATOM 5222 C CA . LEU B 1 238 ? -11.469 -18.391 8.852 1 97.75 238 LEU B CA 1
ATOM 5223 C C . LEU B 1 238 ? -11.367 -16.938 8.367 1 97.75 238 LEU B C 1
ATOM 5225 O O . LEU B 1 238 ? -11.461 -16.672 7.168 1 97.75 238 LEU B O 1
ATOM 5229 N N . ASN B 1 239 ? -11.25 -16 9.32 1 97.06 239 ASN B N 1
ATOM 5230 C CA . ASN B 1 239 ? -11.008 -14.602 9 1 97.06 239 ASN B CA 1
ATOM 5231 C C . ASN B 1 239 ? -9.523 -14.25 9.117 1 97.06 239 ASN B C 1
ATOM 5233 O O . ASN B 1 239 ? -8.891 -14.555 10.133 1 97.06 239 ASN B O 1
ATOM 5237 N N . TYR B 1 240 ? -8.922 -13.695 8.094 1 97.06 240 TYR B N 1
ATOM 5238 C CA . TYR B 1 240 ? -7.508 -13.344 8.07 1 97.06 240 TYR B CA 1
ATOM 5239 C C . TYR B 1 240 ? -7.254 -12.141 7.176 1 97.06 240 TYR B C 1
ATOM 5241 O O . TYR B 1 240 ? -8.117 -11.766 6.375 1 97.06 240 TYR B O 1
ATOM 5249 N N . GLN B 1 241 ? -6.105 -11.469 7.301 1 97.19 241 GLN B N 1
ATOM 5250 C CA . GLN B 1 241 ? -5.816 -10.234 6.574 1 97.19 241 GLN B CA 1
ATOM 5251 C C . GLN B 1 241 ? -4.504 -10.352 5.797 1 97.19 241 GLN B C 1
ATOM 5253 O O . GLN B 1 241 ? -3.467 -10.688 6.367 1 97.19 241 GLN B O 1
ATOM 5258 N N . TRP B 1 242 ? -4.566 -10.172 4.531 1 97.62 242 TRP B N 1
ATOM 5259 C CA . TRP B 1 242 ? -3.428 -10.062 3.627 1 97.62 242 TRP B CA 1
ATOM 5260 C C . TRP B 1 242 ? -3.531 -8.805 2.773 1 97.62 242 TRP B C 1
ATOM 5262 O O . TRP B 1 242 ? -4.602 -8.492 2.244 1 97.62 242 TRP B O 1
ATOM 5272 N N . SER B 1 243 ? -2.449 -8.062 2.707 1 98.06 243 SER B N 1
ATOM 5273 C CA . SER B 1 243 ? -2.445 -6.863 1.882 1 98.06 243 SER B CA 1
ATOM 5274 C C . SER B 1 243 ? -1.498 -7.008 0.695 1 98.06 243 SER B C 1
ATOM 5276 O O . SER B 1 243 ? -0.659 -6.137 0.453 1 98.06 243 SER B O 1
ATOM 5278 N N . ASP B 1 244 ? -1.65 -8.055 -0.005 1 98.44 244 ASP B N 1
ATOM 5279 C CA . ASP B 1 244 ? -0.8 -8.312 -1.164 1 98.44 244 ASP B CA 1
ATOM 5280 C C . ASP B 1 244 ? -1.178 -7.402 -2.332 1 98.44 244 ASP B C 1
ATOM 5282 O O . ASP B 1 244 ? -2.348 -7.328 -2.715 1 98.44 244 ASP B O 1
ATOM 5286 N N . GLY B 1 245 ? -0.206 -6.684 -2.863 1 98.75 245 GLY B N 1
ATOM 5287 C CA . GLY B 1 245 ? -0.383 -5.84 -4.031 1 98.75 245 GLY B CA 1
ATOM 5288 C C . GLY B 1 245 ? -0.335 -6.609 -5.34 1 98.75 245 GLY B C 1
ATOM 5289 O O . GLY B 1 245 ? -0.917 -7.691 -5.449 1 98.75 245 GLY B O 1
ATOM 5290 N N . ILE B 1 246 ? 0.299 -5.996 -6.352 1 98.81 246 ILE B N 1
ATOM 5291 C CA . ILE B 1 246 ? 0.415 -6.629 -7.664 1 98.81 246 ILE B CA 1
ATOM 5292 C C . ILE B 1 246 ? 0.861 -8.078 -7.496 1 98.81 246 ILE B C 1
ATOM 5294 O O . ILE B 1 246 ? 1.806 -8.367 -6.758 1 98.81 246 ILE B O 1
ATOM 5298 N N . PHE B 1 247 ? 0.103 -8.992 -8.227 1 98.56 247 PHE B N 1
ATOM 5299 C CA . PHE B 1 247 ? 0.286 -10.422 -7.988 1 98.56 247 PHE B CA 1
ATOM 5300 C C . PHE B 1 247 ? 0.026 -11.219 -9.258 1 98.56 247 PHE B C 1
ATOM 5302 O O . PHE B 1 247 ? 0.964 -11.672 -9.914 1 98.56 247 PHE B O 1
ATOM 5309 N N . GLY B 1 248 ? -1.226 -11.25 -9.625 1 98.5 248 GLY B N 1
ATOM 5310 C CA . GLY B 1 248 ? -1.585 -12 -10.82 1 98.5 248 GLY B CA 1
ATOM 5311 C C . GLY B 1 248 ? -1.279 -11.266 -12.109 1 98.5 248 GLY B C 1
ATOM 5312 O O . GLY B 1 248 ? -1.463 -10.047 -12.188 1 98.5 248 GLY B O 1
ATOM 5313 N N . MET B 1 249 ? -0.852 -12.016 -13.102 1 98.88 249 MET B N 1
ATOM 5314 C CA . MET B 1 249 ? -0.521 -11.5 -14.43 1 98.88 249 MET B CA 1
ATOM 5315 C C . MET B 1 249 ? -0.886 -12.508 -15.508 1 98.88 249 MET B C 1
ATOM 5317 O O . MET B 1 249 ? -0.719 -13.711 -15.32 1 98.88 249 MET B O 1
ATOM 5321 N N . SER B 1 250 ? -1.368 -12.031 -16.562 1 98.75 250 SER B N 1
ATOM 5322 C CA . SER B 1 250 ? -1.646 -12.867 -17.719 1 98.75 250 SER B CA 1
ATOM 5323 C C . SER B 1 250 ? -1.476 -12.094 -19.016 1 98.75 250 SER B C 1
ATOM 5325 O O . SER B 1 250 ? -1.672 -10.875 -19.047 1 98.75 250 SER B O 1
ATOM 5327 N N . LEU B 1 251 ? -1.056 -12.742 -20.031 1 98.5 251 LEU B N 1
ATOM 5328 C CA . LEU B 1 251 ? -0.794 -12.117 -21.312 1 98.5 251 LEU B CA 1
ATOM 5329 C C . LEU B 1 251 ? -1.951 -12.352 -22.281 1 98.5 251 LEU B C 1
ATOM 5331 O O . LEU B 1 251 ? -2.404 -13.484 -22.453 1 98.5 251 LEU B O 1
ATOM 5335 N N . GLY B 1 252 ? -2.434 -11.273 -22.875 1 97.56 252 GLY B N 1
ATOM 5336 C CA . GLY B 1 252 ? -3.426 -11.398 -23.938 1 97.56 252 GLY B CA 1
ATOM 5337 C C . GLY B 1 252 ? -2.834 -11.852 -25.266 1 97.56 252 GLY B C 1
ATOM 5338 O O . GLY B 1 252 ? -1.637 -12.133 -25.344 1 97.56 252 GLY B O 1
ATOM 5339 N N . LYS B 1 253 ? -3.699 -11.969 -26.25 1 93.69 253 LYS B N 1
ATOM 5340 C CA . LYS B 1 253 ? -3.277 -12.422 -27.578 1 93.69 253 LYS B CA 1
ATOM 5341 C C . LYS B 1 253 ? -2.355 -11.398 -28.234 1 93.69 253 LYS B C 1
ATOM 5343 O O . LYS B 1 253 ? -2.555 -10.195 -28.094 1 93.69 253 LYS B O 1
ATOM 5348 N N . TYR B 1 254 ? -1.368 -11.945 -28.859 1 90.69 254 TYR B N 1
ATOM 5349 C CA . TYR B 1 254 ? -0.459 -11.109 -29.641 1 90.69 254 TYR B CA 1
ATOM 5350 C C . TYR B 1 254 ? -1.147 -10.57 -30.891 1 90.69 254 TYR B C 1
ATOM 5352 O O . TYR B 1 254 ? -1.805 -11.32 -31.609 1 90.69 254 TYR B O 1
ATOM 5360 N N . HIS B 1 255 ? -1.1 -9.227 -31.031 1 88.44 255 HIS B N 1
ATOM 5361 C CA . HIS B 1 255 ? -1.702 -8.57 -32.188 1 88.44 255 HIS B CA 1
ATOM 5362 C C . HIS B 1 255 ? -0.878 -7.363 -32.625 1 88.44 255 HIS B C 1
ATOM 5364 O O . HIS B 1 255 ? -0.596 -6.473 -31.812 1 88.44 255 HIS B O 1
ATOM 5370 N N . LYS B 1 256 ? -0.531 -7.285 -33.844 1 88 256 LYS B N 1
ATOM 5371 C CA . LYS B 1 256 ? 0.166 -6.164 -34.469 1 88 256 LYS B CA 1
ATOM 5372 C C . LYS B 1 256 ? 1.424 -5.797 -33.688 1 88 256 LYS B C 1
ATOM 5374 O O . LYS B 1 256 ? 1.625 -4.633 -33.344 1 88 256 LYS B O 1
ATOM 5379 N N . GLY B 1 257 ? 2.145 -6.738 -33.312 1 87.88 257 GLY B N 1
ATOM 5380 C CA . GLY B 1 257 ? 3.453 -6.516 -32.719 1 87.88 257 GLY B CA 1
ATOM 5381 C C . GLY B 1 257 ? 3.391 -6.234 -31.234 1 87.88 257 GLY B C 1
ATOM 5382 O O . GLY B 1 257 ? 4.406 -5.914 -30.625 1 87.88 257 GLY B O 1
ATOM 5383 N N . ASP B 1 258 ? 2.244 -6.363 -30.688 1 95 258 ASP B N 1
ATOM 5384 C CA . ASP B 1 258 ? 2.082 -6.059 -29.266 1 95 258 ASP B CA 1
ATOM 5385 C C . ASP B 1 258 ? 1.029 -6.961 -28.625 1 95 258 ASP B C 1
ATOM 5387 O O . ASP B 1 258 ? 0.437 -7.805 -29.312 1 95 258 ASP B O 1
ATOM 5391 N N . ARG B 1 259 ? 0.955 -6.969 -27.344 1 96.88 259 ARG B N 1
ATOM 5392 C CA . ARG B 1 259 ? -0.11 -7.66 -26.625 1 96.88 259 ARG B CA 1
ATOM 5393 C C . ARG B 1 259 ? -0.325 -7.051 -25.25 1 96.88 259 ARG B C 1
ATOM 5395 O O . ARG B 1 259 ? 0.574 -6.41 -24.703 1 96.88 259 ARG B O 1
ATOM 5402 N N . PRO B 1 260 ? -1.488 -7.219 -24.734 1 98.12 260 PRO B N 1
ATOM 5403 C CA . PRO B 1 260 ? -1.752 -6.672 -23.406 1 98.12 260 PRO B CA 1
ATOM 5404 C C . PRO B 1 260 ? -1.23 -7.57 -22.281 1 98.12 260 PRO B C 1
ATOM 5406 O O . PRO B 1 260 ? -1.285 -8.797 -22.406 1 98.12 260 PRO B O 1
ATOM 5409 N N . LEU B 1 261 ? -0.705 -6.977 -21.312 1 98.69 261 LEU B N 1
ATOM 5410 C CA . LEU B 1 261 ? -0.566 -7.598 -20 1 98.69 261 LEU B CA 1
ATOM 5411 C C . LEU B 1 261 ? -1.732 -7.223 -19.094 1 98.69 261 LEU B C 1
ATOM 5413 O O . LEU B 1 261 ? -1.927 -6.043 -18.781 1 98.69 261 LEU B O 1
ATOM 5417 N N . TYR B 1 262 ? -2.531 -8.18 -18.766 1 98.88 262 TYR B N 1
ATOM 5418 C CA . TYR B 1 262 ? -3.516 -8.008 -17.703 1 98.88 262 TYR B CA 1
ATOM 5419 C C . TYR B 1 262 ? -2.898 -8.289 -16.328 1 98.88 262 TYR B C 1
ATOM 5421 O O . TYR B 1 262 ? -2.1 -9.211 -16.188 1 98.88 262 TYR B O 1
ATOM 5429 N N . TYR B 1 263 ? -3.238 -7.457 -15.359 1 98.88 263 TYR B N 1
ATOM 5430 C CA . TYR B 1 263 ? -2.664 -7.652 -14.031 1 98.88 263 TYR B CA 1
ATOM 5431 C C . TYR B 1 263 ? -3.602 -7.133 -12.953 1 98.88 263 TYR B C 1
ATOM 5433 O O . TYR B 1 263 ? -4.527 -6.371 -13.234 1 98.88 263 TYR B O 1
ATOM 5441 N N . HIS B 1 264 ? -3.393 -7.594 -11.766 1 98.88 264 HIS B N 1
ATOM 5442 C CA . HIS B 1 264 ? -4.188 -7.188 -10.609 1 98.88 264 HIS B CA 1
ATOM 5443 C C . HIS B 1 264 ? -3.428 -7.43 -9.305 1 98.88 264 HIS B C 1
ATOM 5445 O O . HIS B 1 264 ? -2.484 -8.219 -9.273 1 98.88 264 HIS B O 1
ATOM 5451 N N . SER B 1 265 ? -3.768 -6.676 -8.328 1 98.88 265 SER B N 1
ATOM 5452 C CA . SER B 1 265 ? -3.361 -7.008 -6.965 1 98.88 265 SER B CA 1
ATOM 5453 C C . SER B 1 265 ? -4.16 -8.188 -6.426 1 98.88 265 SER B C 1
ATOM 5455 O O . SER B 1 265 ? -5.34 -8.344 -6.738 1 98.88 265 SER B O 1
ATOM 5457 N N . MET B 1 266 ? -3.49 -9 -5.613 1 98.88 266 MET B N 1
ATOM 5458 C CA . MET B 1 266 ? -4.238 -10.125 -5.051 1 98.88 266 MET B CA 1
ATOM 5459 C C . MET B 1 266 ? -5.355 -9.625 -4.137 1 98.88 266 MET B C 1
ATOM 5461 O O . MET B 1 266 ? -6.484 -10.125 -4.203 1 98.88 266 MET B O 1
ATOM 5465 N N . SER B 1 267 ? -5.035 -8.664 -3.26 1 98.81 267 SER B N 1
ATOM 5466 C CA . SER B 1 267 ? -6.031 -8.102 -2.352 1 98.81 267 SER B CA 1
ATOM 5467 C C . SER B 1 267 ? -6.805 -6.969 -3.016 1 98.81 267 SER B C 1
ATOM 5469 O O . SER B 1 267 ? -6.801 -5.836 -2.525 1 98.81 267 SER B O 1
ATOM 5471 N N . SER B 1 268 ? -7.43 -7.312 -4.086 1 98.56 268 SER B N 1
ATOM 5472 C CA . SER B 1 268 ? -8.195 -6.355 -4.875 1 98.56 268 SER B CA 1
ATOM 5473 C C . SER B 1 268 ? -9.281 -7.051 -5.688 1 98.56 268 SER B C 1
ATOM 5475 O O . SER B 1 268 ? -9.242 -8.266 -5.875 1 98.56 268 SER B O 1
ATOM 5477 N N . SER B 1 269 ? -10.234 -6.281 -6.113 1 97.88 269 SER B N 1
ATOM 5478 C CA . SER B 1 269 ? -11.281 -6.766 -7 1 97.88 269 SER B CA 1
ATOM 5479 C C . SER B 1 269 ? -11.133 -6.188 -8.406 1 97.88 269 SER B C 1
ATOM 5481 O O . SER B 1 269 ? -12 -6.387 -9.258 1 97.88 269 SER B O 1
ATOM 5483 N N . LEU B 1 270 ? -10.109 -5.457 -8.625 1 98.62 270 LEU B N 1
ATOM 5484 C CA . LEU B 1 270 ? -9.938 -4.711 -9.867 1 98.62 270 LEU B CA 1
ATOM 5485 C C . LEU B 1 270 ? -8.969 -5.434 -10.805 1 98.62 270 LEU B C 1
ATOM 5487 O O . LEU B 1 270 ? -8.117 -6.199 -10.352 1 98.62 270 LEU B O 1
ATOM 5491 N N . GLU B 1 271 ? -9.148 -5.258 -12.07 1 98.88 271 GLU B N 1
ATOM 5492 C CA . GLU B 1 271 ? -8.258 -5.711 -13.133 1 98.88 271 GLU B CA 1
ATOM 5493 C C . GLU B 1 271 ? -7.727 -4.539 -13.945 1 98.88 271 GLU B C 1
ATOM 5495 O O . GLU B 1 271 ? -8.469 -3.592 -14.234 1 98.88 271 GLU B O 1
ATOM 5500 N N . PHE B 1 272 ? -6.469 -4.594 -14.258 1 98.88 272 PHE B N 1
ATOM 5501 C CA . PHE B 1 272 ? -5.824 -3.541 -15.031 1 98.88 272 PHE B CA 1
ATOM 5502 C C . PHE B 1 272 ? -5.137 -4.117 -16.266 1 98.88 272 PHE B C 1
ATOM 5504 O O . PHE B 1 272 ? -5 -5.336 -16.391 1 98.88 272 PHE B O 1
ATOM 5511 N N . VAL B 1 273 ? -4.762 -3.193 -17.156 1 98.81 273 VAL B N 1
ATOM 5512 C CA . VAL B 1 273 ? -4.129 -3.625 -18.406 1 98.81 273 VAL B CA 1
ATOM 5513 C C . VAL B 1 273 ? -3.078 -2.604 -18.828 1 98.81 273 VAL B C 1
ATOM 5515 O O . VAL B 1 273 ? -3.242 -1.402 -18.609 1 98.81 273 VAL B O 1
ATOM 5518 N N . VAL B 1 274 ? -2.016 -3.062 -19.359 1 98.5 274 VAL B N 1
ATOM 5519 C CA . VAL B 1 274 ? -0.981 -2.248 -19.984 1 98.5 274 VAL B CA 1
ATOM 5520 C C . VAL B 1 274 ? -0.417 -2.98 -21.203 1 98.5 274 VAL B C 1
ATOM 5522 O O . VAL B 1 274 ? -0.331 -4.211 -21.203 1 98.5 274 VAL B O 1
ATOM 5525 N N . ALA B 1 275 ? -0.09 -2.23 -22.25 1 97.62 275 ALA B N 1
ATOM 5526 C CA . ALA B 1 275 ? 0.585 -2.85 -23.391 1 97.62 275 ALA B CA 1
ATOM 5527 C C . ALA B 1 275 ? 1.991 -3.307 -23.016 1 97.62 275 ALA B C 1
ATOM 5529 O O . ALA B 1 275 ? 2.738 -2.568 -22.359 1 97.62 275 ALA B O 1
ATOM 5530 N N . THR B 1 276 ? 2.416 -4.469 -23.422 1 97.94 276 THR B N 1
ATOM 5531 C CA . THR B 1 276 ? 3.73 -4.984 -23.062 1 97.94 276 THR B CA 1
ATOM 5532 C C . THR B 1 276 ? 4.836 -4.148 -23.703 1 97.94 276 THR B C 1
ATOM 5534 O O . THR B 1 276 ? 5.945 -4.07 -23.172 1 97.94 276 THR B O 1
ATOM 5537 N N . SER B 1 277 ? 4.586 -3.488 -24.859 1 96.31 277 SER B N 1
ATOM 5538 C CA . SER B 1 277 ? 5.578 -2.613 -25.469 1 96.31 277 SER B CA 1
ATOM 5539 C C . SER B 1 277 ? 6.008 -1.507 -24.516 1 96.31 277 SER B C 1
ATOM 5541 O O . SER B 1 277 ? 7.137 -1.02 -24.578 1 96.31 277 SER B O 1
ATOM 5543 N N . VAL B 1 278 ? 5.113 -1.136 -23.625 1 97.19 278 VAL B N 1
ATOM 5544 C CA . VAL B 1 278 ? 5.391 -0.083 -22.641 1 97.19 278 VAL B CA 1
ATOM 5545 C C . VAL B 1 278 ? 6.371 -0.598 -21.594 1 97.19 278 VAL B C 1
ATOM 5547 O O . VAL B 1 278 ? 7.383 0.046 -21.312 1 97.19 278 VAL B O 1
ATOM 5550 N N . ILE B 1 279 ? 6.168 -1.792 -21.016 1 97.44 279 ILE B N 1
ATOM 5551 C CA . ILE B 1 279 ? 6.93 -2.256 -19.875 1 97.44 279 ILE B CA 1
ATOM 5552 C C . ILE B 1 279 ? 8.219 -2.926 -20.328 1 97.44 279 ILE B C 1
ATOM 5554 O O . ILE B 1 279 ? 9.148 -3.119 -19.547 1 97.44 279 ILE B O 1
ATOM 5558 N N . ARG B 1 280 ? 8.359 -3.27 -21.594 1 96.31 280 ARG B N 1
ATOM 5559 C CA . ARG B 1 280 ? 9.555 -3.891 -22.156 1 96.31 280 ARG B CA 1
ATOM 5560 C C . ARG B 1 280 ? 10.648 -2.854 -22.406 1 96.31 280 ARG B C 1
ATOM 5562 O O . ARG B 1 280 ? 11.805 -3.205 -22.625 1 96.31 280 ARG B O 1
ATOM 5569 N N . ASP B 1 281 ? 10.297 -1.578 -22.344 1 93.5 281 ASP B N 1
ATOM 5570 C CA . ASP B 1 281 ? 11.234 -0.489 -22.594 1 93.5 281 ASP B CA 1
ATOM 5571 C C . ASP B 1 281 ? 11.477 0.333 -21.328 1 93.5 281 ASP B C 1
ATOM 5573 O O . ASP B 1 281 ? 10.648 1.169 -20.953 1 93.5 281 ASP B O 1
ATOM 5577 N N . PRO B 1 282 ? 12.617 0.179 -20.734 1 91.94 282 PRO B N 1
ATOM 5578 C CA . PRO B 1 282 ? 12.859 0.894 -19.469 1 91.94 282 PRO B CA 1
ATOM 5579 C C . PRO B 1 282 ? 12.867 2.41 -19.656 1 91.94 282 PRO B C 1
ATOM 5581 O O . PRO B 1 282 ? 12.625 3.148 -18.688 1 91.94 282 PRO B O 1
ATOM 5584 N N . SER B 1 283 ? 13.109 2.936 -20.797 1 90.81 283 SER B N 1
ATOM 5585 C CA . SER B 1 283 ? 13.109 4.371 -21.062 1 90.81 283 SER B CA 1
ATOM 5586 C C . SER B 1 283 ? 11.688 4.91 -21.172 1 90.81 283 SER B C 1
ATOM 5588 O O . SER B 1 283 ? 11.453 6.113 -21.016 1 90.81 283 SER B O 1
ATOM 5590 N N . ARG B 1 284 ? 10.766 4.051 -21.406 1 86.56 284 ARG B N 1
ATOM 5591 C CA . ARG B 1 284 ? 9.375 4.453 -21.625 1 86.56 284 ARG B CA 1
ATOM 5592 C C . ARG B 1 284 ? 8.555 4.32 -20.344 1 86.56 284 ARG B C 1
ATOM 5594 O O . ARG B 1 284 ? 7.719 5.172 -20.047 1 86.56 284 ARG B O 1
ATOM 5601 N N . VAL B 1 285 ? 8.789 3.379 -19.578 1 85.38 285 VAL B N 1
ATOM 5602 C CA . VAL B 1 285 ? 7.887 2.992 -18.5 1 85.38 285 VAL B CA 1
ATOM 5603 C C . VAL B 1 285 ? 7.914 4.051 -17.406 1 85.38 285 VAL B C 1
ATOM 5605 O O . VAL B 1 285 ? 6.906 4.273 -16.719 1 85.38 285 VAL B O 1
ATOM 5608 N N . ASP B 1 286 ? 8.938 4.82 -17.297 1 81 286 ASP B N 1
ATOM 5609 C CA . ASP B 1 286 ? 9.055 5.828 -16.25 1 81 286 ASP B CA 1
ATOM 5610 C C . ASP B 1 286 ? 8.086 6.984 -16.484 1 81 286 ASP B C 1
ATOM 5612 O O . ASP B 1 286 ? 7.699 7.688 -15.547 1 81 286 ASP B O 1
ATOM 5616 N N . ASN B 1 287 ? 7.68 7.16 -17.719 1 86 287 ASN B N 1
ATOM 5617 C CA . ASN B 1 287 ? 6.77 8.242 -18.062 1 86 287 ASN B CA 1
ATOM 5618 C C . ASN B 1 287 ? 5.445 7.707 -18.609 1 86 287 ASN B C 1
ATOM 5620 O O . ASN B 1 287 ? 4.773 8.375 -19.391 1 86 287 ASN B O 1
ATOM 5624 N N . ALA B 1 288 ? 5.102 6.508 -18.156 1 92.44 288 ALA B N 1
ATOM 5625 C CA . ALA B 1 288 ? 3.969 5.855 -18.812 1 92.44 288 ALA B CA 1
ATOM 5626 C C . ALA B 1 288 ? 2.816 5.645 -17.844 1 92.44 288 ALA B C 1
ATOM 5628 O O . ALA B 1 288 ? 2.088 4.652 -17.938 1 92.44 288 ALA B O 1
ATOM 5629 N N . VAL B 1 289 ? 2.615 6.543 -16.984 1 94.44 289 VAL B N 1
ATOM 5630 C CA . VAL B 1 289 ? 1.608 6.363 -15.945 1 94.44 289 VAL B CA 1
ATOM 5631 C C . VAL B 1 289 ? 0.234 6.172 -16.578 1 94.44 289 VAL B C 1
ATOM 5633 O O . VAL B 1 289 ? -0.546 5.32 -16.141 1 94.44 289 VAL B O 1
ATOM 5636 N N . SER B 1 290 ? -0.064 6.883 -17.625 1 95.75 290 SER B N 1
ATOM 5637 C CA . SER B 1 290 ? -1.394 6.883 -18.234 1 95.75 290 SER B CA 1
ATOM 5638 C C . SER B 1 290 ? -1.62 5.637 -19.078 1 95.75 290 SER B C 1
ATOM 5640 O O . SER B 1 290 ? -2.746 5.359 -19.5 1 95.75 290 SER B O 1
ATOM 5642 N N . GLU B 1 291 ? -0.551 4.852 -19.312 1 97.38 291 GLU B N 1
ATOM 5643 C CA . GLU B 1 291 ? -0.666 3.656 -20.141 1 97.38 291 GLU B CA 1
ATOM 5644 C C . GLU B 1 291 ? -1.242 2.486 -19.359 1 97.38 291 GLU B C 1
ATOM 5646 O O . GLU B 1 291 ? -1.681 1.491 -19.938 1 97.38 291 GLU B O 1
ATOM 5651 N N . PHE B 1 292 ? -1.164 2.537 -18.078 1 98.06 292 PHE B N 1
ATOM 5652 C CA . PHE B 1 292 ? -1.787 1.554 -17.188 1 98.06 292 PHE B CA 1
ATOM 5653 C C . PHE B 1 292 ? -3.252 1.896 -16.953 1 98.06 292 PHE B C 1
ATOM 5655 O O . PHE B 1 292 ? -3.562 2.932 -16.359 1 98.06 292 PHE B O 1
ATOM 5662 N N . LYS B 1 293 ? -4.102 1.035 -17.359 1 98.19 293 LYS B N 1
ATOM 5663 C CA . LYS B 1 293 ? -5.512 1.419 -17.391 1 98.19 293 LYS B CA 1
ATOM 5664 C C . LYS B 1 293 ? -6.367 0.425 -16.609 1 98.19 293 LYS B C 1
ATOM 5666 O O . LYS B 1 293 ? -6.109 -0.78 -16.641 1 98.19 293 LYS B O 1
ATOM 5671 N N . LEU B 1 294 ? -7.348 0.975 -15.906 1 98.62 294 LEU B N 1
ATOM 5672 C CA . LEU B 1 294 ? -8.414 0.131 -15.367 1 98.62 294 LEU B CA 1
ATOM 5673 C C . LEU B 1 294 ? -9.156 -0.584 -16.484 1 98.62 294 LEU B C 1
ATOM 5675 O O . LEU B 1 294 ? -9.578 0.046 -17.469 1 98.62 294 LEU B O 1
ATOM 5679 N N . LEU B 1 295 ? -9.258 -1.849 -16.328 1 98.38 295 LEU B N 1
ATOM 5680 C CA . LEU B 1 295 ? -9.812 -2.629 -17.422 1 98.38 295 LEU B CA 1
ATOM 5681 C C . LEU B 1 295 ? -11.328 -2.496 -17.469 1 98.38 295 LEU B C 1
ATOM 5683 O O . LEU B 1 295 ? -11.93 -2.482 -18.547 1 98.38 295 LEU B O 1
ATOM 5687 N N . GLY B 1 296 ? -11.984 -2.443 -16.312 1 98.19 296 GLY B N 1
ATOM 5688 C CA . GLY B 1 296 ? -13.438 -2.361 -16.266 1 98.19 296 GLY B CA 1
ATOM 5689 C C . GLY B 1 296 ? -13.977 -2.365 -14.844 1 98.19 296 GLY B C 1
ATOM 5690 O O . GLY B 1 296 ? -13.461 -1.663 -13.977 1 98.19 296 GLY B O 1
ATOM 5691 N N . GLU B 1 297 ? -15.047 -3.143 -14.68 1 97.56 297 GLU B N 1
ATOM 5692 C CA . GLU B 1 297 ? -15.758 -3.154 -13.398 1 97.56 297 GLU B CA 1
ATOM 5693 C C . GLU B 1 297 ? -15.039 -4.043 -12.383 1 97.56 297 GLU B C 1
ATOM 5695 O O . GLU B 1 297 ? -14.242 -4.906 -12.758 1 97.56 297 GLU B O 1
ATOM 5700 N N . SER B 1 298 ? -15.336 -3.746 -11.125 1 97.62 298 SER B N 1
ATOM 5701 C CA . SER B 1 298 ? -14.891 -4.613 -10.031 1 97.62 298 SER B CA 1
ATOM 5702 C C . SER B 1 298 ? -15.484 -6.008 -10.156 1 97.62 298 SER B C 1
ATOM 5704 O O . SER B 1 298 ? -16.641 -6.16 -10.57 1 97.62 298 SER B O 1
ATOM 5706 N N . ARG B 1 299 ? -14.664 -7.047 -9.742 1 97.81 299 ARG B N 1
ATOM 5707 C CA . ARG B 1 299 ? -15.172 -8.414 -9.695 1 97.81 299 ARG B CA 1
ATOM 5708 C C . ARG B 1 299 ? -16.109 -8.617 -8.516 1 97.81 299 ARG B C 1
ATOM 5710 O O . ARG B 1 299 ? -16.719 -9.68 -8.367 1 97.81 299 ARG B O 1
ATOM 5717 N N . GLY B 1 300 ? -16.266 -7.602 -7.68 1 95.38 300 GLY B N 1
ATOM 5718 C CA . GLY B 1 300 ? -17.188 -7.66 -6.559 1 95.38 300 GLY B CA 1
ATOM 5719 C C . GLY B 1 300 ? -16.625 -8.391 -5.359 1 95.38 300 GLY B C 1
ATOM 5720 O O . GLY B 1 300 ? -15.43 -8.688 -5.312 1 95.38 300 GLY B O 1
ATOM 5721 N N . ALA B 1 301 ? -17.531 -8.656 -4.355 1 93.44 301 ALA B N 1
ATOM 5722 C CA . ALA B 1 301 ? -17.141 -9.336 -3.123 1 93.44 301 ALA B CA 1
ATOM 5723 C C . ALA B 1 301 ? -16.547 -10.711 -3.418 1 93.44 301 ALA B C 1
ATOM 5725 O O . ALA B 1 301 ? -17.078 -11.461 -4.23 1 93.44 301 ALA B O 1
ATOM 5726 N N . GLY B 1 302 ? -15.453 -11.008 -2.783 1 95.62 302 GLY B N 1
ATOM 5727 C CA . GLY B 1 302 ? -14.781 -12.281 -3.016 1 95.62 302 GLY B CA 1
ATOM 5728 C C . GLY B 1 302 ? -14.047 -12.336 -4.34 1 95.62 302 GLY B C 1
ATOM 5729 O O . GLY B 1 302 ? -13.68 -13.414 -4.809 1 95.62 302 GLY B O 1
ATOM 5730 N N . GLY B 1 303 ? -13.867 -11.211 -4.953 1 97.62 303 GLY B N 1
ATOM 5731 C CA . GLY B 1 303 ? -13.281 -11.148 -6.281 1 97.62 303 GLY B CA 1
ATOM 5732 C C . GLY B 1 303 ? -11.766 -11.164 -6.262 1 97.62 303 GLY B C 1
ATOM 5733 O O . GLY B 1 303 ? -11.125 -10.773 -7.246 1 97.62 303 GLY B O 1
ATOM 5734 N N . GLN B 1 304 ? -11.125 -11.57 -5.133 1 98.69 304 GLN B N 1
ATOM 5735 C CA . GLN B 1 304 ? -9.672 -11.648 -5.047 1 98.69 304 GLN B CA 1
ATOM 5736 C C . GLN B 1 304 ? -9.133 -12.789 -5.906 1 98.69 304 GLN B C 1
ATOM 5738 O O . GLN B 1 304 ? -9.672 -13.898 -5.887 1 98.69 304 GLN B O 1
ATOM 5743 N N . VAL B 1 305 ? -8.055 -12.484 -6.645 1 98.75 305 VAL B N 1
ATOM 5744 C CA . VAL B 1 305 ? -7.457 -13.406 -7.602 1 98.75 305 VAL B CA 1
ATOM 5745 C C . VAL B 1 305 ? -5.945 -13.469 -7.383 1 98.75 305 VAL B C 1
ATOM 5747 O O . VAL B 1 305 ? -5.301 -12.445 -7.164 1 98.75 305 VAL B O 1
ATOM 5750 N N . SER B 1 306 ? -5.371 -14.648 -7.379 1 98.5 306 SER B N 1
ATOM 5751 C CA . SER B 1 306 ? -3.924 -14.773 -7.254 1 98.5 306 SER B CA 1
ATOM 5752 C C . SER B 1 306 ? -3.287 -15.188 -8.578 1 98.5 306 SER B C 1
ATOM 5754 O O . SER B 1 306 ? -2.076 -15.047 -8.758 1 98.5 306 SER B O 1
ATOM 5756 N N . ALA B 1 307 ? -4.09 -15.742 -9.492 1 98.69 307 ALA B N 1
ATOM 5757 C CA . ALA B 1 307 ? -3.531 -16.172 -10.773 1 98.69 307 ALA B CA 1
ATOM 5758 C C . ALA B 1 307 ? -4.578 -16.109 -11.883 1 98.69 307 ALA B C 1
ATOM 5760 O O . ALA B 1 307 ? -5.762 -16.359 -11.641 1 98.69 307 ALA B O 1
ATOM 5761 N N . ALA B 1 308 ? -4.148 -15.797 -13.039 1 98.75 308 ALA B N 1
ATOM 5762 C CA . ALA B 1 308 ? -4.957 -15.766 -14.258 1 98.75 308 ALA B CA 1
ATOM 5763 C C . ALA B 1 308 ? -4.129 -16.172 -15.477 1 98.75 308 ALA B C 1
ATOM 5765 O O . ALA B 1 308 ? -2.912 -15.977 -15.5 1 98.75 308 ALA B O 1
ATOM 5766 N N . ALA B 1 309 ? -4.805 -16.719 -16.438 1 98.75 309 ALA B N 1
ATOM 5767 C CA . ALA B 1 309 ? -4.176 -17.078 -17.703 1 98.75 309 ALA B CA 1
ATOM 5768 C C . ALA B 1 309 ? -5.172 -16.984 -18.859 1 98.75 309 ALA B C 1
ATOM 5770 O O . ALA B 1 309 ? -6.352 -17.297 -18.688 1 98.75 309 ALA B O 1
ATOM 5771 N N . VAL B 1 310 ? -4.68 -16.547 -19.984 1 98.44 310 VAL B N 1
ATOM 5772 C CA . VAL B 1 310 ? -5.504 -16.453 -21.188 1 98.44 310 VAL B CA 1
ATOM 5773 C C . VAL B 1 310 ? -5.176 -17.594 -22.141 1 98.44 310 VAL B C 1
ATOM 5775 O O . VAL B 1 310 ? -4.008 -17.828 -22.469 1 98.44 310 VAL B O 1
ATOM 5778 N N . ASP B 1 311 ? -6.184 -18.281 -22.516 1 97.5 311 ASP B N 1
ATOM 5779 C CA . ASP B 1 311 ? -5.938 -19.406 -23.438 1 97.5 311 ASP B CA 1
ATOM 5780 C C . ASP B 1 311 ? -5.789 -18.906 -24.875 1 97.5 311 ASP B C 1
ATOM 5782 O O . ASP B 1 311 ? -5.879 -17.703 -25.125 1 97.5 311 ASP B O 1
ATOM 5786 N N . ARG B 1 312 ? -5.531 -19.828 -25.781 1 95.06 312 ARG B N 1
ATOM 5787 C CA . ARG B 1 312 ? -5.238 -19.484 -27.156 1 95.06 312 ARG B CA 1
ATOM 5788 C C . ARG B 1 312 ? -6.461 -18.875 -27.844 1 95.06 312 ARG B C 1
ATOM 5790 O O . ARG B 1 312 ? -6.336 -18.203 -28.875 1 95.06 312 ARG B O 1
ATOM 5797 N N . ASN B 1 313 ? -7.645 -19.125 -27.297 1 95.12 313 ASN B N 1
ATOM 5798 C CA . ASN B 1 313 ? -8.875 -18.594 -27.875 1 95.12 313 ASN B CA 1
ATOM 5799 C C . ASN B 1 313 ? -9.195 -17.203 -27.312 1 95.12 313 ASN B C 1
ATOM 5801 O O . ASN B 1 313 ? -10.172 -16.578 -27.734 1 95.12 313 ASN B O 1
ATOM 5805 N N . GLY B 1 314 ? -8.422 -16.75 -26.406 1 96.62 314 GLY B N 1
ATOM 5806 C CA . GLY B 1 314 ? -8.617 -15.414 -25.859 1 96.62 314 GLY B CA 1
ATOM 5807 C C . GLY B 1 314 ? -9.516 -15.398 -24.641 1 96.62 314 GLY B C 1
ATOM 5808 O O . GLY B 1 314 ? -10.062 -14.352 -24.281 1 96.62 314 GLY B O 1
ATOM 5809 N N . ILE B 1 315 ? -9.742 -16.547 -24.078 1 98.38 315 ILE B N 1
ATOM 5810 C CA . ILE B 1 315 ? -10.523 -16.625 -22.844 1 98.38 315 ILE B CA 1
ATOM 5811 C C . ILE B 1 315 ? -9.594 -16.594 -21.641 1 98.38 315 ILE B C 1
ATOM 5813 O O . ILE B 1 315 ? -8.68 -17.422 -21.531 1 98.38 315 ILE B O 1
ATOM 5817 N N . MET B 1 316 ? -9.836 -15.609 -20.781 1 98.75 316 MET B N 1
ATOM 5818 C CA . MET B 1 316 ? -9.094 -15.586 -19.516 1 98.75 316 MET B CA 1
ATOM 5819 C C . MET B 1 316 ? -9.766 -16.469 -18.469 1 98.75 316 MET B C 1
ATOM 5821 O O . MET B 1 316 ? -10.984 -16.391 -18.281 1 98.75 316 MET B O 1
ATOM 5825 N N . PHE B 1 317 ? -9.031 -17.297 -17.891 1 98.81 317 PHE B N 1
ATOM 5826 C CA . PHE B 1 317 ? -9.438 -18 -16.688 1 98.81 317 PHE B CA 1
ATOM 5827 C C . PHE B 1 317 ? -8.695 -17.469 -15.469 1 98.81 317 PHE B C 1
ATOM 5829 O O . PHE B 1 317 ? -7.496 -17.203 -15.531 1 98.81 317 PHE B O 1
ATOM 5836 N N . PHE B 1 318 ? -9.438 -17.219 -14.438 1 98.81 318 PHE B N 1
ATOM 5837 C CA . PHE B 1 318 ? -8.828 -16.688 -13.227 1 98.81 318 PHE B CA 1
ATOM 5838 C C . PHE B 1 318 ? -9.367 -17.406 -11.992 1 98.81 318 PHE B C 1
ATOM 5840 O O . PHE B 1 318 ? -10.539 -17.766 -11.945 1 98.81 318 PHE B O 1
ATOM 5847 N N . ASN B 1 319 ? -8.461 -17.625 -11.039 1 98.75 319 ASN B N 1
ATOM 5848 C CA . ASN B 1 319 ? -8.875 -18.312 -9.812 1 98.75 319 ASN B CA 1
ATOM 5849 C C . ASN B 1 319 ? -9.539 -17.344 -8.836 1 98.75 319 ASN B C 1
ATOM 5851 O O . ASN B 1 319 ? -9.117 -16.188 -8.719 1 98.75 319 ASN B O 1
ATOM 5855 N N . LEU B 1 320 ? -10.617 -17.719 -8.273 1 98.56 320 LEU B N 1
ATOM 5856 C CA . LEU B 1 320 ? -11.305 -16.984 -7.215 1 98.56 320 LEU B CA 1
ATOM 5857 C C . LEU B 1 320 ? -11 -17.594 -5.852 1 98.56 320 LEU B C 1
ATOM 5859 O O . LEU B 1 320 ? -11.75 -18.438 -5.359 1 98.56 320 LEU B O 1
ATOM 5863 N N . ILE B 1 321 ? -10 -17.078 -5.18 1 98.62 321 ILE B N 1
ATOM 5864 C CA . ILE B 1 321 ? -9.352 -17.766 -4.062 1 98.62 321 ILE B CA 1
ATOM 5865 C C . ILE B 1 321 ? -10.258 -17.719 -2.834 1 98.62 321 ILE B C 1
ATOM 5867 O O . ILE B 1 321 ? -10.102 -18.516 -1.911 1 98.62 321 ILE B O 1
ATOM 5871 N N . SER B 1 322 ? -11.211 -16.812 -2.828 1 98.25 322 SER B N 1
ATOM 5872 C CA . SER B 1 322 ? -12.133 -16.719 -1.698 1 98.25 322 SER B CA 1
ATOM 5873 C C . SER B 1 322 ? -13.477 -17.375 -2.029 1 98.25 322 SER B C 1
ATOM 5875 O O . SER B 1 322 ? -14.43 -17.281 -1.251 1 98.25 322 SER B O 1
ATOM 5877 N N . GLN B 1 323 ? -13.602 -18 -3.199 1 98.06 323 GLN B N 1
ATOM 5878 C CA . GLN B 1 323 ? -14.891 -18.531 -3.627 1 98.06 323 GLN B CA 1
ATOM 5879 C C . GLN B 1 323 ? -14.766 -20 -4.039 1 98.06 323 GLN B C 1
ATOM 5881 O O . GLN B 1 323 ? -15.695 -20.562 -4.617 1 98.06 323 GLN B O 1
ATOM 5886 N N . ASP B 1 324 ? -13.664 -20.562 -3.852 1 98.31 324 ASP B N 1
ATOM 5887 C CA . ASP B 1 324 ? -13.453 -21.969 -4.152 1 98.31 324 ASP B CA 1
ATOM 5888 C C . ASP B 1 324 ? -13.703 -22.266 -5.629 1 98.31 324 ASP B C 1
ATOM 5890 O O . ASP B 1 324 ? -14.398 -23.219 -5.965 1 98.31 324 ASP B O 1
ATOM 5894 N N . GLY B 1 325 ? -13.195 -21.375 -6.457 1 98.31 325 GLY B N 1
ATOM 5895 C CA . GLY B 1 325 ? -13.594 -21.625 -7.832 1 98.31 325 GLY B CA 1
ATOM 5896 C C . GLY B 1 325 ? -12.703 -20.922 -8.844 1 98.31 325 GLY B C 1
ATOM 5897 O O . GLY B 1 325 ? -11.68 -20.344 -8.484 1 98.31 325 GLY B O 1
ATOM 5898 N N . ILE B 1 326 ? -13.039 -21.156 -10.133 1 98.75 326 ILE B N 1
ATOM 5899 C CA . ILE B 1 326 ? -12.391 -20.562 -11.297 1 98.75 326 ILE B CA 1
ATOM 5900 C C . ILE B 1 326 ? -13.414 -19.781 -12.109 1 98.75 326 ILE B C 1
ATOM 5902 O O . ILE B 1 326 ? -14.5 -20.297 -12.414 1 98.75 326 ILE B O 1
ATOM 5906 N N . GLY B 1 327 ? -13.086 -18.547 -12.391 1 98.62 327 GLY B N 1
ATOM 5907 C CA . GLY B 1 327 ? -13.891 -17.734 -13.289 1 98.62 327 GLY B CA 1
ATOM 5908 C C . GLY B 1 327 ? -13.297 -17.609 -14.68 1 98.62 327 GLY B C 1
ATOM 5909 O O . GLY B 1 327 ? -12.164 -18.031 -14.914 1 98.62 327 GLY B O 1
ATOM 5910 N N . CYS B 1 328 ? -14.164 -17.078 -15.586 1 98.75 328 CYS B N 1
ATOM 5911 C CA . CYS B 1 328 ? -13.688 -16.812 -16.938 1 98.75 328 CYS B CA 1
ATOM 5912 C C . CYS B 1 328 ? -14.195 -15.477 -17.453 1 98.75 328 CYS B C 1
ATOM 5914 O O . CYS B 1 328 ? -15.156 -14.922 -16.922 1 98.75 328 CYS B O 1
ATOM 5916 N N . TRP B 1 329 ? -13.469 -14.992 -18.375 1 98.69 329 TRP B N 1
ATOM 5917 C CA . TRP B 1 329 ? -13.805 -13.766 -19.094 1 98.69 329 TRP B CA 1
ATOM 5918 C C . TRP B 1 329 ? -13.289 -13.797 -20.531 1 98.69 329 TRP B C 1
ATOM 5920 O O . TRP B 1 329 ? -12.133 -14.156 -20.766 1 98.69 329 TRP B O 1
ATOM 5930 N N . ASP B 1 330 ? -14.156 -13.539 -21.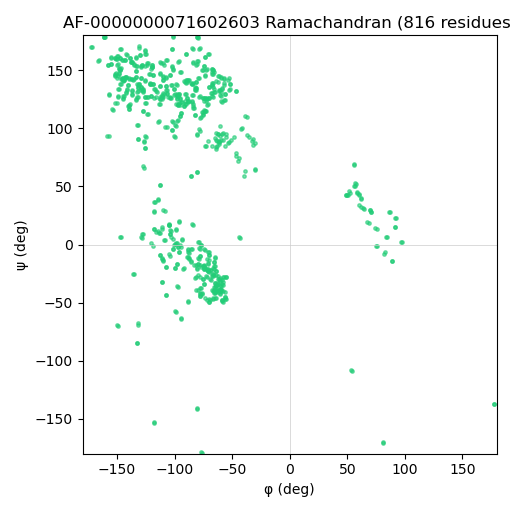484 1 98.38 330 ASP B N 1
ATOM 5931 C CA . ASP B 1 330 ? -13.758 -13.367 -22.875 1 98.38 330 ASP B CA 1
ATOM 5932 C C . ASP B 1 330 ? -13.109 -12.008 -23.109 1 98.38 330 ASP B C 1
ATOM 5934 O O . ASP B 1 330 ? -13.781 -10.977 -23.031 1 98.38 330 ASP B O 1
ATOM 5938 N N . THR B 1 331 ? -11.828 -12.008 -23.438 1 97.88 331 THR B N 1
ATOM 5939 C CA . THR B 1 331 ? -11.047 -10.773 -23.5 1 97.88 331 THR B CA 1
ATOM 5940 C C . THR B 1 331 ? -11.562 -9.859 -24.609 1 97.88 331 THR B C 1
ATOM 5942 O O . THR B 1 331 ? -11.141 -8.703 -24.703 1 97.88 331 THR B O 1
ATOM 5945 N N . ARG B 1 332 ? -12.5 -10.367 -25.531 1 96.88 332 ARG B N 1
ATOM 5946 C CA . ARG B 1 332 ? -13.094 -9.578 -26.609 1 96.88 332 ARG B CA 1
ATOM 5947 C C . ARG B 1 332 ? -14.312 -8.812 -26.125 1 96.88 332 ARG B C 1
ATOM 5949 O O . ARG B 1 332 ? -14.844 -7.949 -26.828 1 96.88 332 ARG B O 1
ATOM 5956 N N . LYS B 1 333 ? -14.672 -9.055 -24.859 1 97.69 333 LYS B N 1
ATOM 5957 C CA . LYS B 1 333 ? -15.852 -8.406 -24.297 1 97.69 333 LYS B CA 1
ATOM 5958 C C . LYS B 1 333 ? -15.453 -7.41 -23.203 1 97.69 333 LYS B C 1
ATOM 5960 O O . LYS B 1 333 ? -14.375 -7.512 -22.625 1 97.69 333 LYS B O 1
ATOM 5965 N N . PRO B 1 334 ? -16.422 -6.398 -22.984 1 98.06 334 PRO B N 1
ATOM 5966 C CA . PRO B 1 334 ? -16.125 -5.5 -21.859 1 98.06 334 PRO B CA 1
ATOM 5967 C C . PRO B 1 334 ? -15.945 -6.242 -20.547 1 98.06 334 PRO B C 1
ATOM 5969 O O . PRO B 1 334 ? -16.672 -7.207 -20.266 1 98.06 334 PRO B O 1
ATOM 5972 N N . TYR B 1 335 ? -14.969 -5.805 -19.812 1 98.38 335 TYR B N 1
ATOM 5973 C CA . TYR B 1 335 ? -14.727 -6.402 -18.516 1 98.38 335 TYR B CA 1
ATOM 5974 C C . TYR B 1 335 ? -15.789 -5.957 -17.516 1 98.38 335 TYR B C 1
ATOM 5976 O O . TYR B 1 335 ? -15.578 -5.012 -16.75 1 98.38 335 TYR B O 1
ATOM 5984 N N . GLN B 1 336 ? -16.875 -6.609 -17.484 1 97.88 336 GLN B N 1
ATOM 5985 C CA . GLN B 1 336 ? -18.047 -6.316 -16.672 1 97.88 336 GLN B CA 1
ATOM 5986 C C . GLN B 1 336 ? -18.625 -7.586 -16.062 1 97.88 336 GLN B C 1
ATOM 5988 O O . GLN B 1 336 ? -18.469 -8.68 -16.609 1 97.88 336 GLN B O 1
ATOM 5993 N N . ILE B 1 337 ? -19.312 -7.422 -15.031 1 95.88 337 ILE B N 1
ATOM 5994 C CA . ILE B 1 337 ? -19.828 -8.539 -14.25 1 95.88 337 ILE B CA 1
ATOM 5995 C C . ILE B 1 337 ? -20.672 -9.445 -15.141 1 95.88 337 ILE B C 1
ATOM 5997 O O . ILE B 1 337 ? -20.609 -10.672 -15.023 1 95.88 337 ILE B O 1
ATOM 6001 N N . GLN B 1 338 ? -21.484 -8.867 -16.031 1 97 338 GLN B N 1
ATOM 6002 C CA . GLN B 1 338 ? -22.375 -9.656 -16.875 1 97 338 GLN B CA 1
ATOM 6003 C C . GLN B 1 338 ? -21.578 -10.523 -17.844 1 97 338 GLN B C 1
ATOM 6005 O O . GLN B 1 338 ? -22.125 -11.453 -18.438 1 97 338 GLN B O 1
ATOM 6010 N N . ASN B 1 339 ? -20.266 -10.211 -18 1 98.12 339 ASN B N 1
ATOM 6011 C CA . ASN B 1 339 ? -19.422 -10.961 -18.922 1 98.12 339 ASN B CA 1
ATOM 6012 C C . ASN B 1 339 ? -18.516 -11.93 -18.188 1 98.12 339 ASN B C 1
ATOM 6014 O O . ASN B 1 339 ? -17.547 -12.438 -18.766 1 98.12 339 ASN B O 1
ATOM 6018 N N . PHE B 1 340 ? -18.75 -12.148 -16.891 1 97.44 340 PHE B N 1
ATOM 6019 C CA . PHE B 1 340 ? -18.016 -13.133 -16.109 1 97.44 340 PHE B CA 1
ATOM 6020 C C . PHE B 1 340 ? -18.844 -14.398 -15.906 1 97.44 340 PHE B C 1
ATOM 6022 O O . PHE B 1 340 ? -20.078 -14.344 -15.922 1 97.44 340 PHE B O 1
ATOM 6029 N N . ALA B 1 341 ? -18.219 -15.461 -15.727 1 97.81 341 ALA B N 1
ATOM 6030 C CA . ALA B 1 341 ? -18.859 -16.703 -15.305 1 97.81 341 ALA B CA 1
ATOM 6031 C C . ALA B 1 341 ? -17.922 -17.516 -14.414 1 97.81 341 ALA B C 1
ATOM 6033 O O . ALA B 1 341 ? -16.703 -17.5 -14.594 1 97.81 341 ALA B O 1
ATOM 6034 N N . ILE B 1 342 ? -18.469 -18.141 -13.438 1 97.94 342 ILE B N 1
ATOM 6035 C CA . ILE B 1 342 ? -17.734 -19.172 -12.695 1 97.94 342 ILE B CA 1
ATOM 6036 C C . ILE B 1 342 ? -17.859 -20.516 -13.422 1 97.94 342 ILE B C 1
ATOM 6038 O O . ILE B 1 342 ? -18.969 -21.016 -13.617 1 97.94 342 ILE B O 1
ATOM 6042 N N . VAL B 1 343 ? -16.766 -21.125 -13.781 1 97.94 343 VAL B N 1
ATOM 6043 C CA . VAL B 1 343 ? -16.828 -22.281 -14.664 1 97.94 343 VAL B CA 1
ATOM 6044 C C . VAL B 1 343 ? -16.453 -23.531 -13.891 1 97.94 343 VAL B C 1
ATOM 6046 O O . VAL B 1 343 ? -16.672 -24.656 -14.367 1 97.94 343 VAL B O 1
ATOM 6049 N N . ALA B 1 344 ? -15.914 -23.406 -12.773 1 97.94 344 ALA B N 1
ATOM 6050 C CA . ALA B 1 344 ? -15.625 -24.484 -11.844 1 97.94 344 ALA B CA 1
ATOM 6051 C C . ALA B 1 344 ? -15.711 -24.016 -10.398 1 97.94 344 ALA B C 1
ATOM 6053 O O . ALA B 1 344 ? -15.227 -22.922 -10.07 1 97.94 344 ALA B O 1
ATOM 6054 N N . GLN B 1 345 ? -16.359 -24.766 -9.578 1 97.62 345 GLN B N 1
ATOM 6055 C CA . GLN B 1 345 ? -16.484 -24.422 -8.164 1 97.62 345 GLN B CA 1
ATOM 6056 C C . GLN B 1 345 ? -16.766 -25.656 -7.324 1 97.62 345 GLN B C 1
ATOM 6058 O O . GLN B 1 345 ? -17.625 -26.469 -7.676 1 97.62 345 GLN B O 1
ATOM 6063 N N . ASP B 1 346 ? -16.016 -25.797 -6.34 1 98.12 346 ASP B N 1
ATOM 6064 C CA . ASP B 1 346 ? -16.188 -26.891 -5.387 1 98.12 346 ASP B CA 1
ATOM 6065 C C . ASP B 1 346 ? -15.617 -26.516 -4.02 1 98.12 346 ASP B C 1
ATOM 6067 O O . ASP B 1 346 ? -14.422 -26.281 -3.881 1 98.12 346 ASP B O 1
ATOM 6071 N N . ASN B 1 347 ? -16.406 -26.438 -3.016 1 97.06 347 ASN B N 1
ATOM 6072 C CA . ASN B 1 347 ? -15.977 -25.953 -1.709 1 97.06 347 ASN B CA 1
ATOM 6073 C C . ASN B 1 347 ? -15.234 -27.047 -0.932 1 97.06 347 ASN B C 1
ATOM 6075 O O . ASN B 1 347 ? -14.828 -26.828 0.211 1 97.06 347 ASN B O 1
ATOM 6079 N N . ARG B 1 348 ? -15.055 -28.203 -1.531 1 96.75 348 ARG B N 1
ATOM 6080 C CA . ARG B 1 348 ? -14.273 -29.266 -0.896 1 96.75 348 ARG B CA 1
ATOM 6081 C C . ARG B 1 348 ? -12.922 -29.438 -1.582 1 96.75 348 ARG B C 1
ATOM 6083 O O . ARG B 1 348 ? -11.898 -29.578 -0.916 1 96.75 348 ARG B O 1
ATOM 6090 N N . THR B 1 349 ? -12.922 -29.422 -2.885 1 97.56 349 THR B N 1
ATOM 6091 C CA . THR B 1 349 ? -11.711 -29.781 -3.619 1 97.56 349 THR B CA 1
ATOM 6092 C C . THR B 1 349 ? -10.977 -28.516 -4.086 1 97.56 349 THR B C 1
ATOM 6094 O O . THR B 1 349 ? -9.789 -28.578 -4.402 1 97.56 349 THR B O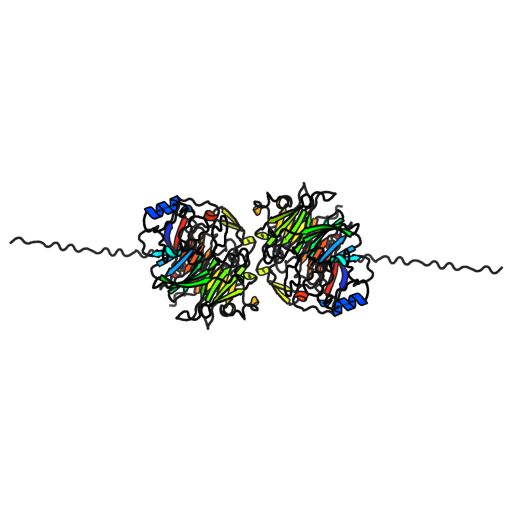 1
ATOM 6097 N N . MET B 1 350 ? -11.648 -27.422 -4.145 1 98.19 350 MET B N 1
ATOM 6098 C CA . MET B 1 350 ? -11.039 -26.219 -4.691 1 98.19 350 MET B CA 1
ATOM 6099 C C . MET B 1 350 ? -10.883 -25.141 -3.617 1 98.19 350 MET B C 1
ATOM 6101 O O . MET B 1 350 ? -11.117 -23.953 -3.873 1 98.19 350 MET B O 1
ATOM 6105 N N . VAL B 1 351 ? -10.539 -25.609 -2.443 1 98.5 351 VAL B N 1
ATOM 6106 C CA . VAL B 1 351 ? -10.312 -24.672 -1.351 1 98.5 351 VAL B CA 1
ATOM 6107 C C . VAL B 1 351 ? -9 -23.938 -1.575 1 98.5 351 VAL B C 1
ATOM 6109 O O . VAL B 1 351 ? -7.93 -24.547 -1.603 1 98.5 351 VAL B O 1
ATOM 6112 N N . PHE B 1 352 ? -9.133 -22.641 -1.78 1 98.75 352 PHE B N 1
ATOM 6113 C CA . PHE B 1 352 ? -8.039 -21.719 -2.084 1 98.75 352 PHE B CA 1
ATOM 6114 C C . PHE B 1 352 ? -7.273 -22.188 -3.314 1 98.75 352 PHE B C 1
ATOM 6116 O O . PHE B 1 352 ? -6.098 -22.547 -3.221 1 98.75 352 PHE B O 1
ATOM 6123 N N . PRO B 1 353 ? -7.867 -22.156 -4.523 1 98.69 353 PRO B N 1
ATOM 6124 C CA . PRO B 1 353 ? -7.109 -22.406 -5.754 1 98.69 353 PRO B CA 1
ATOM 6125 C C . PRO B 1 353 ? -6.004 -21.375 -5.98 1 98.69 353 PRO B C 1
ATOM 6127 O O . PRO B 1 353 ? -6.234 -20.344 -6.598 1 98.69 353 PRO B O 1
ATOM 6130 N N . ASN B 1 354 ? -4.871 -21.703 -5.57 1 98.19 354 ASN B N 1
ATOM 6131 C CA . ASN B 1 354 ? -3.781 -20.75 -5.348 1 98.19 354 ASN B CA 1
ATOM 6132 C C . ASN B 1 354 ? -3.117 -20.344 -6.656 1 98.19 354 ASN B C 1
ATOM 6134 O O . ASN B 1 354 ? -2.777 -19.172 -6.848 1 98.19 354 ASN B O 1
ATOM 6138 N N . ASP B 1 355 ? -2.859 -21.297 -7.512 1 98.69 355 ASP B N 1
ATOM 6139 C CA . ASP B 1 355 ? -2.184 -21.016 -8.773 1 98.69 355 ASP B CA 1
ATOM 6140 C C . ASP B 1 355 ? -2.965 -21.594 -9.953 1 98.69 355 ASP B C 1
ATOM 6142 O O . ASP B 1 355 ? -3.734 -22.547 -9.789 1 98.69 355 ASP B O 1
ATOM 6146 N N . LEU B 1 356 ? -2.795 -21.016 -11.078 1 98.81 356 LEU B N 1
ATOM 6147 C CA . LEU B 1 356 ? -3.451 -21.391 -12.328 1 98.81 356 LEU B CA 1
ATOM 6148 C C . LEU B 1 356 ? -2.572 -21.062 -13.523 1 98.81 356 LEU B C 1
ATOM 6150 O O . LEU B 1 356 ? -2.16 -19.906 -13.695 1 98.81 356 LEU B O 1
ATOM 6154 N N . ARG B 1 357 ? -2.266 -22.062 -14.289 1 98.56 357 ARG B N 1
ATOM 6155 C CA . ARG B 1 357 ? -1.473 -21.906 -15.5 1 98.56 357 ARG B CA 1
ATOM 6156 C C . ARG B 1 357 ? -2.105 -22.672 -16.672 1 98.56 357 ARG B C 1
ATOM 6158 O O . ARG B 1 357 ? -2.807 -23.656 -16.453 1 98.56 357 ARG B O 1
ATOM 6165 N N . ILE B 1 358 ? -1.922 -22.172 -17.844 1 98.5 358 ILE B N 1
ATOM 6166 C CA . ILE B 1 358 ? -2.361 -22.875 -19.047 1 98.5 358 ILE B CA 1
ATOM 6167 C C . ILE B 1 358 ? -1.146 -23.359 -19.828 1 98.5 358 ILE B C 1
ATOM 6169 O O . ILE B 1 358 ? -0.224 -22.594 -20.094 1 98.5 358 ILE B O 1
ATOM 6173 N N . ASP B 1 359 ? -1.13 -24.641 -20.156 1 98.25 359 ASP B N 1
ATOM 6174 C CA . ASP B 1 359 ? 0.051 -25.234 -20.766 1 98.25 359 ASP B CA 1
ATOM 6175 C C . ASP B 1 359 ? 0.122 -24.906 -22.266 1 98.25 359 ASP B C 1
ATOM 6177 O O . ASP B 1 359 ? -0.729 -24.188 -22.781 1 98.25 359 ASP B O 1
ATOM 6181 N N . HIS B 1 360 ? 1.229 -25.391 -22.938 1 96.38 360 HIS B N 1
ATOM 6182 C CA . HIS B 1 360 ? 1.487 -25.094 -24.344 1 96.38 360 HIS B CA 1
ATOM 6183 C C . HIS B 1 360 ? 1.043 -26.25 -25.25 1 96.38 360 HIS B C 1
ATOM 6185 O O . HIS B 1 360 ? 1.327 -26.25 -26.438 1 96.38 360 HIS B O 1
ATOM 6191 N N . GLU B 1 361 ? 0.259 -27.188 -24.688 1 96.62 361 GLU B N 1
ATOM 6192 C CA . GLU B 1 361 ? -0.127 -28.375 -25.438 1 96.62 361 GLU B CA 1
ATOM 6193 C C . GLU B 1 361 ? -1.264 -28.078 -26.406 1 96.62 361 GLU B C 1
ATOM 6195 O O . GLU B 1 361 ? -1.824 -26.969 -26.391 1 96.62 361 GLU B O 1
ATOM 6200 N N . VAL B 1 362 ? -1.493 -29.125 -27.328 1 95.31 362 VAL B N 1
ATOM 6201 C CA . VAL B 1 362 ? -2.627 -29.094 -28.25 1 95.31 362 VAL B CA 1
ATOM 6202 C C . VAL B 1 362 ? -3.473 -30.344 -28.062 1 95.31 362 VAL B C 1
ATOM 6204 O O . VAL B 1 362 ? -3.045 -31.453 -28.422 1 95.31 362 VAL B O 1
ATOM 6207 N N . PRO B 1 363 ? -4.676 -30.203 -27.562 1 95 363 PRO B N 1
ATOM 6208 C CA . PRO B 1 363 ? -5.289 -28.969 -27.047 1 95 363 PRO B CA 1
ATOM 6209 C C . PRO B 1 363 ? -4.676 -28.516 -25.719 1 95 363 PRO B C 1
ATOM 6211 O O . PRO B 1 363 ? -3.994 -29.297 -25.062 1 95 363 PRO B O 1
ATOM 6214 N N . GLN B 1 364 ? -4.961 -27.25 -25.422 1 97.25 364 GLN B N 1
ATOM 6215 C CA . GLN B 1 364 ? -4.449 -26.719 -24.172 1 97.25 364 GLN B CA 1
ATOM 6216 C C . GLN B 1 364 ? -5.227 -27.266 -22.969 1 97.25 364 GLN B C 1
ATOM 6218 O O . GLN B 1 364 ? -6.395 -27.625 -23.109 1 97.25 364 GLN B O 1
ATOM 6223 N N . THR B 1 365 ? -4.57 -27.297 -21.875 1 97.94 365 THR B N 1
ATOM 6224 C CA . THR B 1 365 ? -5.156 -27.609 -20.578 1 97.94 365 THR B CA 1
ATOM 6225 C C . THR B 1 365 ? -4.73 -26.594 -19.531 1 97.94 365 THR B C 1
ATOM 6227 O O . THR B 1 365 ? -3.576 -26.156 -19.5 1 97.94 365 THR B O 1
ATOM 6230 N N . ALA B 1 366 ? -5.688 -26.219 -18.75 1 98.56 366 ALA B N 1
ATOM 6231 C CA . ALA B 1 366 ? -5.355 -25.406 -17.578 1 98.56 366 ALA B CA 1
ATOM 6232 C C . ALA B 1 366 ? -5.051 -26.281 -16.375 1 98.56 366 ALA B C 1
ATOM 6234 O O . ALA B 1 366 ? -5.715 -27.297 -16.156 1 98.56 366 ALA B O 1
ATOM 6235 N N . TRP B 1 367 ? -4.074 -25.875 -15.648 1 98.69 367 TRP B N 1
ATOM 6236 C CA . TRP B 1 367 ? -3.639 -26.578 -14.445 1 98.69 367 TRP B CA 1
ATOM 6237 C C . TRP B 1 367 ? -3.795 -25.703 -13.211 1 98.69 367 TRP B C 1
ATOM 6239 O O . TRP B 1 367 ? -3.426 -24.516 -13.227 1 98.69 367 TRP B O 1
ATOM 6249 N N . VAL B 1 368 ? -4.359 -26.266 -12.125 1 98.62 368 VAL B N 1
ATOM 6250 C CA . VAL B 1 368 ? -4.668 -25.531 -10.906 1 98.62 368 VAL B CA 1
ATOM 6251 C C . VAL B 1 368 ? -4.098 -26.266 -9.695 1 98.62 368 VAL B C 1
ATOM 6253 O O . VAL B 1 368 ? -4.184 -27.484 -9.609 1 98.62 368 VAL B O 1
ATOM 6256 N N . ILE B 1 369 ? -3.504 -25.531 -8.828 1 98.31 369 ILE B N 1
ATOM 6257 C CA . ILE B 1 369 ? -3.127 -26.047 -7.516 1 98.31 369 ILE B CA 1
ATOM 6258 C C . ILE B 1 369 ? -4.102 -25.531 -6.461 1 98.31 369 ILE B C 1
ATOM 6260 O O . ILE B 1 369 ? -4.348 -24.328 -6.371 1 98.31 369 ILE B O 1
ATOM 6264 N N . THR B 1 370 ? -4.688 -26.391 -5.707 1 98.5 370 THR B N 1
ATOM 6265 C CA . THR B 1 370 ? -5.41 -26 -4.504 1 98.5 370 THR B CA 1
ATOM 6266 C C . THR B 1 370 ? -4.633 -26.406 -3.252 1 98.5 370 THR B C 1
ATOM 6268 O O . THR B 1 370 ? -4.086 -27.516 -3.184 1 98.5 370 THR B O 1
ATOM 6271 N N . ASN B 1 371 ? -4.562 -25.5 -2.273 1 98.62 371 ASN B N 1
ATOM 6272 C CA . ASN B 1 371 ? -3.561 -25.828 -1.262 1 98.62 371 ASN B CA 1
ATOM 6273 C C . ASN B 1 371 ? -3.994 -25.359 0.126 1 98.62 371 ASN B C 1
ATOM 6275 O O . ASN B 1 371 ? -3.201 -25.375 1.068 1 98.62 371 ASN B O 1
ATOM 6279 N N . ARG B 1 372 ? -5.223 -24.844 0.3 1 98.38 372 ARG B N 1
ATOM 6280 C CA . ARG B 1 372 ? -5.723 -24.422 1.603 1 98.38 372 ARG B CA 1
ATOM 6281 C C . ARG B 1 372 ? -4.711 -23.531 2.316 1 98.38 372 ARG B C 1
ATOM 6283 O O . ARG B 1 372 ? -4.527 -23.641 3.529 1 98.38 372 ARG B O 1
ATOM 6290 N N . LEU B 1 373 ? -4.113 -22.656 1.656 1 98.5 373 LEU B N 1
ATOM 6291 C CA . LEU B 1 373 ? -2.975 -21.875 2.133 1 98.5 373 LEU B CA 1
ATOM 6292 C C . LEU B 1 373 ? -3.312 -21.156 3.434 1 98.5 373 LEU B C 1
ATOM 6294 O O . LEU B 1 373 ? -2.527 -21.188 4.387 1 98.5 373 LEU B O 1
ATOM 6298 N N . PRO B 1 374 ? -4.477 -20.453 3.576 1 98.06 374 P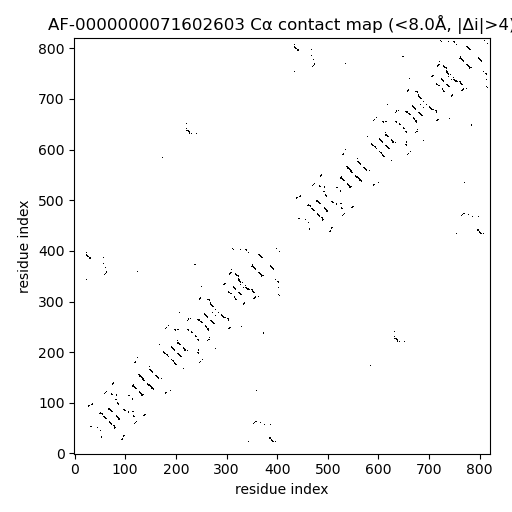RO B N 1
ATOM 6299 C CA . PRO B 1 374 ? -4.727 -19.781 4.855 1 98.06 374 PRO B CA 1
ATOM 6300 C C . PRO B 1 374 ? -4.758 -20.75 6.035 1 98.06 374 PRO B C 1
ATOM 6302 O O . PRO B 1 374 ? -4.258 -20.438 7.113 1 98.06 374 PRO B O 1
ATOM 6305 N N . MET B 1 375 ? -5.32 -21.922 5.812 1 98 375 MET B N 1
ATOM 6306 C CA . MET B 1 375 ? -5.344 -22.938 6.871 1 98 375 MET B CA 1
ATOM 6307 C C . MET B 1 375 ? -3.93 -23.406 7.203 1 98 375 MET B C 1
ATOM 6309 O O . MET B 1 375 ? -3.594 -23.594 8.375 1 98 375 MET B O 1
ATOM 6313 N N . TYR B 1 376 ? -3.143 -23.594 6.223 1 98 376 TYR B N 1
ATOM 6314 C CA . TYR B 1 376 ? -1.74 -23.953 6.418 1 98 376 TYR B CA 1
ATOM 6315 C C . TYR B 1 376 ? -1.019 -22.891 7.242 1 98 376 TYR B C 1
ATOM 6317 O O . TYR B 1 376 ? -0.302 -23.219 8.188 1 98 376 TYR B O 1
ATOM 6325 N N . GLN B 1 377 ? -1.189 -21.625 6.871 1 96.19 377 GLN B N 1
ATOM 6326 C CA . GLN B 1 377 ? -0.516 -20.516 7.547 1 96.19 377 GLN B CA 1
ATOM 6327 C C . GLN B 1 377 ? -0.857 -20.5 9.031 1 96.19 377 GLN B C 1
ATOM 6329 O O . GLN B 1 377 ? -0.001 -20.188 9.867 1 96.19 377 GLN B O 1
ATOM 6334 N N . PHE B 1 378 ? -2.07 -20.875 9.391 1 95.31 378 PHE B N 1
ATOM 6335 C CA . PHE B 1 378 ? -2.512 -20.734 10.773 1 95.31 378 PHE B CA 1
ATOM 6336 C C . PHE B 1 378 ? -2.523 -22.094 11.469 1 95.31 378 PHE B C 1
ATOM 6338 O O . PHE B 1 378 ? -3.176 -22.266 12.508 1 95.31 378 PHE B O 1
ATOM 6345 N N . ASN B 1 379 ? -1.855 -23.078 10.914 1 96.12 379 ASN B N 1
ATOM 6346 C CA . ASN B 1 379 ? -1.671 -24.406 11.492 1 96.12 379 ASN B CA 1
ATOM 6347 C C . ASN B 1 379 ? -3.008 -25.094 11.758 1 96.12 379 ASN B C 1
ATOM 6349 O O . ASN B 1 379 ? -3.207 -25.672 12.828 1 96.12 379 ASN B O 1
ATOM 6353 N N . LEU B 1 380 ? -3.873 -24.969 10.734 1 97 380 LEU B N 1
ATOM 6354 C CA . LEU B 1 380 ? -5.219 -25.516 10.891 1 97 380 LEU B CA 1
ATOM 6355 C C . LEU B 1 380 ? -5.438 -26.703 9.953 1 97 380 LEU B C 1
ATOM 6357 O O . LEU B 1 380 ? -6.559 -27.203 9.836 1 97 380 LEU B O 1
ATOM 6361 N N . ILE B 1 381 ? -4.422 -27.203 9.305 1 97.5 381 ILE B N 1
ATOM 6362 C CA . ILE B 1 381 ? -4.527 -28.312 8.359 1 97.5 381 ILE B CA 1
ATOM 6363 C C . ILE B 1 381 ? -4.793 -29.609 9.117 1 97.5 381 ILE B C 1
ATOM 6365 O O . ILE B 1 381 ? -4.105 -29.922 10.094 1 97.5 381 ILE B O 1
ATOM 6369 N N . ASN B 1 382 ? -5.887 -30.297 8.719 1 97.12 382 ASN B N 1
ATOM 6370 C CA . ASN B 1 382 ? -6.102 -31.672 9.164 1 97.12 382 ASN B CA 1
ATOM 6371 C C . ASN B 1 382 ? -5.32 -32.656 8.305 1 97.12 382 ASN B C 1
ATOM 6373 O O . ASN B 1 382 ? -5.656 -32.875 7.141 1 97.12 382 ASN B O 1
ATOM 6377 N N . PRO B 1 383 ? -4.312 -33.281 8.891 1 96.06 383 PRO B N 1
ATOM 6378 C CA . PRO B 1 383 ? -3.428 -34.094 8.078 1 96.06 383 PRO B CA 1
ATOM 6379 C C . PRO B 1 383 ? -4.113 -35.375 7.586 1 96.06 383 PRO B C 1
ATOM 6381 O O . PRO B 1 383 ? -3.559 -36.094 6.75 1 96.06 383 PRO B O 1
ATOM 6384 N N . ASP B 1 384 ? -5.359 -35.688 8.031 1 96.44 384 ASP B N 1
ATOM 6385 C CA . ASP B 1 384 ? -6.062 -36.906 7.656 1 96.44 384 ASP B CA 1
ATOM 6386 C C . ASP B 1 384 ? -7.027 -36.656 6.5 1 96.44 384 ASP B C 1
ATOM 6388 O O . ASP B 1 384 ? -7.633 -37.594 5.977 1 96.44 384 ASP B O 1
AT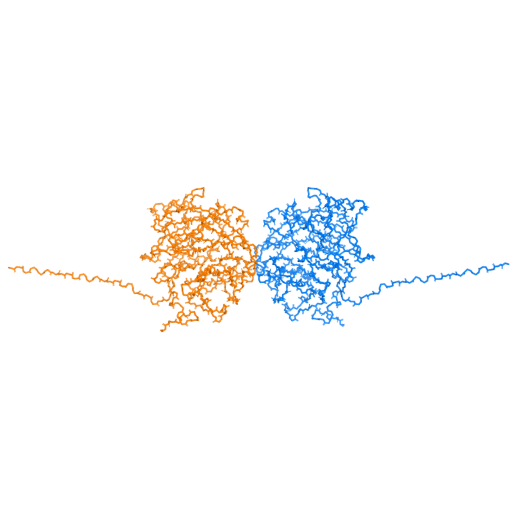OM 6392 N N . GLU B 1 385 ? -7.102 -35.438 6.082 1 96.94 385 GLU B N 1
ATOM 6393 C CA . GLU B 1 385 ? -7.926 -35.062 4.934 1 96.94 385 GLU B CA 1
ATOM 6394 C C . GLU B 1 385 ? -7.062 -34.688 3.73 1 96.94 385 GLU B C 1
ATOM 6396 O O . GLU B 1 385 ? -5.891 -34.344 3.885 1 96.94 385 GLU B O 1
ATOM 6401 N N . TYR B 1 386 ? -7.66 -34.844 2.531 1 98.25 386 TYR B N 1
ATOM 6402 C CA . TYR B 1 386 ? -6.949 -34.375 1.354 1 98.25 386 TYR B CA 1
ATOM 6403 C C . TYR B 1 386 ? -6.918 -32.844 1.326 1 98.25 386 TYR B C 1
ATOM 6405 O O . TYR B 1 386 ? -7.965 -32.188 1.31 1 98.25 386 TYR B O 1
ATOM 6413 N N . ASN B 1 387 ? -5.707 -32.344 1.326 1 98.06 387 ASN B N 1
ATOM 6414 C CA . ASN B 1 387 ? -5.531 -30.906 1.475 1 98.06 387 ASN B CA 1
ATOM 6415 C C . ASN B 1 387 ? -5.016 -30.266 0.188 1 98.06 387 ASN B C 1
ATOM 6417 O O . ASN B 1 387 ? -5.281 -29.094 -0.076 1 98.06 387 ASN B O 1
ATOM 6421 N N . TYR B 1 388 ? -4.254 -30.969 -0.531 1 98.81 388 TYR B N 1
ATOM 6422 C CA . TYR B 1 388 ? -3.549 -30.422 -1.684 1 98.81 388 TYR B CA 1
ATOM 6423 C C . TYR B 1 388 ? -3.93 -31.172 -2.959 1 98.81 388 TYR B C 1
ATOM 6425 O O . TYR B 1 388 ? -4.082 -32.375 -2.951 1 98.81 388 TYR B O 1
ATOM 6433 N N . ARG B 1 389 ? -4.125 -30.422 -4 1 98.75 389 ARG B N 1
ATOM 6434 C CA . ARG B 1 389 ? -4.512 -31.078 -5.25 1 98.75 389 ARG B CA 1
ATOM 6435 C C . ARG B 1 389 ? -3.852 -30.391 -6.445 1 98.75 389 ARG B C 1
ATOM 6437 O O . ARG B 1 389 ? -3.639 -29.172 -6.438 1 98.75 389 ARG B O 1
ATOM 6444 N N . VAL B 1 390 ? -3.516 -31.188 -7.387 1 98.75 390 VAL B N 1
ATOM 6445 C CA . VAL B 1 390 ? -3.322 -30.766 -8.773 1 98.75 390 VAL B CA 1
ATOM 6446 C C . VAL B 1 390 ? -4.582 -31.047 -9.586 1 98.75 390 VAL B C 1
ATOM 6448 O O . VAL B 1 390 ? -5.004 -32.188 -9.688 1 98.75 390 VAL B O 1
ATOM 6451 N N . MET B 1 391 ? -5.109 -30 -10.109 1 98.56 391 MET B N 1
ATOM 6452 C CA . MET B 1 391 ? -6.34 -30.141 -10.883 1 98.56 391 MET B CA 1
ATOM 6453 C C . MET B 1 391 ? -6.137 -29.688 -12.32 1 98.56 391 MET B C 1
ATOM 6455 O O . MET B 1 391 ? -5.191 -28.953 -12.617 1 98.56 391 MET B O 1
ATOM 6459 N N . TYR B 1 392 ? -6.984 -30.266 -13.18 1 97.88 392 TYR B N 1
ATOM 6460 C CA . TYR B 1 392 ? -6.973 -29.859 -14.578 1 97.88 392 TYR B CA 1
ATOM 6461 C C . TYR B 1 392 ? -8.328 -29.312 -15 1 97.88 392 TYR B C 1
ATOM 6463 O O . TYR B 1 392 ? -9.352 -29.656 -14.391 1 97.88 392 TYR B O 1
ATOM 6471 N N . LEU B 1 393 ? -8.297 -28.406 -15.961 1 97.88 393 LEU B N 1
ATOM 6472 C CA . LEU B 1 393 ? -9.484 -27.797 -16.547 1 97.88 393 LEU B CA 1
ATOM 6473 C C . LEU B 1 393 ? -9.336 -27.672 -18.062 1 97.88 393 LEU B C 1
ATOM 6475 O O . LEU B 1 393 ? -8.344 -27.141 -18.562 1 97.88 393 LEU B O 1
ATOM 6479 N N . ASP B 1 394 ? -10.289 -28.328 -18.781 1 97.06 394 ASP B N 1
ATOM 6480 C CA . ASP B 1 394 ? -10.391 -28.109 -20.219 1 97.06 394 ASP B CA 1
ATOM 6481 C C . ASP B 1 394 ? -11.031 -26.766 -20.531 1 97.06 394 ASP B C 1
ATOM 6483 O O . ASP B 1 394 ? -12.242 -26.594 -20.344 1 97.06 394 ASP B O 1
ATOM 6487 N N . PRO B 1 395 ? -10.266 -25.859 -21.078 1 97.19 395 PRO B N 1
ATOM 6488 C CA . PRO B 1 395 ? -10.789 -24.5 -21.25 1 97.19 395 PRO B CA 1
ATOM 6489 C C . PRO B 1 395 ? -12.031 -24.469 -22.141 1 97.19 395 PRO B C 1
ATOM 6491 O O . PRO B 1 395 ? -12.992 -23.75 -21.844 1 97.19 395 PRO B O 1
ATOM 6494 N N . VAL B 1 396 ? -12.055 -25.234 -23.188 1 95.56 396 VAL B N 1
ATOM 6495 C CA . VAL B 1 396 ? -13.164 -25.219 -24.141 1 95.56 396 VAL B CA 1
ATOM 6496 C C . VAL B 1 396 ? -14.406 -25.812 -23.484 1 95.56 396 VAL B C 1
ATOM 6498 O O . VAL B 1 396 ? -15.484 -25.219 -23.531 1 95.56 396 VAL B O 1
ATOM 6501 N N . LYS B 1 397 ? -14.266 -26.922 -22.859 1 95.69 397 LYS B N 1
ATOM 6502 C CA . LYS B 1 397 ? -15.398 -27.578 -22.203 1 95.69 397 LYS B CA 1
ATOM 6503 C C . LYS B 1 397 ? -15.906 -26.734 -21.047 1 95.69 397 LYS B C 1
ATOM 6505 O O . LYS B 1 397 ? -17.125 -26.641 -20.812 1 95.69 397 LYS B O 1
ATOM 6510 N N . ALA B 1 398 ? -15.016 -26.141 -20.328 1 96.62 398 ALA B N 1
ATOM 6511 C CA . ALA B 1 398 ? -15.383 -25.359 -19.156 1 96.62 398 ALA B CA 1
ATOM 6512 C C . ALA B 1 398 ? -16.203 -24.125 -19.562 1 96.62 398 ALA B C 1
ATOM 6514 O O . ALA B 1 398 ? -17.109 -23.719 -18.844 1 96.62 398 ALA B O 1
ATOM 6515 N N . ALA B 1 399 ? -15.867 -23.547 -20.656 1 96.38 399 ALA B N 1
ATOM 6516 C CA . ALA B 1 399 ? -16.516 -22.312 -21.109 1 96.38 399 ALA B CA 1
ATOM 6517 C C . ALA B 1 399 ? -17.859 -22.609 -21.766 1 96.38 399 ALA B C 1
ATOM 6519 O O . ALA B 1 399 ? -18.672 -21.703 -21.969 1 96.38 399 ALA B O 1
ATOM 6520 N N . LYS B 1 400 ? -18.094 -23.844 -22.141 1 94.94 400 LYS B N 1
ATOM 6521 C CA . LYS B 1 400 ? -19.297 -24.219 -22.891 1 94.94 400 LYS B CA 1
ATOM 6522 C C . LYS B 1 400 ? -20.562 -23.891 -22.094 1 94.94 400 LYS B C 1
ATOM 6524 O O . LYS B 1 400 ? -20.656 -24.219 -20.906 1 94.94 400 LYS B O 1
ATOM 6529 N N . GLY B 1 401 ? -21.5 -23.234 -22.75 1 94.75 401 GLY B N 1
ATOM 6530 C CA . GLY B 1 401 ? -22.766 -22.891 -22.125 1 94.75 401 GLY B CA 1
ATOM 6531 C C . GLY B 1 401 ? -22.703 -21.641 -21.281 1 94.75 401 GLY B C 1
ATOM 6532 O O . GLY B 1 401 ? -23.703 -21.188 -20.734 1 94.75 401 GLY B O 1
ATOM 6533 N N . SER B 1 402 ? -21.516 -21.062 -21.078 1 96.19 402 SER B N 1
ATOM 6534 C CA . SER B 1 402 ? -21.344 -19.828 -20.312 1 96.19 402 SER B CA 1
ATOM 6535 C C . SER B 1 402 ? -21.156 -18.625 -21.234 1 96.19 402 SER B C 1
ATOM 6537 O O . SER B 1 402 ? -21.172 -18.781 -22.469 1 96.19 402 SER B O 1
ATOM 6539 N N . VAL B 1 403 ? -21.016 -17.484 -20.656 1 97.31 403 VAL B N 1
ATOM 6540 C CA . VAL B 1 403 ? -20.828 -16.234 -21.391 1 97.31 403 VAL B CA 1
ATOM 6541 C C . VAL B 1 403 ? -19.438 -16.219 -22.031 1 97.31 403 VAL B C 1
ATOM 6543 O O . VAL B 1 403 ? -19.141 -15.375 -22.875 1 97.31 403 VAL B O 1
ATOM 6546 N N . CYS B 1 404 ? -18.609 -17.172 -21.703 1 97.44 404 CYS B N 1
ATOM 6547 C CA . CYS B 1 404 ? -17.25 -17.234 -22.234 1 97.44 404 CYS B CA 1
ATOM 6548 C C . CYS B 1 404 ? -17.172 -18.203 -23.406 1 97.44 404 CYS B C 1
ATOM 6550 O O . CYS B 1 404 ? -16.094 -18.422 -23.953 1 97.44 404 CYS B O 1
ATOM 6552 N N . GLU B 1 405 ? -18.297 -18.781 -23.75 1 95.81 405 GLU B N 1
ATOM 6553 C CA . GLU B 1 405 ? -18.297 -19.75 -24.844 1 95.81 405 GLU B CA 1
ATOM 6554 C C . GLU B 1 405 ? -17.969 -19.078 -26.172 1 95.81 405 GLU B C 1
ATOM 6556 O O . GLU B 1 405 ? -18.531 -18.016 -26.484 1 95.81 405 GLU B O 1
ATOM 6561 N N . ILE B 1 406 ? -16.984 -19.625 -26.859 1 86.75 406 ILE B N 1
ATOM 6562 C CA . ILE B 1 406 ? -16.672 -19.125 -28.203 1 86.75 406 ILE B CA 1
ATOM 6563 C C . ILE B 1 406 ? -17.531 -19.844 -29.234 1 86.75 406 ILE B C 1
ATOM 6565 O O . ILE B 1 406 ? -17.594 -21.078 -29.266 1 86.75 406 ILE B O 1
ATOM 6569 N N . PRO B 1 407 ? -18.297 -19 -30.016 1 76.69 407 PRO B N 1
ATOM 6570 C CA . PRO B 1 407 ? -19.125 -19.656 -31.031 1 76.69 407 PRO B CA 1
ATOM 6571 C C . PRO B 1 407 ? -18.312 -20.484 -32.031 1 76.69 407 PRO B C 1
ATOM 6573 O O . PRO B 1 407 ? -17.188 -20.125 -32.375 1 76.69 407 PRO B O 1
ATOM 6576 N N . ILE B 1 408 ? -18.594 -21.75 -32.156 1 61.59 408 ILE B N 1
ATOM 6577 C CA . ILE B 1 408 ? -18 -22.625 -33.156 1 61.59 408 ILE B CA 1
ATOM 6578 C C . ILE B 1 408 ? -18.297 -22.094 -34.562 1 61.59 408 ILE B C 1
ATOM 6580 O O . ILE B 1 408 ? -19.453 -21.766 -34.875 1 61.59 408 ILE B O 1
ATOM 6584 N N . SER B 1 409 ? -17.359 -21.297 -35.188 1 47.78 409 SER B N 1
ATOM 6585 C CA . SER B 1 409 ? -17.656 -20.969 -36.562 1 47.78 409 SER B CA 1
ATOM 6586 C C . SER B 1 409 ? -18.281 -22.156 -37.312 1 47.78 409 SER B C 1
ATOM 6588 O O . SER B 1 409 ? -17.766 -23.266 -37.25 1 47.78 409 SER B O 1
ATOM 6590 N N . LYS B 1 410 ? -19.609 -22.047 -37.656 1 39.62 410 LYS B N 1
ATOM 6591 C CA . LYS B 1 410 ? -20.172 -22.891 -38.719 1 39.62 410 LYS B CA 1
ATOM 6592 C C . LYS B 1 410 ? -19.359 -22.781 -40 1 39.62 410 LYS B C 1
ATOM 6594 O O . LYS B 1 410 ? -18.984 -21.688 -40.406 1 39.62 410 LYS B O 1
#